Protein 8T53 (pdb70)

InterPro domains:
  IPR003362 Bacterial sugar transferase [PF02397] (280-470)
  IPR017472 Undecaprenyl-phosphate galactose phosphotransferase, WbaP [TIGR03022] (17-476)
  IPR017475 Exopolysaccharide biosynthesis polyprenyl glycosylphosphotransferase [TIGR03025] (20-476)

Nearest PDB structures (foldseek):
  8t53-assembly1_B  TM=1.002E+00  e=2.585E-70  Salmonella enterica subsp. enterica serovar Typhimurium
  8e37-assembly3_C  TM=8.664E-01  e=2.314E-11  Campylobacter concisus 13826
  8g1n-assembly1_A  TM=8.809E-01  e=1.316E-10  Campylobacter concisus 13826
  8g1n-assembly2_B  TM=8.739E-01  e=1.390E-10  Campylobacter concisus 13826
  1lc0-assembly1_A  TM=5.059E-01  e=4.815E-02  Rattus norvegicus

Organism: Salmonella typhimurium (strain LT2 / SGSC1412 / ATCC 700720) (NCBI:txid99287)

Solvent-accessible surface area: 47141 Å² total; per-residue (Å²): 177,50,38,30,114,74,8,58,90,87,7,15,84,7,12,66,85,38,5,12,58,0,28,130,104,0,65,37,54,2,128,174,137,73,96,99,23,122,145,66,44,63,128,114,83,80,98,83,54,33,104,38,4,92,99,13,4,85,76,10,20,27,107,4,114,122,123,51,111,2,5,85,85,49,56,50,64,51,122,27,21,86,41,8,62,118,8,3,62,64,14,19,115,70,2,82,32,29,50,75,82,122,50,158,116,16,43,68,84,3,9,56,47,0,46,115,31,6,16,126,47,21,13,89,27,22,96,95,6,42,173,100,21,16,26,79,24,108,0,0,1,9,0,22,23,158,24,0,69,34,18,35,64,58,23,74,86,38,72,83,38,1,25,52,20,47,11,0,1,8,50,111,2,112,46,75,92,1,71,170,20,71,29,17,102,88,24,93,69,7,57,116,79,87,134,16,10,1,14,3,0,9,42,131,112,68,63,110,36,7,89,80,15,108,127,19,16,57,92,98,140,17,160,38,29,18,61,24,53,90,120,118,97,144,140,126,76,84,28,22,68,73,196,78,19,89,146,90,6,73,58,49,4,61,92,12,0,75,88,46,51,123,123,14,37,89,80,20,111,121,10,131,120,114,31,36,172,68,72,15,102,3,68,75,48,72,101,29,5,2,74,123,27,138,102,3,55,0,44,20,5,28,51,143,135,185,185,33,170,192,53,66,34,19,43,23,4,3,2,95,1,1,61,146,19,40,2,0,4,1,0,0,83,9,6,49,61,124,51,44,141,148,8,90,136,49,33,95,88,4,34,117,4,29,2,0,46,5,0,35,57,49,21,88,121,41,98,62,89,7,129,53,3,6,100,4,5,78,58,7,41,50,24,31,0,53,11,7,38,133,71,34,56,111,70,105,163,197,163,50,31,30,107,70,10,59,88,87,9,17,84,9,11,78,86,42,7,19,59,0,26,125,109,0,64,37,55,3,130,176,130,86,96,103,20,124,142,69,43,60,130,116,82,77,98,83,48,24,101,27,2,83,101,13,4,85,77,7,22,28,111,3,114,128,123,40,102,4,5,85,82,44,44,59,63,53,139,27,21,89,53,7,58,126,9,0,62,62,13,10,108,70,0,81,32,25,50,71,94,119,53,159,121,16,48,66,74,1,8,62,50,0,36,124,13,6,14,128,56,23,16,90,30,26,106,99,4,44,168,103,22,19,25,78,23,105,0,0,0,7,0,20,24,159,25,0,66,36,11,39,63,56,26,87,87,47,68,79,29,0,26,51,15,50,10,0,1,9,47,112,2,112,46,78,97,1,63,173,12,69,30,13,96,88,30,98,76,6,52,120,71,89,131,15,8,2,6,3,1,10,42,134,112,69,62,109,36,6,90,76,13,105,115,27,14,74,98,111,153,24,225,40,28,18,59,22,54,91,118,120,94,144,138,127,78,82,28,23,68,75,197,79,20,89,148,90,7,75,58,49,4,60,81,19,1,72,116,58,43,113,132,22,38,91,77,26,110,114,6,134,120,108,31,36,171,71,71,12,101,3,65,81,49,73,105,30,6,2,72,124,27,140,104,5,52,0,45,21,4,36,49,146,141,169,180,26,166,191,55,68,34,20,44,26,7,4,4,106,1,1,60,147,20,37,6,0,8,0,0,0,81,10,7,50,62,122,51,43,139,146,8,88,138,48,31,97,86,4,33,116,4,32,2,1,43,4,0,36,57,50,22,89,122,41,96,61,89,6,127,53,3,6,99,4,4,78,59,7,41,50,26,32,0,54,11,7,40,136,70,34,57,107,70,105,163,197

B-factor: mean 310.78, std 187.34, range [65.79, 728.4]

Radius of gyration: 32.41 Å; Cα contacts (8 Å, |Δi|>4): 1009; chains: 2; bounding box: 77×99×74 Å

Foldseek 3Di:
DADLVVLLVLLLVLQLVQLLVLLVVLVVVCCVVPVDCCVVVNDVVVVVVSVVSSVLSVVLVVCVPVPVNPSPDFDFLLVVLVVSVVSLVVVVVVVVVVVVVPDPSSSVSSSVSSNVCSSVVSLVSLVVVVVVVNQAQEEEEEEQDPQRLVVVVVCVLGCSRRHDHQAYEYLPHPDQQDVHGGYHNPCVVVVVPPSYAYEYRYAPVCVVVVVVVVVVCVVVVPPRYYYDYCVDDDDQDQLLVDPVSVVVQLVVQQVVLVVLCVVCVVVVVVVQVVVCVLPDDQWFFDWWQWAQRDTGTQIFGDDDPCVCVVLVVRNSCSSVVSNVPQEGAEAQDTDHPVCLCVLPVCSVLNRSDGHHVWYDVNQRPPVVSSVRRSVCSSDPDVSRVVVRVVSVVVVSVD/DADQVVLLVLLLVLQLVQLLVLLVVLVVVCCVVVVDCCVVVNDVVVVVVSVVSSVLSVVLVVCVPVPVNCRPDFDALLVVLVVSVVSLVVSLVVVVVVVVVVDPSSSCSSSVSSNVCSSVVSLVSLVVVVVVVNQAFEEEEEEQDPQRLVVVVVCVLGCSNRDDHQAYEYLDHPDQARVHHGYHNDCVVVVVVDSYAYEYRYAPVCVVVVVVVVVVCVVVPNPRYYYDYCVDDDDQDQLLVDPVSVVVQLVVQQVVLVVVCVVCVVVVVVLQVVVCPLPDGQWFFDWWQWAQRDTGTQIFGDDDPCVCVVLVVRNSCNSVVSNVPQAGAEAQDTDHPVCLCVLPVCSCLNRSHGHHPWYDVRQRPPVVSSVRRSVCSSDPDVSRVVVRVVSVVVVSVD

Sequence (796 aa):
KYNPQLCKIFLAISDLIFFNLALWFSLGCVYFIFDQVQRFIPQDQLDTRVITHFILSVVCVGWFWIRLRHYTYRKPFWYELKEIFRTIVIFAIFDLALIAFTSRYVWVFCWTFALILVPFFRALTKHLLNKLGIWKKKTIILGSGQNARGAYSALQSEEMMGFDVIAFFDTDASDAEINMLPVIKDTEIIWDLNDVHYILAYEYTELEKTHFWLRELSKHHCRSVTVVPSVMLLRIQNNLAKRSSRFLKRTFDIVCSIMILIIASPLMIYLWYKVTRDGGPAIYGHQRVGRHGKLFPCYKFRSMVMFIRKTSLDELPQLFNVLKGDMSLVGPRPIVSDELERYCDDVDYYLMAKPGMTGLWQVSDYDTRVYFDSWYVKNWTLWNDIAILFKTAKVVLRKYNPQLCKIFLAISDLIFFNLALWFSLGCVYFIFDQVQRFIPQDQLDTRVITHFILSVVCVGWFWIRLRHYTYRKPFWYELKEIFRTIVIFAIFDLALIAFTSRYVWVFCWTFALILVPFFRALTKHLLNKLGIWKKKTIILGSGQNARGAYSALQSEEMMGFDVIAFFDTDASDAEINMLPVIKDTEIIWDLNDVHYILAYEYTELEKTHFWLRELSKHHCRSVTVVPSVMLLRIQNNLAKRSSRFLKRTFDIVCSIMILIIASPLMIYLWYKVTRDGGPAIYGHQRVGRHGKLFPCYKFRSMVMFIRKTSLDELPQLFNVLKGDMSLVGPRPIVSDELERYCDDVDYYLMAKPGMTGLWQVSDYDTRVYFDSWYVKNWTLWNDIAILFKTAKVVLR

Secondary structure (DSSP, 8-state):
---HHHHHHHHHHHHHHHHHHHHHHHHHHHHHHHS-STTTS-HHHHHHHHHHHHHHHHHHHHIIIIIS-TTTS---HHHHHHHHHHHHHHHHHHHHHHHHT--HHHHHHHHHHHHHHHHHHHHHHHHHHHHHTSS-EEEEEE--SHHHHHHHHHHHT-GGG-EEEEEEE-TT-S-SEETTEEEE-STHHHHHH---EEEE---GGGHHHHHHHHHHHHHTT---EEE-----------GGG-HHHHHHHHHHHHHHHHHHHHHHHHHHHHHHHHHGGGSS-SEEEEEEE-GGG-EEEEEEE--S---HHHHTGGGTTHHHHHHHTS-EEESPPP--GGGGGGGGGGHHHHHHS--EEE-HHHH--HHHHHHHHHHHHHT--HHHHHHHHHHHHHHHH-/---HHHHHHHHHHHHHHHHHHHHHHHHHHHHHHHS-STTTS-HHHHHHHHHHHHHHHHHHHHIIIIIS-TTTS---HHHHHHHHHHHHHHHHHHHHHHHHT--HHHHHHHHHHHHHHHHHHHHHHHHHHHHHTSS-EEEEEE--SHHHHHHHHHHHT-GGG-EEEEEEE-TT-S-SEETTEE---SHHHHHHT---EEEE---GGGHHHHHHHHHHHHHTT---EEE-----------GGG-HHHHHHHHHHHHHHHHHHHHHHHHHHHHHHHHHGGGSS-SEEEEEEE-GGG-EEEEEEE--S---HHHHTGGGTTHHHHHHHTS-EEESPPP--GGGGGGGGGGHHHHHHS--EEE-HHHH--HHHHHHHHHHHHHT--HHHHHHHHHHHHHHHH-

Structure (mmCIF, N/CA/C/O backbone):
data_8T53
#
_entry.id   8T53
#
_cell.length_a   1.00
_cell.length_b   1.00
_cell.length_c   1.00
_cell.angle_alpha   90.00
_cell.angle_beta   90.00
_cell.angle_gamma   90.00
#
_symmetry.space_group_name_H-M   'P 1'
#
loop_
_atom_site.group_PDB
_atom_site.id
_atom_site.type_symbol
_atom_site.label_atom_id
_atom_site.label_alt_id
_atom_site.label_comp_id
_atom_site.label_asym_id
_atom_site.label_entity_id
_atom_site.label_seq_id
_atom_site.pdbx_PDB_ins_code
_atom_site.Cartn_x
_atom_site.Cartn_y
_atom_site.Cartn_z
_atom_site.occupancy
_atom_site.B_iso_or_equiv
_atom_site.auth_seq_id
_atom_site.auth_comp_id
_atom_site.auth_asym_id
_atom_site.auth_atom_id
_atom_site.pdbx_PDB_model_num
ATOM 1 N N . LYS A 1 59 ? 136.515 181.732 158.738 1.00 109.80 7 LYS A N 1
ATOM 2 C CA . LYS A 1 59 ? 136.201 181.758 160.160 1.00 109.80 7 LYS A CA 1
ATOM 3 C C . LYS A 1 59 ? 137.371 181.100 160.895 1.00 109.80 7 LYS A C 1
ATOM 4 O O . LYS A 1 59 ? 137.400 180.999 162.121 1.00 109.80 7 LYS A O 1
ATOM 10 N N . TYR A 1 60 ? 138.367 180.698 160.110 1.00 123.10 8 TYR A N 1
ATOM 11 C CA . TYR A 1 60 ? 139.585 180.124 160.662 1.00 123.10 8 TYR A CA 1
ATOM 12 C C . TYR A 1 60 ? 140.254 181.100 161.621 1.00 123.10 8 TYR A C 1
ATOM 13 O O . TYR A 1 60 ? 140.365 182.295 161.334 1.00 123.10 8 TYR A O 1
ATOM 22 N N . ASN A 1 61 ? 140.704 180.587 162.764 1.00 119.22 9 ASN A N 1
ATOM 23 C CA . ASN A 1 61 ? 141.363 181.424 163.757 1.00 119.22 9 ASN A CA 1
ATOM 24 C C . ASN A 1 61 ? 142.533 180.684 164.392 1.00 119.22 9 ASN A C 1
ATOM 25 O O . ASN A 1 61 ? 142.329 179.724 165.146 1.00 119.22 9 ASN A O 1
ATOM 30 N N . PRO A 1 62 ? 143.770 181.100 164.112 1.00 113.67 10 PRO A N 1
ATOM 31 C CA . PRO A 1 62 ? 144.919 180.441 164.755 1.00 113.67 10 PRO A CA 1
ATOM 32 C C . PRO A 1 62 ? 145.110 180.817 166.216 1.00 113.67 10 PRO A C 1
ATOM 33 O O . PRO A 1 62 ? 145.439 179.940 167.023 1.00 113.67 10 PRO A O 1
ATOM 37 N N . GLN A 1 63 ? 144.927 182.090 166.586 1.00 135.03 11 GLN A N 1
ATOM 38 C CA . GLN A 1 63 ? 145.184 182.484 167.971 1.00 135.03 11 GLN A CA 1
ATOM 39 C C . GLN A 1 63 ? 144.258 181.761 168.942 1.00 135.03 11 GLN A C 1
ATOM 40 O O . GLN A 1 63 ? 144.709 181.271 169.985 1.00 135.03 11 GLN A O 1
ATOM 46 N N . LEU A 1 64 ? 142.963 181.691 168.625 1.00 125.59 12 LEU A N 1
ATOM 47 C CA . LEU A 1 64 ? 142.033 181.007 169.517 1.00 125.59 12 LEU A CA 1
ATOM 48 C C . LEU A 1 64 ? 142.370 179.527 169.633 1.00 125.59 12 LEU A C 1
ATOM 49 O O . LEU A 1 64 ? 142.310 178.956 170.727 1.00 125.59 12 LEU A O 1
ATOM 54 N N . CYS A 1 65 ? 142.726 178.890 168.515 1.00 142.46 13 CYS A N 1
ATOM 55 C CA . CYS A 1 65 ? 143.097 177.479 168.557 1.00 142.46 13 CYS A CA 1
ATOM 56 C C . CYS A 1 65 ? 144.325 177.255 169.430 1.00 142.46 13 CYS A C 1
ATOM 57 O O . CYS A 1 65 ? 144.350 176.330 170.248 1.00 142.46 13 CYS A O 1
ATOM 60 N N . LYS A 1 66 ? 145.350 178.097 169.276 1.00 159.91 14 LYS A N 1
ATOM 61 C CA . LYS A 1 66 ? 146.555 177.947 170.087 1.00 159.91 14 LYS A CA 1
ATOM 62 C C . LYS A 1 66 ? 146.254 178.151 171.566 1.00 159.91 14 LYS A C 1
ATOM 63 O O . LYS A 1 66 ? 146.714 177.376 172.416 1.00 159.91 14 LYS A O 1
ATOM 69 N N . ILE A 1 67 ? 145.474 179.184 171.892 1.00 160.92 15 ILE A N 1
ATOM 70 C CA . ILE A 1 67 ? 145.150 179.464 173.289 1.00 160.92 15 ILE A CA 1
ATOM 71 C C . ILE A 1 67 ? 144.360 178.309 173.893 1.00 160.92 15 ILE A C 1
ATOM 72 O O . ILE A 1 67 ? 144.645 177.853 175.008 1.00 160.92 15 ILE A O 1
ATOM 77 N N . PHE A 1 68 ? 143.360 177.814 173.158 1.00 140.00 16 PHE A N 1
ATOM 78 C CA . PHE A 1 68 ? 142.540 176.717 173.659 1.00 140.00 16 PHE A CA 1
ATOM 79 C C . PHE A 1 68 ? 143.359 175.446 173.834 1.00 140.00 16 PHE A C 1
ATOM 80 O O . PHE A 1 68 ? 143.188 174.723 174.821 1.00 140.00 16 PHE A O 1
ATOM 88 N N . LEU A 1 69 ? 144.251 175.151 172.885 1.00 168.29 17 LEU A N 1
ATOM 89 C CA . LEU A 1 69 ? 145.073 173.951 172.996 1.00 168.29 17 LEU A CA 1
ATOM 90 C C . LEU A 1 69 ? 146.018 174.038 174.187 1.00 168.29 17 LEU A C 1
ATOM 91 O O . LEU A 1 69 ? 146.195 173.057 174.917 1.00 168.29 17 LEU A O 1
ATOM 96 N N . ALA A 1 70 ? 146.632 175.206 174.403 1.00 189.07 18 ALA A N 1
ATOM 97 C CA . ALA A 1 70 ? 147.505 175.370 175.563 1.00 189.07 18 ALA A CA 1
ATOM 98 C C . ALA A 1 70 ? 146.725 175.223 176.864 1.00 189.07 18 ALA A C 1
ATOM 99 O O . ALA A 1 70 ? 147.179 174.550 177.802 1.00 189.07 18 ALA A O 1
ATOM 101 N N . ILE A 1 71 ? 145.541 175.839 176.932 1.00 187.78 19 ILE A N 1
ATOM 102 C CA . ILE A 1 71 ? 144.717 175.748 178.133 1.00 187.78 19 ILE A CA 1
ATOM 103 C C . ILE A 1 71 ? 144.337 174.298 178.402 1.00 187.78 19 ILE A C 1
ATOM 104 O O . ILE A 1 71 ? 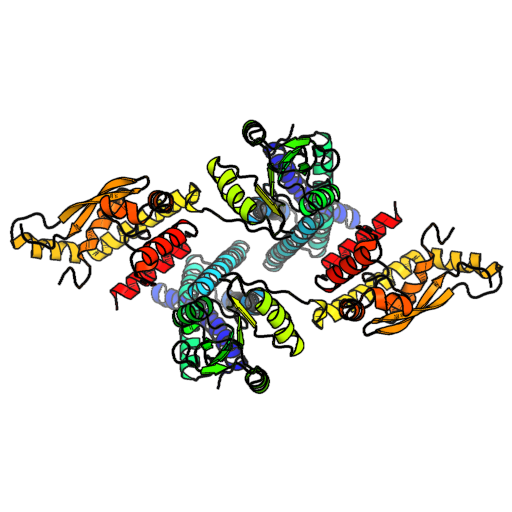144.425 173.814 179.538 1.00 187.78 19 ILE A O 1
ATOM 109 N N . SER A 1 72 ? 143.921 173.580 177.356 1.00 187.15 20 SER A N 1
ATOM 110 C CA . SER A 1 72 ? 143.551 172.177 177.507 1.00 187.15 20 SER A CA 1
ATOM 111 C C . SER A 1 72 ? 144.733 171.345 177.984 1.00 187.15 20 SER A C 1
ATOM 112 O O . SER A 1 72 ? 144.606 170.543 178.916 1.00 187.15 20 SER A O 1
ATOM 115 N N . ASP A 1 73 ? 145.897 171.527 177.358 1.00 197.16 21 ASP A N 1
ATOM 116 C CA . ASP A 1 73 ? 147.064 170.739 177.733 1.00 197.16 21 ASP A CA 1
ATOM 117 C C . ASP A 1 73 ? 147.412 170.951 179.199 1.00 197.16 21 ASP A C 1
ATOM 118 O O . ASP A 1 73 ? 147.580 169.986 179.954 1.00 197.16 21 ASP A O 1
ATOM 123 N N . LEU A 1 74 ? 147.477 172.214 179.632 1.00 197.46 22 LEU A N 1
ATOM 124 C CA . LEU A 1 74 ? 147.827 172.501 181.021 1.00 197.46 22 LEU A CA 1
ATOM 125 C C . LEU A 1 74 ? 146.781 171.947 181.985 1.00 197.46 22 LEU A C 1
ATOM 126 O O . LEU A 1 74 ? 147.117 171.280 182.977 1.00 197.46 22 LEU A O 1
ATOM 131 N N . ILE A 1 75 ? 145.500 172.205 181.701 1.00 206.81 23 ILE A N 1
ATOM 132 C CA . ILE A 1 75 ? 144.435 171.815 182.618 1.00 206.81 23 ILE A CA 1
ATOM 133 C C . ILE A 1 75 ? 144.384 170.302 182.766 1.00 206.81 23 ILE A C 1
ATOM 134 O O . ILE A 1 75 ? 144.280 169.780 183.881 1.00 206.81 23 ILE A O 1
ATOM 139 N N . PHE A 1 76 ? 144.474 169.571 181.655 1.00 201.72 24 PHE A N 1
ATOM 140 C CA . PHE A 1 76 ? 144.382 168.119 181.736 1.00 201.72 24 PHE A CA 1
ATOM 141 C C . PHE A 1 76 ? 145.663 167.490 182.273 1.00 201.72 24 PHE A C 1
ATOM 142 O O . PHE A 1 76 ? 145.604 166.435 182.917 1.00 201.72 24 PHE A O 1
ATOM 150 N N . PHE A 1 77 ? 146.819 168.128 182.064 1.00 201.03 25 PHE A N 1
ATOM 151 C CA . PHE A 1 77 ? 148.037 167.648 182.706 1.00 201.03 25 PHE A CA 1
ATOM 152 C C . PHE A 1 77 ? 147.931 167.753 184.223 1.00 201.03 25 PHE A C 1
ATOM 153 O O . PHE A 1 77 ? 148.367 166.849 184.946 1.00 201.03 25 PHE A O 1
ATOM 161 N N . ASN A 1 78 ? 147.360 168.852 184.728 1.00 198.37 26 ASN A N 1
ATOM 162 C CA . ASN A 1 78 ? 147.094 168.933 186.165 1.00 198.37 26 ASN A CA 1
ATOM 163 C C . ASN A 1 78 ? 146.028 167.924 186.592 1.00 198.37 26 ASN A C 1
ATOM 164 O O . ASN A 1 78 ? 146.148 167.283 187.648 1.00 198.37 26 ASN A O 1
ATOM 169 N N . LEU A 1 79 ? 144.980 167.767 185.780 1.00 191.51 27 LEU A N 1
ATOM 170 C CA . LEU A 1 79 ? 143.890 166.863 186.120 1.00 191.51 27 LEU A CA 1
ATOM 171 C C . LEU A 1 79 ? 144.348 165.415 186.197 1.00 191.51 27 LEU A C 1
ATOM 172 O O . LEU A 1 79 ? 143.727 164.623 186.908 1.00 191.51 27 LEU A O 1
ATOM 177 N N . ALA A 1 80 ? 145.417 165.052 185.489 1.00 182.46 28 ALA A N 1
ATOM 178 C CA . ALA A 1 80 ? 145.978 163.713 185.646 1.00 182.46 28 ALA A CA 1
ATOM 179 C C . ALA A 1 80 ? 146.438 163.480 187.082 1.00 182.46 28 ALA A C 1
ATOM 180 O O . ALA A 1 80 ? 146.137 162.443 187.686 1.00 182.46 28 ALA A O 1
ATOM 182 N N . LEU A 1 81 ? 147.162 164.448 187.650 1.00 155.88 29 LEU A N 1
ATOM 183 C CA . LEU A 1 81 ? 147.606 164.324 189.034 1.00 155.88 29 LEU A CA 1
ATOM 184 C C . LEU A 1 81 ? 146.432 164.371 190.000 1.00 155.88 29 LEU A C 1
ATOM 185 O O . LEU A 1 81 ? 146.415 163.645 191.001 1.00 155.88 29 LEU A O 1
ATOM 190 N N . TRP A 1 82 ? 145.445 165.227 189.725 1.00 158.73 30 TRP A N 1
ATOM 191 C CA . TRP A 1 82 ? 144.264 165.248 190.588 1.00 158.73 30 TRP A CA 1
ATOM 192 C C . TRP A 1 82 ? 143.536 163.907 190.562 1.00 158.73 30 TRP A C 1
ATOM 193 O O . TRP A 1 82 ? 143.068 163.426 191.601 1.00 158.73 30 TRP A O 1
ATOM 204 N N . PHE A 1 83 ? 143.437 163.283 189.386 1.00 173.23 31 PHE A N 1
ATOM 205 C CA . PHE A 1 83 ? 142.801 161.974 189.279 1.00 173.23 31 PHE A CA 1
ATOM 206 C C . PHE A 1 83 ? 143.607 160.908 190.007 1.00 173.23 31 PHE A C 1
ATOM 207 O O . PHE A 1 83 ? 143.034 160.007 190.630 1.00 173.23 31 PHE A O 1
ATOM 215 N N . SER A 1 84 ? 144.937 160.980 189.922 1.00 153.44 32 SER A N 1
ATOM 216 C CA . SER A 1 84 ? 145.767 160.054 190.685 1.00 153.44 32 SER A CA 1
ATOM 217 C C . SER A 1 84 ? 145.523 160.213 192.177 1.00 153.44 32 SER A C 1
ATOM 218 O O . SER A 1 84 ? 145.387 159.222 192.905 1.00 153.44 32 SER A O 1
ATOM 221 N N . LEU A 1 85 ? 145.450 161.460 192.644 1.00 147.00 33 LEU A N 1
ATOM 222 C CA . LEU A 1 85 ? 145.155 161.720 194.048 1.00 147.00 33 LEU A CA 1
ATOM 223 C C . LEU A 1 85 ? 143.802 161.138 194.434 1.00 147.00 33 LEU A C 1
ATOM 224 O O . LEU A 1 85 ? 143.662 160.497 195.482 1.00 147.00 33 LEU A O 1
ATOM 229 N N . GLY A 1 86 ? 142.795 161.340 193.582 1.00 171.41 34 GLY A N 1
ATOM 230 C CA . GLY A 1 86 ? 141.465 160.839 193.887 1.00 171.41 34 GLY A CA 1
ATOM 231 C C . GLY A 1 86 ? 141.401 159.325 193.947 1.00 171.41 34 GLY A C 1
ATOM 232 O O . GLY A 1 86 ? 140.770 158.758 194.840 1.00 171.41 34 GLY A O 1
ATOM 233 N N . CYS A 1 87 ? 142.050 158.650 192.996 1.00 182.93 35 CYS A N 1
ATOM 234 C CA . CYS A 1 87 ? 142.053 157.189 192.998 1.00 182.93 35 CYS A CA 1
ATOM 235 C C . CYS A 1 87 ? 142.814 156.637 194.198 1.00 182.93 35 CYS A C 1
ATOM 236 O O . CYS A 1 87 ? 142.374 155.663 194.828 1.00 182.93 35 CYS A O 1
ATOM 239 N N . VAL A 1 88 ? 143.959 157.243 194.526 1.00 172.59 36 VAL A N 1
ATOM 240 C CA . VAL A 1 88 ? 144.715 156.814 195.697 1.00 172.59 36 VAL A CA 1
ATOM 241 C C . VAL A 1 88 ? 143.881 156.989 196.958 1.00 172.59 36 VAL A C 1
ATOM 242 O O . VAL A 1 88 ? 143.868 156.119 197.835 1.00 172.59 36 VAL A O 1
ATOM 246 N N . TYR A 1 89 ? 143.162 158.109 197.066 1.00 168.83 37 TYR A N 1
ATOM 247 C CA . TYR A 1 89 ? 142.293 158.314 198.220 1.00 168.83 37 TYR A CA 1
ATOM 248 C C . TYR A 1 89 ? 141.163 157.291 198.258 1.00 168.83 37 TYR A C 1
ATOM 249 O O . TYR A 1 89 ? 140.834 156.761 199.324 1.00 168.83 37 TYR A O 1
ATOM 258 N N . PHE A 1 90 ? 140.550 157.007 197.109 1.00 176.93 38 PHE A N 1
ATOM 259 C CA . PHE A 1 90 ? 139.405 156.104 197.098 1.00 176.93 38 PHE A CA 1
ATOM 260 C C . PHE A 1 90 ? 139.800 154.680 197.460 1.00 176.93 38 PHE A C 1
ATOM 261 O O . PHE A 1 90 ? 139.047 153.991 198.157 1.00 176.93 38 PHE A O 1
ATOM 269 N N . ILE A 1 91 ? 140.961 154.219 197.005 1.00 152.57 39 ILE A N 1
ATOM 270 C CA . ILE A 1 91 ? 141.322 152.828 197.251 1.00 152.57 39 ILE A CA 1
ATOM 271 C C . ILE A 1 91 ? 142.150 152.657 198.529 1.00 152.57 39 ILE A C 1
ATOM 272 O O . ILE A 1 91 ? 142.122 151.586 199.144 1.00 152.57 39 ILE A O 1
ATOM 277 N N . PHE A 1 92 ? 142.843 153.703 198.981 1.00 158.75 40 PHE A N 1
ATOM 278 C CA . PHE A 1 92 ? 143.685 153.622 200.169 1.00 158.75 40 PHE A CA 1
ATOM 279 C C . PHE A 1 92 ? 143.103 154.312 201.392 1.00 158.75 40 PHE A C 1
ATOM 280 O O . PHE A 1 92 ? 143.324 153.838 202.508 1.00 158.75 40 PHE A O 1
ATOM 288 N N . ASP A 1 93 ? 142.394 155.427 201.204 1.00 159.23 41 ASP A N 1
ATOM 289 C CA . ASP A 1 93 ? 141.723 156.240 202.221 1.00 159.23 41 ASP A CA 1
ATOM 290 C C . ASP A 1 93 ? 142.673 157.127 203.022 1.00 159.23 41 ASP A C 1
ATOM 291 O O . ASP A 1 93 ? 142.199 157.906 203.858 1.00 159.23 41 ASP A O 1
ATOM 296 N N . GLN A 1 94 ? 143.984 157.056 202.792 1.00 97.54 42 GLN A N 1
ATOM 297 C CA . GLN A 1 94 ? 144.930 157.927 203.487 1.00 97.54 42 GLN A CA 1
ATOM 298 C C . GLN A 1 94 ? 146.139 158.170 202.598 1.00 97.54 42 GLN A C 1
ATOM 299 O O . GLN A 1 94 ? 146.869 157.229 202.271 1.00 97.54 42 GLN A O 1
ATOM 305 N N . VAL A 1 95 ? 146.350 159.430 202.219 1.00 90.06 43 VAL A N 1
ATOM 306 C CA . VAL A 1 95 ? 147.511 159.823 201.427 1.00 90.06 43 VAL A CA 1
ATOM 307 C C . VAL A 1 95 ? 148.508 160.524 202.342 1.00 90.06 43 VAL A C 1
ATOM 308 O O . VAL A 1 95 ? 149.708 160.568 202.051 1.00 90.06 43 VAL A O 1
ATOM 312 N N . GLN A 1 96 ? 148.016 161.088 203.449 1.00 79.38 44 GLN A N 1
ATOM 313 C CA . GLN A 1 96 ? 148.927 161.515 204.504 1.00 79.38 44 GLN A CA 1
ATOM 314 C C . GLN A 1 96 ? 149.796 160.356 204.952 1.00 79.38 44 GLN A C 1
ATOM 315 O O . GLN A 1 96 ? 150.966 160.550 205.302 1.00 79.38 44 GLN A O 1
ATOM 321 N N . ARG A 1 97 ? 149.226 159.149 204.959 1.00 92.96 45 ARG A N 1
ATOM 322 C CA . ARG A 1 97 ? 150.020 157.928 204.988 1.00 92.96 45 ARG A CA 1
ATOM 323 C C . ARG A 1 97 ? 151.191 158.018 204.019 1.00 92.96 45 ARG A C 1
ATOM 324 O O . ARG A 1 97 ? 152.346 157.779 204.389 1.00 92.96 45 ARG A O 1
ATOM 332 N N . PHE A 1 98 ? 150.906 158.382 202.770 1.00 92.48 46 PHE A N 1
ATOM 333 C CA . PHE A 1 98 ? 151.887 158.343 201.690 1.00 92.48 46 PHE A CA 1
ATOM 334 C C . PHE A 1 98 ? 152.621 159.671 201.549 1.00 92.48 46 PHE A C 1
ATOM 335 O O . PHE A 1 98 ? 153.837 159.743 201.748 1.00 92.48 46 PHE A O 1
ATOM 343 N N . ILE A 1 99 ? 151.894 160.731 201.217 1.00 82.73 47 ILE A N 1
ATOM 344 C CA . ILE A 1 99 ? 152.451 162.073 201.107 1.00 82.73 47 ILE A CA 1
ATOM 345 C C . ILE A 1 99 ? 151.867 162.906 202.245 1.00 82.73 47 ILE A C 1
ATOM 346 O O . ILE A 1 99 ? 150.653 163.163 202.268 1.00 82.73 47 ILE A O 1
ATOM 351 N N . PRO A 1 100 ? 152.670 163.308 203.226 1.00 105.40 48 PRO A N 1
ATOM 352 C CA . PRO A 1 100 ? 152.168 164.185 204.288 1.00 105.40 48 PRO A CA 1
ATOM 353 C C . PRO A 1 100 ? 151.681 165.514 203.725 1.00 105.40 48 PRO A C 1
ATOM 354 O O . PRO A 1 100 ? 151.873 165.843 202.552 1.00 105.40 48 PRO A O 1
ATOM 358 N N . GLN A 1 101 ? 151.038 166.296 204.597 1.00 147.48 49 GLN A N 1
ATOM 359 C CA . GLN A 1 101 ? 150.307 167.477 204.142 1.00 147.48 49 GLN A CA 1
ATOM 360 C C . GLN A 1 101 ? 151.243 168.580 203.658 1.00 147.48 49 GLN A C 1
ATOM 361 O O . GLN A 1 101 ? 151.018 169.163 202.590 1.00 147.48 49 GLN A O 1
ATOM 367 N N . ASP A 1 102 ? 152.297 168.881 204.421 1.00 169.22 50 ASP A N 1
ATOM 368 C CA . ASP A 1 102 ? 153.190 169.976 204.056 1.00 169.22 50 ASP A CA 1
ATOM 369 C C . ASP A 1 102 ? 153.897 169.747 202.726 1.00 169.22 50 ASP A C 1
ATOM 370 O O . ASP A 1 102 ? 154.335 170.720 202.104 1.00 169.22 50 ASP A O 1
ATOM 375 N N . GLN A 1 103 ? 154.019 168.496 202.279 1.00 139.73 51 GLN A N 1
ATOM 376 C CA . GLN A 1 103 ? 154.517 168.214 200.940 1.00 139.73 51 GLN A CA 1
ATOM 377 C C . GLN A 1 103 ? 153.603 168.751 199.849 1.00 139.73 51 GLN A C 1
ATOM 378 O O . GLN A 1 103 ? 154.108 169.326 198.876 1.00 139.73 51 GLN A O 1
ATOM 384 N N . LEU A 1 104 ? 152.281 168.614 200.025 1.00 119.45 52 LEU A N 1
ATOM 385 C CA . LEU A 1 104 ? 151.331 168.803 198.930 1.00 119.45 52 LEU A CA 1
ATOM 386 C C . LEU A 1 104 ? 151.641 170.061 198.135 1.00 119.45 52 LEU A C 1
ATOM 387 O O . LEU A 1 104 ? 152.046 169.986 196.967 1.00 119.45 52 LEU A O 1
ATOM 392 N N . ASP A 1 105 ? 151.522 171.224 198.778 1.00 115.85 53 ASP A N 1
ATOM 393 C CA . ASP A 1 105 ? 151.731 172.477 198.067 1.00 115.85 53 ASP A CA 1
ATOM 394 C C . ASP A 1 105 ? 153.070 172.468 197.350 1.00 115.85 53 ASP A C 1
ATOM 395 O O . ASP A 1 105 ? 153.126 172.640 196.125 1.00 115.85 53 ASP A O 1
ATOM 400 N N . THR A 1 106 ? 154.148 172.173 198.080 1.00 121.08 54 THR A N 1
ATOM 401 C CA . THR A 1 106 ? 155.453 172.071 197.442 1.00 121.08 54 THR A CA 1
ATOM 402 C C . THR A 1 106 ? 155.369 171.163 196.228 1.00 121.08 54 THR A C 1
ATOM 403 O O . THR A 1 106 ? 155.561 171.609 195.089 1.00 121.08 54 THR A O 1
ATOM 407 N N . ARG A 1 107 ? 154.977 169.907 196.445 1.00 131.09 55 ARG A N 1
ATOM 408 C CA . ARG A 1 107 ? 154.892 168.982 195.326 1.00 131.09 55 ARG A CA 1
ATOM 409 C C . ARG A 1 107 ? 154.051 169.574 194.209 1.00 131.09 55 ARG A C 1
ATOM 410 O O . ARG A 1 107 ? 154.502 169.645 193.057 1.00 131.09 55 ARG A O 1
ATOM 418 N N . VAL A 1 108 ? 152.868 170.098 194.542 1.00 136.60 56 VAL A N 1
ATOM 419 C CA . VAL A 1 108 ? 151.971 170.508 193.472 1.00 136.60 56 VAL A CA 1
ATOM 420 C C . VAL A 1 108 ? 152.594 171.650 192.685 1.00 136.60 56 VAL A C 1
ATOM 421 O O . VAL A 1 108 ? 152.547 171.657 191.448 1.00 136.60 56 VAL A O 1
ATOM 425 N N . ILE A 1 109 ? 153.271 172.580 193.369 1.00 147.95 57 ILE A N 1
ATOM 426 C CA . ILE A 1 109 ? 153.830 173.701 192.624 1.00 147.95 57 ILE A CA 1
ATOM 427 C C . ILE A 1 109 ? 154.912 173.196 191.683 1.00 147.95 57 ILE A C 1
ATOM 428 O O . ILE A 1 109 ? 154.982 173.615 190.520 1.00 147.95 57 ILE A O 1
ATOM 433 N N . THR A 1 110 ? 155.707 172.219 192.134 1.00 153.57 58 THR A N 1
ATOM 434 C CA . THR A 1 110 ? 156.682 171.614 191.239 1.00 153.57 58 THR A CA 1
ATOM 435 C C . THR A 1 110 ? 155.986 171.035 190.020 1.00 153.57 58 THR A C 1
ATOM 436 O O . THR A 1 110 ? 156.373 171.323 188.879 1.00 153.57 58 THR A O 1
ATOM 440 N N . HIS A 1 111 ? 154.905 170.281 190.244 1.00 186.45 59 HIS A N 1
ATOM 441 C CA . HIS A 1 111 ? 154.136 169.765 189.121 1.00 186.45 59 HIS A CA 1
ATOM 442 C C . HIS A 1 111 ? 153.680 170.904 188.226 1.00 186.45 59 HIS A C 1
ATOM 443 O O . HIS A 1 111 ? 153.867 170.851 187.003 1.00 186.45 59 HIS A O 1
ATOM 450 N N . PHE A 1 112 ? 153.151 171.974 188.831 1.00 161.12 60 PHE A N 1
ATOM 451 C CA . PHE A 1 112 ? 152.750 173.133 188.045 1.00 161.12 60 PHE A CA 1
ATOM 452 C C . PHE A 1 112 ? 153.900 173.612 187.177 1.00 161.12 60 PHE A C 1
ATOM 453 O O . PHE A 1 112 ? 153.740 173.781 185.961 1.00 161.12 60 PHE A O 1
ATOM 461 N N . ILE A 1 113 ? 155.087 173.767 187.772 1.00 182.80 61 ILE A N 1
ATOM 462 C CA . ILE A 1 113 ? 156.242 174.188 186.988 1.00 182.80 61 ILE A CA 1
ATOM 463 C C . ILE A 1 113 ? 156.470 173.211 185.849 1.00 182.80 61 ILE A C 1
ATOM 464 O O . ILE A 1 113 ? 156.522 173.603 184.675 1.00 182.80 61 ILE A O 1
ATOM 469 N N . LEU A 1 114 ? 156.518 171.916 186.169 1.00 207.37 62 LEU A N 1
ATOM 470 C CA . LEU A 1 114 ? 156.705 170.922 185.123 1.00 207.37 62 LEU A CA 1
ATOM 471 C C . LEU A 1 114 ? 155.667 171.116 184.031 1.00 207.37 62 LEU A C 1
ATOM 472 O O . LEU A 1 114 ? 156.007 171.157 182.840 1.00 207.37 62 LEU A O 1
ATOM 477 N N . SER A 1 115 ? 154.406 171.324 184.427 1.00 194.19 63 SER A N 1
ATOM 478 C CA . SER A 1 115 ? 153.347 171.489 183.441 1.00 194.19 63 SER A CA 1
ATOM 479 C C . SER A 1 115 ? 153.678 172.611 182.469 1.00 194.19 63 SER A C 1
ATOM 480 O O . SER A 1 115 ? 153.675 172.397 181.250 1.00 194.19 63 SER A O 1
ATOM 483 N N . VAL A 1 116 ? 154.030 173.796 182.982 1.00 203.44 64 VAL A N 1
ATOM 484 C CA . VAL A 1 116 ? 154.292 174.883 182.046 1.00 203.44 64 VAL A CA 1
ATOM 485 C C . VAL A 1 116 ? 155.530 174.558 181.228 1.00 203.44 64 VAL A C 1
ATOM 486 O O . VAL A 1 116 ? 155.560 174.800 180.013 1.00 203.44 64 VAL A O 1
ATOM 490 N N . VAL A 1 117 ? 156.529 173.920 181.848 1.00 204.58 65 VAL A N 1
ATOM 491 C CA . VAL A 1 117 ? 157.691 173.485 181.085 1.00 204.58 65 VAL A CA 1
ATOM 492 C C . VAL A 1 117 ? 157.239 172.627 179.917 1.00 204.58 65 VAL A C 1
ATOM 493 O O . VAL A 1 117 ? 157.620 172.869 178.763 1.00 204.58 65 VAL A O 1
ATOM 497 N N . CYS A 1 118 ? 156.341 171.673 180.187 1.00 228.28 66 CYS A N 1
ATOM 498 C CA . CYS A 1 118 ? 155.811 170.838 179.119 1.00 228.28 66 CYS A CA 1
ATOM 499 C C . CYS A 1 118 ? 155.242 171.689 177.995 1.00 228.28 66 CYS A C 1
ATOM 500 O O . CYS A 1 118 ? 155.657 171.551 176.837 1.00 228.28 66 CYS A O 1
ATOM 503 N N . VAL A 1 119 ? 154.348 172.628 178.323 1.00 221.67 67 VAL A N 1
ATOM 504 C CA . VAL A 1 119 ? 153.737 173.413 177.257 1.00 221.67 67 VAL A CA 1
ATOM 505 C C . VAL A 1 119 ? 154.795 174.271 176.580 1.00 221.67 67 VAL A C 1
ATOM 506 O O . VAL A 1 119 ? 154.771 174.456 175.356 1.00 221.67 67 VAL A O 1
ATOM 510 N N . GLY A 1 120 ? 155.776 174.751 177.349 1.00 214.34 68 GLY A N 1
ATOM 511 C CA . GLY A 1 120 ? 156.879 175.466 176.736 1.00 214.34 68 GLY A CA 1
ATOM 512 C C . GLY A 1 120 ? 157.618 174.591 175.746 1.00 214.34 68 GLY A C 1
ATOM 513 O O . GLY A 1 120 ? 157.872 175.001 174.608 1.00 214.34 68 GLY A O 1
ATOM 514 N N . TRP A 1 121 ? 157.910 173.349 176.141 1.00 226.70 69 TRP A N 1
ATOM 515 C CA . TRP A 1 121 ? 158.611 172.444 175.241 1.00 226.70 69 TRP A CA 1
ATOM 516 C C . TRP A 1 121 ? 157.738 172.096 174.044 1.00 226.70 69 TRP A C 1
ATOM 517 O O . TRP A 1 121 ? 158.239 171.639 173.011 1.00 226.70 69 TRP A O 1
ATOM 528 N N . PHE A 1 122 ? 156.425 172.314 174.162 1.00 219.31 70 PHE A N 1
ATOM 529 C CA . PHE A 1 122 ? 155.546 172.070 173.026 1.00 219.31 70 PHE A CA 1
ATOM 530 C C . PHE A 1 122 ? 155.302 173.339 172.221 1.00 219.31 70 PHE A C 1
ATOM 531 O O . PHE A 1 122 ? 154.841 173.263 171.076 1.00 219.31 70 PHE A O 1
ATOM 539 N N . TRP A 1 123 ? 155.600 174.510 172.789 1.00 223.83 71 TRP A N 1
ATOM 540 C CA . TRP A 1 123 ? 155.284 175.753 172.091 1.00 223.83 71 TRP A CA 1
ATOM 541 C C . TRP A 1 123 ? 156.491 176.298 171.335 1.00 223.83 71 TRP A C 1
ATOM 542 O O . TRP A 1 123 ? 156.443 176.480 170.113 1.00 223.83 71 TRP A O 1
ATOM 553 N N . ILE A 1 124 ? 157.583 176.567 172.046 1.00 241.54 72 ILE A N 1
ATOM 554 C CA . ILE A 1 124 ? 158.692 177.302 171.451 1.00 241.54 72 ILE A CA 1
ATOM 555 C C . ILE A 1 124 ? 159.757 176.383 170.855 1.00 241.54 72 ILE A C 1
ATOM 556 O O . ILE A 1 124 ? 160.544 176.822 170.010 1.00 241.54 72 ILE A O 1
ATOM 561 N N . ARG A 1 125 ? 159.805 175.117 171.266 1.00 255.68 73 ARG A N 1
ATOM 562 C CA . ARG A 1 125 ? 160.790 174.179 170.739 1.00 255.68 73 ARG A CA 1
ATOM 563 C C . ARG A 1 125 ? 160.204 173.216 169.715 1.00 255.68 73 ARG A C 1
ATOM 564 O O . ARG A 1 125 ? 160.773 173.044 168.633 1.00 255.68 73 ARG A O 1
ATOM 572 N N . LEU A 1 126 ? 159.074 172.586 170.029 1.00 247.45 74 LEU A N 1
ATOM 573 C CA . LEU A 1 126 ? 158.471 171.623 169.119 1.00 247.45 74 LEU A CA 1
ATOM 574 C C . LEU A 1 126 ? 157.426 172.244 168.201 1.00 247.45 74 LEU A C 1
ATOM 575 O O . LEU A 1 126 ? 157.055 171.618 167.201 1.00 247.45 74 LEU A O 1
ATOM 580 N N . ARG A 1 127 ? 156.954 173.453 168.514 1.00 252.32 75 ARG A N 1
ATOM 581 C CA . ARG A 1 127 ? 156.109 174.242 167.614 1.00 252.32 75 ARG A CA 1
ATOM 582 C C . ARG A 1 127 ? 154.848 173.487 167.197 1.00 252.32 75 ARG A C 1
ATOM 583 O O . ARG A 1 127 ? 154.489 173.448 166.019 1.00 252.32 75 ARG A O 1
ATOM 591 N N . HIS A 1 128 ? 154.165 172.881 168.169 1.00 233.10 76 HIS A N 1
ATOM 592 C CA . HIS A 1 128 ? 152.921 172.186 167.862 1.00 233.10 76 HIS A CA 1
ATOM 593 C C . HIS A 1 128 ? 151.775 173.145 167.573 1.00 233.10 76 HIS A C 1
ATOM 594 O O . HIS A 1 128 ? 150.736 172.711 167.065 1.00 233.10 76 HIS A O 1
ATOM 601 N N . TYR A 1 129 ? 151.936 174.432 167.881 1.00 215.75 77 TYR A N 1
ATOM 602 C CA . TYR A 1 129 ? 150.840 175.385 167.775 1.00 215.75 77 TYR A CA 1
ATOM 603 C C . TYR A 1 129 ? 150.881 176.219 166.504 1.00 215.75 77 TYR A C 1
ATOM 604 O O . TYR A 1 129 ? 149.926 176.955 166.237 1.00 215.75 77 TYR A O 1
ATOM 613 N N . THR A 1 130 ? 151.951 176.121 165.716 1.00 242.97 78 THR A N 1
ATOM 614 C CA . THR A 1 130 ? 152.064 176.874 164.476 1.00 242.97 78 THR A CA 1
ATOM 615 C C . THR A 1 130 ? 152.191 176.009 163.232 1.00 242.97 78 THR A C 1
ATOM 616 O O . THR A 1 130 ? 151.864 176.488 162.140 1.00 242.97 78 THR A O 1
ATOM 620 N N . TYR A 1 131 ? 152.651 174.768 163.354 1.00 234.84 79 TYR A N 1
ATOM 621 C CA . TYR A 1 131 ? 152.833 173.888 162.211 1.00 234.84 79 TYR A CA 1
ATOM 622 C C . TYR A 1 131 ? 152.068 172.591 162.438 1.00 234.84 79 TYR A C 1
ATOM 623 O O . TYR A 1 131 ? 152.093 172.030 163.538 1.00 234.84 79 TYR A O 1
ATOM 632 N N . ARG A 1 132 ? 151.391 172.116 161.395 1.00 208.53 80 ARG A N 1
ATOM 633 C CA . ARG A 1 132 ? 150.499 170.968 161.496 1.00 208.53 80 ARG A CA 1
ATOM 634 C C . ARG A 1 132 ? 151.227 169.701 161.064 1.00 208.53 80 ARG A C 1
ATOM 635 O O . ARG A 1 132 ? 151.923 169.692 160.043 1.00 208.53 80 ARG A O 1
ATOM 643 N N . LYS A 1 133 ? 151.063 168.644 161.846 1.00 264.89 81 LYS A N 1
ATOM 644 C CA . LYS A 1 133 ? 151.610 167.323 161.596 1.00 264.89 81 LYS A CA 1
ATOM 645 C C . LYS A 1 133 ? 150.498 166.284 161.627 1.00 264.89 81 LYS A C 1
ATOM 646 O O . LYS A 1 133 ? 149.433 166.520 162.208 1.00 264.89 81 LYS A O 1
ATOM 652 N N . PRO A 1 134 ? 150.700 165.123 161.003 1.00 235.37 82 PRO A N 1
ATOM 653 C CA . PRO A 1 134 ? 149.687 164.065 161.084 1.00 235.37 82 PRO A CA 1
ATOM 654 C C . PRO A 1 134 ? 149.481 163.615 162.523 1.00 235.37 82 PRO A C 1
ATOM 655 O O . PRO A 1 134 ? 150.344 163.784 163.387 1.00 235.37 82 PRO A O 1
ATOM 659 N N . PHE A 1 135 ? 148.298 163.047 162.772 1.00 243.44 83 PHE A N 1
ATOM 660 C CA . PHE A 1 135 ? 147.931 162.655 164.129 1.00 243.44 83 PHE A CA 1
ATOM 661 C C . PHE A 1 135 ? 148.942 161.682 164.721 1.00 243.44 83 PHE A C 1
ATOM 662 O O . PHE A 1 135 ? 149.289 161.781 165.903 1.00 243.44 83 PHE A O 1
ATOM 670 N N . TRP A 1 136 ? 149.439 160.744 163.914 1.00 302.37 84 TRP A N 1
ATOM 671 C CA . TRP A 1 136 ? 150.326 159.721 164.454 1.00 302.37 84 TRP A CA 1
ATOM 672 C C . TRP A 1 136 ? 151.722 160.265 164.743 1.00 302.37 84 TRP A C 1
ATOM 673 O O . TRP A 1 136 ? 152.321 159.913 165.765 1.00 302.37 84 TRP A O 1
ATOM 684 N N . TYR A 1 137 ? 152.263 161.113 163.864 1.00 255.19 85 TYR A N 1
ATOM 685 C CA . TYR A 1 137 ? 153.555 161.730 164.154 1.00 255.19 85 TYR A CA 1
ATOM 686 C C . TYR A 1 137 ? 153.469 162.627 165.381 1.00 255.19 85 TYR A C 1
ATOM 687 O O . TYR A 1 137 ? 154.338 162.576 166.263 1.00 255.19 85 TYR A O 1
ATOM 696 N N . GLU A 1 138 ? 152.421 163.453 165.451 1.00 264.80 86 GLU A N 1
ATOM 697 C CA . GLU A 1 138 ? 152.167 164.250 166.646 1.00 264.80 86 GLU A CA 1
ATOM 698 C C . GLU A 1 138 ? 152.118 163.369 167.885 1.00 264.80 86 GLU A C 1
ATOM 699 O O . GLU A 1 138 ? 152.705 163.702 168.921 1.00 264.80 86 GLU A O 1
ATOM 705 N N . LEU A 1 139 ? 151.428 162.233 167.790 1.00 281.50 87 LEU A N 1
ATOM 706 C CA . LEU A 1 139 ? 151.179 161.407 168.964 1.00 281.50 87 LEU A CA 1
ATOM 707 C C . LEU A 1 139 ? 152.463 160.725 169.428 1.00 281.50 87 LEU A C 1
ATOM 708 O O . LEU A 1 139 ? 152.742 160.646 170.631 1.00 281.50 87 LEU A O 1
ATOM 713 N N . LYS A 1 140 ? 153.268 160.240 168.476 1.00 288.62 88 LYS A N 1
ATOM 714 C CA . LYS A 1 140 ? 154.564 159.655 168.810 1.00 288.62 88 LYS A CA 1
ATOM 715 C C . LYS A 1 140 ? 155.491 160.683 169.441 1.00 288.62 88 LYS A C 1
ATOM 716 O O . LYS A 1 140 ? 156.179 160.391 170.428 1.00 288.62 88 LYS A O 1
ATOM 722 N N . GLU A 1 141 ? 155.535 161.890 168.873 1.00 265.42 89 GLU A N 1
ATOM 723 C CA . GLU A 1 141 ? 156.393 162.933 169.420 1.00 265.42 89 GLU A CA 1
ATOM 724 C C . GLU A 1 141 ? 155.946 163.330 170.823 1.00 265.42 89 GLU A C 1
ATOM 725 O O . GLU A 1 141 ? 156.780 163.575 171.705 1.00 265.42 89 GLU A O 1
ATOM 731 N N . ILE A 1 142 ? 154.632 163.368 171.054 1.00 270.90 90 ILE A N 1
ATOM 732 C CA . ILE A 1 142 ? 154.117 163.708 172.375 1.00 270.90 90 ILE A CA 1
ATOM 733 C C . ILE A 1 142 ? 154.441 162.609 173.385 1.00 270.90 90 ILE A C 1
ATOM 734 O O . ILE A 1 142 ? 154.829 162.898 174.522 1.00 270.90 90 ILE A O 1
ATOM 739 N N . PHE A 1 143 ? 154.306 161.337 172.993 1.00 267.72 91 PHE A N 1
ATOM 740 C CA . PHE A 1 143 ? 154.739 160.259 173.884 1.00 267.72 91 PHE A CA 1
ATOM 741 C C . PHE A 1 143 ? 156.227 160.335 174.197 1.00 267.72 91 PHE A C 1
ATOM 742 O O . PHE A 1 143 ? 156.632 160.093 175.339 1.00 267.72 91 PHE A O 1
ATOM 750 N N . ARG A 1 144 ? 157.063 160.631 173.201 1.00 300.26 92 ARG A N 1
ATOM 751 C CA . ARG A 1 144 ? 158.492 160.729 173.486 1.00 300.26 92 ARG A CA 1
ATOM 752 C C . ARG A 1 144 ? 158.779 161.875 174.451 1.00 300.26 92 ARG A C 1
ATOM 753 O O . ARG A 1 144 ? 159.579 161.728 175.387 1.00 300.26 92 ARG A O 1
ATOM 761 N N . THR A 1 145 ? 158.120 163.018 174.251 1.00 270.32 93 THR A N 1
ATOM 762 C CA . THR A 1 145 ? 158.271 164.129 175.185 1.00 270.32 93 THR A CA 1
ATOM 763 C C . THR A 1 145 ? 157.847 163.728 176.592 1.00 270.32 93 THR A C 1
ATOM 764 O O . THR A 1 145 ? 158.543 164.028 177.569 1.00 270.32 93 THR A O 1
ATOM 768 N N . ILE A 1 146 ? 156.714 163.034 176.714 1.00 249.69 94 ILE A N 1
ATOM 769 C CA . ILE A 1 146 ? 156.204 162.687 178.036 1.00 249.69 94 ILE A CA 1
ATOM 770 C C . ILE A 1 146 ? 157.102 161.661 178.718 1.00 249.69 94 ILE A C 1
ATOM 771 O O . ILE A 1 146 ? 157.303 161.718 179.931 1.00 249.69 94 ILE A O 1
ATOM 776 N N . VAL A 1 147 ? 157.657 160.707 177.967 1.00 259.45 95 VAL A N 1
ATOM 777 C CA . VAL A 1 147 ? 158.529 159.723 178.613 1.00 259.45 95 VAL A CA 1
ATOM 778 C C . VAL A 1 147 ? 159.863 160.352 179.015 1.00 259.45 95 VAL A C 1
ATOM 779 O O . VAL A 1 147 ? 160.435 160.002 180.061 1.00 259.45 95 VAL A O 1
ATOM 783 N N . ILE A 1 148 ? 160.381 161.291 178.218 1.00 258.38 96 ILE A N 1
ATOM 784 C CA . ILE A 1 148 ? 161.560 162.034 178.656 1.00 258.38 96 ILE A CA 1
ATOM 785 C C . ILE A 1 148 ? 161.246 162.809 179.932 1.00 258.38 96 ILE A C 1
ATOM 786 O O . ILE A 1 148 ? 162.035 162.818 180.887 1.00 258.38 96 ILE A O 1
ATOM 791 N N . PHE A 1 149 ? 160.072 163.446 179.980 1.00 249.38 97 PHE A N 1
ATOM 792 C CA . PHE A 1 149 ? 159.637 164.114 181.202 1.00 249.38 97 PHE A CA 1
ATOM 793 C C . PHE A 1 149 ? 159.456 163.128 182.350 1.00 249.38 97 PHE A C 1
ATOM 794 O O . PHE A 1 149 ? 159.588 163.503 183.518 1.00 249.38 97 PHE A O 1
ATOM 802 N N . ALA A 1 150 ? 159.105 161.880 182.041 1.00 244.45 98 ALA A N 1
ATOM 803 C CA . ALA A 1 150 ? 158.990 160.857 183.075 1.00 244.45 98 ALA A CA 1
ATOM 804 C C . ALA A 1 150 ? 160.346 160.552 183.686 1.00 244.45 98 ALA A C 1
ATOM 805 O O . ALA A 1 150 ? 160.464 160.395 184.908 1.00 244.45 98 ALA A O 1
ATOM 807 N N . ILE A 1 151 ? 161.377 160.466 182.843 1.00 248.36 99 ILE A N 1
ATOM 808 C CA . ILE A 1 151 ? 162.743 160.376 183.355 1.00 248.36 99 ILE A CA 1
ATOM 809 C C . ILE A 1 151 ? 163.050 161.577 184.242 1.00 248.36 99 ILE A C 1
ATOM 810 O O . ILE A 1 151 ? 163.574 161.432 185.356 1.00 248.36 99 ILE A O 1
ATOM 815 N N . PHE A 1 152 ? 162.734 162.780 183.750 1.00 233.65 100 PHE A N 1
ATOM 816 C CA . PHE A 1 152 ? 162.891 163.996 184.549 1.00 233.65 100 PHE A CA 1
ATOM 817 C C . PHE A 1 152 ? 162.291 163.838 185.940 1.00 233.65 100 PHE A C 1
ATOM 818 O O . PHE A 1 152 ? 162.995 163.952 186.949 1.00 233.65 100 PHE A O 1
ATOM 826 N N . ASP A 1 153 ? 160.986 163.574 186.006 1.00 229.59 101 ASP A N 1
ATOM 827 C CA . ASP A 1 153 ? 160.271 163.635 187.276 1.00 229.59 101 ASP A CA 1
ATOM 828 C C . ASP A 1 153 ? 160.659 162.481 188.192 1.00 229.59 101 ASP A C 1
ATOM 829 O O . ASP A 1 153 ? 160.730 162.653 189.416 1.00 229.59 101 ASP A O 1
ATOM 834 N N . LEU A 1 154 ? 160.915 161.297 187.627 1.00 236.32 102 LEU A N 1
ATOM 835 C CA . LEU A 1 154 ? 161.390 160.187 188.443 1.00 236.32 102 LEU A CA 1
ATOM 836 C C . LEU A 1 154 ? 162.749 160.503 189.050 1.00 236.32 102 LEU A C 1
ATOM 837 O O . LEU A 1 154 ? 163.008 160.174 190.214 1.00 236.32 102 LEU A O 1
ATOM 842 N N . ALA A 1 155 ? 163.632 161.146 188.279 1.00 226.16 103 ALA A N 1
ATOM 843 C CA . ALA A 1 155 ? 164.897 161.602 188.841 1.00 226.16 103 ALA A CA 1
ATOM 844 C C . ALA A 1 155 ? 164.669 162.613 189.958 1.00 226.16 103 ALA A C 1
ATOM 845 O O . ALA A 1 155 ? 165.265 162.501 191.035 1.00 226.16 103 ALA A O 1
ATOM 847 N N . LEU A 1 156 ? 163.786 163.590 189.730 1.00 203.63 104 LEU A N 1
ATOM 848 C CA . LEU A 1 156 ? 163.542 164.616 190.741 1.00 203.63 104 LEU A CA 1
ATOM 849 C C . LEU A 1 156 ? 163.036 164.003 192.040 1.00 203.63 104 LEU A C 1
ATOM 850 O O . LEU A 1 156 ? 163.445 164.417 193.132 1.00 203.63 104 LEU A O 1
ATOM 855 N N . ILE A 1 157 ? 162.141 163.020 191.944 1.00 185.16 105 ILE A N 1
ATOM 856 C CA . ILE A 1 157 ? 161.654 162.344 193.143 1.00 185.16 105 ILE A CA 1
ATOM 857 C C . ILE A 1 157 ? 162.765 161.519 193.785 1.00 185.16 105 ILE A C 1
ATOM 858 O O . ILE A 1 157 ? 162.876 161.455 195.016 1.00 185.16 105 ILE A O 1
ATOM 863 N N . ALA A 1 158 ? 163.614 160.888 192.966 1.00 180.09 106 ALA A N 1
ATOM 864 C CA . ALA A 1 158 ? 164.654 160.014 193.502 1.00 180.09 106 ALA A CA 1
ATOM 865 C C . ALA A 1 158 ? 165.629 160.775 194.394 1.00 180.09 106 ALA A C 1
ATOM 866 O O . ALA A 1 158 ? 165.983 160.301 195.480 1.00 180.09 106 ALA A O 1
ATOM 868 N N . PHE A 1 159 ? 166.072 161.957 193.960 1.00 159.21 107 PHE A N 1
ATOM 869 C CA . PHE A 1 159 ? 167.003 162.745 194.759 1.00 159.21 107 PHE A CA 1
ATOM 870 C C . PHE A 1 159 ? 166.379 163.295 196.034 1.00 159.21 107 PHE A C 1
ATOM 871 O O . PHE A 1 159 ? 167.114 163.771 196.906 1.00 159.21 107 PHE A O 1
ATOM 879 N N . THR A 1 160 ? 165.058 163.247 196.167 1.00 144.96 108 THR A N 1
ATOM 880 C CA . THR A 1 160 ? 164.400 163.715 197.378 1.00 144.96 108 THR A CA 1
ATOM 881 C C . THR A 1 160 ? 164.195 162.561 198.354 1.00 144.96 108 THR A C 1
ATOM 882 O O . THR A 1 160 ? 164.808 161.503 198.215 1.00 144.96 108 THR A O 1
ATOM 886 N N . SER A 1 165 ? 156.019 159.053 195.357 1.00 157.53 113 SER A N 1
ATOM 887 C CA . SER A 1 165 ? 155.769 157.617 195.382 1.00 157.53 113 SER A CA 1
ATOM 888 C C . SER A 1 165 ? 155.707 157.039 193.975 1.00 157.53 113 SER A C 1
ATOM 889 O O . SER A 1 165 ? 155.291 157.712 193.033 1.00 157.53 113 SER A O 1
ATOM 892 N N . ARG A 1 166 ? 156.132 155.781 193.842 1.00 175.12 114 ARG A N 1
ATOM 893 C CA . ARG A 1 166 ? 156.072 155.111 192.548 1.00 175.12 114 ARG A CA 1
ATOM 894 C C . ARG A 1 166 ? 154.635 154.962 192.069 1.00 175.12 114 ARG A C 1
ATOM 895 O O . ARG A 1 166 ? 154.332 155.220 190.898 1.00 175.12 114 ARG A O 1
ATOM 903 N N . TYR A 1 167 ? 153.734 154.557 192.967 1.00 183.58 115 TYR A N 1
ATOM 904 C CA . TYR A 1 167 ? 152.358 154.273 192.572 1.00 183.58 115 TYR A CA 1
ATOM 905 C C . TYR A 1 167 ? 151.651 155.532 192.087 1.00 183.58 115 TYR A C 1
ATOM 906 O O . TYR A 1 167 ? 151.014 155.532 191.026 1.00 183.58 115 TYR A O 1
ATOM 915 N N . VAL A 1 168 ? 151.751 156.617 192.858 1.00 222.84 116 VAL A N 1
ATOM 916 C CA . VAL A 1 168 ? 151.073 157.858 192.496 1.00 222.84 116 VAL A CA 1
ATOM 917 C C . VAL A 1 168 ? 151.642 158.418 191.199 1.00 222.84 116 VAL A C 1
ATOM 918 O O . VAL A 1 168 ? 150.897 158.877 190.326 1.00 222.84 116 VAL A O 1
ATOM 922 N N . TRP A 1 169 ? 152.968 158.390 191.053 1.00 203.46 117 TRP A N 1
ATOM 923 C CA . TRP A 1 169 ? 153.603 158.889 189.836 1.00 203.46 117 TRP A CA 1
ATOM 924 C C . TRP A 1 169 ? 153.150 158.099 188.612 1.00 203.46 117 TRP A C 1
ATOM 925 O O . TRP A 1 169 ? 152.779 158.681 187.581 1.00 203.46 117 TRP A O 1
ATOM 936 N N . VAL A 1 170 ? 153.158 156.767 188.715 1.00 214.25 118 VAL A N 1
ATOM 937 C CA . VAL A 1 170 ? 152.751 155.930 187.589 1.00 214.25 118 VAL A CA 1
ATOM 938 C C . VAL A 1 170 ? 151.290 156.178 187.243 1.00 214.25 118 VAL A C 1
ATOM 939 O O . VAL A 1 170 ? 150.936 156.356 186.072 1.00 214.25 118 VAL A O 1
ATOM 943 N N . PHE A 1 171 ? 150.418 156.202 188.256 1.00 204.21 119 PHE A N 1
ATOM 944 C CA . PHE A 1 171 ? 149.002 156.450 188.008 1.00 204.21 119 PHE A CA 1
ATOM 945 C C . PHE A 1 171 ? 148.801 157.795 187.322 1.00 204.21 119 PHE A C 1
ATOM 946 O O . PHE A 1 171 ? 148.134 157.886 186.284 1.00 204.21 119 PHE A O 1
ATOM 954 N N . CYS A 1 172 ? 149.416 158.845 187.873 1.00 197.99 120 CYS A N 1
ATOM 955 C CA . CYS A 1 172 ? 149.225 160.196 187.361 1.00 197.99 120 CYS A CA 1
ATOM 956 C C . CYS A 1 172 ? 149.688 160.321 185.919 1.00 197.99 120 CYS A C 1
ATOM 957 O O . CYS A 1 172 ? 149.009 160.938 185.090 1.00 197.99 120 CYS A O 1
ATOM 960 N N . TRP A 1 173 ? 150.840 159.744 185.583 1.00 217.62 121 TRP A N 1
ATOM 961 C CA . TRP A 1 173 ? 151.324 160.002 184.234 1.00 217.62 121 TRP A CA 1
ATOM 962 C C . TRP A 1 173 ? 150.870 158.980 183.200 1.00 217.62 121 TRP A C 1
ATOM 963 O O . TRP A 1 173 ? 150.868 159.304 182.009 1.00 217.62 121 TRP A O 1
ATOM 974 N N . THR A 1 174 ? 150.399 157.799 183.605 1.00 204.03 122 THR A N 1
ATOM 975 C CA . THR A 1 174 ? 149.552 157.040 182.692 1.00 204.03 122 THR A CA 1
ATOM 976 C C . THR A 1 174 ? 148.260 157.798 182.406 1.00 204.03 122 THR A C 1
ATOM 977 O O . THR A 1 174 ? 147.793 157.835 181.259 1.00 204.03 122 THR A O 1
ATOM 981 N N . PHE A 1 175 ? 147.684 158.435 183.433 1.00 215.94 123 PHE A N 1
ATOM 982 C CA . PHE A 1 175 ? 146.526 159.297 183.214 1.00 215.94 123 PHE A CA 1
ATOM 983 C C . PHE A 1 175 ? 146.845 160.392 182.206 1.00 215.94 123 PHE A C 1
ATOM 984 O O . PHE A 1 175 ? 146.082 160.619 181.263 1.00 215.94 123 PHE A O 1
ATOM 992 N N . ALA A 1 176 ? 147.967 161.085 182.398 1.00 192.35 124 ALA A N 1
ATOM 993 C CA . ALA A 1 176 ? 148.343 162.163 181.489 1.00 192.35 124 ALA A CA 1
ATOM 994 C C . ALA A 1 176 ? 148.565 161.638 180.076 1.00 192.35 124 ALA A C 1
ATOM 995 O O . ALA A 1 176 ? 148.069 162.216 179.102 1.00 192.35 124 ALA A O 1
ATOM 997 N N . LEU A 1 177 ? 149.286 160.519 179.950 1.00 212.38 125 LEU A N 1
ATOM 998 C CA . LEU A 1 177 ? 149.563 159.943 178.641 1.00 212.38 125 LEU A CA 1
ATOM 999 C C . LEU A 1 177 ? 148.282 159.573 177.910 1.00 212.38 125 LEU A C 1
ATOM 1000 O O . LEU A 1 177 ? 148.193 159.745 176.690 1.00 212.38 125 LEU A O 1
ATOM 1005 N N . ILE A 1 178 ? 147.288 159.050 178.628 1.00 203.74 126 ILE A N 1
ATOM 1006 C CA . ILE A 1 178 ? 146.020 158.723 177.987 1.00 203.74 126 ILE A CA 1
ATOM 1007 C C . ILE A 1 178 ? 145.233 159.985 177.646 1.00 203.74 126 ILE A C 1
ATOM 1008 O O . ILE A 1 178 ? 144.634 160.082 176.569 1.00 203.74 126 ILE A O 1
ATOM 1013 N N . LEU A 1 179 ? 145.233 160.978 178.540 1.00 204.52 127 LEU A N 1
ATOM 1014 C CA . LEU A 1 179 ? 144.222 162.026 178.471 1.00 204.52 127 LEU A CA 1
ATOM 1015 C C . LEU A 1 179 ? 144.664 163.218 177.629 1.00 204.52 127 LEU A C 1
ATOM 1016 O O . LEU A 1 179 ? 143.861 163.756 176.858 1.00 204.52 127 LEU A O 1
ATOM 1021 N N . VAL A 1 180 ? 145.919 163.663 177.772 1.00 186.09 128 VAL A N 1
ATOM 1022 C CA . VAL A 1 180 ? 146.358 164.874 177.070 1.00 186.09 128 VAL A CA 1
ATOM 1023 C C . VAL A 1 180 ? 146.194 164.756 175.558 1.00 186.09 128 VAL A C 1
ATOM 1024 O O . VAL A 1 180 ? 145.611 165.670 174.952 1.00 186.09 128 VAL A O 1
ATOM 1028 N N . PRO A 1 181 ? 146.648 163.685 174.894 1.00 186.45 129 PRO A N 1
ATOM 1029 C CA . PRO A 1 181 ? 146.365 163.585 173.452 1.00 186.45 129 PRO A CA 1
ATOM 1030 C C . PRO A 1 181 ? 144.886 163.445 173.145 1.00 186.45 129 PRO A C 1
ATOM 1031 O O . PRO A 1 181 ? 144.391 164.090 172.213 1.00 186.45 129 PRO A O 1
ATOM 1035 N N . PHE A 1 182 ? 144.157 162.628 173.910 1.00 189.48 130 PHE A N 1
ATOM 1036 C CA . PHE A 1 182 ? 142.740 162.423 173.625 1.00 189.48 130 PHE A CA 1
ATOM 1037 C C . PHE A 1 182 ? 141.932 163.694 173.856 1.00 189.48 130 PHE A C 1
ATOM 1038 O O . PHE A 1 182 ? 141.082 164.054 173.034 1.00 189.48 130 PHE A O 1
ATOM 1046 N N . PHE A 1 183 ? 142.180 164.391 174.967 1.00 199.46 131 PHE A N 1
ATOM 1047 C CA . PHE A 1 183 ? 141.454 165.634 175.201 1.00 199.46 131 PHE A CA 1
ATOM 1048 C C . PHE A 1 183 ? 141.887 166.737 174.246 1.00 199.46 131 PHE A C 1
ATOM 1049 O O . PHE A 1 183 ? 141.062 167.572 173.868 1.00 199.46 131 PHE A O 1
ATOM 1057 N N . ARG A 1 184 ? 143.158 166.764 173.840 1.00 178.94 132 ARG A N 1
ATOM 1058 C CA . ARG A 1 184 ? 143.565 167.717 172.812 1.00 178.94 132 ARG A CA 1
ATOM 1059 C C . ARG A 1 184 ? 142.846 167.434 171.497 1.00 178.94 132 ARG A C 1
ATOM 1060 O O . ARG A 1 184 ? 142.443 168.362 170.782 1.00 178.94 132 ARG A O 1
ATOM 1068 N N . ALA A 1 185 ? 142.664 166.151 171.171 1.00 166.48 133 ALA A N 1
ATOM 1069 C CA . ALA A 1 185 ? 141.886 165.782 169.994 1.00 166.48 133 ALA A CA 1
ATOM 1070 C C . ALA A 1 185 ? 140.439 166.232 170.125 1.00 166.48 133 ALA A C 1
ATOM 1071 O O . ALA A 1 185 ? 139.848 166.739 169.163 1.00 166.48 133 ALA A O 1
ATOM 1073 N N . LEU A 1 186 ? 139.851 166.047 171.308 1.00 166.56 134 LEU A N 1
ATOM 1074 C CA . LEU A 1 186 ? 138.488 166.515 171.538 1.00 166.56 134 LEU A CA 1
ATOM 1075 C C . LEU A 1 186 ? 138.393 168.024 171.361 1.00 166.56 134 LEU A C 1
ATOM 1076 O O . LEU A 1 186 ? 137.438 168.529 170.761 1.00 166.56 134 LEU A O 1
ATOM 1081 N N . THR A 1 187 ? 139.382 168.758 171.874 1.00 155.55 135 THR A N 1
ATOM 1082 C CA . THR A 1 187 ? 139.381 170.209 171.729 1.00 155.55 135 THR A CA 1
ATOM 1083 C C . THR A 1 187 ? 139.484 170.629 170.269 1.00 155.55 135 THR A C 1
ATOM 1084 O O . THR A 1 187 ? 138.766 171.535 169.831 1.00 155.55 135 THR A O 1
ATOM 1088 N N . LYS A 1 188 ? 140.370 169.995 169.492 1.00 143.20 136 LYS A N 1
ATOM 1089 C CA . LYS A 1 188 ? 140.481 170.450 168.109 1.00 143.20 136 LYS A CA 1
ATOM 1090 C C . LYS A 1 188 ? 139.270 170.021 167.288 1.00 143.20 136 LYS A C 1
ATOM 1091 O O . LYS A 1 188 ? 138.881 170.730 166.358 1.00 143.20 136 LYS A O 1
ATOM 1097 N N . HIS A 1 189 ? 138.644 168.889 167.626 1.00 117.83 137 HIS A N 1
ATOM 1098 C CA . HIS A 1 189 ? 137.379 168.537 166.985 1.00 117.83 137 HIS A CA 1
ATOM 1099 C C . HIS A 1 189 ? 136.291 169.551 167.318 1.00 117.83 137 HIS A C 1
ATOM 1100 O O . HIS A 1 189 ? 135.498 169.933 166.448 1.00 117.83 137 HIS A O 1
ATOM 1107 N N . LEU A 1 190 ? 136.229 169.990 168.576 1.00 121.54 138 LEU A N 1
ATOM 1108 C CA . LEU A 1 190 ? 135.246 170.999 168.954 1.00 121.54 138 LEU A CA 1
ATOM 1109 C C . LEU A 1 190 ? 135.494 172.308 168.219 1.00 121.54 138 LEU A C 1
ATOM 1110 O O . LEU A 1 190 ? 134.550 172.960 167.759 1.00 121.54 138 LEU A O 1
ATOM 1115 N N . LEU A 1 191 ? 136.760 172.709 168.096 1.00 141.23 139 LEU A N 1
ATOM 1116 C CA . LEU A 1 191 ? 137.077 173.932 167.365 1.00 141.23 139 LEU A CA 1
ATOM 1117 C C . LEU A 1 191 ? 136.770 173.776 165.881 1.00 141.23 139 LEU A C 1
ATOM 1118 O O . LEU A 1 191 ? 136.381 174.744 165.215 1.00 141.23 139 LEU A O 1
ATOM 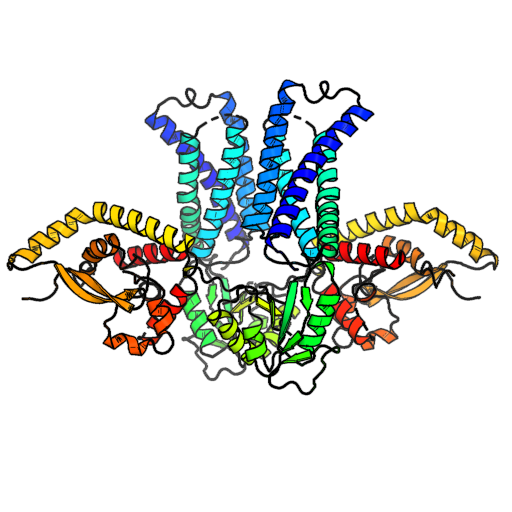1123 N N . ASN A 1 192 ? 136.948 172.566 165.346 1.00 127.22 140 ASN A N 1
ATOM 1124 C CA . ASN A 1 192 ? 136.536 172.281 163.977 1.00 127.22 140 ASN A CA 1
ATOM 1125 C C . ASN A 1 192 ? 135.034 172.460 163.820 1.00 127.22 140 ASN A C 1
ATOM 1126 O O . ASN A 1 192 ? 134.565 173.014 162.819 1.00 127.22 140 ASN A O 1
ATOM 1131 N N . LYS A 1 193 ? 134.265 171.992 164.804 1.00 94.74 141 LYS A N 1
ATOM 1132 C CA . LYS A 1 193 ? 132.833 172.268 164.814 1.00 94.74 141 LYS A CA 1
ATOM 1133 C C . LYS A 1 193 ? 132.559 173.759 164.961 1.00 94.74 141 LYS A C 1
ATOM 1134 O O . LYS A 1 193 ? 131.511 174.242 164.519 1.00 94.74 141 LYS A O 1
ATOM 1140 N N . LEU A 1 194 ? 133.481 174.497 165.576 1.00 116.42 142 LEU A N 1
ATOM 1141 C CA . LEU A 1 194 ? 133.368 175.943 165.697 1.00 116.42 142 LEU A CA 1
ATOM 1142 C C . LEU A 1 194 ? 133.945 176.690 164.503 1.00 116.42 142 LEU A C 1
ATOM 1143 O O . LEU A 1 194 ? 133.801 177.914 164.432 1.00 116.42 142 LEU A O 1
ATOM 1148 N N . GLY A 1 195 ? 134.602 175.996 163.578 1.00 114.50 143 GLY A N 1
ATOM 1149 C CA . GLY A 1 195 ? 135.020 176.608 162.336 1.00 114.50 143 GLY A CA 1
ATOM 1150 C C . GLY A 1 195 ? 136.275 177.447 162.395 1.00 114.50 143 GLY A C 1
ATOM 1151 O O . GLY A 1 195 ? 136.578 178.142 161.419 1.00 114.50 143 GLY A O 1
ATOM 1152 N N . ILE A 1 196 ? 137.011 177.425 163.506 1.00 128.43 144 ILE A N 1
ATOM 1153 C CA . ILE A 1 196 ? 138.287 178.125 163.590 1.00 128.43 144 ILE A CA 1
ATOM 1154 C C . ILE A 1 196 ? 139.465 177.187 163.352 1.00 128.43 144 ILE A C 1
ATOM 1155 O O . ILE A 1 196 ? 140.619 177.620 163.420 1.00 128.43 144 ILE A O 1
ATOM 1160 N N . TRP A 1 197 ? 139.201 175.910 163.076 1.00 156.34 145 TRP A N 1
ATOM 1161 C CA . TRP A 1 197 ? 140.240 174.907 162.868 1.00 156.34 145 TRP A CA 1
ATOM 1162 C C . TRP A 1 197 ? 140.624 174.752 161.402 1.00 156.34 145 TRP A C 1
ATOM 1163 O O . TRP A 1 197 ? 141.813 174.715 161.073 1.00 156.34 145 TRP A O 1
ATOM 1174 N N . LYS A 1 198 ? 139.640 174.659 160.512 1.00 155.96 146 LYS A N 1
ATOM 1175 C CA . LYS A 1 198 ? 139.918 174.496 159.090 1.00 155.96 146 LYS A CA 1
ATOM 1176 C C . LYS A 1 198 ? 140.454 175.798 158.510 1.00 155.96 146 LYS A C 1
ATOM 1177 O O . LYS A 1 198 ? 139.763 176.821 158.525 1.00 155.96 146 LYS A O 1
ATOM 1183 N N . LYS A 1 199 ? 141.680 175.762 157.995 1.00 153.06 147 LYS A N 1
ATOM 1184 C CA . LYS A 1 199 ? 142.287 176.917 157.350 1.00 153.06 147 LYS A CA 1
ATOM 1185 C C . LYS A 1 199 ? 142.367 176.694 155.847 1.00 153.06 147 LYS A C 1
ATOM 1186 O O . LYS A 1 199 ? 142.646 175.582 155.384 1.00 153.06 147 LYS A O 1
ATOM 1192 N N . LYS A 1 200 ? 142.108 177.761 155.096 1.00 135.79 148 LYS A N 1
ATOM 1193 C CA . LYS A 1 200 ? 141.976 177.666 153.650 1.00 135.79 148 LYS A CA 1
ATOM 1194 C C . LYS A 1 200 ? 143.343 177.518 152.996 1.00 135.79 148 LYS A C 1
ATOM 1195 O O . LYS A 1 200 ? 144.284 178.248 153.323 1.00 135.79 148 LYS A O 1
ATOM 1201 N N . THR A 1 201 ? 143.451 176.568 152.069 1.00 134.96 149 THR A N 1
ATOM 1202 C CA . THR A 1 201 ? 144.713 176.264 151.413 1.00 134.96 149 THR A CA 1
ATOM 1203 C C . THR A 1 201 ? 144.531 176.240 149.902 1.00 134.96 149 THR A C 1
ATOM 1204 O O . THR A 1 201 ? 143.473 175.862 149.386 1.00 134.96 149 THR A O 1
ATOM 1208 N N . ILE A 1 202 ? 145.587 176.646 149.202 1.00 126.25 150 ILE A N 1
ATOM 1209 C CA . ILE A 1 202 ? 145.636 176.670 147.746 1.00 126.25 150 ILE A CA 1
ATOM 1210 C C . ILE A 1 202 ? 146.733 175.718 147.291 1.00 126.25 150 ILE A C 1
ATOM 1211 O O . ILE A 1 202 ? 147.884 175.838 147.727 1.00 126.25 150 ILE A O 1
ATOM 1216 N N . ILE A 1 203 ? 146.379 174.781 146.417 1.00 120.98 151 ILE A N 1
ATOM 1217 C CA . ILE A 1 203 ? 147.330 173.829 145.854 1.00 120.98 151 ILE A CA 1
ATOM 1218 C C . ILE A 1 203 ? 147.858 174.385 144.541 1.00 120.98 151 ILE A C 1
ATOM 1219 O O . ILE A 1 203 ? 147.120 175.030 143.784 1.00 120.98 151 ILE A O 1
ATOM 1224 N N . LEU A 1 204 ? 149.139 174.149 144.272 1.00 117.45 152 LEU A N 1
ATOM 1225 C CA . LEU A 1 204 ? 149.761 174.530 143.010 1.00 117.45 152 LEU A CA 1
ATOM 1226 C C . LEU A 1 204 ? 150.158 173.265 142.258 1.00 117.45 152 LEU A C 1
ATOM 1227 O O . LEU A 1 204 ? 150.866 172.411 142.802 1.00 117.45 152 LEU A O 1
ATOM 1232 N N . GLY A 1 205 ? 149.702 173.151 141.012 1.00 123.59 153 GLY A N 1
ATOM 1233 C CA . GLY A 1 205 ? 149.948 171.968 140.209 1.00 123.59 153 GLY A CA 1
ATOM 1234 C C . GLY A 1 205 ? 148.670 171.348 139.682 1.00 123.59 153 GLY A C 1
ATOM 1235 O O . GLY A 1 205 ? 147.641 171.371 140.363 1.00 123.59 153 GLY A O 1
ATOM 1236 N N . SER A 1 206 ? 148.716 170.788 138.468 1.00 97.58 154 SER A N 1
ATOM 1237 C CA . SER A 1 206 ? 147.531 170.210 137.843 1.00 97.58 154 SER A CA 1
ATOM 1238 C C . SER A 1 206 ? 147.769 168.783 137.362 1.00 97.58 154 SER A C 1
ATOM 1239 O O . SER A 1 206 ? 147.029 168.294 136.502 1.00 97.58 154 SER A O 1
ATOM 1242 N N . GLY A 1 207 ? 148.781 168.108 137.893 1.00 85.42 155 GLY A N 1
ATOM 1243 C CA . GLY A 1 207 ? 149.093 166.749 137.518 1.00 85.42 155 GLY A CA 1
ATOM 1244 C C . GLY A 1 207 ? 148.725 165.752 138.597 1.00 85.42 155 GLY A C 1
ATOM 1245 O O . GLY A 1 207 ? 147.951 166.041 139.516 1.00 85.42 155 GLY A O 1
ATOM 1246 N N . GLN A 1 208 ? 149.291 164.549 138.476 1.00 108.64 156 GLN A N 1
ATOM 1247 C CA . GLN A 1 208 ? 148.969 163.488 139.423 1.00 108.64 156 GLN A CA 1
ATOM 1248 C C . GLN A 1 208 ? 149.497 163.790 140.818 1.00 108.64 156 GLN A C 1
ATOM 1249 O O . GLN A 1 208 ? 148.874 163.393 141.806 1.00 108.64 156 GLN A O 1
ATOM 1255 N N . ASN A 1 209 ? 150.642 164.468 140.924 1.00 115.12 157 ASN A N 1
ATOM 1256 C CA . ASN A 1 209 ? 151.196 164.763 142.242 1.00 115.12 157 ASN A CA 1
ATOM 1257 C C . ASN A 1 209 ? 150.271 165.671 143.042 1.00 115.12 157 ASN A C 1
ATOM 1258 O O . ASN A 1 209 ? 150.057 165.450 144.240 1.00 115.12 157 ASN A O 1
ATOM 1263 N N . ALA A 1 210 ? 149.714 166.699 142.397 1.00 110.20 158 ALA A N 1
ATOM 1264 C CA . ALA A 1 210 ? 148.831 167.620 143.103 1.00 110.20 158 ALA A CA 1
ATOM 1265 C C . ALA A 1 210 ? 147.589 166.908 143.619 1.00 110.20 158 ALA A C 1
ATOM 1266 O O . ALA A 1 210 ? 147.204 167.077 144.781 1.00 110.20 158 ALA A O 1
ATOM 1268 N N . ARG A 1 211 ? 146.964 166.083 142.778 1.00 91.89 159 ARG A N 1
ATOM 1269 C CA . ARG A 1 211 ? 145.748 165.391 143.192 1.00 91.89 159 ARG A CA 1
ATOM 1270 C C . ARG A 1 211 ? 146.049 164.304 144.217 1.00 91.89 159 ARG A C 1
ATOM 1271 O O . ARG A 1 211 ? 145.231 164.035 145.103 1.00 91.89 159 ARG A O 1
ATOM 1279 N N . GLY A 1 212 ? 147.218 163.671 144.117 1.00 106.19 160 GLY A N 1
ATOM 1280 C CA . GLY A 1 212 ? 147.604 162.693 145.120 1.00 106.19 160 GLY A CA 1
ATOM 1281 C C . GLY A 1 212 ? 147.841 163.319 146.480 1.00 106.19 160 GLY A C 1
ATOM 1282 O O . GLY A 1 212 ? 147.412 162.780 147.503 1.00 106.19 160 GLY A O 1
ATOM 1283 N N . ALA A 1 213 ? 148.530 164.463 146.511 1.00 117.13 161 ALA A N 1
ATOM 1284 C CA . ALA A 1 213 ? 148.690 165.193 147.764 1.00 117.13 161 ALA A CA 1
ATOM 1285 C C . ALA A 1 213 ? 147.341 165.664 148.290 1.00 117.13 161 ALA A C 1
ATOM 1286 O O . ALA A 1 213 ? 147.098 165.652 149.501 1.00 117.13 161 ALA A O 1
ATOM 1288 N N . TYR A 1 214 ? 146.451 166.075 147.386 1.00 111.18 162 TYR A N 1
ATOM 1289 C CA . TYR A 1 214 ? 145.086 166.429 147.757 1.00 111.18 162 TYR A CA 1
ATOM 1290 C C . TYR A 1 214 ? 144.394 165.275 148.476 1.00 111.18 162 TYR A C 1
ATOM 1291 O O . TYR A 1 214 ? 143.866 165.438 149.586 1.00 111.18 162 TYR A O 1
ATOM 1300 N N . SER A 1 215 ? 144.416 164.089 147.864 1.00 102.20 163 SER A N 1
ATOM 1301 C CA . SER A 1 215 ? 143.769 162.921 148.454 1.00 102.20 163 SER A CA 1
ATOM 1302 C C . SER A 1 215 ? 144.408 162.544 149.784 1.00 102.20 163 SER A C 1
ATOM 1303 O O . SER A 1 215 ? 143.705 162.222 150.750 1.00 102.20 163 SER A O 1
ATOM 1306 N N . ALA A 1 216 ? 145.741 162.572 149.854 1.00 120.43 164 ALA A N 1
ATOM 1307 C CA . ALA A 1 216 ? 146.420 162.279 151.111 1.00 120.43 164 ALA A CA 1
ATOM 1308 C C . ALA A 1 216 ? 146.067 163.308 152.175 1.00 120.43 164 ALA A C 1
ATOM 1309 O O . ALA A 1 216 ? 146.100 163.012 153.375 1.00 120.43 164 ALA A O 1
ATOM 1311 N N . LEU A 1 217 ? 145.740 164.531 151.754 1.00 140.34 165 LEU A N 1
ATOM 1312 C CA . LEU A 1 217 ? 145.291 165.539 152.704 1.00 140.34 165 LEU A CA 1
ATOM 1313 C C . LEU A 1 217 ? 143.900 165.213 153.229 1.00 140.34 165 LEU A C 1
ATOM 1314 O O . LEU A 1 217 ? 143.633 165.354 154.428 1.00 140.34 165 LEU A O 1
ATOM 1319 N N . GLN A 1 218 ? 142.995 164.777 152.349 1.00 140.96 166 GLN A N 1
ATOM 1320 C CA . GLN A 1 218 ? 141.706 164.307 152.858 1.00 140.96 166 GLN A CA 1
ATOM 1321 C C . GLN A 1 218 ? 141.829 163.009 153.646 1.00 140.96 166 GLN A C 1
ATOM 1322 O O . GLN A 1 218 ? 140.884 162.639 154.349 1.00 140.96 166 GLN A O 1
ATOM 1328 N N . SER A 1 219 ? 142.961 162.310 153.545 1.00 160.44 167 SER A N 1
ATOM 1329 C CA . SER A 1 219 ? 143.152 161.108 154.348 1.00 160.44 167 SER A CA 1
ATOM 1330 C C . SER A 1 219 ? 143.204 161.416 155.839 1.00 160.44 167 SER A C 1
ATOM 1331 O O . SER A 1 219 ? 142.980 160.516 156.655 1.00 160.44 167 SER A O 1
ATOM 1334 N N . GLU A 1 220 ? 143.496 162.665 156.213 1.00 163.15 168 GLU A N 1
ATOM 1335 C CA . GLU A 1 220 ? 143.505 163.093 157.616 1.00 163.15 168 GLU A CA 1
ATOM 1336 C C . GLU A 1 220 ? 142.855 164.474 157.683 1.00 163.15 168 GLU A C 1
ATOM 1337 O O . GLU A 1 220 ? 143.532 165.498 157.555 1.00 163.15 168 GLU A O 1
ATOM 1343 N N . GLU A 1 221 ? 141.536 164.493 157.889 1.00 170.50 169 GLU A N 1
ATOM 1344 C CA . GLU A 1 221 ? 140.816 165.757 157.980 1.00 170.50 169 GLU A CA 1
ATOM 1345 C C . GLU A 1 221 ? 141.087 166.478 159.295 1.00 170.50 169 GLU A C 1
ATOM 1346 O O . GLU A 1 221 ? 140.896 167.696 159.374 1.00 170.50 169 GLU A O 1
ATOM 1352 N N . MET A 1 222 ? 141.555 165.761 160.319 1.00 154.83 170 MET A N 1
ATOM 1353 C CA . MET A 1 222 ? 141.843 166.385 161.604 1.00 154.83 170 MET A CA 1
ATOM 1354 C C . MET A 1 222 ? 142.987 167.387 161.526 1.00 154.83 170 MET A C 1
ATOM 1355 O O . MET A 1 222 ? 143.183 168.150 162.478 1.00 154.83 170 MET A O 1
ATOM 1360 N N . MET A 1 223 ? 143.746 167.398 160.427 1.00 152.85 171 MET A N 1
ATOM 1361 C CA . MET A 1 223 ? 144.814 168.379 160.266 1.00 152.85 171 MET A CA 1
ATOM 1362 C C . MET A 1 223 ? 144.276 169.804 160.240 1.00 152.85 171 MET A C 1
ATOM 1363 O O . MET A 1 223 ? 144.895 170.709 160.810 1.00 152.85 171 MET A O 1
ATOM 1368 N N . GLY A 1 224 ? 143.135 170.024 159.592 1.00 161.26 172 GLY A N 1
ATOM 1369 C CA . GLY A 1 224 ? 142.582 171.357 159.473 1.00 161.26 172 GLY A CA 1
ATOM 1370 C C . GLY A 1 224 ? 142.903 172.076 158.185 1.00 161.26 172 GLY A C 1
ATOM 1371 O O . GLY A 1 224 ? 142.711 173.294 158.108 1.00 161.26 172 GLY A O 1
ATOM 1372 N N . PHE A 1 225 ? 143.396 171.367 157.174 1.00 177.30 173 PHE A N 1
ATOM 1373 C CA . PHE A 1 225 ? 143.684 171.960 155.870 1.00 177.30 173 PHE A CA 1
ATOM 1374 C C . PHE A 1 225 ? 142.446 171.794 154.999 1.00 177.30 173 PHE A C 1
ATOM 1375 O O . PHE A 1 225 ? 142.119 170.682 154.576 1.00 177.30 173 PHE A O 1
ATOM 1383 N N . ASP A 1 226 ? 141.747 172.893 154.724 1.00 153.31 174 ASP A N 1
ATOM 1384 C CA . ASP A 1 226 ? 140.618 172.866 153.797 1.00 153.31 174 ASP A CA 1
ATOM 1385 C C . ASP A 1 226 ? 141.117 173.381 152.455 1.00 153.31 174 ASP A C 1
ATOM 1386 O O . ASP A 1 226 ? 141.362 174.577 152.286 1.00 153.31 174 ASP A O 1
ATOM 1391 N N . VAL A 1 227 ? 141.292 172.469 151.502 1.00 124.22 175 VAL A N 1
ATOM 1392 C CA . VAL A 1 227 ? 141.686 172.862 150.155 1.00 124.22 175 VAL A CA 1
ATOM 1393 C C . VAL A 1 227 ? 140.518 173.588 149.500 1.00 124.22 175 VAL A C 1
ATOM 1394 O O . VAL A 1 227 ? 139.430 173.025 149.329 1.00 124.22 175 VAL A O 1
ATOM 1398 N N . ILE A 1 228 ? 140.729 174.855 149.149 1.00 139.99 176 ILE A N 1
ATOM 1399 C CA . ILE A 1 228 ? 139.628 175.671 148.653 1.00 139.99 176 ILE A CA 1
ATOM 1400 C C . ILE A 1 228 ? 139.715 175.819 147.140 1.00 139.99 176 ILE A C 1
ATOM 1401 O O . ILE A 1 228 ? 138.688 175.936 146.463 1.00 139.99 176 ILE A O 1
ATOM 1406 N N . ALA A 1 229 ? 140.930 175.808 146.597 1.00 118.49 177 ALA A N 1
ATOM 1407 C CA . ALA A 1 229 ? 141.100 175.904 145.155 1.00 118.49 177 ALA A CA 1
ATOM 1408 C C . ALA A 1 229 ? 142.512 175.482 144.786 1.00 118.49 177 ALA A C 1
ATOM 1409 O O . ALA A 1 229 ? 143.425 175.500 145.615 1.00 118.49 177 ALA A O 1
ATOM 1411 N N . PHE A 1 230 ? 142.673 175.098 143.525 1.00 109.94 178 PHE A N 1
ATOM 1412 C CA . PHE A 1 230 ? 143.972 174.794 142.947 1.00 109.94 178 PHE A CA 1
ATOM 1413 C C . PHE A 1 230 ? 144.526 176.015 142.222 1.00 109.94 178 PHE A C 1
ATOM 1414 O O . PHE A 1 230 ? 143.904 177.078 142.164 1.00 109.94 178 PHE A O 1
ATOM 1422 N N . PHE A 1 231 ? 145.720 175.844 141.665 1.00 114.10 179 PHE A N 1
ATOM 1423 C CA . PHE A 1 231 ? 146.310 176.818 140.762 1.00 114.10 179 PHE A CA 1
ATOM 1424 C C . PHE A 1 231 ? 147.304 176.132 139.840 1.00 114.10 179 PHE A C 1
ATOM 1425 O O . PHE A 1 231 ? 148.154 175.361 140.292 1.00 114.10 179 PHE A O 1
ATOM 1433 N N . ASP A 1 232 ? 147.193 176.428 138.547 1.00 119.88 180 ASP A N 1
ATOM 1434 C CA . ASP A 1 232 ? 148.194 176.003 137.572 1.00 119.88 180 ASP A CA 1
ATOM 1435 C C . ASP A 1 232 ? 147.994 176.829 136.313 1.00 119.88 180 ASP A C 1
ATOM 1436 O O . ASP A 1 232 ? 146.906 176.805 135.728 1.00 119.88 180 ASP A O 1
ATOM 1441 N N . THR A 1 233 ? 149.035 177.557 135.902 1.00 125.84 181 THR A N 1
ATOM 1442 C CA . THR A 1 233 ? 148.928 178.404 134.719 1.00 125.84 181 THR A CA 1
ATOM 1443 C C . THR A 1 233 ? 148.641 177.590 133.467 1.00 125.84 181 THR A C 1
ATOM 1444 O O . THR A 1 233 ? 147.982 178.081 132.543 1.00 125.84 181 THR A O 1
ATOM 1448 N N . ASP A 1 234 ? 149.122 176.348 133.416 1.00 163.83 182 ASP A N 1
ATOM 1449 C CA . ASP A 1 234 ? 149.011 175.509 132.231 1.00 163.83 182 ASP A CA 1
ATOM 1450 C C . ASP A 1 234 ? 148.062 174.334 132.439 1.00 163.83 182 ASP A C 1
ATOM 1451 O O . ASP A 1 234 ? 148.228 173.288 131.804 1.00 163.83 182 ASP A O 1
ATOM 1456 N N . ALA A 1 235 ? 147.079 174.483 133.323 1.00 121.09 183 ALA A N 1
ATOM 1457 C CA . ALA A 1 235 ? 146.181 173.381 133.638 1.00 121.09 183 ALA A CA 1
ATOM 1458 C C . ALA A 1 235 ? 145.338 173.010 132.426 1.00 121.09 183 ALA A C 1
ATOM 1459 O O . ALA A 1 235 ? 144.694 173.868 131.815 1.00 121.09 183 ALA A O 1
ATOM 1461 N N . SER A 1 236 ? 145.347 171.724 132.079 1.00 122.99 184 SER A N 1
ATOM 1462 C CA . SER A 1 236 ? 144.535 171.256 130.963 1.00 122.99 184 SER A CA 1
ATOM 1463 C C . SER A 1 236 ? 143.051 171.415 131.258 1.00 122.99 184 SER A C 1
ATOM 1464 O O . SER A 1 236 ? 142.283 171.854 130.395 1.00 122.99 184 SER A O 1
ATOM 1467 N N . ASP A 1 237 ? 142.634 171.071 132.469 1.00 123.74 185 ASP A N 1
ATOM 1468 C CA . ASP A 1 237 ? 141.226 171.072 132.824 1.00 123.74 185 ASP A CA 1
ATOM 1469 C C . ASP A 1 237 ? 140.860 172.334 133.595 1.00 123.74 185 ASP A C 1
ATOM 1470 O O . ASP A 1 237 ? 141.716 173.140 133.968 1.00 123.74 185 ASP A O 1
ATOM 1475 N N . ALA A 1 238 ? 139.559 172.497 133.822 1.00 129.59 186 ALA A N 1
ATOM 1476 C CA . ALA A 1 238 ? 139.059 173.531 134.717 1.00 129.59 186 ALA A CA 1
ATOM 1477 C C . ALA A 1 238 ? 138.738 172.988 136.101 1.00 129.59 186 ALA A C 1
ATOM 1478 O O . ALA A 1 238 ? 138.778 173.743 137.079 1.00 129.59 186 ALA A O 1
ATOM 1480 N N . GLU A 1 239 ? 138.424 171.699 136.206 1.00 88.70 187 GLU A N 1
ATOM 1481 C CA . GLU A 1 239 ? 138.104 171.069 137.477 1.00 88.70 187 GLU A CA 1
ATOM 1482 C C . GLU A 1 239 ? 139.130 169.992 137.785 1.00 88.70 187 GLU A C 1
ATOM 1483 O O . GLU A 1 239 ? 139.279 169.032 137.023 1.00 88.70 187 GLU A O 1
ATOM 1489 N N . ILE A 1 240 ? 139.833 170.156 138.899 1.00 76.39 188 ILE A N 1
ATOM 1490 C CA . ILE A 1 240 ? 140.673 169.115 139.473 1.00 76.39 188 ILE A CA 1
ATOM 1491 C C . ILE A 1 240 ? 139.981 168.631 140.732 1.00 76.39 188 ILE A C 1
ATOM 1492 O O . ILE A 1 240 ? 139.806 169.404 141.682 1.00 76.39 188 ILE A O 1
ATOM 1497 N N . ASN A 1 241 ? 139.580 167.361 140.737 1.00 83.15 189 ASN A N 1
ATOM 1498 C CA . ASN A 1 241 ? 138.798 166.809 141.837 1.00 83.15 189 ASN A CA 1
ATOM 1499 C C . ASN A 1 241 ? 137.531 167.628 142.052 1.00 83.15 189 ASN A C 1
ATOM 1500 O O . ASN A 1 241 ? 137.028 167.737 143.172 1.00 83.15 189 ASN A O 1
ATOM 1505 N N . MET A 1 242 ? 137.019 168.213 140.968 1.00 71.11 190 MET A N 1
ATOM 1506 C CA . MET A 1 242 ? 135.934 169.189 140.960 1.00 71.11 190 MET A CA 1
ATOM 1507 C C . MET A 1 242 ? 136.348 170.485 141.659 1.00 71.11 190 MET A C 1
ATOM 1508 O O . MET A 1 242 ? 135.497 171.319 141.984 1.00 71.11 190 MET A O 1
ATOM 1513 N N . LEU A 1 243 ? 137.657 170.701 141.874 1.00 89.63 191 LEU A N 1
ATOM 1514 C CA . LEU A 1 243 ? 137.941 171.987 142.495 1.00 89.63 191 LEU A CA 1
ATOM 1515 C C . LEU A 1 243 ? 138.264 173.038 141.437 1.00 89.63 191 LEU A C 1
ATOM 1516 O O . LEU A 1 243 ? 138.742 172.705 140.348 1.00 89.63 191 LEU A O 1
ATOM 1521 N N . PRO A 1 244 ? 137.998 174.310 141.728 1.00 79.52 192 PRO A N 1
ATOM 1522 C CA . PRO A 1 244 ? 138.328 175.364 140.766 1.00 79.52 192 PRO A CA 1
ATOM 1523 C C . PRO A 1 244 ? 139.829 175.500 140.584 1.00 79.52 192 PRO A C 1
ATOM 1524 O O . PRO A 1 244 ? 140.616 175.290 141.510 1.00 79.52 192 PRO A O 1
ATOM 1528 N N . VAL A 1 245 ? 140.217 175.866 139.367 1.00 97.59 193 VAL A N 1
ATOM 1529 C CA . VAL A 1 245 ? 141.616 175.995 138.981 1.00 97.59 193 VAL A CA 1
ATOM 1530 C C . VAL A 1 245 ? 141.875 177.441 138.590 1.00 97.59 193 VAL A C 1
ATOM 1531 O O . VAL A 1 245 ? 141.088 178.041 137.848 1.00 97.59 193 VAL A O 1
ATOM 1535 N N . ILE A 1 246 ? 142.967 177.996 139.089 1.00 97.61 194 ILE A N 1
ATOM 1536 C CA . ILE A 1 246 ? 143.372 179.353 138.752 1.00 97.61 194 ILE A CA 1
ATOM 1537 C C . ILE A 1 246 ? 144.573 179.291 137.820 1.00 97.61 194 ILE A C 1
ATOM 1538 O O . ILE A 1 246 ? 145.490 178.484 138.017 1.00 97.61 194 ILE A O 1
ATOM 1543 N N . LYS A 1 247 ? 144.558 180.127 136.781 1.00 98.23 195 LYS A N 1
ATOM 1544 C CA . LYS A 1 247 ? 145.695 180.268 135.883 1.00 98.23 195 LYS A CA 1
ATOM 1545 C C . LYS A 1 247 ? 146.326 181.649 135.921 1.00 98.23 195 LYS A C 1
ATOM 1546 O O . LYS A 1 247 ? 147.511 181.774 135.594 1.00 98.23 195 LYS A O 1
ATOM 1552 N N . ASP A 1 248 ? 145.581 182.677 136.308 1.00 67.38 196 ASP A N 1
ATOM 1553 C CA . ASP A 1 248 ? 146.121 184.012 136.521 1.00 67.38 196 ASP A CA 1
ATOM 1554 C C . ASP A 1 248 ? 146.343 184.173 138.018 1.00 67.38 196 ASP A C 1
ATOM 1555 O O . ASP A 1 248 ? 145.392 184.125 138.801 1.00 67.38 196 ASP A O 1
ATOM 1560 N N . THR A 1 249 ? 147.597 184.373 138.418 1.00 74.12 197 THR A N 1
ATOM 1561 C CA . THR A 1 249 ? 147.933 184.315 139.836 1.00 74.12 197 THR A CA 1
ATOM 1562 C C . THR A 1 249 ? 147.371 185.513 140.602 1.00 74.12 197 THR A C 1
ATOM 1563 O O . THR A 1 249 ? 147.408 185.529 141.844 1.00 74.12 197 THR A O 1
ATOM 1567 N N . GLU A 1 250 ? 146.826 186.500 139.885 1.00 85.15 198 GLU A N 1
ATOM 1568 C CA . GLU A 1 250 ? 146.267 187.680 140.535 1.00 85.15 198 GLU A CA 1
ATOM 1569 C C . GLU A 1 250 ? 145.155 187.303 141.502 1.00 85.15 198 GLU A C 1
ATOM 1570 O O . GLU A 1 250 ? 144.981 187.954 142.536 1.00 85.15 198 GLU A O 1
ATOM 1576 N N . ILE A 1 251 ? 144.399 186.247 141.193 1.00 84.08 199 ILE A N 1
ATOM 1577 C CA . ILE A 1 251 ? 143.405 185.756 142.144 1.00 84.08 199 ILE A CA 1
ATOM 1578 C C . ILE A 1 251 ? 144.080 185.332 143.442 1.00 84.08 199 ILE A C 1
ATOM 1579 O O . ILE A 1 251 ? 143.607 185.652 144.541 1.00 84.08 199 ILE A O 1
ATOM 1584 N N . ILE A 1 252 ? 145.201 184.614 143.338 1.00 90.07 200 ILE A N 1
ATOM 1585 C CA . ILE A 1 252 ? 145.905 184.154 144.533 1.00 90.07 200 ILE A CA 1
ATOM 1586 C C . ILE A 1 252 ? 146.395 185.336 145.355 1.00 90.07 200 ILE A C 1
ATOM 1587 O O . ILE A 1 252 ? 146.243 185.362 146.582 1.00 90.07 200 ILE A O 1
ATOM 1592 N N . TRP A 1 253 ? 146.994 186.335 144.703 1.00 73.83 201 TRP A N 1
ATOM 1593 C CA . TRP A 1 253 ? 147.479 187.453 145.508 1.00 73.83 201 TRP A CA 1
ATOM 1594 C C . TRP A 1 253 ? 146.340 188.332 146.007 1.00 73.83 201 TRP A C 1
ATOM 1595 O O . TRP A 1 253 ? 146.513 189.066 146.986 1.00 73.83 201 TRP A O 1
ATOM 1606 N N . ASP A 1 254 ? 145.173 188.274 145.364 1.00 91.23 202 ASP A N 1
ATOM 1607 C CA . ASP A 1 254 ? 144.021 189.002 145.880 1.00 91.23 202 ASP A CA 1
ATOM 1608 C C . ASP A 1 254 ? 143.435 188.300 147.098 1.00 91.23 202 ASP A C 1
ATOM 1609 O O . ASP A 1 254 ? 142.881 188.952 147.991 1.00 91.23 202 ASP A O 1
ATOM 1614 N N . LEU A 1 255 ? 143.553 186.970 147.152 1.00 77.91 203 LEU A N 1
ATOM 1615 C CA . LEU A 1 255 ? 143.102 186.229 148.326 1.00 77.91 203 LEU A CA 1
ATOM 1616 C C . LEU A 1 255 ? 143.876 186.610 149.579 1.00 77.91 203 LEU A C 1
ATOM 1617 O O . LEU A 1 255 ? 143.397 186.361 150.691 1.00 77.91 203 LEU A O 1
ATOM 1622 N N . ASN A 1 256 ? 145.052 187.204 149.428 1.00 69.91 204 ASN A N 1
ATOM 1623 C CA . ASN A 1 256 ? 145.883 187.554 150.568 1.00 69.91 204 ASN A CA 1
ATOM 1624 C C . ASN A 1 256 ? 145.518 188.931 151.111 1.00 69.91 204 ASN A C 1
ATOM 1625 O O . ASN A 1 256 ? 145.212 189.081 152.295 1.00 69.91 204 ASN A O 1
ATOM 1630 N N . ASP A 1 260 ? 145.879 184.728 155.489 1.00 175.80 208 ASP A N 1
ATOM 1631 C CA . ASP A 1 260 ? 145.601 183.474 156.178 1.00 175.80 208 ASP A CA 1
ATOM 1632 C C . ASP A 1 260 ? 145.472 182.327 155.183 1.00 175.80 208 ASP A C 1
ATOM 1633 O O . ASP A 1 260 ? 145.095 181.213 155.546 1.00 175.80 208 ASP A O 1
ATOM 1638 N N . VAL A 1 261 ? 145.791 182.608 153.925 1.00 137.33 209 VAL A N 1
ATOM 1639 C CA . VAL A 1 261 ? 145.736 181.610 152.865 1.00 137.33 209 VAL A CA 1
ATOM 1640 C C . VAL A 1 261 ? 147.025 180.801 152.901 1.00 137.33 209 VAL A C 1
ATOM 1641 O O . VAL A 1 261 ? 148.112 181.340 152.669 1.00 137.33 209 VAL A O 1
ATOM 1645 N N . HIS A 1 262 ? 146.910 179.513 153.198 1.00 140.74 210 HIS A N 1
ATOM 1646 C CA . HIS A 1 262 ? 148.066 178.634 153.170 1.00 140.74 210 HIS A CA 1
ATOM 1647 C C . HIS A 1 262 ? 148.279 178.110 151.753 1.00 140.74 210 HIS A C 1
ATOM 1648 O O . HIS A 1 262 ? 147.374 178.126 150.917 1.00 140.74 210 HIS A O 1
ATOM 1655 N N . TYR A 1 263 ? 149.496 177.644 151.485 1.00 114.66 211 TYR A N 1
ATOM 1656 C CA . TYR A 1 263 ? 149.876 177.211 150.149 1.00 114.66 211 TYR A CA 1
ATOM 1657 C C . TYR A 1 263 ? 150.538 175.843 150.200 1.00 114.66 211 TYR A C 1
ATOM 1658 O O . TYR A 1 263 ? 151.312 175.549 151.116 1.00 114.66 211 TYR A O 1
ATOM 1667 N N . ILE A 1 264 ? 150.227 175.010 149.210 1.00 121.23 212 ILE A N 1
ATOM 1668 C CA . ILE A 1 264 ? 150.792 173.672 149.083 1.00 121.23 212 ILE A CA 1
ATOM 1669 C C . ILE A 1 264 ? 151.381 173.550 147.685 1.00 121.23 212 ILE A C 1
ATOM 1670 O O . ILE A 1 264 ? 150.643 173.560 146.690 1.00 121.23 212 ILE A O 1
ATOM 1675 N N . LEU A 1 265 ? 152.701 173.403 147.607 1.00 131.58 213 LEU A N 1
ATOM 1676 C CA . LEU A 1 265 ? 153.392 173.198 146.338 1.00 131.58 213 LEU A CA 1
ATOM 1677 C C . LEU A 1 265 ? 153.518 171.699 146.095 1.00 131.58 213 LEU A C 1
ATOM 1678 O O . LEU A 1 265 ? 154.130 170.983 146.893 1.00 131.58 213 LEU A O 1
ATOM 1683 N N . ALA A 1 266 ? 152.938 171.225 144.996 1.00 123.77 214 ALA A N 1
ATOM 1684 C CA . ALA A 1 266 ? 152.935 169.808 144.657 1.00 123.77 214 ALA A CA 1
ATOM 1685 C C . ALA A 1 266 ? 153.249 169.601 143.184 1.00 123.77 214 ALA A C 1
ATOM 1686 O O . ALA A 1 266 ? 152.754 168.665 142.550 1.00 123.77 214 ALA A O 1
ATOM 1688 N N . TYR A 1 267 ? 154.074 170.475 142.614 1.00 118.21 215 TYR A N 1
ATOM 1689 C CA . TYR A 1 267 ? 154.493 170.304 141.232 1.00 118.21 215 TYR A CA 1
ATOM 1690 C C . TYR A 1 267 ? 155.373 169.069 141.091 1.00 118.21 215 TYR A C 1
ATOM 1691 O O . TYR A 1 267 ? 156.146 168.720 141.988 1.00 118.21 215 TYR A O 1
ATOM 1700 N N . GLU A 1 268 ? 155.248 168.403 139.948 1.00 119.59 216 GLU A N 1
ATOM 1701 C CA . GLU A 1 268 ? 155.985 167.176 139.704 1.00 119.59 216 GLU A CA 1
ATOM 1702 C C . GLU A 1 268 ? 157.465 167.468 139.473 1.00 119.59 216 GLU A C 1
ATOM 1703 O O . GLU A 1 268 ? 157.895 168.620 139.364 1.00 119.59 216 GLU A O 1
ATOM 1709 N N . TYR A 1 269 ? 158.248 166.389 139.403 1.00 131.53 217 TYR A N 1
ATOM 1710 C CA . TYR A 1 269 ? 159.698 166.518 139.305 1.00 131.53 217 TYR A CA 1
ATOM 1711 C C . TYR A 1 269 ? 160.106 167.276 138.047 1.00 131.53 217 TYR A C 1
ATOM 1712 O O . TYR A 1 269 ? 160.942 168.185 138.106 1.00 131.53 217 TYR A O 1
ATOM 1721 N N . THR A 1 270 ? 159.506 166.934 136.904 1.00 108.08 218 THR A N 1
ATOM 1722 C CA . THR A 1 270 ? 159.834 167.618 135.659 1.00 108.08 218 THR A CA 1
ATOM 1723 C C . THR A 1 270 ? 159.449 169.091 135.689 1.00 108.08 218 THR A C 1
ATOM 1724 O O . THR A 1 270 ? 160.000 169.879 134.914 1.00 108.08 218 THR A O 1
ATOM 1728 N N . GLU A 1 271 ? 158.522 169.478 136.565 1.00 115.34 219 GLU A N 1
ATOM 1729 C CA . GLU A 1 271 ? 158.145 170.873 136.746 1.00 115.34 219 GLU A CA 1
ATOM 1730 C C . GLU A 1 271 ? 158.694 171.442 138.049 1.00 115.34 219 GLU A C 1
ATOM 1731 O O . GLU A 1 271 ? 158.240 172.498 138.504 1.00 115.34 219 GLU A O 1
ATOM 1737 N N . LEU A 1 272 ? 159.673 170.760 138.654 1.00 124.59 220 LEU A N 1
ATOM 1738 C CA . LEU A 1 272 ? 160.267 171.238 139.898 1.00 124.59 220 LEU A CA 1
ATOM 1739 C C . LEU A 1 272 ? 160.793 172.659 139.760 1.00 124.59 220 LEU A C 1
ATOM 1740 O O . LEU A 1 272 ? 160.731 173.442 140.716 1.00 124.59 220 LEU A O 1
ATOM 1745 N N . GLU A 1 273 ? 161.292 173.012 138.572 1.00 124.17 221 GLU A N 1
ATOM 1746 C CA . GLU A 1 273 ? 161.783 174.364 138.329 1.00 124.17 221 GLU A CA 1
ATOM 1747 C C . GLU A 1 273 ? 160.709 175.399 138.635 1.00 124.17 221 GLU A C 1
ATOM 1748 O O . GLU A 1 273 ? 160.983 176.428 139.265 1.00 124.17 221 GLU A O 1
ATOM 1754 N N . LYS A 1 274 ? 159.470 175.129 138.208 1.00 117.50 222 LYS A N 1
ATOM 1755 C CA . LYS A 1 274 ? 158.357 176.014 138.541 1.00 117.50 222 LYS A CA 1
ATOM 1756 C C . LYS A 1 274 ? 158.302 176.276 140.039 1.00 117.50 222 LYS A C 1
ATOM 1757 O O . LYS A 1 274 ? 158.209 177.430 140.476 1.00 117.50 222 LYS A O 1
ATOM 1763 N N . THR A 1 275 ? 158.396 175.210 140.839 1.00 125.58 223 THR A N 1
ATOM 1764 C CA . THR A 1 275 ? 158.368 175.359 142.290 1.00 125.58 223 THR A CA 1
ATOM 1765 C C . THR A 1 275 ? 159.433 176.342 142.753 1.00 125.58 223 THR A C 1
ATOM 1766 O O . THR A 1 275 ? 159.172 177.212 143.592 1.00 125.58 223 THR A O 1
ATOM 1770 N N . HIS A 1 276 ? 160.635 176.240 142.177 1.00 127.46 224 HIS A N 1
ATOM 1771 C CA . HIS A 1 276 ? 161.711 177.156 142.539 1.00 127.46 224 HIS A CA 1
ATOM 1772 C C . HIS A 1 276 ? 161.284 178.599 142.313 1.00 127.46 224 HIS A C 1
ATOM 1773 O O . HIS A 1 276 ? 161.485 179.462 143.177 1.00 127.46 224 HIS A O 1
ATOM 1780 N N . PHE A 1 277 ? 160.659 178.870 141.165 1.00 102.88 225 PHE A N 1
ATOM 1781 C CA . PHE A 1 277 ? 160.101 180.194 140.921 1.00 102.88 225 PHE A CA 1
ATOM 1782 C C . PHE A 1 277 ? 159.078 180.551 141.989 1.00 102.88 225 PHE A C 1
ATOM 1783 O O . PHE A 1 277 ? 159.134 181.634 142.585 1.00 102.88 225 PHE A O 1
ATOM 1791 N N . TRP A 1 278 ? 158.149 179.633 142.269 1.00 97.80 226 TRP A N 1
ATOM 1792 C CA . TRP A 1 278 ? 157.208 179.862 143.358 1.00 97.80 226 TRP A CA 1
ATOM 1793 C C . TRP A 1 278 ? 157.928 179.940 144.693 1.00 97.80 226 TRP A C 1
ATOM 1794 O O . TRP A 1 278 ? 157.472 180.643 145.604 1.00 97.80 226 TRP A O 1
ATOM 1805 N N . LEU A 1 279 ? 159.065 179.247 144.820 1.00 106.35 227 LEU A N 1
ATOM 1806 C CA . LEU A 1 279 ? 159.879 179.378 146.022 1.00 106.35 227 LEU A CA 1
ATOM 1807 C C . LEU A 1 279 ? 160.266 180.832 146.248 1.00 106.35 227 LEU A C 1
ATOM 1808 O O . LEU A 1 279 ? 160.326 181.299 147.391 1.00 106.35 227 LEU A O 1
ATOM 1813 N N . ARG A 1 280 ? 160.530 181.564 145.164 1.00 98.92 228 ARG A N 1
ATOM 1814 C CA . ARG A 1 280 ? 160.758 182.998 145.287 1.00 98.92 228 ARG A CA 1
ATOM 1815 C C . ARG A 1 280 ? 159.448 183.751 145.472 1.00 98.92 228 ARG A C 1
ATOM 1816 O O . ARG A 1 280 ? 159.391 184.732 146.222 1.00 98.92 228 ARG A O 1
ATOM 1824 N N . GLU A 1 281 ? 158.383 183.302 144.800 1.00 110.15 229 GLU A N 1
ATOM 1825 C CA . GLU A 1 281 ? 157.154 184.088 144.746 1.00 110.15 229 GLU A CA 1
ATOM 1826 C C . GLU A 1 281 ? 156.559 184.277 146.133 1.00 110.15 229 GLU A C 1
ATOM 1827 O O . GLU A 1 281 ? 156.336 185.409 146.580 1.00 110.15 229 GLU A O 1
ATOM 1833 N N . LEU A 1 282 ? 156.350 183.179 146.856 1.00 123.22 230 LEU A N 1
ATOM 1834 C CA . LEU A 1 282 ? 155.803 183.282 148.201 1.00 123.22 230 LEU A CA 1
ATOM 1835 C C . LEU A 1 282 ? 156.742 184.035 149.130 1.00 123.22 230 LEU A C 1
ATOM 1836 O O . LEU A 1 282 ? 156.322 184.464 150.210 1.00 123.22 230 LEU A O 1
ATOM 1841 N N . SER A 1 283 ? 158.004 184.204 148.730 1.00 109.87 231 SER A N 1
ATOM 1842 C CA . SER A 1 283 ? 158.934 184.999 149.521 1.00 109.87 231 SER A CA 1
ATOM 1843 C C . SER A 1 283 ? 158.702 186.494 149.329 1.00 109.87 231 SER A C 1
ATOM 1844 O O . SER A 1 283 ? 158.822 187.268 150.286 1.00 109.87 231 SER A O 1
ATOM 1847 N N . LYS A 1 284 ? 158.373 186.930 148.106 1.00 101.11 232 LYS A N 1
ATOM 1848 C CA . LYS A 1 284 ? 158.340 188.371 147.858 1.00 101.11 232 LYS A CA 1
ATOM 1849 C C . LYS A 1 284 ? 157.123 189.021 148.503 1.00 101.11 232 LYS A C 1
ATOM 1850 O O . LYS A 1 284 ? 157.186 190.180 148.931 1.00 101.11 232 LYS A O 1
ATOM 1856 N N . HIS A 1 285 ? 156.010 188.300 148.588 1.00 89.01 233 HIS A N 1
ATOM 1857 C CA . HIS A 1 285 ? 154.833 188.794 149.285 1.00 89.01 233 HIS A CA 1
ATOM 1858 C C . HIS A 1 285 ? 154.808 188.375 150.747 1.00 89.01 233 HIS A C 1
ATOM 1859 O O . HIS A 1 285 ? 153.790 188.572 151.419 1.00 89.01 233 HIS A O 1
ATOM 1866 N N . HIS A 1 286 ? 155.901 187.792 151.243 1.00 85.82 234 HIS A N 1
ATOM 1867 C CA . HIS A 1 286 ? 156.078 187.486 152.662 1.00 85.82 234 HIS A CA 1
ATOM 1868 C C . HIS A 1 286 ? 155.017 186.519 153.178 1.00 85.82 234 HIS A C 1
ATOM 1869 O O . HIS A 1 286 ? 154.576 186.618 154.326 1.00 85.82 234 HIS A O 1
ATOM 1876 N N . CYS A 1 287 ? 154.600 185.577 152.335 1.00 98.15 235 CYS A N 1
ATOM 1877 C CA . CYS A 1 287 ? 153.661 184.538 152.743 1.00 98.15 235 CYS A CA 1
ATOM 1878 C C . CYS A 1 287 ? 154.428 183.463 153.502 1.00 98.15 235 CYS A C 1
ATOM 1879 O O . CYS A 1 287 ? 155.157 182.667 152.900 1.00 98.15 235 CYS A O 1
ATOM 1882 N N . ARG A 1 288 ? 154.274 183.440 154.825 1.00 95.48 236 ARG A N 1
ATOM 1883 C CA . ARG A 1 288 ? 155.001 182.490 155.655 1.00 95.48 236 ARG A CA 1
ATOM 1884 C C . ARG A 1 288 ? 154.298 181.146 155.778 1.00 95.48 236 ARG A C 1
ATOM 1885 O O . ARG A 1 288 ? 154.871 180.215 156.355 1.00 95.48 236 ARG A O 1
ATOM 1893 N N . SER A 1 289 ? 153.077 181.023 155.256 1.00 109.50 237 SER A N 1
ATOM 1894 C CA . SER A 1 289 ? 152.333 179.765 155.299 1.00 109.50 237 SER A CA 1
ATOM 1895 C C . SER A 1 289 ? 152.564 179.026 153.985 1.00 109.50 237 SER A C 1
ATOM 1896 O O . SER A 1 289 ? 151.769 179.087 153.045 1.00 109.50 237 SER A O 1
ATOM 1899 N N . VAL A 1 290 ? 153.685 178.311 153.927 1.00 124.42 238 VAL A N 1
ATOM 1900 C CA . VAL A 1 290 ? 154.122 177.623 152.719 1.00 124.42 238 VAL A CA 1
ATOM 1901 C C . VAL A 1 290 ? 154.454 176.178 153.064 1.00 124.42 238 VAL A C 1
ATOM 1902 O O . VAL A 1 290 ? 154.916 175.882 154.172 1.00 124.42 238 VAL A O 1
ATOM 1906 N N . THR A 1 291 ? 154.203 175.278 152.117 1.00 143.81 239 THR A N 1
ATOM 1907 C CA . THR A 1 291 ? 154.480 173.860 152.289 1.00 143.81 239 THR A CA 1
ATOM 1908 C C . THR A 1 291 ? 154.670 173.223 150.920 1.00 143.81 239 THR A C 1
ATOM 1909 O O . THR A 1 291 ? 153.891 173.477 149.998 1.00 143.81 239 THR A O 1
ATOM 1913 N N . VAL A 1 292 ? 155.708 172.400 150.791 1.00 154.04 240 VAL A N 1
ATOM 1914 C CA . VAL A 1 292 ? 156.052 171.749 149.533 1.00 154.04 240 VAL A CA 1
ATOM 1915 C C . VAL A 1 292 ? 156.040 170.242 149.747 1.00 154.04 240 VAL A C 1
ATOM 1916 O O . VAL A 1 292 ? 156.644 169.741 150.703 1.00 154.04 240 VAL A O 1
ATOM 1920 N N . VAL A 1 293 ? 155.355 169.528 148.865 1.00 169.04 241 VAL A N 1
ATOM 1921 C CA . VAL A 1 293 ? 155.285 168.075 148.894 1.00 169.04 241 VAL A CA 1
ATOM 1922 C C . VAL A 1 293 ? 155.930 167.540 147.621 1.00 169.04 241 VAL A C 1
ATOM 1923 O O . VAL A 1 293 ? 155.360 167.639 146.534 1.00 169.04 241 VAL A O 1
ATOM 1927 N N . PRO A 1 294 ? 157.130 166.970 147.717 1.00 197.59 242 PRO A N 1
ATOM 1928 C CA . PRO A 1 294 ? 157.799 166.458 146.517 1.00 197.59 242 PRO A CA 1
ATOM 1929 C C . PRO A 1 294 ? 157.097 165.231 145.957 1.00 197.59 242 PRO A C 1
ATOM 1930 O O . PRO A 1 294 ? 156.438 164.476 146.675 1.00 197.59 242 PRO A O 1
ATOM 1934 N N . SER A 1 295 ? 157.251 165.041 144.651 1.00 141.40 243 SER A N 1
ATOM 1935 C CA . SER A 1 295 ? 156.668 163.894 143.967 1.00 141.40 243 SER A CA 1
ATOM 1936 C C . SER A 1 295 ? 157.534 162.653 144.154 1.00 141.40 243 SER A C 1
ATOM 1937 O O . SER A 1 295 ? 157.054 161.526 144.039 1.00 141.40 243 SER A O 1
ATOM 1940 N N . VAL A 1 314 ? 175.011 170.531 150.728 1.00 227.63 262 VAL A N 1
ATOM 1941 C CA . VAL A 1 314 ? 175.614 169.295 151.210 1.00 227.63 262 VAL A CA 1
ATOM 1942 C C . VAL A 1 314 ? 174.684 168.635 152.224 1.00 227.63 262 VAL A C 1
ATOM 1943 O O . VAL A 1 314 ? 174.790 168.872 153.429 1.00 227.63 262 VAL A O 1
ATOM 1947 N N . MET A 1 315 ? 173.765 167.811 151.727 1.00 215.01 263 MET A N 1
ATOM 1948 C CA . MET A 1 315 ? 172.784 167.128 152.556 1.00 215.01 263 MET A CA 1
ATOM 1949 C C . MET A 1 315 ? 173.183 165.670 152.737 1.00 215.01 263 MET A C 1
ATOM 1950 O O . MET A 1 315 ? 173.880 165.090 151.898 1.00 215.01 263 MET A O 1
ATOM 1955 N N . LEU A 1 316 ? 172.732 165.083 153.843 1.00 173.15 264 LEU A N 1
ATOM 1956 C CA . LEU A 1 316 ? 173.105 163.728 154.237 1.00 173.15 264 LEU A CA 1
ATOM 1957 C C . LEU A 1 316 ? 171.856 162.997 154.714 1.00 173.15 264 LEU A C 1
ATOM 1958 O O . LEU A 1 316 ? 171.421 163.181 155.857 1.00 173.15 264 LEU A O 1
ATOM 1963 N N . LEU A 1 317 ? 171.284 162.168 153.844 1.00 180.22 265 LEU A N 1
ATOM 1964 C CA . LEU A 1 317 ? 170.076 161.402 154.143 1.00 180.22 265 LEU A CA 1
ATOM 1965 C C . LEU A 1 317 ? 170.489 159.971 154.470 1.00 180.22 265 LEU A C 1
ATOM 1966 O O . LEU A 1 317 ? 171.046 159.266 153.624 1.00 180.22 265 LEU A O 1
ATOM 1971 N N . ARG A 1 318 ? 170.217 159.549 155.702 1.00 191.95 266 ARG A N 1
ATOM 1972 C CA . ARG A 1 318 ? 170.513 158.191 156.145 1.00 191.95 266 ARG A CA 1
ATOM 1973 C C . ARG A 1 318 ? 169.237 157.361 156.061 1.00 191.95 266 ARG A C 1
ATOM 1974 O O . ARG A 1 318 ? 168.334 157.511 156.890 1.00 191.95 266 ARG A O 1
ATOM 1982 N N . ILE A 1 319 ? 169.163 156.488 155.061 1.00 245.26 267 ILE A N 1
ATOM 1983 C CA . ILE A 1 319 ? 168.036 155.572 154.925 1.00 245.26 267 ILE A CA 1
ATOM 1984 C C . ILE A 1 319 ? 168.226 154.431 155.916 1.00 245.26 267 ILE A C 1
ATOM 1985 O O . ILE A 1 319 ? 169.146 153.618 155.773 1.00 245.26 267 ILE A O 1
ATOM 1990 N N . GLN A 1 320 ? 167.358 154.368 156.922 1.00 322.48 268 GLN A N 1
ATOM 1991 C CA . GLN A 1 320 ? 167.470 153.388 157.997 1.00 322.48 268 GLN A CA 1
ATOM 1992 C C . GLN A 1 320 ? 166.654 152.154 157.631 1.00 322.48 268 GLN A C 1
ATOM 1993 O O . GLN A 1 320 ? 165.419 152.185 157.661 1.00 322.48 268 GLN A O 1
ATOM 1999 N N . ASN A 1 321 ? 167.346 151.069 157.286 1.00 405.98 269 ASN A N 1
ATOM 2000 C CA . ASN A 1 321 ? 166.701 149.781 157.039 1.00 405.98 269 ASN A CA 1
ATOM 2001 C C . ASN A 1 321 ? 166.529 149.103 158.391 1.00 405.98 269 ASN A C 1
ATOM 2002 O O . ASN A 1 321 ? 167.378 148.332 158.841 1.00 405.98 269 ASN A O 1
ATOM 2007 N N . ASN A 1 322 ? 165.408 149.406 159.050 1.00 433.82 270 ASN A N 1
ATOM 2008 C CA . ASN A 1 322 ? 165.193 148.944 160.419 1.00 433.82 270 ASN A CA 1
ATOM 2009 C C . ASN A 1 322 ? 165.097 147.426 160.490 1.00 433.82 270 ASN A C 1
ATOM 2010 O O . ASN A 1 322 ? 165.560 146.812 161.459 1.00 433.82 270 ASN A O 1
ATOM 2015 N N . LEU A 1 323 ? 164.494 146.802 159.475 1.00 476.66 271 LEU A N 1
ATOM 2016 C CA . LEU A 1 323 ? 164.306 145.356 159.491 1.00 476.66 271 LEU A CA 1
ATOM 2017 C C . LEU A 1 323 ? 165.620 144.591 159.388 1.00 476.66 271 LEU A C 1
ATOM 2018 O O . LEU A 1 323 ? 165.636 143.380 159.635 1.00 476.66 271 LEU A O 1
ATOM 2023 N N . ALA A 1 324 ? 166.715 145.262 159.030 1.00 465.90 272 ALA A N 1
ATOM 2024 C CA . ALA A 1 324 ? 168.023 144.622 158.989 1.00 465.90 272 ALA A CA 1
ATOM 2025 C C . ALA A 1 324 ? 168.726 144.626 160.340 1.00 465.90 272 ALA A C 1
ATOM 2026 O O . ALA A 1 324 ? 169.836 144.095 160.443 1.00 465.90 272 ALA A O 1
ATOM 2028 N N . LYS A 1 325 ? 168.114 145.209 161.368 1.00 445.90 273 LYS A N 1
ATOM 2029 C CA . LYS A 1 325 ? 168.717 145.283 162.691 1.00 445.90 273 LYS A CA 1
ATOM 2030 C C . LYS A 1 325 ? 168.213 144.136 163.557 1.00 445.90 273 LYS A C 1
ATOM 2031 O O . LYS A 1 325 ? 167.002 143.913 163.660 1.00 445.90 273 LYS A O 1
ATOM 2037 N N . ARG A 1 326 ? 169.147 143.412 164.178 1.00 466.28 274 ARG A N 1
ATOM 2038 C CA . ARG A 1 326 ? 168.775 142.279 165.019 1.00 466.28 274 ARG A CA 1
ATOM 2039 C C . ARG A 1 326 ? 167.987 142.730 166.244 1.00 466.28 274 ARG A C 1
ATOM 2040 O O . ARG A 1 326 ? 167.065 142.033 166.685 1.00 466.28 274 ARG A O 1
ATOM 2048 N N . SER A 1 327 ? 168.345 143.883 166.814 1.00 437.78 275 SER A N 1
ATOM 2049 C CA . SER A 1 327 ? 167.603 144.402 167.958 1.00 437.78 275 SER A CA 1
ATOM 2050 C C . SER A 1 327 ? 166.158 144.704 167.584 1.00 437.78 275 SER A C 1
ATOM 2051 O O . SER A 1 327 ? 165.233 144.398 168.346 1.00 437.78 275 SER A O 1
ATOM 2054 N N . SER A 1 328 ? 165.945 145.299 166.408 1.00 448.11 276 SER A N 1
ATOM 2055 C CA . SER A 1 328 ? 164.587 145.562 165.945 1.00 448.11 276 SER A CA 1
ATOM 2056 C C . SER A 1 328 ? 163.813 144.266 165.742 1.00 448.11 276 SER A C 1
ATOM 2057 O O . SER A 1 328 ? 162.629 144.180 166.087 1.00 448.11 276 SER A O 1
ATOM 2060 N N . ARG A 1 329 ? 164.466 143.245 165.179 1.00 457.39 277 ARG A N 1
ATOM 2061 C CA . ARG A 1 329 ? 163.798 141.965 164.966 1.00 457.39 277 ARG A CA 1
ATOM 2062 C C . ARG A 1 329 ? 163.408 141.315 166.288 1.00 457.39 277 ARG A C 1
ATOM 2063 O O . ARG A 1 329 ? 162.301 140.782 166.423 1.00 457.39 277 ARG A O 1
ATOM 2071 N N . PHE A 1 330 ? 164.305 141.351 167.278 1.00 454.46 278 PHE A N 1
ATOM 2072 C CA . PHE A 1 330 ? 163.985 140.785 168.586 1.00 454.46 278 PHE A CA 1
ATOM 2073 C C . PHE A 1 330 ? 162.860 141.558 169.266 1.00 454.46 278 PHE A C 1
ATOM 2074 O O . PHE A 1 330 ? 161.978 140.958 169.897 1.00 454.46 278 PHE A O 1
ATOM 2082 N N . LEU A 1 331 ? 162.879 142.889 169.157 1.00 451.16 279 LEU A N 1
ATOM 2083 C CA . LEU A 1 331 ? 161.803 143.691 169.729 1.00 451.16 279 LEU A CA 1
ATOM 2084 C C . LEU A 1 331 ? 160.470 143.364 169.070 1.00 451.16 279 LEU A C 1
ATOM 2085 O O . LEU A 1 331 ? 159.442 143.249 169.751 1.00 451.16 279 LEU A O 1
ATOM 2090 N N . LYS A 1 332 ? 160.468 143.206 167.744 1.00 462.97 280 LYS A N 1
ATOM 2091 C CA . LYS A 1 332 ? 159.242 142.840 167.044 1.00 462.97 280 LYS A CA 1
ATOM 2092 C C . LYS A 1 332 ? 158.767 141.455 167.460 1.00 462.97 280 LYS A C 1
ATOM 2093 O O . LYS A 1 332 ? 157.564 141.227 167.608 1.00 462.97 280 LYS A O 1
ATOM 2099 N N . ARG A 1 333 ? 159.696 140.516 167.652 1.00 451.46 281 ARG A N 1
ATOM 2100 C CA . ARG A 1 333 ? 159.325 139.179 168.112 1.00 451.46 281 ARG A CA 1
ATOM 2101 C C . ARG A 1 333 ? 158.661 139.232 169.483 1.00 451.46 281 ARG A C 1
ATOM 2102 O O . ARG A 1 333 ? 157.617 138.606 169.707 1.00 451.46 281 ARG A O 1
ATOM 2110 N N . THR A 1 334 ? 159.256 139.981 170.416 1.00 459.09 282 THR A N 1
ATOM 2111 C CA . THR A 1 334 ? 158.684 140.090 171.756 1.00 459.09 282 THR A CA 1
ATOM 2112 C C . THR A 1 334 ? 157.312 140.756 171.722 1.00 459.09 282 THR A C 1
ATOM 2113 O O . THR A 1 334 ? 156.362 140.285 172.367 1.00 459.09 282 THR A O 1
ATOM 2117 N N . PHE A 1 335 ? 157.190 141.853 170.968 1.00 479.76 283 PHE A N 1
ATOM 2118 C CA . PHE A 1 335 ? 155.908 142.540 170.853 1.00 479.76 283 PHE A CA 1
ATOM 2119 C C . PHE A 1 335 ? 154.856 141.636 170.227 1.00 479.76 283 PHE A C 1
ATOM 2120 O O . PHE A 1 335 ? 153.704 141.610 170.675 1.00 479.76 283 PHE A O 1
ATOM 2128 N N . ASP A 1 336 ? 155.236 140.884 169.190 1.00 490.86 284 ASP A N 1
ATOM 2129 C CA . ASP A 1 336 ? 154.307 139.970 168.538 1.00 490.86 284 ASP A CA 1
ATOM 2130 C C . ASP A 1 336 ? 153.838 138.892 169.502 1.00 490.86 284 ASP A C 1
ATOM 2131 O O . ASP A 1 336 ? 152.647 138.573 169.559 1.00 490.86 284 ASP A O 1
ATOM 2136 N N . ILE A 1 337 ? 154.764 138.327 170.280 1.00 489.20 285 ILE A N 1
ATOM 2137 C CA . ILE A 1 337 ? 154.388 137.290 171.237 1.00 489.20 285 ILE A CA 1
ATOM 2138 C C . ILE A 1 337 ? 153.402 137.844 172.258 1.00 489.20 285 ILE A C 1
ATOM 2139 O O . ILE A 1 337 ? 152.349 137.246 172.518 1.00 489.20 285 ILE A O 1
ATOM 2144 N N . VAL A 1 338 ? 153.712 139.012 172.829 1.00 471.88 286 VAL A N 1
ATOM 2145 C CA . VAL A 1 338 ? 152.855 139.576 173.872 1.00 471.88 286 VAL A CA 1
ATOM 2146 C C . VAL A 1 338 ? 151.473 139.907 173.314 1.00 471.88 286 VAL A C 1
ATOM 2147 O O . VAL A 1 338 ? 150.441 139.567 173.913 1.00 471.88 286 VAL A O 1
ATOM 2151 N N . CYS A 1 339 ? 151.430 140.574 172.157 1.00 488.49 287 CYS A N 1
ATOM 2152 C CA . CYS A 1 339 ? 150.147 140.985 171.599 1.00 488.49 287 CYS A CA 1
ATOM 2153 C C . CYS A 1 339 ? 149.322 139.782 171.162 1.00 488.49 287 CYS A C 1
ATOM 2154 O O . CYS A 1 339 ? 148.104 139.756 171.366 1.00 488.49 287 CYS A O 1
ATOM 2157 N N . SER A 1 340 ? 149.960 138.772 170.565 1.00 489.85 288 SER A N 1
ATOM 2158 C CA . SER A 1 340 ? 149.229 137.570 170.183 1.00 489.85 288 SER A CA 1
ATOM 2159 C C . SER A 1 340 ? 148.670 136.855 171.405 1.00 489.85 288 SER A C 1
ATOM 2160 O O . SER A 1 340 ? 147.529 136.379 171.380 1.00 489.85 288 SER A O 1
ATOM 2163 N N . ILE A 1 341 ? 149.451 136.779 172.487 1.00 474.49 289 ILE A N 1
ATOM 2164 C CA . ILE A 1 341 ? 148.964 136.132 173.702 1.00 474.49 289 ILE A CA 1
ATOM 2165 C C . ILE A 1 341 ? 147.762 136.879 174.263 1.00 474.49 289 ILE A C 1
ATOM 2166 O O . ILE A 1 341 ? 146.760 136.266 174.656 1.00 474.49 289 ILE A O 1
ATOM 2171 N N . MET A 1 342 ? 147.831 138.213 174.310 1.00 476.30 290 MET A N 1
ATOM 2172 C CA . MET A 1 342 ? 146.714 138.959 174.884 1.00 476.30 290 MET A CA 1
ATOM 2173 C C . MET A 1 342 ? 145.477 138.875 173.991 1.00 476.30 290 MET A C 1
ATOM 2174 O O . MET A 1 342 ? 144.347 138.808 174.491 1.00 476.30 290 MET A O 1
ATOM 2179 N N . ILE A 1 343 ? 145.667 138.856 172.667 1.00 475.43 291 ILE A N 1
ATOM 2180 C CA . ILE A 1 343 ? 144.526 138.687 171.769 1.00 475.43 291 ILE A CA 1
ATOM 2181 C C . ILE A 1 343 ? 143.902 137.309 171.951 1.00 475.43 291 ILE A C 1
ATOM 2182 O O . ILE A 1 343 ? 142.675 137.164 171.928 1.00 475.43 291 ILE A O 1
ATOM 2187 N N . LEU A 1 344 ? 144.731 136.275 172.120 1.00 443.35 292 LEU A N 1
ATOM 2188 C CA . LEU A 1 344 ? 144.201 134.944 172.402 1.00 443.35 292 LEU A CA 1
ATOM 2189 C C . LEU A 1 344 ? 143.389 134.947 173.688 1.00 443.35 292 LEU A C 1
ATOM 2190 O O . LEU A 1 344 ? 142.281 134.401 173.740 1.00 443.35 292 LEU A O 1
ATOM 2195 N N . ILE A 1 345 ? 143.922 135.582 174.734 1.00 464.08 293 ILE A N 1
ATOM 2196 C CA . ILE A 1 345 ? 143.223 135.637 176.015 1.00 464.08 293 ILE A CA 1
ATOM 2197 C C . ILE A 1 345 ? 141.879 136.338 175.859 1.00 464.08 293 ILE A C 1
ATOM 2198 O O . ILE A 1 345 ? 140.865 135.903 176.420 1.00 464.08 293 ILE A O 1
ATOM 2203 N N . ILE A 1 346 ? 141.848 137.426 175.089 1.00 453.01 294 ILE A N 1
ATOM 2204 C CA . ILE A 1 346 ? 140.613 138.188 174.927 1.00 453.01 294 ILE A CA 1
ATOM 2205 C C . ILE A 1 346 ? 139.592 137.407 174.102 1.00 453.01 294 ILE A C 1
ATOM 2206 O O . ILE A 1 346 ? 138.409 137.343 174.458 1.00 453.01 294 ILE A O 1
ATOM 2211 N N . ALA A 1 347 ? 140.027 136.793 173.001 1.00 457.37 295 ALA A N 1
ATOM 2212 C CA . ALA A 1 347 ? 139.117 136.261 171.996 1.00 457.37 295 ALA A CA 1
ATOM 2213 C C . ALA A 1 347 ? 138.926 134.749 172.070 1.00 457.37 295 ALA A C 1
ATOM 2214 O O . ALA A 1 347 ? 138.290 134.179 171.177 1.00 457.37 295 ALA A O 1
ATOM 2216 N N . SER A 1 348 ? 139.462 134.083 173.093 1.00 457.99 296 SER A N 1
ATOM 2217 C CA . SER A 1 348 ? 139.219 132.648 173.223 1.00 457.99 296 SER A CA 1
ATOM 2218 C C . SER A 1 348 ? 137.740 132.270 173.296 1.00 457.99 296 SER A C 1
ATOM 2219 O O . SER A 1 348 ? 137.359 131.288 172.634 1.00 457.99 296 SER A O 1
ATOM 2222 N N . PRO A 1 349 ? 136.866 132.963 174.049 1.00 449.32 297 PRO A N 1
ATOM 2223 C CA . PRO A 1 349 ? 135.456 132.531 174.068 1.00 449.32 297 PRO A CA 1
ATOM 2224 C C . PRO A 1 349 ? 134.781 132.614 172.711 1.00 449.32 297 PRO A C 1
ATOM 2225 O O . PRO A 1 349 ? 134.051 131.691 172.332 1.00 449.32 297 PRO A O 1
ATOM 2229 N N . LEU A 1 350 ? 135.005 133.700 171.966 1.00 450.08 298 LEU A N 1
ATOM 2230 C CA . LEU A 1 350 ? 134.397 133.831 170.645 1.00 450.08 298 LEU A CA 1
ATOM 2231 C C . LEU A 1 350 ? 134.902 132.753 169.693 1.00 450.08 298 LEU A C 1
ATOM 2232 O O . LEU A 1 350 ? 134.119 132.161 168.939 1.00 450.08 298 LEU A O 1
ATOM 2237 N N . MET A 1 351 ? 136.211 132.485 169.711 1.00 477.48 299 MET A N 1
ATOM 2238 C CA . MET A 1 351 ? 136.763 131.466 168.826 1.00 477.48 299 MET A CA 1
ATOM 2239 C C . MET A 1 351 ? 136.233 130.082 169.178 1.00 477.48 299 MET A C 1
ATOM 2240 O O . MET A 1 351 ? 135.901 129.295 168.285 1.00 477.48 299 MET A O 1
ATOM 2245 N N . ILE A 1 352 ? 136.124 129.775 170.472 1.00 498.48 300 ILE A N 1
ATOM 2246 C CA . ILE A 1 352 ? 135.593 128.478 170.882 1.00 498.48 300 ILE A CA 1
ATOM 2247 C C . ILE A 1 352 ? 134.120 128.355 170.504 1.00 498.48 300 ILE A C 1
ATOM 2248 O O . ILE A 1 352 ? 133.664 127.291 170.065 1.00 498.48 300 ILE A O 1
ATOM 2253 N N . TYR A 1 353 ? 133.350 129.435 170.666 1.00 508.46 301 TYR A N 1
ATOM 2254 C CA . TYR A 1 353 ? 131.949 129.403 170.261 1.00 508.46 301 TYR A CA 1
ATOM 2255 C C . TYR A 1 353 ? 131.813 129.162 168.766 1.00 508.46 301 TYR A C 1
ATOM 2256 O O . TYR A 1 353 ? 130.960 128.379 168.328 1.00 508.46 301 TYR A O 1
ATOM 2265 N N . LEU A 1 354 ? 132.636 129.834 167.965 1.00 514.41 302 LEU A N 1
ATOM 2266 C CA . LEU A 1 354 ? 132.543 129.651 166.525 1.00 514.41 302 LEU A CA 1
ATOM 2267 C C . LEU A 1 354 ? 132.982 128.243 166.147 1.00 514.41 302 LEU A C 1
ATOM 2268 O O . LEU A 1 354 ? 132.455 127.651 165.200 1.00 514.41 302 LEU A O 1
ATOM 2273 N N . TRP A 1 355 ? 133.950 127.692 166.884 1.00 533.58 303 TRP A N 1
ATOM 2274 C CA . TRP A 1 355 ? 134.322 126.293 166.710 1.00 533.58 303 TRP A CA 1
ATOM 2275 C C . TRP A 1 355 ? 133.132 125.378 166.946 1.00 533.58 303 TRP A C 1
ATOM 2276 O O . TRP A 1 355 ? 132.864 124.469 166.153 1.00 533.58 303 TRP A O 1
ATOM 2287 N N . TYR A 1 356 ? 132.405 125.607 168.040 1.00 540.09 304 TYR A N 1
ATOM 2288 C CA . TYR A 1 356 ? 131.236 124.782 168.331 1.00 540.09 304 TYR A CA 1
ATOM 2289 C C . TYR A 1 356 ? 130.185 124.917 167.238 1.00 540.09 304 TYR A C 1
ATOM 2290 O O . TYR A 1 356 ? 129.559 123.927 166.840 1.00 540.09 304 TYR A O 1
ATOM 2299 N N . LYS A 1 357 ? 129.973 126.139 166.745 1.00 538.92 305 LYS A N 1
ATOM 2300 C CA . LYS A 1 357 ? 128.974 126.353 165.702 1.00 538.92 305 LYS A CA 1
ATOM 2301 C C . LYS A 1 357 ? 129.368 125.672 164.395 1.00 538.92 305 LYS A C 1
ATOM 2302 O O . LYS A 1 357 ? 128.523 125.063 163.729 1.00 538.92 305 LYS A O 1
ATOM 2308 N N . VAL A 1 358 ? 130.639 125.773 164.004 1.00 555.94 306 VAL A N 1
ATOM 2309 C CA . VAL A 1 358 ? 131.060 125.240 162.713 1.00 555.94 306 VAL A CA 1
ATOM 2310 C C . VAL A 1 358 ? 131.170 123.720 162.755 1.00 555.94 306 VAL A C 1
ATOM 2311 O O . VAL A 1 358 ? 130.800 123.035 161.794 1.00 555.94 306 VAL A O 1
ATOM 2315 N N . THR A 1 359 ? 131.659 123.161 163.870 1.00 557.02 307 THR A N 1
ATOM 2316 C CA . THR A 1 359 ? 131.890 121.718 163.961 1.00 557.02 307 THR A CA 1
ATOM 2317 C C . THR A 1 359 ? 130.611 120.898 163.915 1.00 557.02 307 THR A C 1
ATOM 2318 O O . THR A 1 359 ? 130.697 119.669 164.038 1.00 557.02 307 THR A O 1
ATOM 2322 N N . ARG A 1 360 ? 129.442 121.519 163.746 1.00 567.53 308 ARG A N 1
ATOM 2323 C CA . ARG A 1 360 ? 128.207 120.760 163.608 1.00 567.53 308 ARG A CA 1
ATOM 2324 C C . ARG A 1 360 ? 128.184 119.925 162.335 1.00 567.53 308 ARG A C 1
ATOM 2325 O O . ARG A 1 360 ? 127.404 118.971 162.248 1.00 567.53 308 ARG A O 1
ATOM 2333 N N . ASP A 1 361 ? 129.017 120.260 161.348 1.00 563.63 309 ASP A N 1
ATOM 2334 C CA . ASP A 1 361 ? 129.117 119.479 160.123 1.00 563.63 309 ASP A CA 1
ATOM 2335 C C . ASP A 1 361 ? 130.056 118.286 160.250 1.00 563.63 309 ASP A C 1
ATOM 2336 O O . ASP A 1 361 ? 130.053 117.420 159.369 1.00 563.63 309 ASP A O 1
ATOM 2341 N N . GLY A 1 362 ? 130.853 118.221 161.312 1.00 562.54 310 GLY A N 1
ATOM 2342 C CA . GLY A 1 362 ? 131.718 117.087 161.556 1.00 562.54 310 GLY A CA 1
ATOM 2343 C C . GLY A 1 362 ? 133.122 117.183 161.002 1.00 562.54 310 GLY A C 1
ATOM 2344 O O . GLY A 1 362 ? 133.810 116.158 160.938 1.00 562.54 310 GLY A O 1
ATOM 2345 N N . GLY A 1 363 ? 133.573 118.369 160.600 1.00 523.80 311 GLY A N 1
ATOM 2346 C CA . GLY A 1 363 ? 134.888 118.516 160.021 1.00 523.80 311 GLY A CA 1
ATOM 2347 C C . GLY A 1 363 ? 135.755 119.530 160.741 1.00 523.80 311 GLY A C 1
ATOM 2348 O O . GLY A 1 363 ? 135.310 120.232 161.655 1.00 523.80 311 GLY A O 1
ATOM 2349 N N . PRO A 1 364 ? 137.018 119.632 160.327 1.00 462.35 312 PRO A N 1
ATOM 2350 C CA . PRO A 1 364 ? 137.930 120.580 160.977 1.00 462.35 312 PRO A CA 1
ATOM 2351 C C . PRO A 1 364 ? 137.560 122.021 160.666 1.00 462.35 312 PRO A C 1
ATOM 2352 O O . PRO A 1 364 ? 137.656 122.477 159.524 1.00 462.35 312 PRO A O 1
ATOM 2356 N N . ALA A 1 365 ? 137.144 122.744 161.708 1.00 479.71 313 ALA A N 1
ATOM 2357 C CA . ALA A 1 365 ? 136.790 124.150 161.545 1.00 479.71 313 ALA A CA 1
ATOM 2358 C C . ALA A 1 365 ? 138.007 125.006 161.219 1.00 479.71 313 ALA A C 1
ATOM 2359 O O . ALA A 1 365 ? 137.857 126.146 160.767 1.00 479.71 313 ALA A O 1
ATOM 2361 N N . ILE A 1 366 ? 139.208 124.482 161.443 1.00 484.18 314 ILE A N 1
ATOM 2362 C CA . ILE A 1 366 ? 140.455 125.200 161.209 1.00 484.18 314 ILE A CA 1
ATOM 2363 C C . ILE A 1 366 ? 141.205 124.489 160.094 1.00 484.18 314 ILE A C 1
ATOM 2364 O O . ILE A 1 366 ? 141.364 123.263 160.132 1.00 484.18 314 ILE A O 1
ATOM 2369 N N . TYR A 1 367 ? 141.666 125.250 159.103 1.00 501.73 315 TYR A N 1
ATOM 2370 C CA . TYR A 1 367 ? 142.407 124.674 157.992 1.00 501.73 315 TYR A CA 1
ATOM 2371 C C . TYR A 1 367 ? 143.696 125.448 157.762 1.00 501.73 315 TYR A C 1
ATOM 2372 O O . TYR A 1 367 ? 143.798 126.636 158.085 1.00 501.73 315 TYR A O 1
ATOM 2381 N N . GLY A 1 368 ? 144.682 124.757 157.195 1.00 534.84 316 GLY A N 1
ATOM 2382 C CA . GLY A 1 368 ? 145.955 125.368 156.876 1.00 534.84 316 GLY A CA 1
ATOM 2383 C C . GLY A 1 368 ? 146.177 125.519 155.385 1.00 534.84 316 GLY A C 1
ATOM 2384 O O . GLY A 1 368 ? 146.239 124.526 154.654 1.00 534.84 316 GLY A O 1
ATOM 2385 N N . HIS A 1 369 ? 146.295 126.760 154.924 1.00 567.12 317 HIS A N 1
ATOM 2386 C CA . HIS A 1 369 ? 146.522 127.060 153.515 1.00 567.12 317 HIS A CA 1
ATOM 2387 C C . HIS A 1 369 ? 147.981 127.440 153.303 1.00 567.12 317 HIS A C 1
ATOM 2388 O O . HIS A 1 369 ? 148.539 128.222 154.075 1.00 567.12 317 HIS A O 1
ATOM 2395 N N . GLN A 1 370 ? 148.596 126.883 152.263 1.00 586.75 318 GLN A N 1
ATOM 2396 C CA . GLN A 1 370 ? 150.000 127.166 151.994 1.00 586.75 318 GLN A CA 1
ATOM 2397 C C . GLN A 1 370 ? 150.174 128.601 151.512 1.00 586.75 318 GLN A C 1
ATOM 2398 O O . GLN A 1 370 ? 149.482 129.045 150.590 1.00 586.75 318 GLN A O 1
ATOM 2404 N N . ARG A 1 371 ? 151.100 129.328 152.137 1.00 568.23 319 ARG A N 1
ATOM 2405 C CA . ARG A 1 371 ? 151.375 130.709 151.767 1.00 568.23 319 ARG A CA 1
ATOM 2406 C C . ARG A 1 371 ? 152.873 130.972 151.842 1.00 568.23 319 ARG A C 1
ATOM 2407 O O . ARG A 1 371 ? 153.608 130.273 152.542 1.00 568.23 319 ARG A O 1
ATOM 2415 N N . VAL A 1 372 ? 153.316 131.988 151.107 1.00 528.64 320 VAL A N 1
ATOM 2416 C CA . VAL A 1 372 ? 154.722 132.379 151.091 1.00 528.64 320 VAL A CA 1
ATOM 2417 C C . VAL A 1 372 ? 154.986 133.302 152.274 1.00 528.64 320 VAL A C 1
ATOM 2418 O O . VAL A 1 372 ? 154.296 134.312 152.453 1.00 528.64 320 VAL A O 1
ATOM 2422 N N . GLY A 1 373 ? 155.981 132.961 153.082 1.00 500.00 321 GLY A N 1
ATOM 2423 C CA . GLY A 1 373 ? 156.309 133.697 154.286 1.00 500.00 321 GLY A CA 1
ATOM 2424 C C . GLY A 1 373 ? 157.658 134.380 154.219 1.00 500.00 321 GLY A C 1
ATOM 2425 O O . GLY A 1 373 ? 158.133 134.772 153.147 1.00 500.00 321 GLY A O 1
ATOM 2426 N N . ARG A 1 374 ? 158.282 134.533 155.388 1.00 470.40 322 ARG A N 1
ATOM 2427 C CA . ARG A 1 374 ? 159.590 135.169 155.471 1.00 470.40 322 ARG A CA 1
ATOM 2428 C C . ARG A 1 374 ? 160.633 134.345 154.726 1.00 470.40 322 ARG A C 1
ATOM 2429 O O . ARG A 1 374 ? 160.631 133.112 154.784 1.00 470.40 322 ARG A O 1
ATOM 2437 N N . HIS A 1 375 ? 161.525 135.039 154.017 1.00 479.34 323 HIS A N 1
ATOM 2438 C CA . HIS A 1 375 ? 162.568 134.426 153.195 1.00 479.34 323 HIS A CA 1
ATOM 2439 C C . HIS A 1 375 ? 161.993 133.531 152.101 1.00 479.34 323 HIS A C 1
ATOM 2440 O O . HIS A 1 375 ? 162.709 132.693 151.544 1.00 479.34 323 HIS A O 1
ATOM 2447 N N . GLY A 1 376 ? 160.711 133.690 151.779 1.00 497.07 324 GLY A N 1
ATOM 2448 C CA . GLY A 1 376 ? 160.046 132.812 150.841 1.00 497.07 324 GLY A CA 1
ATOM 2449 C C . GLY A 1 376 ? 159.591 131.490 151.416 1.00 497.07 324 GLY A C 1
ATOM 2450 O O . GLY A 1 376 ? 159.130 130.629 150.655 1.00 497.07 324 GLY A O 1
ATOM 2451 N N . LYS A 1 377 ? 159.704 131.300 152.729 1.00 501.71 325 LYS A N 1
ATOM 2452 C CA . LYS A 1 377 ? 159.338 130.036 153.353 1.00 501.71 325 LYS A CA 1
ATOM 2453 C C . LYS A 1 377 ? 157.844 129.781 153.201 1.00 501.71 325 LYS A C 1
ATOM 2454 O O . LYS A 1 377 ? 157.024 130.682 153.405 1.00 501.71 325 LYS A O 1
ATOM 2460 N N . LEU A 1 378 ? 157.491 128.550 152.839 1.00 519.19 326 LEU A N 1
ATOM 2461 C CA . LEU A 1 378 ? 156.091 128.176 152.693 1.00 519.19 326 LEU A CA 1
ATOM 2462 C C . LEU A 1 378 ? 155.547 127.679 154.026 1.00 519.19 326 LEU A C 1
ATOM 2463 O O . LEU A 1 378 ? 156.105 126.761 154.633 1.00 519.19 326 LEU A O 1
ATOM 2468 N N . PHE A 1 379 ? 154.458 128.288 154.475 1.00 515.21 327 PHE A N 1
ATOM 2469 C CA . PHE A 1 379 ? 153.887 128.008 155.779 1.00 515.21 327 PHE A CA 1
ATOM 2470 C C . PHE A 1 379 ? 152.391 127.762 155.666 1.00 515.21 327 PHE A C 1
ATOM 2471 O O . PHE A 1 379 ? 151.711 128.378 154.836 1.00 515.21 327 PHE A O 1
ATOM 2479 N N . PRO A 1 380 ? 151.856 126.843 156.474 1.00 522.40 328 PRO A N 1
ATOM 2480 C CA . PRO A 1 380 ? 150.400 126.703 156.612 1.00 522.40 328 PRO A CA 1
ATOM 2481 C C . PRO A 1 380 ? 149.820 127.826 157.458 1.00 522.40 328 PRO A C 1
ATOM 2482 O O . PRO A 1 380 ? 149.962 127.838 158.685 1.00 522.40 328 PRO A O 1
ATOM 2486 N N . CYS A 1 381 ? 149.163 128.776 156.801 1.00 525.63 329 CYS A N 1
ATOM 2487 C CA . CYS A 1 381 ? 148.391 129.794 157.494 1.00 525.63 329 CYS A CA 1
ATOM 2488 C C . CYS A 1 381 ? 147.096 129.181 158.007 1.00 525.63 329 CYS A C 1
ATOM 2489 O O . CYS A 1 381 ? 146.380 128.512 157.255 1.00 525.63 329 CYS A O 1
ATOM 2492 N N . TYR A 1 382 ? 146.802 129.401 159.287 1.00 504.54 330 TYR A N 1
ATOM 2493 C CA . TYR A 1 382 ? 145.604 128.856 159.912 1.00 504.54 330 TYR A CA 1
ATOM 2494 C C . TYR A 1 382 ? 144.437 129.811 159.696 1.00 504.54 330 TYR A C 1
ATOM 2495 O O . TYR A 1 382 ? 144.549 131.008 159.977 1.00 504.54 330 TYR A O 1
ATOM 2504 N N . LYS A 1 383 ? 143.319 129.280 159.201 1.00 478.60 331 LYS A N 1
ATOM 2505 C CA . LYS A 1 383 ? 142.131 130.083 158.956 1.00 478.60 331 LYS A CA 1
ATOM 2506 C C . LYS A 1 383 ? 140.886 129.296 159.336 1.00 478.60 331 LYS A C 1
ATOM 2507 O O . LYS A 1 383 ? 140.864 128.063 159.276 1.00 478.60 331 LYS A O 1
ATOM 2513 N N . PHE A 1 384 ? 139.851 130.031 159.741 1.00 490.84 332 PHE A N 1
ATOM 2514 C CA . PHE A 1 384 ? 138.555 129.419 159.998 1.00 490.84 332 PHE A CA 1
ATOM 2515 C C . PHE A 1 384 ? 137.972 128.900 158.691 1.00 490.84 332 PHE A C 1
ATOM 2516 O O . PHE A 1 384 ? 138.018 129.580 157.661 1.00 490.84 332 PHE A O 1
ATOM 2524 N N . ARG A 1 385 ? 137.411 127.696 158.732 1.00 504.40 333 ARG A N 1
ATOM 2525 C CA . ARG A 1 385 ? 136.845 127.111 157.525 1.00 504.40 333 ARG A CA 1
ATOM 2526 C C . ARG A 1 385 ? 135.640 127.918 157.054 1.00 504.40 333 ARG A C 1
ATOM 2527 O O . ARG A 1 385 ? 134.781 128.297 157.855 1.00 504.40 333 ARG A O 1
ATOM 2535 N N . SER A 1 386 ? 135.582 128.183 155.748 1.00 529.39 334 SER A N 1
ATOM 2536 C CA . SER A 1 386 ? 134.518 128.987 155.165 1.00 529.39 334 SER A CA 1
ATOM 2537 C C . SER A 1 386 ? 133.709 128.252 154.105 1.00 529.39 334 SER A C 1
ATOM 2538 O O . SER A 1 386 ? 132.733 128.815 153.595 1.00 529.39 334 SER A O 1
ATOM 2541 N N . MET A 1 387 ? 134.076 127.022 153.758 1.00 557.94 335 MET A N 1
ATOM 2542 C CA . MET A 1 387 ? 133.402 126.271 152.711 1.00 557.94 335 MET A CA 1
ATOM 2543 C C . MET A 1 387 ? 133.044 124.875 153.206 1.00 557.94 335 MET A C 1
ATOM 2544 O O . MET A 1 387 ? 133.608 124.372 154.183 1.00 557.94 335 MET A O 1
ATOM 2549 N N . VAL A 1 388 ? 132.088 124.251 152.513 1.00 598.31 336 VAL A N 1
ATOM 2550 C CA . VAL A 1 388 ? 131.674 122.900 152.874 1.00 598.31 336 VAL A CA 1
ATOM 2551 C C . VAL A 1 388 ? 132.759 121.900 152.486 1.00 598.31 336 VAL A C 1
ATOM 2552 O O . VAL A 1 388 ? 133.643 122.174 151.665 1.00 598.31 336 VAL A O 1
ATOM 2556 N N . MET A 1 389 ? 132.686 120.719 153.092 1.00 644.37 337 MET A N 1
ATOM 2557 C CA . MET A 1 389 ? 133.660 119.664 152.837 1.00 644.37 337 MET A CA 1
ATOM 2558 C C . MET A 1 389 ? 133.539 119.135 151.412 1.00 644.37 337 MET A C 1
ATOM 2559 O O . MET A 1 389 ? 134.258 119.572 150.514 1.00 644.37 337 MET A O 1
ATOM 2564 N N . PHE A 1 427 ? 128.653 134.945 157.326 1.00 482.63 375 PHE A N 1
ATOM 2565 C CA . PHE A 1 427 ? 128.676 135.797 158.509 1.00 482.63 375 PHE A CA 1
ATOM 2566 C C . PHE A 1 427 ? 130.101 135.970 159.023 1.00 482.63 375 PHE A C 1
ATOM 2567 O O . PHE A 1 427 ? 130.511 137.071 159.392 1.00 482.63 375 PHE A O 1
ATOM 2575 N N . ILE A 1 428 ? 130.850 134.867 159.048 1.00 496.01 376 ILE A N 1
ATOM 2576 C CA . ILE A 1 428 ? 132.237 134.919 159.496 1.00 496.01 376 ILE A CA 1
ATOM 2577 C C . ILE A 1 428 ? 133.070 135.758 158.537 1.00 496.01 376 ILE A C 1
ATOM 2578 O O . ILE A 1 428 ? 133.870 136.603 158.957 1.00 496.01 376 ILE A O 1
ATOM 2583 N N . ARG A 1 429 ? 132.892 135.539 157.230 1.00 508.40 377 ARG A N 1
ATOM 2584 C CA . ARG A 1 429 ? 133.662 136.277 156.233 1.00 508.40 377 ARG A CA 1
ATOM 2585 C C . ARG A 1 429 ? 133.300 137.756 156.234 1.00 508.40 377 ARG A C 1
ATOM 2586 O O . ARG A 1 429 ? 134.177 138.615 156.080 1.00 508.40 377 ARG A O 1
ATOM 2594 N N . LYS A 1 430 ? 132.014 138.074 156.396 1.00 513.21 378 LYS A N 1
ATOM 2595 C CA . LYS A 1 430 ? 131.605 139.473 156.466 1.00 513.21 378 LYS A CA 1
ATOM 2596 C C . LYS A 1 430 ? 132.226 140.161 157.674 1.00 513.21 378 LYS A C 1
ATOM 2597 O O . LYS A 1 430 ? 132.658 141.317 157.588 1.00 513.21 378 LYS A O 1
ATOM 2603 N N . THR A 1 431 ? 132.286 139.465 158.805 1.00 516.23 379 THR A N 1
ATOM 2604 C CA . THR A 1 431 ? 132.904 139.983 160.017 1.00 516.23 379 THR A CA 1
ATOM 2605 C C . THR A 1 431 ? 134.419 139.820 160.026 1.00 516.23 379 THR A C 1
ATOM 2606 O O . THR A 1 431 ? 135.073 140.312 160.951 1.00 516.23 379 THR A O 1
ATOM 2610 N N . SER A 1 432 ? 134.983 139.139 159.026 1.00 505.38 380 SER A N 1
ATOM 2611 C CA . SER A 1 432 ? 136.425 138.955 158.869 1.00 505.38 380 SER A CA 1
ATOM 2612 C C . SER A 1 432 ? 137.052 138.202 160.039 1.00 505.38 380 SER A C 1
ATOM 2613 O O . SER A 1 432 ? 138.249 138.354 160.307 1.00 505.38 380 SER A O 1
ATOM 2616 N N . LEU A 1 433 ? 136.270 137.384 160.744 1.00 502.84 381 LEU A N 1
ATOM 2617 C CA . LEU A 1 433 ? 136.816 136.604 161.847 1.00 502.84 381 LEU A CA 1
ATOM 2618 C C . LEU A 1 433 ? 137.621 135.402 161.379 1.00 502.84 381 LEU A C 1
ATOM 2619 O O . LEU A 1 433 ? 138.374 134.832 162.177 1.00 502.84 381 LEU A O 1
ATOM 2624 N N . ASP A 1 434 ? 137.496 135.015 160.106 1.00 506.51 382 ASP A N 1
ATOM 2625 C CA . ASP A 1 434 ? 138.149 133.804 159.620 1.00 506.51 382 ASP A CA 1
ATOM 2626 C C . ASP A 1 434 ? 139.669 133.889 159.681 1.00 506.51 382 ASP A C 1
ATOM 2627 O O . ASP A 1 434 ? 140.338 132.854 159.592 1.00 506.51 382 ASP A O 1
ATOM 2632 N N . GLU A 1 435 ? 140.226 135.088 159.836 1.00 497.64 383 GLU A N 1
ATOM 2633 C CA . GLU A 1 435 ? 141.666 135.274 159.957 1.00 497.64 383 GLU A CA 1
ATOM 2634 C C . GLU A 1 435 ? 142.156 135.191 161.396 1.00 497.64 383 GLU A C 1
ATOM 2635 O O . GLU A 1 435 ? 143.343 135.425 161.643 1.00 497.64 383 GLU A O 1
ATOM 2641 N N . LEU A 1 436 ? 141.274 134.879 162.345 1.00 490.32 384 LEU A N 1
ATOM 2642 C CA . LEU A 1 436 ? 141.679 134.806 163.749 1.00 490.32 384 LEU A CA 1
ATOM 2643 C C . LEU A 1 436 ? 142.742 133.747 164.033 1.00 490.32 384 LEU A C 1
ATOM 2644 O O . LEU A 1 436 ? 143.712 134.063 164.745 1.00 490.32 384 LEU A O 1
ATOM 2649 N N . PRO A 1 437 ? 142.642 132.503 163.542 1.00 483.25 385 PRO A N 1
ATOM 2650 C CA . PRO A 1 437 ? 143.613 131.472 163.962 1.00 483.25 385 PRO A CA 1
ATOM 2651 C C . PRO A 1 437 ? 145.050 131.764 163.564 1.00 483.25 385 PRO A C 1
ATOM 2652 O O . PRO A 1 437 ? 145.953 131.059 164.036 1.00 483.25 385 PRO A O 1
ATOM 2656 N N . GLN A 1 438 ? 145.292 132.774 162.725 1.00 489.10 386 GLN A N 1
ATOM 2657 C CA . GLN A 1 438 ? 146.659 133.142 162.377 1.00 489.10 386 GLN A CA 1
ATOM 2658 C C . GLN A 1 438 ? 147.456 133.569 163.600 1.00 489.10 386 GLN A C 1
ATOM 2659 O O . GLN A 1 438 ? 148.691 133.581 163.549 1.00 489.10 386 GLN A O 1
ATOM 2665 N N . LEU A 1 439 ? 146.774 133.925 164.693 1.00 476.97 387 LEU A N 1
ATOM 2666 C CA . LEU A 1 439 ? 147.460 134.177 165.954 1.00 476.97 387 LEU A CA 1
ATOM 2667 C C . LEU A 1 439 ? 148.280 132.966 166.375 1.00 476.97 387 LEU A C 1
ATOM 2668 O O . LEU A 1 439 ? 149.433 133.105 166.800 1.00 476.97 387 LEU A O 1
ATOM 2673 N N . PHE A 1 440 ? 147.701 131.767 166.253 1.00 423.02 388 PHE A N 1
ATOM 2674 C CA . PHE A 1 440 ? 148.475 130.549 166.467 1.00 423.02 388 PHE A CA 1
ATOM 2675 C C . PHE A 1 440 ? 149.720 130.547 165.589 1.00 423.02 388 PHE A C 1
ATOM 2676 O O . PHE A 1 440 ? 150.822 130.234 166.057 1.00 423.02 388 PHE A O 1
ATOM 2684 N N . ASN A 1 441 ? 149.565 130.924 164.316 1.00 471.20 389 ASN A N 1
ATOM 2685 C CA . ASN A 1 441 ? 150.717 131.087 163.433 1.00 471.20 389 ASN A CA 1
ATOM 2686 C C . ASN A 1 441 ? 151.717 132.075 164.019 1.00 471.20 389 ASN A C 1
ATOM 2687 O O . ASN A 1 441 ? 152.924 131.805 164.061 1.00 471.20 389 ASN A O 1
ATOM 2692 N N . VAL A 1 442 ? 151.227 133.228 164.488 1.00 462.16 390 VAL A N 1
ATOM 2693 C CA . VAL A 1 442 ? 152.111 134.223 165.089 1.00 462.16 390 VAL A CA 1
ATOM 2694 C C . VAL A 1 442 ? 152.810 133.644 166.310 1.00 462.16 390 VAL A C 1
ATOM 2695 O O . VAL A 1 442 ? 153.925 134.055 166.654 1.00 462.16 390 VAL A O 1
ATOM 2699 N N . LEU A 1 443 ? 152.183 132.667 166.969 1.00 436.65 391 LEU A N 1
ATOM 2700 C CA . LEU A 1 443 ? 152.799 132.051 168.137 1.00 436.65 391 LEU A CA 1
ATOM 2701 C C . LEU A 1 443 ? 154.048 131.262 167.767 1.00 436.65 391 LEU A C 1
ATOM 2702 O O . LEU A 1 443 ? 154.926 131.063 168.615 1.00 436.65 391 LEU A O 1
ATOM 2707 N N . LYS A 1 444 ? 154.151 130.806 166.519 1.00 458.41 392 LYS A N 1
ATOM 2708 C CA . LYS A 1 444 ? 155.298 130.015 166.095 1.00 458.41 392 LYS A CA 1
ATOM 2709 C C . LYS A 1 444 ? 156.361 130.832 165.369 1.00 458.41 392 LYS A C 1
ATOM 2710 O O . LYS A 1 444 ? 157.528 130.426 165.362 1.00 458.41 392 LYS A O 1
ATOM 2716 N N . GLY A 1 445 ? 155.996 131.967 164.770 1.00 472.90 393 GLY A N 1
ATOM 2717 C CA . GLY A 1 445 ? 156.953 132.854 164.139 1.00 472.90 393 GLY A CA 1
ATOM 2718 C C . GLY A 1 445 ? 156.784 133.051 162.646 1.00 472.90 393 GLY A C 1
ATOM 2719 O O . GLY A 1 445 ? 157.457 133.921 162.078 1.00 472.90 393 GLY A O 1
ATOM 2720 N N . ASP A 1 446 ? 155.915 132.279 161.991 1.00 478.70 394 ASP A N 1
ATOM 2721 C CA . ASP A 1 446 ? 155.703 132.453 160.557 1.00 478.70 394 ASP A CA 1
ATOM 2722 C C . ASP A 1 446 ? 154.897 133.704 160.236 1.00 478.70 394 ASP A C 1
ATOM 2723 O O . ASP A 1 446 ? 154.945 134.183 159.098 1.00 478.70 394 ASP A O 1
ATOM 2728 N N . MET A 1 447 ? 154.160 134.239 161.206 1.00 456.27 395 MET A N 1
ATOM 2729 C CA . MET A 1 447 ? 153.314 135.404 161.001 1.00 456.27 395 MET A CA 1
ATOM 2730 C C . MET A 1 447 ? 153.562 136.430 162.096 1.00 456.27 395 MET A C 1
ATOM 2731 O O . MET A 1 447 ? 153.933 136.097 163.224 1.00 456.27 395 MET A O 1
ATOM 2736 N N . SER A 1 448 ? 153.358 137.690 161.735 1.00 464.75 396 SER A N 1
ATOM 2737 C CA . SER A 1 448 ? 153.267 138.799 162.668 1.00 464.75 396 SER A CA 1
ATOM 2738 C C . SER A 1 448 ? 151.850 139.351 162.610 1.00 464.75 396 SER A C 1
ATOM 2739 O O . SER A 1 448 ? 150.976 138.801 161.935 1.00 464.75 396 SER A O 1
ATOM 2742 N N . LEU A 1 449 ? 151.610 140.442 163.336 1.00 483.47 397 LEU A N 1
ATOM 2743 C CA . LEU A 1 449 ? 150.328 141.124 163.200 1.00 483.47 397 LEU A CA 1
ATOM 2744 C C . LEU A 1 449 ? 150.375 142.157 162.082 1.00 483.47 397 LEU A C 1
ATOM 2745 O O . LEU A 1 449 ? 149.420 142.295 161.309 1.00 483.47 397 LEU A O 1
ATOM 2750 N N . VAL A 1 450 ? 151.479 142.888 161.978 1.00 468.27 398 VAL A N 1
ATOM 2751 C CA . VAL A 1 450 ? 151.631 143.951 160.995 1.00 468.27 398 VAL A CA 1
ATOM 2752 C C . VAL A 1 450 ? 152.624 143.481 159.942 1.00 468.27 398 VAL A C 1
ATOM 2753 O O . VAL A 1 450 ? 153.761 143.116 160.267 1.00 468.27 398 VAL A O 1
ATOM 2757 N N . GLY A 1 451 ? 152.194 143.486 158.682 1.00 520.27 399 GLY A N 1
ATOM 2758 C CA . GLY A 1 451 ? 153.035 143.066 157.587 1.00 520.27 399 GLY A CA 1
ATOM 2759 C C . GLY A 1 451 ? 152.280 142.975 156.277 1.00 520.27 399 GLY A C 1
ATOM 2760 O O . GLY A 1 451 ? 151.088 143.287 156.195 1.00 520.27 399 GLY A O 1
ATOM 2761 N N . PRO A 1 452 ? 152.970 142.551 155.219 1.00 566.04 400 PRO A N 1
ATOM 2762 C CA . PRO A 1 452 ? 152.300 142.379 153.925 1.00 566.04 400 PRO A CA 1
ATOM 2763 C C . PRO A 1 452 ? 151.236 141.294 153.993 1.00 566.04 400 PRO A C 1
ATOM 2764 O O . PRO A 1 452 ? 151.345 140.332 154.757 1.00 566.04 400 PRO A O 1
ATOM 2768 N N . ARG A 1 453 ? 150.196 141.465 153.186 1.00 644.37 401 ARG A N 1
ATOM 2769 C CA . ARG A 1 453 ? 149.131 140.475 153.125 1.00 644.37 401 ARG A CA 1
ATOM 2770 C C . ARG A 1 453 ? 149.670 139.162 152.565 1.00 644.37 401 ARG A C 1
ATOM 2771 O O . ARG A 1 453 ? 150.384 139.173 151.553 1.00 644.37 401 ARG A O 1
ATOM 2779 N N . PRO A 1 454 ? 149.369 138.024 153.190 1.00 648.23 402 PRO A N 1
ATOM 2780 C CA . PRO A 1 454 ? 149.810 136.740 152.630 1.00 648.23 402 PRO A CA 1
ATOM 2781 C C . PRO A 1 454 ? 149.192 136.494 151.261 1.00 648.23 402 PRO A C 1
ATOM 2782 O O . PRO A 1 454 ? 148.034 136.836 151.009 1.00 648.23 402 PRO A O 1
ATOM 2786 N N . ILE A 1 455 ? 149.982 135.892 150.371 1.00 671.51 403 ILE A N 1
ATOM 2787 C CA . ILE A 1 455 ? 149.555 135.585 149.013 1.00 671.51 403 ILE A CA 1
ATOM 2788 C C . ILE A 1 455 ? 150.031 134.185 148.650 1.00 671.51 403 ILE A C 1
ATOM 2789 O O . ILE A 1 455 ? 150.897 133.605 149.308 1.00 671.51 403 ILE A O 1
ATOM 2794 N N . VAL A 1 456 ? 149.451 133.646 147.579 1.00 686.30 404 VAL A N 1
ATOM 2795 C CA . VAL A 1 456 ? 149.856 132.344 147.060 1.00 686.30 404 VAL A CA 1
ATOM 2796 C C . VAL A 1 456 ? 151.139 132.514 146.258 1.00 686.30 404 VAL A C 1
ATOM 2797 O O . VAL A 1 456 ? 151.535 133.639 145.933 1.00 686.30 404 VAL A O 1
ATOM 2801 N N . SER A 1 457 ? 151.799 131.398 145.935 1.00 704.13 405 SER A N 1
ATOM 2802 C CA . SER A 1 457 ? 153.073 131.471 145.225 1.00 704.13 405 SER A CA 1
ATOM 2803 C C . SER A 1 457 ? 152.894 132.004 143.807 1.00 704.13 405 SER A C 1
ATOM 2804 O O . SER A 1 457 ? 153.837 132.541 143.216 1.00 704.13 405 SER A O 1
ATOM 2807 N N . ASP A 1 458 ? 151.692 131.860 143.242 1.00 707.36 406 ASP A N 1
ATOM 2808 C CA . ASP A 1 458 ? 151.440 132.393 141.907 1.00 707.36 406 ASP A CA 1
ATOM 2809 C C . ASP A 1 458 ? 151.383 133.915 141.911 1.00 707.36 406 ASP A C 1
ATOM 2810 O O . ASP A 1 458 ? 151.725 134.553 140.909 1.00 707.36 406 ASP A O 1
ATOM 2815 N N . GLU A 1 459 ? 150.953 134.514 143.024 1.00 694.08 407 GLU A N 1
ATOM 2816 C CA . GLU A 1 459 ? 150.880 135.967 143.122 1.00 694.08 407 GLU A CA 1
ATOM 2817 C C . GLU A 1 459 ? 152.247 136.606 143.331 1.00 694.08 407 GLU A C 1
ATOM 2818 O O . GLU A 1 459 ? 152.347 137.838 143.328 1.00 694.08 407 GLU A O 1
ATOM 2824 N N . LEU A 1 460 ? 153.294 135.799 143.524 1.00 694.67 408 LEU A N 1
ATOM 2825 C CA . LEU A 1 460 ? 154.626 136.340 143.782 1.00 694.67 408 LEU A CA 1
ATOM 2826 C C . LEU A 1 460 ? 155.137 137.155 142.598 1.00 694.67 408 LEU A C 1
ATOM 2827 O O . LEU A 1 460 ? 155.737 138.222 142.782 1.00 694.67 408 LEU A O 1
ATOM 2832 N N . GLU A 1 461 ? 154.899 136.670 141.375 1.00 718.77 409 GLU A N 1
ATOM 2833 C CA . GLU A 1 461 ? 155.416 137.337 140.182 1.00 718.77 409 GLU A CA 1
ATOM 2834 C C . GLU A 1 461 ? 154.940 138.780 140.083 1.00 718.77 409 GLU A C 1
ATOM 2835 O O . GLU A 1 461 ? 155.663 139.636 139.557 1.00 718.77 409 GLU A O 1
ATOM 2841 N N . ARG A 1 462 ? 153.737 139.072 140.583 1.00 709.83 410 ARG A N 1
ATOM 2842 C CA . ARG A 1 462 ? 153.202 140.426 140.498 1.00 709.83 410 ARG A CA 1
ATOM 2843 C C . ARG A 1 462 ? 154.016 141.424 141.312 1.00 709.83 410 ARG A C 1
ATOM 2844 O O . ARG A 1 462 ? 153.917 142.631 141.066 1.00 709.83 410 ARG A O 1
ATOM 2852 N N . TYR A 1 463 ? 154.816 140.955 142.274 1.00 668.62 411 TYR A N 1
ATOM 2853 C CA . TYR A 1 463 ? 155.718 141.854 142.981 1.00 668.62 411 TYR A CA 1
ATOM 2854 C C . TYR A 1 463 ? 156.893 142.295 142.117 1.00 668.62 411 TYR A C 1
ATOM 2855 O O . TYR A 1 463 ? 157.454 143.370 142.361 1.00 668.62 411 TYR A O 1
ATOM 2864 N N . CYS A 1 464 ? 157.265 141.494 141.115 1.00 676.97 412 CYS A N 1
ATOM 2865 C CA . CYS A 1 464 ? 158.342 141.797 140.158 1.00 676.97 412 CYS A CA 1
ATOM 2866 C C . CYS A 1 464 ? 159.611 142.129 140.946 1.00 676.97 412 CYS A C 1
ATOM 2867 O O . CYS A 1 464 ? 159.975 141.372 141.857 1.00 676.97 412 CYS A O 1
ATOM 2870 N N . ASP A 1 465 ? 160.288 143.243 140.659 1.00 664.24 413 ASP A N 1
ATOM 2871 C CA . ASP A 1 465 ? 161.550 143.550 141.320 1.00 664.24 413 ASP A CA 1
ATOM 2872 C C . ASP A 1 465 ? 161.383 143.740 142.821 1.00 664.24 413 ASP A C 1
ATOM 2873 O O . ASP A 1 465 ? 162.379 143.721 143.553 1.00 664.24 413 ASP A O 1
ATOM 2878 N N . ASP A 1 466 ? 160.152 143.920 143.292 1.00 659.75 414 ASP A N 1
ATOM 2879 C CA . ASP A 1 466 ? 159.871 144.099 144.708 1.00 659.75 414 ASP A CA 1
ATOM 2880 C C . ASP A 1 466 ? 159.730 142.781 145.459 1.00 659.75 414 ASP A C 1
ATOM 2881 O O . ASP A 1 466 ? 159.456 142.804 146.665 1.00 659.75 414 ASP A O 1
ATOM 2886 N N . VAL A 1 467 ? 159.921 141.640 144.784 1.00 637.35 415 VAL A N 1
ATOM 2887 C CA . VAL A 1 467 ? 159.809 140.343 145.452 1.00 637.35 415 VAL A CA 1
A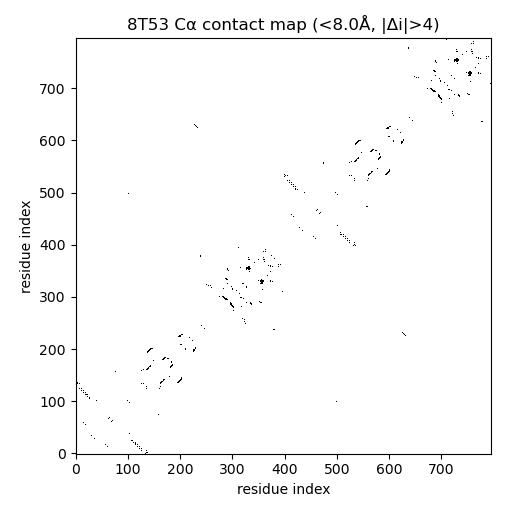TOM 2888 C C . VAL A 1 467 ? 160.736 140.279 146.659 1.00 637.35 415 VAL A C 1
ATOM 2889 O O . VAL A 1 467 ? 160.347 139.811 147.737 1.00 637.35 415 VAL A O 1
ATOM 2893 N N . ASP A 1 468 ? 161.972 140.759 146.500 1.00 617.99 416 ASP A N 1
ATOM 2894 C CA . ASP A 1 468 ? 162.928 140.748 147.604 1.00 617.99 416 ASP A CA 1
ATOM 2895 C C . ASP A 1 468 ? 162.401 141.520 148.807 1.00 617.99 416 ASP A C 1
ATOM 2896 O O . ASP A 1 468 ? 162.647 141.137 149.957 1.00 617.99 416 ASP A O 1
ATOM 2901 N N . TYR A 1 469 ? 161.677 142.615 148.565 1.00 608.55 417 TYR A N 1
ATOM 2902 C CA . TYR A 1 469 ? 161.090 143.366 149.671 1.00 608.55 417 TYR A CA 1
ATOM 2903 C C . TYR A 1 469 ? 159.978 142.568 150.343 1.00 608.55 417 TYR A C 1
ATOM 2904 O O . TYR A 1 469 ? 159.783 142.653 151.561 1.00 608.55 417 TYR A O 1
ATOM 2913 N N . TYR A 1 470 ? 159.234 141.786 149.558 1.00 571.89 418 TYR A N 1
ATOM 2914 C CA . TYR A 1 470 ? 158.159 140.971 150.114 1.00 571.89 418 TYR A CA 1
ATOM 2915 C C . TYR A 1 470 ? 158.684 139.817 150.958 1.00 571.89 418 TYR A C 1
ATOM 2916 O O . TYR A 1 470 ? 157.979 139.352 151.860 1.00 571.89 418 TYR A O 1
ATOM 2925 N N . LEU A 1 471 ? 159.902 139.351 150.696 1.00 573.30 419 LEU A N 1
ATOM 2926 C CA . LEU A 1 471 ? 160.463 138.199 151.388 1.00 573.30 419 LEU A CA 1
ATOM 2927 C C . LEU A 1 471 ? 161.332 138.575 152.583 1.00 573.30 419 LEU A C 1
ATOM 2928 O O . LEU A 1 471 ? 161.707 137.689 153.358 1.00 573.30 419 LEU A O 1
ATOM 2933 N N . MET A 1 472 ? 161.659 139.855 152.756 1.00 561.97 420 MET A N 1
ATOM 2934 C CA . MET A 1 472 ? 162.559 140.275 153.824 1.00 561.97 420 MET A CA 1
ATOM 2935 C C . MET A 1 472 ? 161.896 140.303 155.194 1.00 561.97 420 MET A C 1
ATOM 2936 O O . MET A 1 472 ? 162.569 140.058 156.202 1.00 561.97 420 MET A O 1
ATOM 2941 N N . ALA A 1 473 ? 160.599 140.589 155.258 1.00 523.51 421 ALA A N 1
ATOM 2942 C CA . ALA A 1 473 ? 159.889 140.740 156.518 1.00 523.51 421 ALA A CA 1
ATOM 2943 C C . ALA A 1 473 ? 158.831 139.656 156.664 1.00 523.51 421 ALA A C 1
ATOM 2944 O O . ALA A 1 473 ? 158.293 139.152 155.673 1.00 523.51 421 ALA A O 1
ATOM 2946 N N . LYS A 1 474 ? 158.546 139.299 157.911 1.00 492.61 422 LYS A N 1
ATOM 2947 C CA . LYS A 1 474 ? 157.515 138.311 158.180 1.00 492.61 422 LYS A CA 1
ATOM 2948 C C . LYS A 1 474 ? 156.148 138.863 157.782 1.00 492.61 422 LYS A C 1
ATOM 2949 O O . LYS A 1 474 ? 155.853 140.035 158.039 1.00 492.61 422 LYS A O 1
ATOM 2955 N N . PRO A 1 475 ? 155.301 138.056 157.145 1.00 497.27 423 PRO A N 1
ATOM 2956 C CA . PRO A 1 475 ? 153.941 138.514 156.843 1.00 497.27 423 PRO A CA 1
ATOM 2957 C C . PRO A 1 475 ? 153.163 138.806 158.117 1.00 497.27 423 PRO A C 1
ATOM 2958 O O . PRO A 1 475 ? 153.402 138.209 159.170 1.00 497.27 423 PRO A O 1
ATOM 2962 N N . GLY A 1 476 ? 152.237 139.753 158.016 1.00 496.27 424 GLY A N 1
ATOM 2963 C CA . GLY A 1 476 ? 151.422 140.158 159.143 1.00 496.27 424 GLY A CA 1
ATOM 2964 C C . GLY A 1 476 ? 149.946 139.932 158.879 1.00 496.27 424 GLY A C 1
ATOM 2965 O O . GLY A 1 476 ? 149.525 139.750 157.736 1.00 496.27 424 GLY A O 1
ATOM 2966 N N . MET A 1 477 ? 149.161 139.934 159.960 1.00 487.39 425 MET A N 1
ATOM 2967 C CA . MET A 1 477 ? 147.708 139.878 159.830 1.00 487.39 425 MET A CA 1
ATOM 2968 C C . MET A 1 477 ? 147.176 141.079 159.062 1.00 487.39 425 MET A C 1
ATOM 2969 O O . MET A 1 477 ? 146.300 140.938 158.201 1.00 487.39 425 MET A O 1
ATOM 2974 N N . THR A 1 478 ? 147.700 142.264 159.356 1.00 499.59 426 THR A N 1
ATOM 2975 C CA . THR A 1 478 ? 147.278 143.503 158.728 1.00 499.59 426 THR A CA 1
ATOM 2976 C C . THR A 1 478 ? 148.486 144.235 158.161 1.00 499.59 426 THR A C 1
ATOM 2977 O O . THR A 1 478 ? 149.634 143.950 158.510 1.00 499.59 426 THR A O 1
ATOM 2981 N N . GLY A 1 479 ? 148.212 145.190 157.279 1.00 524.53 427 GLY A N 1
ATOM 2982 C CA . GLY A 1 479 ? 149.272 145.948 156.650 1.00 524.53 427 GLY A CA 1
ATOM 2983 C C . GLY A 1 479 ? 148.872 147.375 156.349 1.00 524.53 427 GLY A C 1
ATOM 2984 O O . GLY A 1 479 ? 147.795 147.823 156.751 1.00 524.53 427 GLY A O 1
ATOM 2985 N N . LEU A 1 480 ? 149.739 148.101 155.642 1.00 587.25 428 LEU A N 1
ATOM 2986 C CA . LEU A 1 480 ? 149.465 149.507 155.361 1.00 587.25 428 LEU A CA 1
ATOM 2987 C C . LEU A 1 480 ? 148.283 149.668 154.412 1.00 587.25 428 LEU A C 1
ATOM 2988 O O . LEU A 1 480 ? 147.442 150.552 154.609 1.00 587.25 428 LEU A O 1
ATOM 2993 N N . TRP A 1 481 ? 148.198 148.826 153.378 1.00 594.21 429 TRP A N 1
ATOM 2994 C CA . TRP A 1 481 ? 147.128 148.979 152.396 1.00 594.21 429 TRP A CA 1
ATOM 2995 C C . TRP A 1 481 ? 145.773 148.573 152.962 1.00 594.21 429 TRP A C 1
ATOM 2996 O O . TRP A 1 481 ? 144.739 149.059 152.490 1.00 594.21 429 TRP A O 1
ATOM 3007 N N . GLN A 1 482 ? 145.754 147.690 153.964 1.00 564.26 430 GLN A N 1
ATOM 3008 C CA . GLN A 1 482 ? 144.484 147.238 154.527 1.00 564.26 430 GLN A CA 1
ATOM 3009 C C . GLN A 1 482 ? 143.726 148.371 155.207 1.00 564.26 430 GLN A C 1
ATOM 3010 O O . GLN A 1 482 ? 142.490 148.361 155.227 1.00 564.26 430 GLN A O 1
ATOM 3016 N N . VAL A 1 483 ? 144.436 149.348 155.764 1.00 550.58 431 VAL A N 1
ATOM 3017 C CA . VAL A 1 483 ? 143.798 150.440 156.487 1.00 550.58 431 VAL A CA 1
ATOM 3018 C C . VAL A 1 483 ? 143.897 151.776 155.760 1.00 550.58 431 VAL A C 1
ATOM 3019 O O . VAL A 1 483 ? 143.137 152.698 156.096 1.00 550.58 431 VAL A O 1
ATOM 3023 N N . SER A 1 484 ? 144.792 151.917 154.787 1.00 572.31 432 SER A N 1
ATOM 3024 C CA . SER A 1 484 ? 144.943 153.180 154.073 1.00 572.31 432 SER A CA 1
ATOM 3025 C C . SER A 1 484 ? 143.742 153.446 153.172 1.00 572.31 432 SER A C 1
ATOM 3026 O O . SER A 1 484 ? 142.941 154.341 153.440 1.00 572.31 432 SER A O 1
ATOM 3029 N N . ASP A 1 490 ? 144.590 148.880 143.406 1.00 706.10 438 ASP A N 1
ATOM 3030 C CA . ASP A 1 490 ? 144.849 147.640 142.686 1.00 706.10 438 ASP A CA 1
ATOM 3031 C C . ASP A 1 490 ? 145.965 146.846 143.354 1.00 706.10 438 ASP A C 1
ATOM 3032 O O . ASP A 1 490 ? 146.392 147.169 144.463 1.00 706.10 438 ASP A O 1
ATOM 3037 N N . TYR A 1 491 ? 146.433 145.800 142.670 1.00 689.77 439 TYR A N 1
ATOM 3038 C CA . TYR A 1 491 ? 147.503 144.978 143.223 1.00 689.77 439 TYR A CA 1
ATOM 3039 C C . TYR A 1 491 ? 148.823 145.736 143.289 1.00 689.77 439 TYR A C 1
ATOM 3040 O O . TYR A 1 491 ? 149.591 145.554 144.240 1.00 689.77 439 TYR A O 1
ATOM 3049 N N . ASP A 1 492 ? 149.107 146.578 142.292 1.00 679.70 440 ASP A N 1
ATOM 3050 C CA . ASP A 1 492 ? 150.342 147.355 142.311 1.00 679.70 440 ASP A CA 1
ATOM 3051 C C . ASP A 1 492 ? 150.359 148.332 143.480 1.00 679.70 440 ASP A C 1
ATOM 3052 O O . ASP A 1 492 ? 151.408 148.561 144.092 1.00 679.70 440 ASP A O 1
ATOM 3057 N N . THR A 1 493 ? 149.205 148.922 143.801 1.00 667.88 441 THR A N 1
ATOM 3058 C CA . THR A 1 493 ? 149.121 149.795 144.967 1.00 667.88 441 THR A CA 1
ATOM 3059 C C . THR A 1 493 ? 149.418 149.027 146.248 1.00 667.88 441 THR A C 1
ATOM 3060 O O . THR A 1 493 ? 150.129 149.523 147.130 1.00 667.88 441 THR A O 1
ATOM 3064 N N . ARG A 1 494 ? 148.882 147.809 146.366 1.00 653.49 442 ARG A N 1
ATOM 3065 C CA . ARG A 1 494 ? 149.165 146.981 147.533 1.00 653.49 442 ARG A CA 1
ATOM 3066 C C . ARG A 1 494 ? 150.648 146.644 147.620 1.00 653.49 442 ARG A C 1
ATOM 3067 O O . ARG A 1 494 ? 151.239 146.677 148.707 1.00 653.49 442 ARG A O 1
ATOM 3075 N N . VAL A 1 495 ? 151.265 146.318 146.481 1.00 674.34 443 VAL A N 1
ATOM 3076 C CA . VAL A 1 495 ? 152.690 145.994 146.464 1.00 674.34 443 VAL A CA 1
ATOM 3077 C C . VAL A 1 495 ? 153.516 147.199 146.893 1.00 674.34 443 VAL A C 1
ATOM 3078 O O . VAL A 1 495 ? 154.456 147.074 147.688 1.00 674.34 443 VAL A O 1
ATOM 3082 N N . TYR A 1 496 ? 153.182 148.384 146.374 1.00 636.95 444 TYR A N 1
ATOM 3083 C CA . TYR A 1 496 ? 153.919 149.587 146.746 1.00 636.95 444 TYR A CA 1
ATOM 3084 C C . TYR A 1 496 ? 153.747 149.907 148.225 1.00 636.95 444 TYR A C 1
ATOM 3085 O O . TYR A 1 496 ? 154.709 150.295 148.897 1.00 636.95 444 TYR A O 1
ATOM 3094 N N . PHE A 1 497 ? 152.528 149.758 148.750 1.00 647.25 445 PHE A N 1
ATOM 3095 C CA . PHE A 1 497 ? 152.301 150.021 150.168 1.00 647.25 445 PHE A CA 1
ATOM 3096 C C . PHE A 1 497 ? 153.078 149.043 151.041 1.00 647.25 445 PHE A C 1
ATOM 3097 O O . PHE A 1 497 ? 153.677 149.439 152.048 1.00 647.25 445 PHE A O 1
ATOM 3105 N N . ASP A 1 498 ? 153.088 147.761 150.665 1.00 615.69 446 ASP A N 1
ATOM 3106 C CA . ASP A 1 498 ? 153.842 146.772 151.428 1.00 615.69 446 ASP A CA 1
ATOM 3107 C C . ASP A 1 498 ? 155.339 147.049 151.368 1.00 615.69 446 ASP A C 1
ATOM 3108 O O . ASP A 1 498 ? 156.044 146.910 152.375 1.00 615.69 446 ASP A O 1
ATOM 3113 N N . SER A 1 499 ? 155.845 147.441 150.196 1.00 618.01 447 SER A N 1
ATOM 3114 C CA . SER A 1 499 ? 157.262 147.767 150.073 1.00 618.01 447 SER A CA 1
ATOM 3115 C C . SER A 1 499 ? 157.623 148.989 150.908 1.00 618.01 447 SER A C 1
ATOM 3116 O O . SER A 1 499 ? 158.682 149.024 151.544 1.00 618.01 447 SER A O 1
ATOM 3119 N N . TRP A 1 500 ? 156.757 150.006 150.911 1.00 576.36 448 TRP A N 1
ATOM 3120 C CA . TRP A 1 500 ? 156.998 151.184 151.738 1.00 576.36 448 TRP A CA 1
ATOM 3121 C C . TRP A 1 500 ? 156.983 150.824 153.218 1.00 576.36 448 TRP A C 1
ATOM 3122 O O . TRP A 1 500 ? 157.791 151.340 153.999 1.00 576.36 448 TRP A O 1
ATOM 3133 N N . TYR A 1 501 ? 156.065 149.942 153.620 1.00 540.60 449 TYR A N 1
ATOM 3134 C CA . TYR A 1 501 ? 156.033 149.484 155.005 1.00 540.60 449 TYR A CA 1
ATOM 3135 C C . TYR A 1 501 ? 157.310 148.738 155.373 1.00 540.60 449 TYR A C 1
ATOM 3136 O O . TYR A 1 501 ? 157.865 148.939 156.459 1.00 540.60 449 TYR A O 1
ATOM 3145 N N . VAL A 1 502 ? 157.787 147.866 154.481 1.00 543.23 450 VAL A N 1
ATOM 3146 C CA . VAL A 1 502 ? 159.004 147.107 154.758 1.00 543.23 450 VAL A CA 1
ATOM 3147 C C . VAL A 1 502 ? 160.207 148.039 154.858 1.00 543.23 450 VAL A C 1
ATOM 3148 O O . VAL A 1 502 ? 161.035 147.914 155.769 1.00 543.23 450 VAL A O 1
ATOM 3152 N N . LYS A 1 503 ? 160.321 148.989 153.928 1.00 530.96 451 LYS A N 1
ATOM 3153 C CA . LYS A 1 503 ? 161.471 149.889 153.923 1.00 530.96 451 LYS A CA 1
ATOM 3154 C C . LYS A 1 503 ? 161.469 150.810 155.137 1.00 530.96 451 LYS A C 1
ATOM 3155 O O . LYS A 1 503 ? 162.525 151.074 155.723 1.00 530.96 451 LYS A O 1
ATOM 3161 N N . ASN A 1 504 ? 160.298 151.303 155.533 1.00 521.34 452 ASN A N 1
ATOM 3162 C CA . ASN A 1 504 ? 160.171 152.292 156.598 1.00 521.34 452 ASN A CA 1
ATOM 3163 C C . ASN A 1 504 ? 159.434 151.724 157.808 1.00 521.34 452 ASN A C 1
ATOM 3164 O O . ASN A 1 504 ? 158.557 152.373 158.382 1.00 521.34 452 ASN A O 1
ATOM 3169 N N . TRP A 1 505 ? 159.779 150.503 158.207 1.00 471.13 453 TRP A N 1
ATOM 3170 C CA . TRP A 1 505 ? 159.120 149.862 159.336 1.00 471.13 453 TRP A CA 1
ATOM 3171 C C . TRP A 1 505 ? 159.618 150.443 160.653 1.00 471.13 453 TRP A C 1
ATOM 3172 O O . TRP A 1 505 ? 160.826 150.575 160.869 1.00 471.13 453 TRP A O 1
ATOM 3183 N N . THR A 1 506 ? 158.679 150.787 161.532 1.00 416.11 454 THR A N 1
ATOM 3184 C CA . THR A 1 506 ? 158.977 151.154 162.908 1.00 416.11 454 THR A CA 1
ATOM 3185 C C . THR A 1 506 ? 157.947 150.493 163.813 1.00 416.11 454 THR A C 1
ATOM 3186 O O . THR A 1 506 ? 156.859 150.115 163.373 1.00 416.11 454 THR A O 1
ATOM 3190 N N . LEU A 1 507 ? 158.308 150.345 165.090 1.00 376.34 455 LEU A N 1
ATOM 3191 C CA . LEU A 1 507 ? 157.341 149.848 166.063 1.00 376.34 455 LEU A CA 1
ATOM 3192 C C . LEU A 1 507 ? 156.147 150.786 166.174 1.00 376.34 455 LEU A C 1
ATOM 3193 O O . LEU A 1 507 ? 155.014 150.334 166.385 1.00 376.34 455 LEU A O 1
ATOM 3198 N N . TRP A 1 508 ? 156.381 152.092 166.024 1.00 350.28 456 TRP A N 1
ATOM 3199 C CA . TRP A 1 508 ? 155.273 153.039 165.989 1.00 350.28 456 TRP A CA 1
ATOM 3200 C C . TRP A 1 508 ? 154.367 152.779 164.795 1.00 350.28 456 TRP A C 1
ATOM 3201 O O . TRP A 1 508 ? 153.141 152.897 164.901 1.00 350.28 456 TRP A O 1
ATOM 3212 N N . ASN A 1 509 ? 154.952 152.449 163.641 1.00 391.13 457 ASN A N 1
ATOM 3213 C CA . ASN A 1 509 ? 154.138 152.098 162.483 1.00 391.13 457 ASN A CA 1
ATOM 3214 C C . ASN A 1 509 ? 153.308 150.852 162.758 1.00 391.13 457 ASN A C 1
ATOM 3215 O O . ASN A 1 509 ? 152.142 150.773 162.354 1.00 391.13 457 ASN A O 1
ATOM 3220 N N . ASP A 1 510 ? 153.892 149.869 163.449 1.00 412.26 458 ASP A N 1
ATOM 3221 C CA . ASP A 1 510 ? 153.134 148.680 163.826 1.00 412.26 458 ASP A CA 1
ATOM 3222 C C . ASP A 1 510 ? 151.958 149.040 164.724 1.00 412.26 458 ASP A C 1
ATOM 3223 O O . ASP A 1 510 ? 150.839 148.555 164.517 1.00 412.26 458 ASP A O 1
ATOM 3228 N N . ILE A 1 511 ? 152.192 149.896 165.722 1.00 405.62 459 ILE A N 1
ATOM 3229 C CA . ILE A 1 511 ? 151.117 150.293 166.629 1.00 405.62 459 ILE A CA 1
ATOM 3230 C C . ILE A 1 511 ? 150.027 151.042 165.871 1.00 405.62 459 ILE A C 1
ATOM 3231 O O . ILE A 1 511 ? 148.829 150.801 166.074 1.00 405.62 459 ILE A O 1
ATOM 3236 N N . ALA A 1 512 ? 150.425 151.960 164.987 1.00 373.58 460 ALA A N 1
ATOM 3237 C CA . ALA A 1 512 ? 149.452 152.734 164.223 1.00 373.58 460 ALA A CA 1
ATOM 3238 C C . ALA A 1 512 ? 148.620 151.838 163.318 1.00 373.58 460 ALA A C 1
ATOM 3239 O O . ALA A 1 512 ? 147.396 151.996 163.231 1.00 373.58 460 ALA A O 1
ATOM 3241 N N . ILE A 1 513 ? 149.262 150.885 162.642 1.00 411.41 461 ILE A N 1
ATOM 3242 C CA . ILE A 1 513 ? 148.533 150.006 161.735 1.00 411.41 461 ILE A CA 1
ATOM 3243 C C . ILE A 1 513 ? 147.613 149.075 162.515 1.00 411.41 461 ILE A C 1
ATOM 3244 O O . ILE A 1 513 ? 146.493 148.790 162.081 1.00 411.41 461 ILE A O 1
ATOM 3249 N N . LEU A 1 514 ? 148.054 148.599 163.684 1.00 406.57 462 LEU A N 1
ATOM 3250 C CA . LEU A 1 514 ? 147.186 147.760 164.507 1.00 406.57 462 LEU A CA 1
ATOM 3251 C C . LEU A 1 514 ? 145.966 148.531 164.998 1.00 406.57 462 LEU A C 1
ATOM 3252 O O . LEU A 1 514 ? 144.840 148.014 164.972 1.00 406.57 462 LEU A O 1
ATOM 3257 N N . PHE A 1 515 ? 146.169 149.768 165.459 1.00 404.65 463 PHE A N 1
ATOM 3258 C CA . PHE A 1 515 ? 145.041 150.582 165.897 1.00 404.65 463 PHE A CA 1
ATOM 3259 C C . PHE A 1 515 ? 144.093 150.876 164.742 1.00 404.65 463 PHE A C 1
ATOM 3260 O O . PHE A 1 515 ? 142.869 150.835 164.909 1.00 404.65 463 PHE A O 1
ATOM 3268 N N . LYS A 1 516 ? 144.639 151.167 163.560 1.00 390.11 464 LYS A N 1
ATOM 3269 C CA . LYS A 1 516 ? 143.791 151.413 162.399 1.00 390.11 464 LYS A CA 1
ATOM 3270 C C . LYS A 1 516 ? 143.030 150.156 161.997 1.00 390.11 464 LYS A C 1
ATOM 3271 O O . LYS A 1 516 ? 141.885 150.235 161.543 1.00 390.11 464 LYS A O 1
ATOM 3277 N N . THR A 1 517 ? 143.650 148.985 162.153 1.00 398.83 465 THR A N 1
ATOM 3278 C CA . THR A 1 517 ? 142.966 147.733 161.848 1.00 398.83 465 THR A CA 1
ATOM 3279 C C . THR A 1 517 ? 141.820 147.479 162.817 1.00 398.83 465 THR A C 1
ATOM 3280 O O . THR A 1 517 ? 140.737 147.046 162.408 1.00 398.83 465 THR A O 1
ATOM 3284 N N . ALA A 1 518 ? 142.041 147.741 164.107 1.00 404.27 466 ALA A N 1
ATOM 3285 C CA . ALA A 1 518 ? 140.950 147.634 165.071 1.00 404.27 466 ALA A CA 1
ATOM 3286 C C . ALA A 1 518 ? 139.839 148.625 164.744 1.00 404.27 466 ALA A C 1
ATOM 3287 O O . ALA A 1 518 ? 138.650 148.297 164.846 1.00 404.27 466 ALA A O 1
ATOM 3289 N N . LYS A 1 519 ? 140.214 149.841 164.342 1.00 419.38 467 LYS A N 1
ATOM 3290 C CA . LYS A 1 519 ? 139.237 150.847 163.940 1.00 419.38 467 LYS A CA 1
ATOM 3291 C C . LYS A 1 519 ? 138.415 150.374 162.747 1.00 419.38 467 LYS A C 1
ATOM 3292 O O . LYS A 1 519 ? 137.192 150.549 162.715 1.00 419.38 467 LYS A O 1
ATOM 3298 N N . VAL A 1 520 ? 139.075 149.771 161.757 1.00 431.84 468 VAL A N 1
ATOM 3299 C CA . VAL A 1 520 ? 138.377 149.246 160.586 1.00 431.84 468 VAL A CA 1
ATOM 3300 C C . VAL A 1 520 ? 137.441 148.114 160.989 1.00 431.84 468 VAL A C 1
ATOM 3301 O O . VAL A 1 520 ? 136.301 148.031 160.514 1.00 431.84 468 VAL A O 1
ATOM 3305 N N . VAL A 1 521 ? 137.906 147.228 161.872 1.00 395.53 469 VAL A N 1
ATOM 3306 C CA . VAL A 1 521 ? 137.065 146.135 162.352 1.00 395.53 469 VAL A CA 1
ATOM 3307 C C . VAL A 1 521 ? 135.818 146.687 163.031 1.00 395.53 469 VAL A C 1
ATOM 3308 O O . VAL A 1 521 ? 134.710 146.171 162.841 1.00 395.53 469 VAL A O 1
ATOM 3312 N N . LEU A 1 522 ? 135.977 147.750 163.824 1.00 437.80 470 LEU A N 1
ATOM 3313 C CA . LEU A 1 522 ? 134.823 148.370 164.470 1.00 437.80 470 LEU A CA 1
ATOM 3314 C C . LEU A 1 522 ? 133.858 148.975 163.457 1.00 437.80 470 LEU A C 1
ATOM 3315 O O . LEU A 1 522 ? 132.638 148.863 163.626 1.00 437.80 470 LEU A O 1
ATOM 3320 N N . ARG A 1 523 ? 134.371 149.617 162.411 1.00 445.75 471 ARG A N 1
ATOM 3321 C CA . ARG A 1 523 ? 133.510 150.212 161.392 1.00 445.75 471 ARG A CA 1
ATOM 3322 C C . ARG A 1 523 ? 133.276 149.238 160.242 1.00 445.75 471 ARG A C 1
ATOM 3323 O O . ARG A 1 523 ? 132.454 149.489 159.361 1.00 445.75 471 ARG A O 1
AT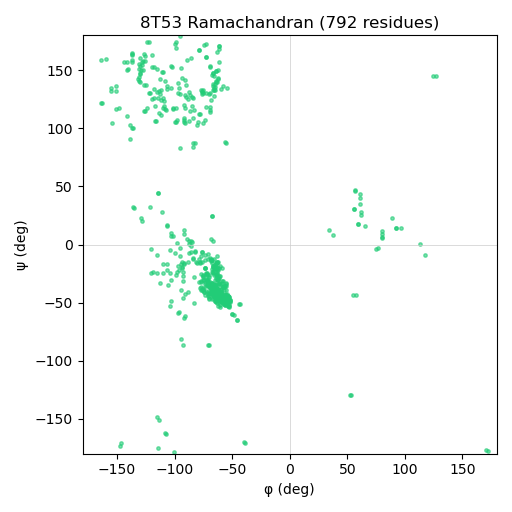OM 3331 N N . LYS B 1 59 ? 196.188 151.550 158.410 1.00 126.23 7 LYS B N 1
ATOM 3332 C CA . LYS B 1 59 ? 196.445 151.241 159.809 1.00 126.23 7 LYS B CA 1
ATOM 3333 C C . LYS B 1 59 ? 195.214 151.635 160.625 1.00 126.23 7 LYS B C 1
ATOM 3334 O O . LYS B 1 59 ? 195.172 151.466 161.839 1.00 126.23 7 LYS B O 1
ATOM 3340 N N . TYR B 1 60 ? 194.189 152.114 159.924 1.00 135.84 8 TYR B N 1
ATOM 3341 C CA . TYR B 1 60 ? 192.992 152.633 160.574 1.00 135.84 8 TYR B CA 1
ATOM 3342 C C . TYR B 1 60 ? 192.388 151.610 161.529 1.00 135.84 8 TYR B C 1
ATOM 3343 O O . TYR B 1 60 ? 192.257 150.429 161.196 1.00 135.84 8 TYR B O 1
ATOM 3352 N N . ASN B 1 61 ? 192.026 152.072 162.726 1.00 134.10 9 ASN B N 1
ATOM 3353 C CA . ASN B 1 61 ? 191.472 151.216 163.767 1.00 134.10 9 ASN B CA 1
ATOM 3354 C C . ASN B 1 61 ? 190.318 151.922 164.470 1.00 134.10 9 ASN B C 1
ATOM 3355 O O . ASN B 1 61 ? 190.548 152.791 165.318 1.00 134.10 9 ASN B O 1
ATOM 3360 N N . PRO B 1 62 ? 189.069 151.559 164.166 1.00 139.94 10 PRO B N 1
ATOM 3361 C CA . PRO B 1 62 ? 187.935 152.314 164.727 1.00 139.94 10 PRO B CA 1
ATOM 3362 C C . PRO B 1 62 ? 187.697 152.060 166.205 1.00 139.94 10 PRO B C 1
ATOM 3363 O O . PRO B 1 62 ? 187.435 153.007 166.958 1.00 139.94 10 PRO B O 1
ATOM 3367 N N . GLN B 1 63 ? 187.760 150.800 166.640 1.00 155.53 11 GLN B N 1
ATOM 3368 C CA . GLN B 1 63 ? 187.405 150.487 168.021 1.00 155.53 11 GLN B CA 1
ATOM 3369 C C . GLN B 1 63 ? 188.397 151.091 169.008 1.00 155.53 11 GLN B C 1
ATOM 3370 O O . GLN B 1 63 ? 187.998 151.562 170.079 1.00 155.53 11 GLN B O 1
ATOM 3376 N N . LEU B 1 64 ? 189.690 151.095 168.671 1.00 147.76 12 LEU B N 1
ATOM 3377 C CA . LEU B 1 64 ? 190.655 151.775 169.529 1.00 147.76 12 LEU B CA 1
ATOM 3378 C C . LEU B 1 64 ? 190.362 153.267 169.604 1.00 147.76 12 LEU B C 1
ATOM 3379 O O . LEU B 1 64 ? 190.462 153.872 170.678 1.00 147.76 12 LEU B O 1
ATOM 3384 N N . CYS B 1 65 ? 190.000 153.877 168.471 1.00 175.36 13 CYS B N 1
ATOM 3385 C CA . CYS B 1 65 ? 189.618 155.285 168.475 1.00 175.36 13 CYS B CA 1
ATOM 3386 C C . CYS B 1 65 ? 188.459 155.535 169.429 1.00 175.36 13 CYS B C 1
ATOM 3387 O O . CYS B 1 65 ? 188.512 156.449 170.259 1.00 175.36 13 CYS B O 1
ATOM 3390 N N . LYS B 1 66 ? 187.406 154.720 169.330 1.00 184.72 14 LYS B N 1
ATOM 3391 C CA . LYS B 1 66 ? 186.231 154.917 170.175 1.00 184.72 14 LYS B CA 1
ATOM 3392 C C . LYS B 1 66 ? 186.565 154.716 171.648 1.00 184.72 14 LYS B C 1
ATOM 3393 O O . LYS B 1 66 ? 186.124 155.494 172.504 1.00 184.72 14 LYS B O 1
ATOM 3399 N N . ILE B 1 67 ? 187.345 153.680 171.963 1.00 206.43 15 ILE B N 1
ATOM 3400 C CA . ILE B 1 67 ? 187.697 153.404 173.353 1.00 206.43 15 ILE B CA 1
ATOM 3401 C C . ILE B 1 67 ? 188.519 154.549 173.932 1.00 206.43 15 ILE B C 1
ATOM 3402 O O . ILE B 1 67 ? 188.264 155.018 175.049 1.00 206.43 15 ILE B O 1
ATOM 3407 N N . PHE B 1 68 ? 189.517 155.019 173.177 1.00 187.06 16 PHE B N 1
ATOM 3408 C CA . PHE B 1 68 ? 190.346 156.123 173.651 1.00 187.06 16 PHE B CA 1
ATOM 3409 C C . PHE B 1 68 ? 189.524 157.392 173.832 1.00 187.06 16 PHE B C 1
ATOM 3410 O O . PHE B 1 68 ? 189.709 158.125 174.811 1.00 187.06 16 PHE B O 1
ATOM 3418 N N . LEU B 1 69 ? 188.611 157.669 172.898 1.00 217.02 17 LEU B N 1
ATOM 3419 C CA . LEU B 1 69 ? 187.795 158.872 173.003 1.00 217.02 17 LEU B CA 1
ATOM 3420 C C . LEU B 1 69 ? 186.883 158.812 174.223 1.00 217.02 17 LEU B C 1
ATOM 3421 O O . LEU B 1 69 ? 186.725 159.810 174.936 1.00 217.02 17 LEU B O 1
ATOM 3426 N N . ALA B 1 70 ? 186.275 157.649 174.480 1.00 230.06 18 ALA B N 1
ATOM 3427 C CA . ALA B 1 70 ? 185.421 157.503 175.656 1.00 230.06 18 ALA B CA 1
ATOM 3428 C C . ALA B 1 70 ? 186.224 157.636 176.945 1.00 230.06 18 ALA B C 1
ATOM 3429 O O . ALA B 1 70 ? 185.764 158.258 177.914 1.00 230.06 18 ALA B O 1
ATOM 3431 N N . ILE B 1 71 ? 187.422 157.047 176.979 1.00 240.93 19 ILE B N 1
ATOM 3432 C CA . ILE B 1 71 ? 188.279 157.166 178.156 1.00 240.93 19 ILE B CA 1
ATOM 3433 C C . ILE B 1 71 ? 188.623 158.629 178.407 1.00 240.93 19 ILE B C 1
ATOM 3434 O O . ILE B 1 71 ? 188.566 159.115 179.544 1.00 240.93 19 ILE B O 1
ATOM 3439 N N . SER B 1 72 ? 188.976 159.354 177.341 1.00 236.21 20 SER B N 1
ATOM 3440 C CA . SER B 1 72 ? 189.270 160.777 177.470 1.00 236.21 20 SER B CA 1
ATOM 3441 C C . SER B 1 72 ? 188.064 161.538 178.003 1.00 236.21 20 SER B C 1
ATOM 3442 O O . SER B 1 72 ? 188.182 162.334 178.941 1.00 236.21 20 SER B O 1
ATOM 3445 N N . ASP B 1 73 ? 186.886 161.288 177.426 1.00 248.75 21 ASP B N 1
ATOM 3446 C CA . ASP B 1 73 ? 185.681 161.983 177.869 1.00 248.75 21 ASP B CA 1
ATOM 3447 C C . ASP B 1 73 ? 185.444 161.776 179.357 1.00 248.75 21 ASP B C 1
ATOM 3448 O O . ASP B 1 73 ? 185.302 162.743 180.112 1.00 248.75 21 ASP B O 1
ATOM 3453 N N . LEU B 1 74 ? 185.439 160.518 179.803 1.00 238.97 22 LEU B N 1
ATOM 3454 C CA . LEU B 1 74 ? 185.142 160.237 181.205 1.00 238.97 22 LEU B CA 1
ATOM 3455 C C . LEU B 1 74 ? 186.200 160.836 182.127 1.00 238.97 22 LEU B C 1
ATOM 3456 O O . LEU B 1 74 ? 185.875 161.536 183.100 1.00 238.97 22 LEU B O 1
ATOM 3461 N N . ILE B 1 75 ? 187.478 160.583 181.826 1.00 249.67 23 ILE B N 1
ATOM 3462 C CA . ILE B 1 75 ? 188.553 161.013 182.714 1.00 249.67 23 ILE B CA 1
ATOM 3463 C C . ILE B 1 75 ? 188.582 162.530 182.826 1.00 249.67 23 ILE B C 1
ATOM 3464 O O . ILE B 1 75 ? 188.664 163.082 183.928 1.00 249.67 23 ILE B O 1
ATOM 3469 N N . PHE B 1 76 ? 188.491 163.232 181.695 1.00 247.80 24 PHE B N 1
ATOM 3470 C CA . PHE B 1 76 ? 188.577 164.685 181.736 1.00 247.80 24 PHE B CA 1
ATOM 3471 C C . PHE B 1 76 ? 187.305 165.325 182.284 1.00 247.80 24 PHE B C 1
ATOM 3472 O O . PHE B 1 76 ? 187.378 166.380 182.928 1.00 247.80 24 PHE B O 1
ATOM 3480 N N . PHE B 1 77 ? 186.140 164.703 182.077 1.00 239.36 25 PHE B N 1
ATOM 3481 C CA . PHE B 1 77 ? 184.925 165.215 182.697 1.00 239.36 25 PHE B CA 1
ATOM 3482 C C . PHE B 1 77 ? 185.010 165.129 184.215 1.00 239.36 25 PHE B C 1
ATOM 3483 O O . PHE B 1 77 ? 184.571 166.045 184.920 1.00 239.36 25 PHE B O 1
ATOM 3491 N N . ASN B 1 78 ? 185.567 164.032 184.740 1.00 251.54 26 ASN B N 1
ATOM 3492 C CA . ASN B 1 78 ? 185.836 163.980 186.176 1.00 251.54 26 ASN B CA 1
ATOM 3493 C C . ASN B 1 78 ? 186.878 165.020 186.583 1.00 251.54 26 ASN B C 1
ATOM 3494 O O . ASN B 1 78 ? 186.723 165.707 187.605 1.00 251.54 26 ASN B O 1
ATOM 3499 N N . LEU B 1 79 ? 187.938 165.159 185.783 1.00 239.96 27 LEU B N 1
ATOM 3500 C CA . LEU B 1 79 ? 189.017 166.082 186.109 1.00 239.96 27 LEU B CA 1
ATOM 3501 C C . LEU B 1 79 ? 188.543 167.525 186.175 1.00 239.96 27 LEU B C 1
ATOM 3502 O O . LEU B 1 79 ? 189.145 168.326 186.891 1.00 239.96 27 LEU B O 1
ATOM 3507 N N . ALA B 1 80 ? 187.481 167.875 185.449 1.00 224.90 28 ALA B N 1
ATOM 3508 C CA . ALA B 1 80 ? 186.919 169.218 185.574 1.00 224.90 28 ALA B CA 1
ATOM 3509 C C . ALA B 1 80 ? 186.455 169.486 187.003 1.00 224.90 28 ALA B C 1
ATOM 3510 O O . ALA B 1 80 ? 186.788 170.520 187.598 1.00 224.90 28 ALA B O 1
ATOM 3512 N N . LEU B 1 81 ? 185.693 168.552 187.577 1.00 183.44 29 LEU B N 1
ATOM 3513 C CA . LEU B 1 81 ? 185.228 168.721 188.949 1.00 183.44 29 LEU B CA 1
ATOM 3514 C C . LEU B 1 81 ? 186.383 168.653 189.938 1.00 183.44 29 LEU B C 1
ATOM 3515 O O . LEU B 1 81 ? 186.394 169.382 190.937 1.00 183.44 29 LEU B O 1
ATOM 3520 N N . TRP B 1 82 ? 187.360 167.779 189.685 1.00 196.24 30 TRP B N 1
ATOM 3521 C CA . TRP B 1 82 ? 188.523 167.740 190.571 1.00 196.24 30 TRP B CA 1
ATOM 3522 C C . TRP B 1 82 ? 189.281 169.064 190.548 1.00 196.24 30 TRP B C 1
ATOM 3523 O O . TRP B 1 82 ? 189.747 169.539 191.590 1.00 196.24 30 TRP B O 1
ATOM 3534 N N . PHE B 1 83 ? 189.412 169.677 189.369 1.00 208.69 31 PHE B N 1
ATOM 3535 C CA . PHE B 1 83 ? 190.067 170.977 189.268 1.00 208.69 31 PHE B CA 1
ATOM 3536 C C . PHE B 1 83 ? 189.263 172.055 189.979 1.00 208.69 31 PHE B C 1
ATOM 3537 O O . PHE B 1 83 ? 189.837 172.955 190.604 1.00 208.69 31 PHE B O 1
ATOM 3545 N N . SER B 1 84 ? 187.934 171.996 189.875 1.00 181.50 32 SER B N 1
ATOM 3546 C CA . SER B 1 84 ? 187.098 172.929 190.626 1.00 181.50 32 SER B CA 1
ATOM 3547 C C . SER B 1 84 ? 187.344 172.785 192.122 1.00 181.50 32 SER B C 1
ATOM 3548 O O . SER B 1 84 ? 187.502 173.780 192.842 1.00 181.50 32 SER B O 1
ATOM 3551 N N . LEU B 1 85 ? 187.397 171.541 192.600 1.00 161.49 33 LEU B N 1
ATOM 3552 C CA . LEU B 1 85 ? 187.682 171.285 194.007 1.00 161.49 33 LEU B CA 1
ATOM 3553 C C . LEU B 1 85 ? 189.040 171.851 194.401 1.00 161.49 33 LEU B C 1
ATOM 3554 O O . LEU B 1 85 ? 189.181 172.497 195.447 1.00 161.49 33 LEU B O 1
ATOM 3559 N N . GLY B 1 86 ? 190.052 171.623 193.563 1.00 180.92 34 GLY B N 1
ATOM 3560 C CA . GLY B 1 86 ? 191.390 172.097 193.880 1.00 180.92 34 GLY B CA 1
ATOM 3561 C C . GLY B 1 86 ? 191.485 173.609 193.929 1.00 180.92 34 GLY B C 1
ATOM 3562 O O . GLY B 1 86 ? 192.123 174.171 194.821 1.00 180.92 34 GLY B O 1
ATOM 3563 N N . CYS B 1 87 ? 190.856 174.290 192.968 1.00 207.86 35 CYS B N 1
ATOM 3564 C CA . CYS B 1 87 ? 190.874 175.750 192.965 1.00 207.86 35 CYS B CA 1
ATOM 3565 C C . CYS B 1 87 ? 190.124 176.314 194.166 1.00 207.86 35 CYS B C 1
ATOM 3566 O O . CYS B 1 87 ? 190.580 177.283 194.793 1.00 207.86 35 CYS B O 1
ATOM 3569 N N . VAL B 1 88 ? 188.976 175.720 194.504 1.00 184.73 36 VAL B N 1
ATOM 3570 C CA . VAL B 1 88 ? 188.228 176.168 195.674 1.00 184.73 36 VAL B CA 1
ATOM 3571 C C . VAL B 1 88 ? 189.065 175.996 196.934 1.00 184.73 36 VAL B C 1
ATOM 3572 O O . VAL B 1 88 ? 189.103 176.881 197.797 1.00 184.73 36 VAL B O 1
ATOM 3576 N N . TYR B 1 89 ? 189.754 174.858 197.057 1.00 185.81 37 TYR B N 1
ATOM 3577 C CA . TYR B 1 89 ? 190.623 174.642 198.210 1.00 185.81 37 TYR B CA 1
ATOM 3578 C C . TYR B 1 89 ? 191.770 175.645 198.244 1.00 185.81 37 TYR B C 1
ATOM 3579 O O . TYR B 1 89 ? 192.117 176.164 199.309 1.00 185.81 37 TYR B O 1
ATOM 3588 N N . PHE B 1 90 ? 192.382 175.923 197.093 1.00 179.43 38 PHE B N 1
ATOM 3589 C CA . PHE B 1 90 ? 193.527 176.826 197.085 1.00 179.43 38 PHE B CA 1
ATOM 3590 C C . PHE B 1 90 ? 193.127 178.249 197.446 1.00 179.43 38 PHE B C 1
ATOM 3591 O O . PHE B 1 90 ? 193.891 178.951 198.118 1.00 179.43 38 PHE B O 1
ATOM 3599 N N . ILE B 1 91 ? 191.947 178.696 197.018 1.00 155.38 39 ILE B N 1
ATOM 3600 C CA . ILE B 1 91 ? 191.587 180.093 197.234 1.00 155.38 39 ILE B CA 1
ATOM 3601 C C . ILE B 1 91 ? 190.796 180.322 198.524 1.00 155.38 39 ILE B C 1
ATOM 3602 O O . ILE B 1 91 ? 190.899 181.407 199.115 1.00 155.38 39 ILE B O 1
ATOM 3607 N N . PHE B 1 92 ? 190.049 179.325 199.008 1.00 165.81 40 PHE B N 1
ATOM 3608 C CA . PHE B 1 92 ? 189.281 179.479 200.238 1.00 165.81 40 PHE B CA 1
ATOM 3609 C C . PHE B 1 92 ? 189.801 178.667 201.415 1.00 165.81 40 PHE B C 1
ATOM 3610 O O . PHE B 1 92 ? 189.515 179.033 202.560 1.00 165.81 40 PHE B O 1
ATOM 3618 N N . ASP B 1 93 ? 190.521 177.572 201.167 1.00 162.32 41 ASP B N 1
ATOM 3619 C CA . ASP B 1 93 ? 191.199 176.728 202.151 1.00 162.32 41 ASP B CA 1
ATOM 3620 C C . ASP B 1 93 ? 190.256 175.834 202.952 1.00 162.32 41 ASP B C 1
ATOM 3621 O O . ASP B 1 93 ? 190.739 175.018 203.748 1.00 162.32 41 ASP B O 1
ATOM 3626 N N . GLN B 1 94 ? 188.940 175.941 202.770 1.00 112.79 42 GLN B N 1
ATOM 3627 C CA . GLN B 1 94 ? 188.001 175.071 203.481 1.00 112.79 42 GLN B CA 1
ATOM 3628 C C . GLN B 1 94 ? 186.782 174.840 202.600 1.00 112.79 42 GLN B C 1
ATOM 3629 O O . GLN B 1 94 ? 186.057 175.787 202.280 1.00 112.79 42 GLN B O 1
ATOM 3635 N N . VAL B 1 95 ? 186.556 173.583 202.220 1.00 106.24 43 VAL B N 1
ATOM 3636 C CA . VAL B 1 95 ? 185.388 173.209 201.432 1.00 106.24 43 VAL B CA 1
ATOM 3637 C C . VAL B 1 95 ? 184.411 172.473 202.339 1.00 106.24 43 VAL B C 1
ATOM 3638 O O . VAL B 1 95 ? 183.213 172.401 202.049 1.00 106.24 43 VAL B O 1
ATOM 3642 N N . GLN B 1 96 ? 184.916 171.912 203.442 1.00 94.33 44 GLN B N 1
ATOM 3643 C CA . GLN B 1 96 ? 184.014 171.479 204.502 1.00 94.33 44 GLN B CA 1
ATOM 3644 C C . GLN B 1 96 ? 183.146 172.636 204.958 1.00 94.33 44 GLN B C 1
ATOM 3645 O O . GLN B 1 96 ? 181.975 172.441 205.305 1.00 94.33 44 GLN B O 1
ATOM 3651 N N . ARG B 1 97 ? 183.719 173.841 204.978 1.00 104.53 45 ARG B N 1
ATOM 3652 C CA . ARG B 1 97 ? 182.927 175.065 204.998 1.00 104.53 45 ARG B CA 1
ATOM 3653 C C . ARG B 1 97 ? 181.763 174.975 204.020 1.00 104.53 45 ARG B C 1
ATOM 3654 O O . ARG B 1 97 ? 180.605 175.207 204.384 1.00 104.53 45 ARG B O 1
ATOM 3662 N N . PHE B 1 98 ? 182.057 174.617 202.771 1.00 100.05 46 PHE B N 1
ATOM 3663 C CA . PHE B 1 98 ? 181.082 174.655 201.687 1.00 100.05 46 PHE B CA 1
ATOM 3664 C C . PHE B 1 98 ? 180.340 173.330 201.550 1.00 100.05 46 PHE B C 1
ATOM 3665 O O . PHE B 1 98 ? 179.118 173.274 201.715 1.00 100.05 46 PHE B O 1
ATOM 3673 N N . ILE B 1 99 ? 181.065 172.257 201.258 1.00 96.52 47 ILE B N 1
ATOM 3674 C CA . ILE B 1 99 ? 180.499 170.920 201.141 1.00 96.52 47 ILE B CA 1
ATOM 3675 C C . ILE B 1 99 ? 181.062 170.079 202.285 1.00 96.52 47 ILE B C 1
ATOM 3676 O O . ILE B 1 99 ? 182.276 169.828 202.331 1.00 96.52 47 ILE B O 1
ATOM 3681 N N . PRO B 1 100 ? 180.239 169.659 203.241 1.00 123.80 48 PRO B N 1
ATOM 3682 C CA . PRO B 1 100 ? 180.724 168.776 204.307 1.00 123.80 48 PRO B CA 1
ATOM 3683 C C . PRO B 1 100 ? 181.234 167.455 203.745 1.00 123.80 48 PRO B C 1
ATOM 3684 O O . PRO B 1 100 ? 181.064 167.130 202.569 1.00 123.80 48 PRO B O 1
ATOM 3688 N N . GLN B 1 101 ? 181.871 166.676 204.625 1.00 174.90 49 GLN B N 1
ATOM 3689 C CA . GLN B 1 101 ? 182.618 165.501 204.179 1.00 174.90 49 GLN B CA 1
ATOM 3690 C C . GLN B 1 101 ? 181.699 164.390 203.681 1.00 174.90 49 GLN B C 1
ATOM 3691 O O . GLN B 1 101 ? 181.937 163.819 202.610 1.00 174.90 49 GLN B O 1
ATOM 3697 N N . ASP B 1 102 ? 180.647 164.067 204.439 1.00 208.74 50 ASP B N 1
ATOM 3698 C CA . ASP B 1 102 ? 179.774 162.960 204.061 1.00 208.74 50 ASP B CA 1
ATOM 3699 C C . ASP B 1 102 ? 179.064 163.191 202.734 1.00 208.74 50 ASP B C 1
ATOM 3700 O O . ASP B 1 102 ? 178.614 162.220 202.117 1.00 208.74 50 ASP B O 1
ATOM 3705 N N . GLN B 1 103 ? 178.951 164.441 202.283 1.00 185.45 51 GLN B N 1
ATOM 3706 C CA . GLN B 1 103 ? 178.448 164.721 200.944 1.00 185.45 51 GLN B CA 1
ATOM 3707 C C . GLN B 1 103 ? 179.355 164.172 199.853 1.00 185.45 51 GLN B C 1
ATOM 3708 O O . GLN B 1 103 ? 178.842 163.601 198.881 1.00 185.45 51 GLN B O 1
ATOM 3714 N N . LEU B 1 104 ? 180.679 164.293 200.027 1.00 165.39 52 LEU B N 1
ATOM 3715 C CA . LEU B 1 104 ? 181.626 164.086 198.932 1.00 165.39 52 LEU B CA 1
ATOM 3716 C C . LEU B 1 104 ? 181.297 162.831 198.141 1.00 165.39 52 LEU B C 1
ATOM 3717 O O . LEU B 1 104 ? 180.887 162.910 196.975 1.00 165.39 52 LEU B O 1
ATOM 3722 N N . ASP B 1 105 ? 181.402 161.668 198.786 1.00 156.03 53 ASP B N 1
ATOM 3723 C CA . ASP B 1 105 ? 181.170 160.418 198.077 1.00 156.03 53 ASP B CA 1
ATOM 3724 C C . ASP B 1 105 ? 179.825 160.445 197.371 1.00 156.03 53 ASP B C 1
ATOM 3725 O O . ASP B 1 105 ? 179.758 160.282 196.145 1.00 156.03 53 ASP B O 1
ATOM 3730 N N . THR B 1 106 ? 178.757 160.748 198.111 1.00 170.87 54 THR B N 1
ATOM 3731 C CA . THR B 1 106 ? 177.450 160.873 197.483 1.00 170.87 54 THR B CA 1
ATOM 3732 C C . THR B 1 106 ? 177.536 161.794 196.280 1.00 170.87 54 THR B C 1
ATOM 3733 O O . THR B 1 106 ? 177.333 161.364 195.137 1.00 170.87 54 THR B O 1
ATOM 3737 N N . ARG B 1 107 ? 177.946 163.042 196.510 1.00 191.61 55 ARG B N 1
ATOM 3738 C CA . ARG B 1 107 ? 178.043 163.979 195.403 1.00 191.61 55 ARG B CA 1
ATOM 3739 C C . ARG B 1 107 ? 178.860 163.382 194.271 1.00 191.61 55 ARG B C 1
ATOM 3740 O O . ARG B 1 107 ? 178.390 163.317 193.127 1.00 191.61 55 ARG B O 1
ATOM 3748 N N . VAL B 1 108 ? 180.040 162.840 194.586 1.00 192.91 56 VAL B N 1
ATOM 3749 C CA . VAL B 1 108 ? 180.922 162.439 193.501 1.00 192.91 56 VAL B CA 1
ATOM 3750 C C . VAL B 1 108 ? 180.289 161.303 192.714 1.00 192.91 56 VAL B C 1
ATOM 3751 O O . VAL B 1 108 ? 180.332 161.297 191.477 1.00 192.91 56 VAL B O 1
ATOM 3755 N N . ILE B 1 109 ? 179.611 160.373 193.398 1.00 198.57 57 ILE B N 1
ATOM 3756 C CA . ILE B 1 109 ? 179.044 159.260 192.647 1.00 198.57 57 ILE B CA 1
ATOM 3757 C C . ILE B 1 109 ? 177.948 159.774 191.729 1.00 198.57 57 ILE B C 1
ATOM 3758 O O . ILE B 1 109 ? 177.854 159.361 190.565 1.00 198.57 57 ILE B O 1
ATOM 3763 N N . THR B 1 110 ? 177.163 160.750 192.201 1.00 190.05 58 THR B N 1
ATOM 3764 C CA . THR B 1 110 ? 176.178 161.366 191.324 1.00 190.05 58 THR B CA 1
ATOM 3765 C C . THR B 1 110 ? 176.860 161.945 190.097 1.00 190.05 58 THR B C 1
ATOM 3766 O O . THR B 1 110 ? 176.441 161.681 188.961 1.00 190.05 58 THR B O 1
ATOM 3770 N N . HIS B 1 111 ? 177.962 162.671 190.305 1.00 221.23 59 HIS B N 1
ATOM 3771 C CA . HIS B 1 111 ? 178.704 163.199 189.170 1.00 221.23 59 HIS B CA 1
ATOM 3772 C C . HIS B 1 111 ? 179.153 162.069 188.258 1.00 221.23 59 HIS B C 1
ATOM 3773 O O . HIS B 1 111 ? 178.973 162.145 187.035 1.00 221.23 59 HIS B O 1
ATOM 3780 N N . PHE B 1 112 ? 179.674 160.983 188.845 1.00 216.82 60 PHE B N 1
ATOM 3781 C CA . PHE B 1 112 ? 180.039 159.824 188.041 1.00 216.82 60 PHE B CA 1
ATOM 3782 C C . PHE B 1 112 ? 178.877 159.395 187.163 1.00 216.82 60 PHE B C 1
ATOM 3783 O O . PHE B 1 112 ? 179.034 159.243 185.944 1.00 216.82 60 PHE B O 1
ATOM 3791 N N . ILE B 1 113 ? 177.685 159.270 187.753 1.00 245.19 61 ILE B N 1
ATOM 3792 C CA . ILE B 1 113 ? 176.522 158.885 186.964 1.00 245.19 61 ILE B CA 1
ATOM 3793 C C . ILE B 1 113 ? 176.329 159.868 185.824 1.00 245.19 61 ILE B C 1
ATOM 3794 O O . ILE B 1 113 ? 176.286 159.479 184.648 1.00 245.19 61 ILE B O 1
ATOM 3799 N N . LEU B 1 114 ? 176.309 161.165 186.144 1.00 251.80 62 LEU B N 1
ATOM 3800 C CA . LEU B 1 114 ? 176.160 162.168 185.101 1.00 251.80 62 LEU B CA 1
ATOM 3801 C C . LEU B 1 114 ? 177.209 161.958 184.020 1.00 251.80 62 LEU B C 1
ATOM 3802 O O . LEU B 1 114 ? 176.879 161.906 182.827 1.00 251.80 62 LEU B O 1
ATOM 3807 N N . SER B 1 115 ? 178.464 161.740 184.430 1.00 239.40 63 SER B N 1
ATOM 3808 C CA . SER B 1 115 ? 179.528 161.546 183.455 1.00 239.40 63 SER B CA 1
ATOM 3809 C C . SER B 1 115 ? 179.186 160.418 182.495 1.00 239.40 63 SER B C 1
ATOM 3810 O O . SER B 1 115 ? 179.201 160.616 181.273 1.00 239.40 63 SER B O 1
ATOM 3813 N N . VAL B 1 116 ? 178.811 159.246 183.021 1.00 258.86 64 VAL B N 1
ATOM 3814 C CA . VAL B 1 116 ? 178.540 158.147 182.102 1.00 258.86 64 VAL B CA 1
ATOM 3815 C C . VAL B 1 116 ? 177.328 158.484 181.250 1.00 258.86 64 VAL B C 1
ATOM 3816 O O . VAL B 1 116 ? 177.325 158.231 180.037 1.00 258.86 64 VAL B O 1
ATOM 3820 N N . VAL B 1 117 ? 176.321 159.140 181.839 1.00 254.82 65 VAL B N 1
ATOM 3821 C CA . VAL B 1 117 ? 175.172 159.558 181.047 1.00 254.82 65 VAL B CA 1
ATOM 3822 C C . VAL B 1 117 ? 175.644 160.404 179.877 1.00 254.82 65 VAL B C 1
ATOM 3823 O O . VAL B 1 117 ? 175.258 160.168 178.723 1.00 254.82 65 VAL B O 1
ATOM 3827 N N . CYS B 1 118 ? 176.558 161.341 180.148 1.00 275.14 66 CYS B N 1
ATOM 3828 C CA . CYS B 1 118 ? 177.105 162.166 179.080 1.00 275.14 66 CYS B CA 1
ATOM 3829 C C . CYS B 1 118 ? 177.663 161.304 177.959 1.00 275.14 66 CYS B C 1
ATOM 3830 O O . CYS B 1 118 ? 177.248 161.441 176.800 1.00 275.14 66 CYS B O 1
ATOM 3833 N N . VAL B 1 119 ? 178.545 160.355 178.290 1.00 282.60 67 VAL B N 1
ATOM 3834 C CA . VAL B 1 119 ? 179.143 159.558 177.226 1.00 282.60 67 VAL B CA 1
ATOM 3835 C C . VAL B 1 119 ? 178.070 158.719 176.550 1.00 282.60 67 VAL B C 1
ATOM 3836 O O . VAL B 1 119 ? 178.091 158.531 175.326 1.00 282.60 67 VAL B O 1
ATOM 3840 N N . GLY B 1 120 ? 177.079 158.262 177.320 1.00 287.49 68 GLY B N 1
ATOM 3841 C CA . GLY B 1 120 ? 175.964 157.561 176.712 1.00 287.49 68 GLY B CA 1
ATOM 3842 C C . GLY B 1 120 ? 175.260 158.425 175.689 1.00 287.49 68 GLY B C 1
ATOM 3843 O O . GLY B 1 120 ? 175.027 157.996 174.554 1.00 287.49 68 GLY B O 1
ATOM 3844 N N . TRP B 1 121 ? 174.976 159.680 176.051 1.00 283.58 69 TRP B N 1
ATOM 3845 C CA . TRP B 1 121 ? 174.292 160.566 175.119 1.00 283.58 69 TRP B CA 1
ATOM 3846 C C . TRP B 1 121 ? 175.171 160.852 173.911 1.00 283.58 69 TRP B C 1
ATOM 3847 O O . TRP B 1 121 ? 174.673 161.222 172.842 1.00 283.58 69 TRP B O 1
ATOM 3858 N N . PHE B 1 122 ? 176.487 160.677 174.060 1.00 276.50 70 PHE B N 1
ATOM 3859 C CA . PHE B 1 122 ? 177.379 160.898 172.931 1.00 276.50 70 PHE B CA 1
ATOM 3860 C C . PHE B 1 122 ? 177.624 159.614 172.150 1.00 276.50 70 PHE B C 1
ATOM 3861 O O . PHE B 1 122 ? 178.099 159.668 171.010 1.00 276.50 70 PHE B O 1
ATOM 3869 N N . TRP B 1 123 ? 177.309 158.456 172.735 1.00 263.70 71 TRP B N 1
ATOM 3870 C CA . TRP B 1 123 ? 177.599 157.199 172.053 1.00 263.70 71 TRP B CA 1
ATOM 3871 C C . TRP B 1 123 ? 176.379 156.671 171.305 1.00 263.70 71 TRP B C 1
ATOM 3872 O O . TRP B 1 123 ? 176.423 156.468 170.087 1.00 263.70 71 TRP B O 1
ATOM 3883 N N . ILE B 1 124 ? 175.281 156.442 172.021 1.00 293.54 72 ILE B N 1
ATOM 3884 C CA . ILE B 1 124 ? 174.156 155.723 171.439 1.00 293.54 72 ILE B CA 1
ATOM 3885 C C . ILE B 1 124 ? 173.106 156.655 170.836 1.00 293.54 72 ILE B C 1
ATOM 3886 O O . ILE B 1 124 ? 172.297 156.217 170.012 1.00 293.54 72 ILE B O 1
ATOM 3891 N N . ARG B 1 125 ? 173.095 157.931 171.217 1.00 338.60 73 ARG B N 1
ATOM 3892 C CA . ARG B 1 125 ? 172.113 158.871 170.689 1.00 338.60 73 ARG B CA 1
ATOM 3893 C C . ARG B 1 125 ? 172.698 159.819 169.649 1.00 338.60 73 ARG B C 1
ATOM 3894 O O . ARG B 1 125 ? 172.157 159.934 168.546 1.00 338.60 73 ARG B O 1
ATOM 3902 N N . LEU B 1 126 ? 173.790 160.507 169.975 1.00 324.57 74 LEU B N 1
ATOM 3903 C CA . LEU B 1 126 ? 174.409 161.431 169.034 1.00 324.57 74 LEU B CA 1
ATOM 3904 C C . LEU B 1 126 ? 175.433 160.762 168.125 1.00 324.57 74 LEU B C 1
ATOM 3905 O O . LEU B 1 126 ? 175.809 161.355 167.107 1.00 324.57 74 LEU B O 1
ATOM 3910 N N . ARG B 1 127 ? 175.883 159.551 168.463 1.00 332.31 75 ARG B N 1
ATOM 3911 C CA . ARG B 1 127 ? 176.722 158.730 167.584 1.00 332.31 75 ARG B CA 1
ATOM 3912 C C . ARG B 1 127 ? 177.995 159.458 167.157 1.00 332.31 75 ARG B C 1
ATOM 3913 O O . ARG B 1 127 ? 178.368 159.455 165.982 1.00 332.31 75 ARG B O 1
ATOM 3921 N N . HIS B 1 128 ? 178.675 160.088 168.116 1.00 290.07 76 HIS B N 1
ATOM 3922 C CA . HIS B 1 128 ? 179.935 160.751 167.802 1.00 290.07 76 HIS B CA 1
ATOM 3923 C C . HIS B 1 128 ? 181.055 159.764 167.507 1.00 290.07 76 HIS B C 1
ATOM 3924 O O . HIS B 1 128 ? 182.110 160.174 167.013 1.00 290.07 76 HIS B O 1
ATOM 3931 N N . TYR B 1 129 ? 180.855 158.478 167.798 1.00 282.95 77 TYR B N 1
ATOM 3932 C CA . TYR B 1 129 ? 181.941 157.511 167.738 1.00 282.95 77 TYR B CA 1
ATOM 3933 C C . TYR B 1 129 ? 181.880 156.614 166.511 1.00 282.95 77 TYR B C 1
ATOM 3934 O O . TYR B 1 129 ? 182.794 155.808 166.307 1.00 282.95 77 TYR B O 1
ATOM 3943 N N . THR B 1 130 ? 180.836 156.733 165.694 1.00 352.55 78 THR B N 1
ATOM 3944 C CA . THR B 1 130 ? 180.713 155.962 164.464 1.00 352.55 78 THR B CA 1
ATOM 3945 C C . THR B 1 130 ? 180.618 156.816 163.209 1.00 352.55 78 THR B C 1
ATOM 3946 O O . THR B 1 130 ? 180.957 156.331 162.128 1.00 352.55 78 THR B O 1
ATOM 3950 N N . TYR B 1 131 ? 180.165 158.063 163.316 1.00 333.10 79 TYR B N 1
ATOM 3951 C CA . TYR B 1 131 ? 179.998 158.941 162.169 1.00 333.10 79 TYR B CA 1
ATOM 3952 C C . TYR B 1 131 ? 180.739 160.250 162.415 1.00 333.10 79 TYR B C 1
ATOM 3953 O O . TYR B 1 131 ? 180.682 160.807 163.516 1.00 333.10 79 TYR B O 1
ATOM 3962 N N . ARG B 1 132 ? 181.432 160.738 161.389 1.00 288.49 80 ARG B N 1
ATOM 3963 C CA . ARG B 1 132 ? 182.338 161.872 161.520 1.00 288.49 80 ARG B CA 1
ATOM 3964 C C . ARG B 1 132 ? 181.654 163.165 161.096 1.00 288.49 80 ARG B C 1
ATOM 3965 O O . ARG B 1 132 ? 180.922 163.193 160.101 1.00 288.49 80 ARG B O 1
ATOM 3973 N N . LYS B 1 133 ? 181.900 164.227 161.853 1.00 323.82 81 LYS B N 1
ATOM 3974 C CA . LYS B 1 133 ? 181.428 165.573 161.584 1.00 323.82 81 LYS B CA 1
ATOM 3975 C C . LYS B 1 133 ? 182.602 166.542 161.618 1.00 323.82 81 LYS B C 1
ATOM 3976 O O . LYS B 1 133 ? 183.640 166.249 162.223 1.00 323.82 81 LYS B O 1
ATOM 3982 N N . PRO B 1 134 ? 182.480 167.701 160.970 1.00 312.26 82 PRO B N 1
ATOM 3983 C CA . PRO B 1 134 ? 183.537 168.712 161.075 1.00 312.26 82 PRO B CA 1
ATOM 3984 C C . PRO B 1 134 ? 183.712 169.182 162.511 1.00 312.26 82 PRO B C 1
ATOM 3985 O O . PRO B 1 134 ? 182.897 168.903 163.393 1.00 312.26 82 PRO B O 1
ATOM 3989 N N . PHE B 1 135 ? 184.808 169.909 162.739 1.00 304.22 83 PHE B N 1
ATOM 3990 C CA . PHE B 1 135 ? 185.147 170.334 164.094 1.00 304.22 83 PHE B CA 1
ATOM 3991 C C . PHE B 1 135 ? 184.076 171.248 164.678 1.00 304.22 83 PHE B C 1
ATOM 3992 O O . PHE B 1 135 ? 183.722 171.125 165.855 1.00 304.22 83 PHE B O 1
ATOM 4000 N N . TRP B 1 136 ? 183.545 172.168 163.872 1.00 328.35 84 TRP B N 1
ATOM 4001 C CA . TRP B 1 136 ? 182.649 173.182 164.418 1.00 328.35 84 TRP B CA 1
ATOM 4002 C C . TRP B 1 136 ? 181.257 172.628 164.711 1.00 328.35 84 TRP B C 1
ATOM 4003 O O . TRP B 1 136 ? 180.644 173.002 165.716 1.00 328.35 84 TRP B O 1
ATOM 4014 N N . TYR B 1 137 ? 180.733 171.752 163.851 1.00 285.27 85 TYR B N 1
ATOM 4015 C CA . TYR B 1 137 ? 179.449 171.124 164.154 1.00 285.27 85 TYR B CA 1
ATOM 4016 C C . TYR B 1 137 ? 179.551 170.249 165.397 1.00 285.27 85 TYR B C 1
ATOM 4017 O O . TYR B 1 137 ? 178.666 170.279 166.265 1.00 285.27 85 TYR B O 1
ATOM 4026 N N . GLU B 1 138 ? 180.630 169.467 165.497 1.00 300.77 86 GLU B N 1
ATOM 4027 C CA . GLU B 1 138 ? 180.916 168.730 166.724 1.00 300.77 86 GLU B CA 1
ATOM 4028 C C . GLU B 1 138 ? 180.937 169.658 167.929 1.00 300.77 86 GLU B C 1
ATOM 4029 O O . GLU B 1 138 ? 180.341 169.352 168.968 1.00 300.77 86 GLU B O 1
ATOM 4035 N N . LEU B 1 139 ? 181.624 170.794 167.805 1.00 298.54 87 LEU B N 1
ATOM 4036 C CA . LEU B 1 139 ? 181.784 171.702 168.934 1.00 298.54 87 LEU B CA 1
ATOM 4037 C C . LEU B 1 139 ? 180.443 172.282 169.367 1.00 298.54 87 LEU B C 1
ATOM 4038 O O . LEU B 1 139 ? 180.141 172.351 170.563 1.00 298.54 87 LEU B O 1
ATOM 4043 N N . LYS B 1 140 ? 179.618 172.690 168.400 1.00 311.36 88 LYS B N 1
ATOM 4044 C CA . LYS B 1 140 ? 178.310 173.250 168.725 1.00 311.36 88 LYS B CA 1
ATOM 4045 C C . LYS B 1 140 ? 177.410 172.210 169.381 1.00 311.36 88 LYS B C 1
ATOM 4046 O O . LYS B 1 140 ? 176.745 172.495 170.387 1.00 311.36 88 LYS B O 1
ATOM 4052 N N . GLU B 1 141 ? 177.379 170.996 168.824 1.00 302.55 89 GLU B N 1
ATOM 4053 C CA . GLU B 1 141 ? 176.539 169.946 169.389 1.00 302.55 89 GLU B CA 1
ATOM 4054 C C . GLU B 1 141 ? 176.991 169.578 170.797 1.00 302.55 89 GLU B C 1
ATOM 4055 O O . GLU B 1 141 ? 176.160 169.394 171.698 1.00 302.55 89 GLU B O 1
ATOM 4061 N N . ILE B 1 142 ? 178.306 169.490 171.012 1.00 297.83 90 ILE B N 1
ATOM 4062 C CA . ILE B 1 142 ? 178.830 169.156 172.331 1.00 297.83 90 ILE B CA 1
ATOM 4063 C C . ILE B 1 142 ? 178.534 170.272 173.326 1.00 297.83 90 ILE B C 1
ATOM 4064 O O . ILE B 1 142 ? 178.174 170.007 174.478 1.00 297.83 90 ILE B O 1
ATOM 4069 N N . PHE B 1 143 ? 178.677 171.533 172.906 1.00 285.54 91 PHE B N 1
ATOM 4070 C CA . PHE B 1 143 ? 178.341 172.638 173.797 1.00 285.54 91 PHE B CA 1
ATOM 4071 C C . PHE B 1 143 ? 176.872 172.603 174.194 1.00 285.54 91 PHE B C 1
ATOM 4072 O O . PHE B 1 143 ? 176.538 172.792 175.369 1.00 285.54 91 PHE B O 1
ATOM 4080 N N . ARG B 1 144 ? 175.978 172.367 173.230 1.00 309.69 92 ARG B N 1
ATOM 4081 C CA . ARG B 1 144 ? 174.558 172.300 173.563 1.00 309.69 92 ARG B CA 1
ATOM 4082 C C . ARG B 1 144 ? 174.274 171.153 174.527 1.00 309.69 92 ARG B C 1
ATOM 4083 O O . ARG B 1 144 ? 173.556 171.326 175.522 1.00 309.69 92 ARG B O 1
ATOM 4091 N N . THR B 1 145 ? 174.855 169.980 174.263 1.00 291.80 93 THR B N 1
ATOM 4092 C CA . THR B 1 145 ? 174.665 168.845 175.160 1.00 291.80 93 THR B CA 1
ATOM 4093 C C . THR B 1 145 ? 175.149 169.162 176.569 1.00 291.80 93 THR B C 1
ATOM 4094 O O . THR B 1 145 ? 174.452 168.881 177.553 1.00 291.80 93 THR B O 1
ATOM 4098 N N . ILE B 1 146 ? 176.333 169.761 176.690 1.00 272.69 94 ILE B N 1
ATOM 4099 C CA . ILE B 1 146 ? 176.916 169.956 178.011 1.00 272.69 94 ILE B CA 1
ATOM 4100 C C . ILE B 1 146 ? 176.187 171.061 178.769 1.00 272.69 94 ILE B C 1
ATOM 4101 O O . ILE B 1 146 ? 176.045 170.991 179.994 1.00 272.69 94 ILE B O 1
ATOM 4106 N N . VAL B 1 147 ? 175.703 172.093 178.072 1.00 270.67 95 VAL B N 1
ATOM 4107 C CA . VAL B 1 147 ? 174.932 173.115 178.777 1.00 270.67 95 VAL B CA 1
ATOM 4108 C C . VAL B 1 147 ? 173.588 172.550 179.229 1.00 270.67 95 VAL B C 1
ATOM 4109 O O . VAL B 1 147 ? 173.091 172.887 180.313 1.00 270.67 95 VAL B O 1
ATOM 4113 N N . ILE B 1 148 ? 172.984 171.668 178.426 1.00 268.94 96 ILE B N 1
ATOM 4114 C CA . ILE B 1 148 ? 171.762 171.005 178.875 1.00 268.94 96 ILE B CA 1
ATOM 4115 C C . ILE B 1 148 ? 172.048 170.141 180.101 1.00 268.94 96 ILE B C 1
ATOM 4116 O O . ILE B 1 148 ? 171.250 170.089 181.045 1.00 268.94 96 ILE B O 1
ATOM 4121 N N . PHE B 1 149 ? 173.200 169.465 180.115 1.00 268.73 97 PHE B N 1
ATOM 4122 C CA . PHE B 1 149 ? 173.589 168.681 181.286 1.00 268.73 97 PHE B CA 1
ATOM 4123 C C . PHE B 1 149 ? 173.825 169.564 182.507 1.00 268.73 97 PHE B C 1
ATOM 4124 O O . PHE B 1 149 ? 173.518 169.165 183.638 1.00 268.73 97 PHE B O 1
ATOM 4132 N N . ALA B 1 150 ? 174.392 170.752 182.300 1.00 261.59 98 ALA B N 1
ATOM 4133 C CA . ALA B 1 150 ? 174.538 171.706 183.392 1.00 261.59 98 ALA B CA 1
ATOM 4134 C C . ALA B 1 150 ? 173.176 172.120 183.932 1.00 261.59 98 ALA B C 1
ATOM 4135 O O . ALA B 1 150 ? 173.008 172.297 185.143 1.00 261.59 98 ALA B O 1
ATOM 4137 N N . ILE B 1 151 ? 172.194 172.280 183.042 1.00 269.45 99 ILE B N 1
ATOM 4138 C CA . ILE B 1 151 ? 170.823 172.536 183.481 1.00 269.45 99 ILE B CA 1
ATOM 4139 C C . ILE B 1 151 ? 170.305 171.373 184.321 1.00 269.45 99 ILE B C 1
ATOM 4140 O O . ILE B 1 151 ? 169.674 171.575 185.369 1.00 269.45 99 ILE B O 1
ATOM 4145 N N . PHE B 1 152 ? 170.560 170.139 183.872 1.00 249.42 100 PHE B N 1
ATOM 4146 C CA . PHE B 1 152 ? 170.202 168.967 184.672 1.00 249.42 100 PHE B CA 1
ATOM 4147 C C . PHE B 1 152 ? 170.773 169.065 186.079 1.00 249.42 100 PHE B C 1
ATOM 4148 O O . PHE B 1 152 ? 170.046 168.920 187.069 1.00 249.42 100 PHE B O 1
ATOM 4156 N N . ASP B 1 153 ? 172.080 169.309 186.188 1.00 260.03 101 ASP B N 1
ATOM 4157 C CA . ASP B 1 153 ? 172.705 169.258 187.506 1.00 260.03 101 ASP B CA 1
ATOM 4158 C C . ASP B 1 153 ? 172.281 170.439 188.369 1.00 260.03 101 ASP B C 1
ATOM 4159 O O . ASP B 1 153 ? 172.206 170.317 189.596 1.00 260.03 101 ASP B O 1
ATOM 4164 N N . LEU B 1 154 ? 172.008 171.592 187.755 1.00 260.10 102 LEU B N 1
ATOM 4165 C CA . LEU B 1 154 ? 171.452 172.706 188.514 1.00 260.10 102 LEU B CA 1
ATOM 4166 C C . LEU B 1 154 ? 170.084 172.346 189.076 1.00 260.10 102 LEU B C 1
ATOM 4167 O O . LEU B 1 154 ? 169.767 172.681 190.225 1.00 260.10 102 LEU B O 1
ATOM 4172 N N . ALA B 1 155 ? 169.261 171.657 188.281 1.00 270.94 103 ALA B N 1
ATOM 4173 C CA . ALA B 1 155 ? 167.977 171.182 188.786 1.00 270.94 103 ALA B CA 1
ATOM 4174 C C . ALA B 1 155 ? 168.166 170.208 189.943 1.00 270.94 103 ALA B C 1
ATOM 4175 O O . ALA B 1 155 ? 167.442 170.274 190.943 1.00 270.94 103 ALA B O 1
ATOM 4177 N N . LEU B 1 156 ? 169.132 169.294 189.823 1.00 236.88 104 LEU B N 1
ATOM 4178 C CA . LEU B 1 156 ? 169.377 168.340 190.904 1.00 236.88 104 LEU B CA 1
ATOM 4179 C C . LEU B 1 156 ? 169.830 169.044 192.178 1.00 236.88 104 LEU B C 1
ATOM 4180 O O . LEU B 1 156 ? 169.353 168.726 193.274 1.00 236.88 104 LEU B O 1
ATOM 4185 N N . ILE B 1 157 ? 170.751 170.001 192.054 1.00 233.81 105 ILE B N 1
ATOM 4186 C CA . ILE B 1 157 ? 171.322 170.650 193.231 1.00 233.81 105 ILE B CA 1
ATOM 4187 C C . ILE B 1 157 ? 170.298 171.556 193.904 1.00 233.81 105 ILE B C 1
ATOM 4188 O O . ILE B 1 157 ? 170.158 171.546 195.134 1.00 233.81 105 ILE B O 1
ATOM 4193 N N . ALA B 1 158 ? 169.566 172.350 193.118 1.00 218.19 106 ALA B N 1
ATOM 4194 C CA . ALA B 1 158 ? 168.593 173.269 193.701 1.00 218.19 106 ALA B CA 1
ATOM 4195 C C . ALA B 1 158 ? 167.513 172.518 194.468 1.00 218.19 106 ALA B C 1
ATOM 4196 O O . ALA B 1 158 ? 167.000 173.012 195.478 1.00 218.19 106 ALA B O 1
ATOM 4198 N N . PHE B 1 159 ? 167.157 171.320 194.006 1.00 204.99 107 PHE B N 1
ATOM 4199 C CA . PHE B 1 159 ? 166.123 170.528 194.657 1.00 204.99 107 PHE B CA 1
ATOM 4200 C C . PHE B 1 159 ? 166.610 169.848 195.929 1.00 204.99 107 PHE B C 1
ATOM 4201 O O . PHE B 1 159 ? 165.789 169.293 196.667 1.00 204.99 107 PHE B O 1
ATOM 4209 N N . THR B 1 160 ? 167.910 169.875 196.202 1.00 205.55 108 THR B N 1
ATOM 4210 C CA . THR B 1 160 ? 168.447 169.288 197.422 1.00 205.55 108 THR B CA 1
ATOM 4211 C C . THR B 1 160 ? 168.569 170.346 198.513 1.00 205.55 108 THR B C 1
ATOM 4212 O O . THR B 1 160 ? 168.087 171.468 198.358 1.00 205.55 108 THR B O 1
ATOM 4216 N N . SER B 1 165 ? 176.915 174.071 195.508 1.00 191.95 113 SER B N 1
ATOM 4217 C CA . SER B 1 165 ? 177.172 175.506 195.512 1.00 191.95 113 SER B CA 1
ATOM 4218 C C . SER B 1 165 ? 177.225 176.063 194.095 1.00 191.95 113 SER B C 1
ATOM 4219 O O . SER B 1 165 ? 177.628 175.373 193.160 1.00 191.95 113 SER B O 1
ATOM 4222 N N . ARG B 1 166 ? 176.809 177.321 193.950 1.00 193.22 114 ARG B N 1
ATOM 4223 C CA . ARG B 1 166 ? 176.862 177.974 192.647 1.00 193.22 114 ARG B CA 1
ATOM 4224 C C . ARG B 1 166 ? 178.296 178.105 192.152 1.00 193.22 114 ARG B C 1
ATOM 4225 O O . ARG B 1 166 ? 178.577 177.869 190.971 1.00 193.22 114 ARG B O 1
ATOM 4233 N N . TYR B 1 167 ? 179.217 178.480 193.042 1.00 196.18 115 TYR B N 1
ATOM 4234 C CA . TYR B 1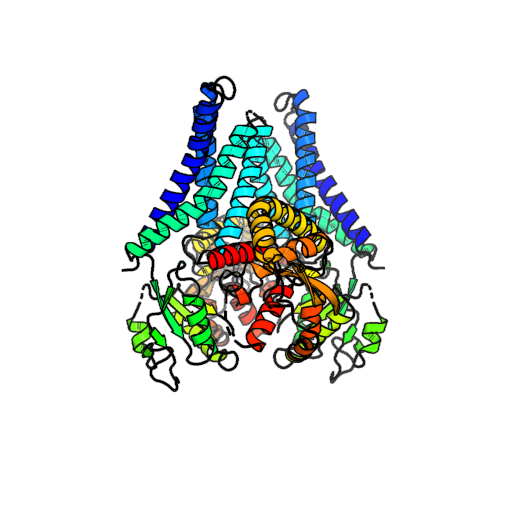 167 ? 180.593 178.743 192.632 1.00 196.18 115 TYR B CA 1
ATOM 4235 C C . TYR B 1 167 ? 181.274 177.476 192.128 1.00 196.18 115 TYR B C 1
ATOM 4236 O O . TYR B 1 167 ? 181.903 177.476 191.063 1.00 196.18 115 TYR B O 1
ATOM 4245 N N . VAL B 1 168 ? 181.161 176.384 192.888 1.00 242.79 116 VAL B N 1
ATOM 4246 C CA . VAL B 1 168 ? 181.795 175.128 192.494 1.00 242.79 116 VAL B CA 1
ATOM 4247 C C . VAL B 1 168 ? 181.164 174.593 191.214 1.00 242.79 116 VAL B C 1
ATOM 4248 O O . VAL B 1 168 ? 181.856 174.065 190.336 1.00 242.79 116 VAL B O 1
ATOM 4252 N N . TRP B 1 169 ? 179.839 174.708 191.096 1.00 238.10 117 TRP B N 1
ATOM 4253 C CA . TRP B 1 169 ? 179.146 174.293 189.879 1.00 238.10 117 TRP B CA 1
ATOM 4254 C C . TRP B 1 169 ? 179.665 175.052 188.663 1.00 238.10 117 TRP B C 1
ATOM 4255 O O . TRP B 1 169 ? 180.000 174.452 187.631 1.00 238.10 117 TRP B O 1
ATOM 4266 N N . VAL B 1 170 ? 179.755 176.380 188.776 1.00 243.06 118 VAL B N 1
ATOM 4267 C CA . VAL B 1 170 ? 180.235 177.193 187.662 1.00 243.06 118 VAL B CA 1
ATOM 4268 C C . VAL B 1 170 ? 181.671 176.824 187.319 1.00 243.06 118 VAL B C 1
ATOM 4269 O O . VAL B 1 170 ? 182.024 176.670 186.146 1.00 243.06 118 VAL B O 1
ATOM 4273 N N . PHE B 1 171 ? 182.519 176.666 188.338 1.00 231.28 119 PHE B N 1
ATOM 4274 C CA . PHE B 1 171 ? 183.913 176.316 188.087 1.00 231.28 119 PHE B CA 1
ATOM 4275 C C . PHE B 1 171 ? 184.019 174.983 187.356 1.00 231.28 119 PHE B C 1
ATOM 4276 O O . PHE B 1 171 ? 184.656 174.891 186.301 1.00 231.28 119 PHE B O 1
ATOM 4284 N N . CYS B 1 172 ? 183.369 173.945 187.891 1.00 244.34 120 CYS B N 1
ATOM 4285 C CA . CYS B 1 172 ? 183.423 172.617 187.288 1.00 244.34 120 CYS B CA 1
ATOM 4286 C C . CYS B 1 172 ? 182.953 172.633 185.843 1.00 244.34 120 CYS B C 1
ATOM 4287 O O . CYS B 1 172 ? 183.619 172.091 184.953 1.00 244.34 120 CYS B O 1
ATOM 4290 N N . TRP B 1 173 ? 181.804 173.249 185.584 1.00 255.03 121 TRP B N 1
ATOM 4291 C CA . TRP B 1 173 ? 181.234 173.173 184.247 1.00 255.03 121 TRP B CA 1
ATOM 4292 C C . TRP B 1 173 ? 181.888 174.113 183.241 1.00 255.03 121 TRP B C 1
ATOM 4293 O O . TRP B 1 173 ? 182.009 173.738 182.072 1.00 255.03 121 TRP B O 1
ATOM 4304 N N . THR B 1 174 ? 182.367 175.288 183.653 1.00 243.72 122 THR B N 1
ATOM 4305 C CA . THR B 1 174 ? 183.212 176.069 182.756 1.00 243.72 122 THR B CA 1
ATOM 4306 C C . THR B 1 174 ? 184.485 175.306 182.420 1.00 243.72 122 THR B C 1
ATOM 4307 O O . THR B 1 174 ? 184.914 175.276 181.256 1.00 243.72 122 THR B O 1
ATOM 4311 N N . PHE B 1 175 ? 185.089 174.657 183.423 1.00 256.55 123 PHE B N 1
ATOM 4312 C CA . PHE B 1 175 ? 186.241 173.805 183.161 1.00 256.55 123 PHE B CA 1
ATOM 4313 C C . PHE B 1 175 ? 185.903 172.746 182.125 1.00 256.55 123 PHE B C 1
ATOM 4314 O O . PHE B 1 175 ? 186.659 172.546 181.172 1.00 256.55 123 PHE B O 1
ATOM 4322 N N . ALA B 1 176 ? 184.767 172.065 182.297 1.00 231.90 124 ALA B N 1
ATOM 4323 C CA . ALA B 1 176 ? 184.390 170.987 181.389 1.00 231.90 124 ALA B CA 1
ATOM 4324 C C . ALA B 1 176 ? 184.209 171.499 179.966 1.00 231.90 124 ALA B C 1
ATOM 4325 O O . ALA B 1 176 ? 184.758 170.927 179.015 1.00 231.90 124 ALA B O 1
ATOM 4327 N N . LEU B 1 177 ? 183.444 172.586 179.802 1.00 243.78 125 LEU B N 1
ATOM 4328 C CA . LEU B 1 177 ? 183.281 173.179 178.477 1.00 243.78 125 LEU B CA 1
ATOM 4329 C C . LEU B 1 177 ? 184.621 173.519 177.844 1.00 243.78 125 LEU B C 1
ATOM 4330 O O . LEU B 1 177 ? 184.799 173.334 176.635 1.00 243.78 125 LEU B O 1
ATOM 4335 N N . ILE B 1 178 ? 185.571 174.023 178.632 1.00 239.69 126 ILE B N 1
ATOM 4336 C CA . ILE B 1 178 ? 186.872 174.357 178.062 1.00 239.69 126 ILE B CA 1
ATOM 4337 C C . ILE B 1 178 ? 187.650 173.101 177.680 1.00 239.69 126 ILE B C 1
ATOM 4338 O O . ILE B 1 178 ? 188.277 173.049 176.616 1.00 239.69 126 ILE B O 1
ATOM 4343 N N . LEU B 1 179 ? 187.613 172.066 178.523 1.00 236.36 127 LEU B N 1
ATOM 4344 C CA . LEU B 1 179 ? 188.617 171.011 178.422 1.00 236.36 127 LEU B CA 1
ATOM 4345 C C . LEU B 1 179 ? 188.160 169.830 177.572 1.00 236.36 127 LEU B C 1
ATOM 4346 O O . LEU B 1 179 ? 188.969 169.266 176.826 1.00 236.36 127 LEU B O 1
ATOM 4351 N N . VAL B 1 180 ? 186.889 169.423 177.671 1.00 215.78 128 VAL B N 1
ATOM 4352 C CA . VAL B 1 180 ? 186.446 168.216 176.967 1.00 215.78 128 VAL B CA 1
ATOM 4353 C C . VAL B 1 180 ? 186.681 168.312 175.461 1.00 215.78 128 VAL B C 1
ATOM 4354 O O . VAL B 1 180 ? 187.299 167.395 174.897 1.00 215.78 128 VAL B O 1
ATOM 4358 N N . PRO B 1 181 ? 186.263 169.378 174.766 1.00 217.10 129 PRO B N 1
ATOM 4359 C CA . PRO B 1 181 ? 186.582 169.443 173.330 1.00 217.10 129 PRO B CA 1
ATOM 4360 C C . PRO B 1 181 ? 188.064 169.606 173.053 1.00 217.10 129 PRO B C 1
ATOM 4361 O O . PRO B 1 181 ? 188.580 168.991 172.113 1.00 217.10 129 PRO B O 1
ATOM 4365 N N . PHE B 1 182 ? 188.769 170.419 173.844 1.00 203.47 130 PHE B N 1
ATOM 4366 C CA . PHE B 1 182 ? 190.196 170.614 173.605 1.00 203.47 130 PHE B CA 1
ATOM 4367 C C . PHE B 1 182 ? 190.978 169.327 173.831 1.00 203.47 130 PHE B C 1
ATOM 4368 O O . PHE B 1 182 ? 191.875 168.994 173.048 1.00 203.47 130 PHE B O 1
ATOM 4376 N N . PHE B 1 183 ? 190.657 168.584 174.893 1.00 224.91 131 PHE B N 1
ATOM 4377 C CA . PHE B 1 183 ? 191.357 167.326 175.127 1.00 224.91 131 PHE B CA 1
ATOM 4378 C C . PHE B 1 183 ? 190.945 166.253 174.130 1.00 224.91 131 PHE B C 1
ATOM 4379 O O . PHE B 1 183 ? 191.761 165.394 173.783 1.00 224.91 131 PHE B O 1
ATOM 4387 N N . ARG B 1 184 ? 189.698 166.280 173.654 1.00 211.36 132 ARG B N 1
ATOM 4388 C CA . ARG B 1 184 ? 189.332 165.393 172.555 1.00 211.36 132 ARG B CA 1
ATOM 4389 C C . ARG B 1 184 ? 190.145 165.713 171.306 1.00 211.36 132 ARG B C 1
ATOM 4390 O O . ARG B 1 184 ? 190.598 164.805 170.598 1.00 211.36 132 ARG B O 1
ATOM 4398 N N . ALA B 1 185 ? 190.351 167.002 171.027 1.00 183.56 133 ALA B N 1
ATOM 4399 C CA . ALA B 1 185 ? 191.196 167.390 169.903 1.00 183.56 133 ALA B CA 1
ATOM 4400 C C . ALA B 1 185 ? 192.628 166.915 170.102 1.00 183.56 133 ALA B C 1
ATOM 4401 O O . ALA B 1 185 ? 193.254 166.401 169.168 1.00 183.56 133 ALA B O 1
ATOM 4403 N N . LEU B 1 186 ? 193.160 167.073 171.316 1.00 201.69 134 LEU B N 1
ATOM 4404 C CA . LEU B 1 186 ? 194.524 166.630 171.591 1.00 201.69 134 LEU B CA 1
ATOM 4405 C C . LEU B 1 186 ? 194.663 165.123 171.414 1.00 201.69 134 LEU B C 1
ATOM 4406 O O . LEU B 1 186 ? 195.627 164.648 170.798 1.00 201.69 134 LEU B O 1
ATOM 4411 N N . THR B 1 187 ? 193.710 164.353 171.946 1.00 176.92 135 THR B N 1
ATOM 4412 C CA . THR B 1 187 ? 193.817 162.903 171.850 1.00 176.92 135 THR B CA 1
ATOM 4413 C C . THR B 1 187 ? 193.630 162.432 170.413 1.00 176.92 135 THR B C 1
ATOM 4414 O O . THR B 1 187 ? 194.313 161.502 169.974 1.00 176.92 135 THR B O 1
ATOM 4418 N N . LYS B 1 188 ? 192.740 163.074 169.645 1.00 158.36 136 LYS B N 1
ATOM 4419 C CA . LYS B 1 188 ? 192.595 162.658 168.253 1.00 158.36 136 LYS B CA 1
ATOM 4420 C C . LYS B 1 188 ? 193.802 163.071 167.418 1.00 158.36 136 LYS B C 1
ATOM 4421 O O . LYS B 1 188 ? 194.161 162.366 166.472 1.00 158.36 136 LYS B O 1
ATOM 4427 N N . HIS B 1 189 ? 194.465 164.179 167.764 1.00 127.20 137 HIS B N 1
ATOM 4428 C CA . HIS B 1 189 ? 195.700 164.536 167.071 1.00 127.20 137 HIS B CA 1
ATOM 4429 C C . HIS B 1 189 ? 196.810 163.535 167.368 1.00 127.20 137 HIS B C 1
ATOM 4430 O O . HIS B 1 189 ? 197.512 163.081 166.456 1.00 127.20 137 HIS B O 1
ATOM 4437 N N . LEU B 1 190 ? 196.990 163.184 168.644 1.00 135.79 138 LEU B N 1
ATOM 4438 C CA . LEU B 1 190 ? 197.983 162.171 168.993 1.00 135.79 138 LEU B CA 1
ATOM 4439 C C . LEU B 1 190 ? 197.641 160.833 168.353 1.00 135.79 138 LEU B C 1
ATOM 4440 O O . LEU B 1 190 ? 198.533 160.070 167.964 1.00 135.79 138 LEU B O 1
ATOM 4445 N N . LEU B 1 191 ? 196.349 160.539 168.227 1.00 149.93 139 LEU B N 1
ATOM 4446 C CA . LEU B 1 191 ? 195.918 159.274 167.655 1.00 149.93 139 LEU B CA 1
ATOM 4447 C C . LEU B 1 191 ? 196.156 159.254 166.151 1.00 149.93 139 LEU B C 1
ATOM 4448 O O . LEU B 1 191 ? 196.488 158.209 165.578 1.00 149.93 139 LEU B O 1
ATOM 4453 N N . ASN B 1 192 ? 195.984 160.406 165.499 1.00 119.70 140 ASN B N 1
ATOM 4454 C CA . ASN B 1 192 ? 196.371 160.551 164.102 1.00 119.70 140 ASN B CA 1
ATOM 4455 C C . ASN B 1 192 ? 197.871 160.373 163.938 1.00 119.70 140 ASN B C 1
ATOM 4456 O O . ASN B 1 192 ? 198.331 159.756 162.970 1.00 119.70 140 ASN B O 1
ATOM 4461 N N . LYS B 1 193 ? 198.652 160.915 164.875 1.00 97.26 141 LYS B N 1
ATOM 4462 C CA . LYS B 1 193 ? 200.085 160.648 164.880 1.00 97.26 141 LYS B CA 1
ATOM 4463 C C . LYS B 1 193 ? 200.367 159.164 165.072 1.00 97.26 141 LYS B C 1
ATOM 4464 O O . LYS B 1 193 ? 201.390 158.661 164.595 1.00 97.26 141 LYS B O 1
ATOM 4470 N N . LEU B 1 194 ? 199.478 158.452 165.765 1.00 119.86 142 LEU B N 1
ATOM 4471 C CA . LEU B 1 194 ? 199.563 157.000 165.841 1.00 119.86 142 LEU B CA 1
ATOM 4472 C C . LEU B 1 194 ? 199.052 156.318 164.580 1.00 119.86 142 LEU B C 1
ATOM 4473 O O . LEU B 1 194 ? 199.310 155.124 164.393 1.00 119.86 142 LEU B O 1
ATOM 4478 N N . GLY B 1 195 ? 198.337 157.037 163.721 1.00 112.62 143 GLY B N 1
ATOM 4479 C CA . GLY B 1 195 ? 198.017 156.538 162.403 1.00 112.62 143 GLY B CA 1
ATOM 4480 C C . GLY B 1 195 ? 196.864 155.567 162.312 1.00 112.62 143 GLY B C 1
ATOM 4481 O O . GLY B 1 195 ? 196.696 154.936 161.262 1.00 112.62 143 GLY B O 1
ATOM 4482 N N . ILE B 1 196 ? 196.067 155.409 163.367 1.00 134.48 144 ILE B N 1
ATOM 4483 C CA . ILE B 1 196 ? 194.842 154.627 163.266 1.00 134.48 144 ILE B CA 1
ATOM 4484 C C . ILE B 1 196 ? 193.613 155.527 163.188 1.00 134.48 144 ILE B C 1
ATOM 4485 O O . ILE B 1 196 ? 192.482 155.034 163.239 1.00 134.48 144 ILE B O 1
ATOM 4490 N N . TRP B 1 197 ? 193.813 156.840 163.074 1.00 147.94 145 TRP B N 1
ATOM 4491 C CA . TRP B 1 197 ? 192.745 157.820 162.910 1.00 147.94 145 TRP B CA 1
ATOM 4492 C C . TRP B 1 197 ? 192.299 157.962 161.460 1.00 147.94 145 TRP B C 1
ATOM 4493 O O . TRP B 1 197 ? 191.101 157.896 161.170 1.00 147.94 145 TRP B O 1
ATOM 4504 N N . LYS B 1 198 ? 193.244 158.160 160.544 1.00 146.32 146 LYS B N 1
ATOM 4505 C CA . LYS B 1 198 ? 192.907 158.344 159.139 1.00 146.32 146 LYS B CA 1
ATOM 4506 C C . LYS B 1 198 ? 192.366 157.045 158.558 1.00 146.32 146 LYS B C 1
ATOM 4507 O O . LYS B 1 198 ? 193.024 156.002 158.633 1.00 146.32 146 LYS B O 1
ATOM 4513 N N . LYS B 1 199 ? 191.170 157.105 157.981 1.00 135.58 147 LYS B N 1
ATOM 4514 C CA . LYS B 1 199 ? 190.564 155.956 157.328 1.00 135.58 147 LYS B CA 1
ATOM 4515 C C . LYS B 1 199 ? 190.473 156.199 155.828 1.00 135.58 147 LYS B C 1
ATOM 4516 O O . LYS B 1 199 ? 190.219 157.324 155.379 1.00 135.58 147 LYS B O 1
ATOM 4522 N N . LYS B 1 200 ? 190.699 155.133 155.065 1.00 111.23 148 LYS B N 1
ATOM 4523 C CA . LYS B 1 200 ? 190.827 155.234 153.619 1.00 111.23 148 LYS B CA 1
ATOM 4524 C C . LYS B 1 200 ? 189.458 155.388 152.972 1.00 111.23 148 LYS B C 1
ATOM 4525 O O . LYS B 1 200 ? 188.518 154.654 153.296 1.00 111.23 148 LYS B O 1
ATOM 4531 N N . THR B 1 201 ? 189.345 156.345 152.053 1.00 122.95 149 THR B N 1
ATOM 4532 C CA . THR B 1 201 ? 188.083 156.636 151.392 1.00 122.95 149 THR B CA 1
ATOM 4533 C C . THR B 1 201 ? 188.275 156.670 149.883 1.00 122.95 149 THR B C 1
ATOM 4534 O O . THR B 1 201 ? 189.349 157.015 149.379 1.00 122.95 149 THR B O 1
ATOM 4538 N N . ILE B 1 202 ? 187.213 156.303 149.172 1.00 120.47 150 ILE B N 1
ATOM 4539 C CA . ILE B 1 202 ? 187.171 156.318 147.715 1.00 120.47 150 ILE B CA 1
ATOM 4540 C C . ILE B 1 202 ? 186.067 157.267 147.276 1.00 120.47 150 ILE B C 1
ATOM 4541 O O . ILE B 1 202 ? 184.911 157.111 147.685 1.00 120.47 150 ILE B O 1
ATOM 4546 N N . ILE B 1 203 ? 186.419 158.240 146.441 1.00 115.96 151 ILE B N 1
ATOM 4547 C CA . ILE B 1 203 ? 185.457 159.175 145.869 1.00 115.96 151 ILE B CA 1
ATOM 4548 C C . ILE B 1 203 ? 184.966 158.614 144.544 1.00 115.96 151 ILE B C 1
ATOM 4549 O O . ILE B 1 203 ? 185.740 158.020 143.782 1.00 115.96 151 ILE B O 1
ATOM 4554 N N . LEU B 1 204 ? 183.677 158.788 144.269 1.00 113.01 152 LEU B N 1
ATOM 4555 C CA . LEU B 1 204 ? 183.088 158.401 142.993 1.00 113.01 152 LEU B CA 1
ATOM 4556 C C . LEU B 1 204 ? 182.681 159.660 142.236 1.00 113.01 152 LEU B C 1
ATOM 4557 O O . LEU B 1 204 ? 181.920 160.483 142.755 1.00 113.01 152 LEU B O 1
ATOM 4562 N N . GLY B 1 205 ? 183.188 159.801 141.012 1.00 108.91 153 GLY B N 1
ATOM 4563 C CA . GLY B 1 205 ? 182.955 160.988 140.211 1.00 108.91 153 GLY B CA 1
ATOM 4564 C C . GLY B 1 205 ? 184.244 161.598 139.697 1.00 108.91 153 GLY B C 1
ATOM 4565 O O . GLY B 1 205 ? 185.266 161.567 140.389 1.00 108.91 153 GLY B O 1
ATOM 4566 N N . SER B 1 206 ? 184.216 162.157 138.482 1.00 102.03 154 SER B N 1
ATOM 4567 C CA . SER B 1 206 ? 185.411 162.732 137.872 1.00 102.03 154 SER B CA 1
ATOM 4568 C C . SER B 1 206 ? 185.177 164.150 137.365 1.00 102.03 154 SER B C 1
ATOM 4569 O O . SER B 1 206 ? 185.895 164.608 136.470 1.00 102.03 154 SER B O 1
ATOM 4572 N N . GLY B 1 207 ? 184.188 164.851 137.908 1.00 90.59 155 GLY B N 1
ATOM 4573 C CA . GLY B 1 207 ? 183.895 166.210 137.522 1.00 90.59 155 GLY B CA 1
ATOM 4574 C C . GLY B 1 207 ? 184.275 167.208 138.595 1.00 90.59 155 GLY B C 1
ATOM 4575 O O . GLY B 1 207 ? 185.059 166.919 139.506 1.00 90.59 155 GLY B O 1
ATOM 4576 N N . GLN B 1 208 ? 183.710 168.411 138.480 1.00 116.99 156 GLN B N 1
ATOM 4577 C CA . GLN B 1 208 ? 184.030 169.467 139.432 1.00 116.99 156 GLN B CA 1
ATOM 4578 C C . GLN B 1 208 ? 183.516 169.146 140.828 1.00 116.99 156 GLN B C 1
ATOM 4579 O O . GLN B 1 208 ? 184.155 169.517 141.817 1.00 116.99 156 GLN B O 1
ATOM 4585 N N . ASN B 1 209 ? 182.365 168.478 140.933 1.00 109.85 157 ASN B N 1
ATOM 4586 C CA . ASN B 1 209 ? 181.809 168.178 142.248 1.00 109.85 157 ASN B CA 1
ATOM 4587 C C . ASN B 1 209 ? 182.736 167.277 143.053 1.00 109.85 157 ASN B C 1
ATOM 4588 O O . ASN B 1 209 ? 182.969 167.521 144.243 1.00 109.85 157 ASN B O 1
ATOM 4593 N N . ALA B 1 210 ? 183.277 166.233 142.422 1.00 112.14 158 ALA B N 1
ATOM 4594 C CA . ALA B 1 210 ? 184.140 165.300 143.139 1.00 112.14 158 ALA B CA 1
ATOM 4595 C C . ALA B 1 210 ? 185.402 165.989 143.640 1.00 112.14 158 ALA B C 1
ATOM 4596 O O . ALA B 1 210 ? 185.800 165.822 144.799 1.00 112.14 158 ALA B O 1
ATOM 4598 N N . ARG B 1 211 ? 186.037 166.790 142.784 1.00 91.75 159 ARG B N 1
ATOM 4599 C CA . ARG B 1 211 ? 187.277 167.450 143.175 1.00 91.75 159 ARG B CA 1
ATOM 4600 C C . ARG B 1 211 ? 187.024 168.551 144.197 1.00 91.75 159 ARG B C 1
ATOM 4601 O O . ARG B 1 211 ? 187.843 168.772 145.097 1.00 91.75 159 ARG B O 1
ATOM 4609 N N . GLY B 1 212 ? 185.891 169.247 144.085 1.00 105.43 160 GLY B N 1
ATOM 4610 C CA . GLY B 1 212 ? 185.545 170.239 145.088 1.00 105.43 160 GLY B CA 1
ATOM 4611 C C . GLY B 1 212 ? 185.269 169.618 146.442 1.00 105.43 160 GLY B C 1
ATOM 4612 O O . GLY B 1 212 ? 185.686 170.148 147.476 1.00 105.43 160 GLY B O 1
ATOM 4613 N N . ALA B 1 213 ? 184.570 168.481 146.459 1.00 115.62 161 ALA B N 1
ATOM 4614 C CA . ALA B 1 213 ? 184.377 167.753 147.707 1.00 115.62 161 ALA B CA 1
ATOM 4615 C C . ALA B 1 213 ? 185.710 167.277 148.268 1.00 115.62 161 ALA B C 1
ATOM 4616 O O . ALA B 1 213 ? 185.932 167.319 149.482 1.00 115.62 161 ALA B O 1
ATOM 4618 N N . TYR B 1 214 ? 186.609 166.822 147.395 1.00 114.83 162 TYR B N 1
ATOM 4619 C CA . TYR B 1 214 ? 187.945 166.432 147.832 1.00 114.83 162 TYR B CA 1
ATOM 4620 C C . TYR B 1 214 ? 188.653 167.597 148.516 1.00 114.83 162 TYR B C 1
ATOM 4621 O O . TYR B 1 214 ? 189.184 167.453 149.626 1.00 114.83 162 TYR B O 1
ATOM 4630 N N . SER B 1 215 ? 188.630 168.771 147.881 1.00 108.75 163 SER B N 1
ATOM 4631 C CA . SER B 1 215 ? 189.225 169.963 148.477 1.00 108.75 163 SER B CA 1
ATOM 4632 C C . SER B 1 215 ? 188.571 170.299 149.810 1.00 108.75 163 SER B C 1
ATOM 4633 O O . SER B 1 215 ? 189.248 170.723 150.752 1.00 108.75 163 SER B O 1
ATOM 4636 N N . ALA B 1 216 ? 187.251 170.122 149.906 1.00 117.96 164 ALA B N 1
ATOM 4637 C CA . ALA B 1 216 ? 186.565 170.357 151.172 1.00 117.96 164 ALA B CA 1
ATOM 4638 C C . ALA B 1 216 ? 187.056 169.398 152.249 1.00 117.96 164 ALA B C 1
ATOM 4639 O O . ALA B 1 216 ? 187.184 169.778 153.419 1.00 117.96 164 ALA B O 1
ATOM 4641 N N . LEU B 1 217 ? 187.320 168.145 151.875 1.00 122.94 165 LEU B N 1
ATOM 4642 C CA . LEU B 1 217 ? 187.895 167.198 152.827 1.00 122.94 165 LEU B CA 1
ATOM 4643 C C . LEU B 1 217 ? 189.276 167.641 153.295 1.00 122.94 165 LEU B C 1
ATOM 4644 O O . LEU B 1 217 ? 189.589 167.552 154.488 1.00 122.94 165 LEU B O 1
ATOM 4649 N N . GLN B 1 218 ? 190.122 168.121 152.380 1.00 133.16 166 GLN B N 1
ATOM 4650 C CA . GLN B 1 218 ? 191.408 168.642 152.852 1.00 133.16 166 GLN B CA 1
ATOM 4651 C C . GLN B 1 218 ? 191.277 169.988 153.550 1.00 133.16 166 GLN B C 1
ATOM 4652 O O . GLN B 1 218 ? 192.256 170.457 154.141 1.00 133.16 166 GLN B O 1
ATOM 4658 N N . SER B 1 219 ? 190.105 170.623 153.500 1.00 164.11 167 SER B N 1
ATOM 4659 C CA . SER B 1 219 ? 189.935 171.887 154.207 1.00 164.11 167 SER B CA 1
ATOM 4660 C C . SER B 1 219 ? 190.010 171.699 155.717 1.00 164.11 167 SER B C 1
ATOM 4661 O O . SER B 1 219 ? 190.225 172.669 156.452 1.00 164.11 167 SER B O 1
ATOM 4664 N N . GLU B 1 220 ? 189.834 170.465 156.200 1.00 156.74 168 GLU B N 1
ATOM 4665 C CA . GLU B 1 220 ? 189.920 170.150 157.631 1.00 156.74 168 GLU B CA 1
ATOM 4666 C C . GLU B 1 220 ? 190.301 168.673 157.752 1.00 156.74 168 GLU B C 1
ATOM 4667 O O . GLU B 1 220 ? 189.472 167.786 157.537 1.00 156.74 168 GLU B O 1
ATOM 4673 N N . GLU B 1 221 ? 191.565 168.418 158.091 1.00 151.11 169 GLU B N 1
ATOM 4674 C CA . GLU B 1 221 ? 192.065 167.048 158.146 1.00 151.11 169 GLU B CA 1
ATOM 4675 C C . GLU B 1 221 ? 191.628 166.311 159.408 1.00 151.11 169 GLU B C 1
ATOM 4676 O O . GLU B 1 221 ? 191.698 165.078 159.449 1.00 151.11 169 GLU B O 1
ATOM 4682 N N . MET B 1 222 ? 191.152 167.032 160.427 1.00 138.14 170 MET B N 1
ATOM 4683 C CA . MET B 1 222 ? 190.932 166.421 161.734 1.00 138.14 170 MET B CA 1
ATOM 4684 C C . MET B 1 222 ? 189.846 165.348 161.732 1.00 138.14 170 MET B C 1
ATOM 4685 O O . MET B 1 222 ? 189.824 164.518 162.647 1.00 138.14 170 MET B O 1
ATOM 4690 N N . MET B 1 223 ? 188.947 165.333 160.742 1.00 136.88 171 MET B N 1
ATOM 4691 C CA . MET B 1 223 ? 188.029 164.200 160.634 1.00 136.88 171 MET B CA 1
ATOM 4692 C C . MET B 1 223 ? 188.757 162.913 160.264 1.00 136.88 171 MET B C 1
ATOM 4693 O O . MET B 1 223 ? 188.356 161.830 160.705 1.00 136.88 171 MET B O 1
ATOM 4698 N N . GLY B 1 224 ? 189.812 163.002 159.458 1.00 152.73 172 GLY B N 1
ATOM 4699 C CA . GLY B 1 224 ? 190.600 161.828 159.141 1.00 152.73 172 GLY B CA 1
ATOM 4700 C C . GLY B 1 224 ? 190.149 161.024 157.942 1.00 152.73 172 GLY B C 1
ATOM 4701 O O . GLY B 1 224 ? 190.468 159.835 157.857 1.00 152.73 172 GLY B O 1
ATOM 4702 N N . PHE B 1 225 ? 189.412 161.624 157.011 1.00 163.16 173 PHE B N 1
ATOM 4703 C CA . PHE B 1 225 ? 189.094 160.962 155.747 1.00 163.16 173 PHE B CA 1
ATOM 4704 C C . PHE B 1 225 ? 190.304 161.107 154.835 1.00 163.16 173 PHE B C 1
ATOM 4705 O O . PHE B 1 225 ? 190.535 162.174 154.262 1.00 163.16 173 PHE B O 1
ATOM 4713 N N . ASP B 1 226 ? 191.088 160.040 154.693 1.00 126.34 174 ASP B N 1
ATOM 4714 C CA . ASP B 1 226 ? 192.210 160.052 153.759 1.00 126.34 174 ASP B CA 1
ATOM 4715 C C . ASP B 1 226 ? 191.687 159.533 152.428 1.00 126.34 174 ASP B C 1
ATOM 4716 O O . ASP B 1 226 ? 191.447 158.335 152.264 1.00 126.34 174 ASP B O 1
ATOM 4721 N N . VAL B 1 227 ? 191.486 160.443 151.479 1.00 104.77 175 VAL B N 1
ATOM 4722 C CA . VAL B 1 227 ? 191.008 160.056 150.156 1.00 104.77 175 VAL B CA 1
ATOM 4723 C C . VAL B 1 227 ? 192.162 159.376 149.428 1.00 104.77 175 VAL B C 1
ATOM 4724 O O . VAL B 1 227 ? 193.115 160.036 149.004 1.00 104.77 175 VAL B O 1
ATOM 4728 N N . ILE B 1 228 ? 192.083 158.056 149.283 1.00 117.75 176 ILE B N 1
ATOM 4729 C CA . ILE B 1 228 ? 193.219 157.295 148.778 1.00 117.75 176 ILE B CA 1
ATOM 4730 C C . ILE B 1 228 ? 193.126 157.131 147.267 1.00 117.75 176 ILE B C 1
ATOM 4731 O O . ILE B 1 228 ? 194.151 157.075 146.580 1.00 117.75 176 ILE B O 1
ATOM 4736 N N . ALA B 1 229 ? 191.909 157.057 146.735 1.00 103.23 177 ALA B N 1
ATOM 4737 C CA . ALA B 1 229 ? 191.746 156.899 145.297 1.00 103.23 177 ALA B CA 1
ATOM 4738 C C . ALA B 1 229 ? 190.345 157.330 144.893 1.00 103.23 177 ALA B C 1
ATOM 4739 O O . ALA B 1 229 ? 189.427 157.380 145.715 1.00 103.23 177 ALA B O 1
ATOM 4741 N N . PHE B 1 230 ? 190.201 157.641 143.610 1.00 98.28 178 PHE B N 1
ATOM 4742 C CA . PHE B 1 230 ? 188.919 157.965 143.006 1.00 98.28 178 PHE B CA 1
ATOM 4743 C C . PHE B 1 230 ? 188.351 156.747 142.284 1.00 98.28 178 PHE B C 1
ATOM 4744 O O . PHE B 1 230 ? 188.993 155.701 142.167 1.00 98.28 178 PHE B O 1
ATOM 4752 N N . PHE B 1 231 ? 187.122 156.899 141.798 1.00 97.60 179 PHE B N 1
ATOM 4753 C CA . PHE B 1 231 ? 186.507 155.914 140.921 1.00 97.60 179 PHE B CA 1
ATOM 4754 C C . PHE B 1 231 ? 185.521 156.599 139.992 1.00 97.60 179 PHE B C 1
ATOM 4755 O O . PHE B 1 231 ? 184.689 157.393 140.440 1.00 97.60 179 PHE B O 1
ATOM 4763 N N . ASP B 1 232 ? 185.616 156.285 138.703 1.00 107.14 180 ASP B N 1
ATOM 4764 C CA . ASP B 1 232 ? 184.605 156.692 137.731 1.00 107.14 180 ASP B CA 1
ATOM 4765 C C . ASP B 1 232 ? 184.797 155.841 136.489 1.00 107.14 180 ASP B C 1
ATOM 4766 O O . ASP B 1 232 ? 185.881 155.851 135.897 1.00 107.14 180 ASP B O 1
ATOM 4771 N N . THR B 1 233 ? 183.752 155.111 136.095 1.00 101.16 181 THR B N 1
ATOM 4772 C CA . THR B 1 233 ? 183.841 154.252 134.921 1.00 101.16 181 THR B CA 1
ATOM 4773 C C . THR B 1 233 ? 184.097 155.041 133.646 1.00 101.16 181 THR B C 1
ATOM 4774 O O . THR B 1 233 ? 184.635 154.485 132.683 1.00 101.16 181 THR B O 1
ATOM 4778 N N . ASP B 1 234 ? 183.729 156.322 133.619 1.00 127.89 182 ASP B N 1
ATOM 4779 C CA . ASP B 1 234 ? 183.829 157.143 132.420 1.00 127.89 182 ASP B CA 1
ATOM 4780 C C . ASP B 1 234 ? 184.708 158.371 132.628 1.00 127.89 182 ASP B C 1
ATOM 4781 O O . ASP B 1 234 ? 184.456 159.419 132.024 1.00 127.89 182 ASP B O 1
ATOM 4786 N N . ALA B 1 235 ? 185.729 158.266 133.474 1.00 107.12 183 ALA B N 1
ATOM 4787 C CA . ALA B 1 235 ? 186.589 159.409 133.747 1.00 107.12 183 ALA B CA 1
ATOM 4788 C C . ALA B 1 235 ? 187.425 159.758 132.524 1.00 107.12 183 ALA B C 1
ATOM 4789 O O . ALA B 1 235 ? 188.068 158.891 131.925 1.00 107.12 183 ALA B O 1
ATOM 4791 N N . SER B 1 236 ? 187.411 161.038 132.154 1.00 107.35 184 SER B N 1
ATOM 4792 C CA . SER B 1 236 ? 188.202 161.484 131.013 1.00 107.35 184 SER B CA 1
ATOM 4793 C C . SER B 1 236 ? 189.691 161.322 131.278 1.00 107.35 184 SER B C 1
ATOM 4794 O O . SER B 1 236 ? 190.435 160.850 130.411 1.00 107.35 184 SER B O 1
ATOM 4797 N N . ASP B 1 237 ? 190.141 161.699 132.467 1.00 112.23 185 ASP B N 1
ATOM 4798 C CA . ASP B 1 237 ? 191.556 161.696 132.791 1.00 112.23 185 ASP B CA 1
ATOM 4799 C C . ASP B 1 237 ? 191.936 160.439 133.565 1.00 112.23 185 ASP B C 1
ATOM 4800 O O . ASP B 1 237 ? 191.084 159.671 134.016 1.00 112.23 185 ASP B O 1
ATOM 4805 N N . ALA B 1 238 ? 193.245 160.236 133.703 1.00 124.34 186 ALA B N 1
ATOM 4806 C CA . ALA B 1 238 ? 193.775 159.204 134.582 1.00 124.34 186 ALA B CA 1
ATOM 4807 C C . ALA B 1 238 ? 194.184 159.747 135.943 1.00 124.34 186 ALA B C 1
ATOM 4808 O O . ALA B 1 238 ? 194.319 158.966 136.891 1.00 124.34 186 ALA B O 1
ATOM 4810 N N . GLU B 1 239 ? 194.381 161.058 136.062 1.00 91.71 187 GLU B N 1
ATOM 4811 C CA . GLU B 1 239 ? 194.755 161.692 137.318 1.00 91.71 187 GLU B CA 1
ATOM 4812 C C . GLU B 1 239 ? 193.744 162.770 137.668 1.00 91.71 187 GLU B C 1
ATOM 4813 O O . GLU B 1 239 ? 193.589 163.745 136.927 1.00 91.71 187 GLU B O 1
ATOM 4819 N N . ILE B 1 240 ? 193.062 162.590 138.792 1.00 79.28 188 ILE B N 1
ATOM 4820 C CA . ILE B 1 240 ? 192.199 163.609 139.373 1.00 79.28 188 ILE B CA 1
ATOM 4821 C C . ILE B 1 240 ? 192.906 164.149 140.601 1.00 79.28 188 ILE B C 1
ATOM 4822 O O . ILE B 1 240 ? 193.132 163.407 141.565 1.00 79.28 188 ILE B O 1
ATOM 4827 N N . ASN B 1 241 ? 193.258 165.432 140.567 1.00 77.82 189 ASN B N 1
ATOM 4828 C CA . ASN B 1 241 ? 193.937 166.075 141.688 1.00 77.82 189 ASN B CA 1
ATOM 4829 C C . ASN B 1 241 ? 195.216 165.324 142.042 1.00 77.82 189 ASN B C 1
ATOM 4830 O O . ASN B 1 241 ? 195.642 165.304 143.197 1.00 77.82 189 ASN B O 1
ATOM 4835 N N . MET B 1 242 ? 195.831 164.706 141.034 1.00 75.78 190 MET B N 1
ATOM 4836 C CA . MET B 1 242 ? 196.916 163.741 141.178 1.00 75.78 190 MET B CA 1
ATOM 4837 C C . MET B 1 242 ? 196.461 162.526 141.985 1.00 75.78 190 MET B C 1
ATOM 4838 O O . MET B 1 242 ? 197.199 162.030 142.842 1.00 75.78 190 MET B O 1
ATOM 4843 N N . LEU B 1 243 ? 195.226 162.048 141.764 1.00 88.99 191 LEU B N 1
ATOM 4844 C CA . LEU B 1 243 ? 194.917 160.791 142.427 1.00 88.99 191 LEU B CA 1
ATOM 4845 C C . LEU B 1 243 ? 194.618 159.705 141.401 1.00 88.99 191 LEU B C 1
ATOM 4846 O O . LEU B 1 243 ? 194.184 160.001 140.284 1.00 88.99 191 LEU B O 1
ATOM 4851 N N . PRO B 1 244 ? 194.853 158.440 141.744 1.00 74.61 192 PRO B N 1
ATOM 4852 C CA . PRO B 1 244 ? 194.553 157.361 140.800 1.00 74.61 192 PRO B CA 1
ATOM 4853 C C . PRO B 1 244 ? 193.063 157.251 140.536 1.00 74.61 192 PRO B C 1
ATOM 4854 O O . PRO B 1 244 ? 192.229 157.467 141.419 1.00 74.61 192 PRO B O 1
ATOM 4858 N N . VAL B 1 245 ? 192.737 156.900 139.297 1.00 89.66 193 VAL B N 1
ATOM 4859 C CA . VAL B 1 245 ? 191.359 156.771 138.841 1.00 89.66 193 VAL B CA 1
ATOM 4860 C C . VAL B 1 245 ? 191.082 155.303 138.559 1.00 89.66 193 VAL B C 1
ATOM 4861 O O . VAL B 1 245 ? 191.880 154.628 137.899 1.00 89.66 193 VAL B O 1
ATOM 4865 N N . ILE B 1 246 ? 189.954 154.813 139.062 1.00 84.64 194 ILE B N 1
ATOM 4866 C CA . ILE B 1 246 ? 189.519 153.441 138.844 1.00 84.64 194 ILE B CA 1
ATOM 4867 C C . ILE B 1 246 ? 188.263 153.465 137.986 1.00 84.64 194 ILE B C 1
ATOM 4868 O O . ILE B 1 246 ? 187.317 154.209 138.275 1.00 84.64 194 ILE B O 1
ATOM 4873 N N . LYS B 1 247 ? 188.265 152.679 136.913 1.00 84.79 195 LYS B N 1
ATOM 4874 C CA . LYS B 1 247 ? 187.098 152.518 136.058 1.00 84.79 195 LYS B CA 1
ATOM 4875 C C . LYS B 1 247 ? 186.504 151.124 136.118 1.00 84.79 195 LYS B C 1
ATOM 4876 O O . LYS B 1 247 ? 185.287 150.980 135.992 1.00 84.79 195 LYS B O 1
ATOM 4882 N N . ASP B 1 248 ? 187.327 150.099 136.307 1.00 65.79 196 ASP B N 1
ATOM 4883 C CA . ASP B 1 248 ? 186.844 148.740 136.485 1.00 65.79 196 ASP B CA 1
ATOM 4884 C C . ASP B 1 248 ? 186.539 148.531 137.960 1.00 65.79 196 ASP B C 1
ATOM 4885 O O . ASP B 1 248 ? 187.447 148.556 138.798 1.00 65.79 196 ASP B O 1
ATOM 4890 N N . THR B 1 249 ? 185.262 148.322 138.273 1.00 66.08 197 THR B N 1
ATOM 4891 C CA . THR B 1 249 ? 184.806 148.339 139.655 1.00 66.08 197 THR B CA 1
ATOM 4892 C C . THR B 1 249 ? 185.341 147.156 140.459 1.00 66.08 197 THR B C 1
ATOM 4893 O O . THR B 1 249 ? 185.241 147.161 141.695 1.00 66.08 197 THR B O 1
ATOM 4897 N N . GLU B 1 250 ? 185.920 146.156 139.786 1.00 73.33 198 GLU B N 1
ATOM 4898 C CA . GLU B 1 250 ? 186.516 145.027 140.491 1.00 73.33 198 GLU B CA 1
ATOM 4899 C C . GLU B 1 250 ? 187.605 145.476 141.452 1.00 73.33 198 GLU B C 1
ATOM 4900 O O . GLU B 1 250 ? 187.753 144.896 142.532 1.00 73.33 198 GLU B O 1
ATOM 4906 N N . ILE B 1 251 ? 188.363 146.511 141.086 1.00 87.60 199 ILE B N 1
ATOM 4907 C CA . ILE B 1 251 ? 189.362 147.066 141.994 1.00 87.60 199 ILE B CA 1
ATOM 4908 C C . ILE B 1 251 ? 188.688 147.567 143.263 1.00 87.60 199 ILE B C 1
ATOM 4909 O O . ILE B 1 251 ? 189.134 147.287 144.386 1.00 87.60 199 ILE B O 1
ATOM 4914 N N . ILE B 1 252 ? 187.588 148.304 143.096 1.00 86.96 200 ILE B N 1
ATOM 4915 C CA . ILE B 1 252 ? 186.869 148.857 144.237 1.00 86.96 200 ILE B CA 1
ATOM 4916 C C . ILE B 1 252 ? 186.398 147.740 145.152 1.00 86.96 200 ILE B C 1
ATOM 4917 O O . ILE B 1 252 ? 186.543 147.813 146.377 1.00 86.96 200 ILE B O 1
ATOM 4922 N N . TRP B 1 253 ? 185.828 146.687 144.574 1.00 75.20 201 TRP B N 1
ATOM 4923 C CA . TRP B 1 253 ? 185.255 145.673 145.446 1.00 75.20 201 TRP B CA 1
ATOM 4924 C C . TRP B 1 253 ? 186.332 144.780 146.051 1.00 75.20 201 TRP B C 1
ATOM 4925 O O . TRP B 1 253 ? 186.138 144.235 147.143 1.00 75.20 201 TRP B O 1
ATOM 4936 N N . ASP B 1 254 ? 187.478 144.650 145.376 1.00 85.03 202 ASP B N 1
ATOM 4937 C CA . ASP B 1 254 ? 188.611 143.939 145.952 1.00 85.03 202 ASP B CA 1
ATOM 4938 C C . ASP B 1 254 ? 189.253 144.738 147.077 1.00 85.03 202 ASP B C 1
ATOM 4939 O O . ASP B 1 254 ? 189.891 144.153 147.960 1.00 85.03 202 ASP B O 1
ATOM 4944 N N . LEU B 1 255 ? 189.098 146.066 147.066 1.00 88.75 203 LEU B N 1
ATOM 4945 C CA . LEU B 1 255 ? 189.590 146.871 148.181 1.00 88.75 203 LEU B CA 1
ATOM 4946 C C . LEU B 1 255 ? 188.921 146.505 149.498 1.00 88.75 203 LEU B C 1
ATOM 4947 O O . LEU B 1 255 ? 189.466 146.810 150.564 1.00 88.75 203 LEU B O 1
ATOM 4952 N N . ASN B 1 256 ? 187.763 145.859 149.451 1.00 72.36 204 ASN B N 1
ATOM 4953 C CA . ASN B 1 256 ? 187.056 145.476 150.661 1.00 72.36 204 ASN B CA 1
ATOM 4954 C C . ASN B 1 256 ? 187.482 144.088 151.123 1.00 72.36 204 ASN B C 1
ATOM 4955 O O . ASN B 1 256 ? 187.303 143.729 152.287 1.00 72.36 204 ASN B O 1
ATOM 4960 N N . ASP B 1 260 ? 186.987 148.091 155.495 1.00 184.67 208 ASP B N 1
ATOM 4961 C CA . ASP B 1 260 ? 187.221 149.351 156.191 1.00 184.67 208 ASP B CA 1
ATOM 4962 C C . ASP B 1 260 ? 187.353 150.501 155.199 1.00 184.67 208 ASP B C 1
ATOM 4963 O O . ASP B 1 260 ? 187.774 151.601 155.557 1.00 184.67 208 ASP B O 1
ATOM 4968 N N . VAL B 1 261 ? 186.988 150.237 153.950 1.00 130.01 209 VAL B N 1
ATOM 4969 C CA . VAL B 1 261 ? 187.049 151.238 152.892 1.00 130.01 209 VAL B CA 1
ATOM 4970 C C . VAL B 1 261 ? 185.769 152.060 152.934 1.00 130.01 209 VAL B C 1
ATOM 4971 O O . VAL B 1 261 ? 184.669 151.522 152.770 1.00 130.01 209 VAL B O 1
ATOM 4975 N N . HIS B 1 262 ? 185.908 153.361 153.156 1.00 126.71 210 HIS B N 1
ATOM 4976 C CA . HIS B 1 262 ? 184.762 154.254 153.134 1.00 126.71 210 HIS B CA 1
ATOM 4977 C C . HIS B 1 262 ? 184.544 154.781 151.719 1.00 126.71 210 HIS B C 1
ATOM 4978 O O . HIS B 1 262 ? 185.451 154.783 150.884 1.00 126.71 210 HIS B O 1
ATOM 4985 N N . TYR B 1 263 ? 183.319 155.227 151.452 1.00 105.00 211 TYR B N 1
ATOM 4986 C CA . TYR B 1 263 ? 182.933 155.662 150.118 1.00 105.00 211 TYR B CA 1
ATOM 4987 C C . TYR B 1 263 ? 182.261 157.025 150.177 1.00 105.00 211 TYR B C 1
ATOM 4988 O O . TYR B 1 263 ? 181.473 157.302 151.087 1.00 105.00 211 TYR B O 1
ATOM 4997 N N . ILE B 1 264 ? 182.581 157.872 149.202 1.00 114.34 212 ILE B N 1
ATOM 4998 C CA . ILE B 1 264 ? 182.016 159.211 149.086 1.00 114.34 212 ILE B CA 1
ATOM 4999 C C . ILE B 1 264 ? 181.427 159.341 147.689 1.00 114.34 212 ILE B C 1
ATOM 5000 O O . ILE B 1 264 ? 182.164 159.338 146.694 1.00 114.34 212 ILE B O 1
ATOM 5005 N N . LEU B 1 265 ? 180.107 159.488 147.613 1.00 128.77 213 LEU B N 1
ATOM 5006 C CA . LEU B 1 265 ? 179.418 159.695 146.344 1.00 128.77 213 LEU B CA 1
ATOM 5007 C C . LEU B 1 265 ? 179.317 161.194 146.091 1.00 128.77 213 LEU B C 1
ATOM 5008 O O . LEU B 1 265 ? 178.689 161.922 146.869 1.00 128.77 213 LEU B O 1
ATOM 5013 N N . ALA B 1 266 ? 179.936 161.657 145.008 1.00 121.76 214 ALA B N 1
ATOM 5014 C CA . ALA B 1 266 ? 179.961 163.076 144.674 1.00 121.76 214 ALA B CA 1
ATOM 5015 C C . ALA B 1 266 ? 179.677 163.283 143.194 1.00 121.76 214 ALA B C 1
ATOM 5016 O O . ALA B 1 266 ? 180.187 164.221 142.571 1.00 121.76 214 ALA B O 1
ATOM 5018 N N . TYR B 1 267 ? 178.864 162.409 142.608 1.00 112.41 215 TYR B N 1
ATOM 5019 C CA . TYR B 1 267 ? 178.470 162.590 141.221 1.00 112.41 215 TYR B CA 1
ATOM 5020 C C . TYR B 1 267 ? 177.599 163.835 141.075 1.00 112.41 215 TYR B C 1
ATOM 5021 O O . TYR B 1 267 ? 176.840 164.208 141.974 1.00 112.41 215 TYR B O 1
ATOM 5030 N N . GLU B 1 268 ? 177.719 164.480 139.919 1.00 114.79 216 GLU B N 1
ATOM 5031 C CA . GLU B 1 268 ? 177.000 165.718 139.677 1.00 114.79 216 GLU B CA 1
ATOM 5032 C C . GLU B 1 268 ? 175.518 165.444 139.434 1.00 114.79 216 GLU B C 1
ATOM 5033 O O . GLU B 1 268 ? 175.074 164.298 139.315 1.00 114.79 216 GLU B O 1
ATOM 5039 N N . TYR B 1 269 ? 174.748 166.533 139.367 1.00 125.76 217 TYR B N 1
ATOM 5040 C CA . TYR B 1 269 ? 173.295 166.424 139.288 1.00 125.76 217 TYR B CA 1
ATOM 5041 C C . TYR B 1 269 ? 172.860 165.668 138.039 1.00 125.76 217 TYR B C 1
ATOM 5042 O O . TYR B 1 269 ? 172.020 164.762 138.115 1.00 125.76 217 TYR B O 1
ATOM 5051 N N . THR B 1 270 ? 173.435 166.007 136.884 1.00 113.77 218 THR B N 1
ATOM 5052 C CA . THR B 1 270 ? 173.092 165.321 135.644 1.00 113.77 218 THR B CA 1
ATOM 5053 C C . THR B 1 270 ? 173.463 163.845 135.666 1.00 113.77 218 THR B C 1
ATOM 5054 O O . THR B 1 270 ? 172.889 163.069 134.895 1.00 113.77 218 THR B O 1
ATOM 5058 N N . GLU B 1 271 ? 174.398 163.440 136.527 1.00 124.91 219 GLU B N 1
ATOM 5059 C CA . GLU B 1 271 ? 174.758 162.038 136.693 1.00 124.91 219 GLU B CA 1
ATOM 5060 C C . GLU B 1 271 ? 174.221 161.474 138.003 1.00 124.91 219 GLU B C 1
ATOM 5061 O O . GLU B 1 271 ? 174.676 160.418 138.457 1.00 124.91 219 GLU B O 1
ATOM 5067 N N . LEU B 1 272 ? 173.251 162.162 138.615 1.00 124.77 220 LEU B N 1
ATOM 5068 C CA . LEU B 1 272 ? 172.667 161.688 139.866 1.00 124.77 220 LEU B CA 1
ATOM 5069 C C . LEU B 1 272 ? 172.128 160.271 139.731 1.00 124.77 220 LEU B C 1
ATOM 5070 O O . LEU B 1 272 ? 172.179 159.491 140.691 1.00 124.77 220 LEU B O 1
ATOM 5075 N N . GLU B 1 273 ? 171.630 159.917 138.543 1.00 127.06 221 GLU B N 1
ATOM 5076 C CA . GLU B 1 273 ? 171.130 158.567 138.304 1.00 127.06 221 GLU B CA 1
ATOM 5077 C C . GLU B 1 273 ? 172.202 157.527 138.604 1.00 127.06 221 GLU B C 1
ATOM 5078 O O . GLU B 1 273 ? 171.925 156.497 139.231 1.00 127.06 221 GLU B O 1
ATOM 5084 N N . LYS B 1 274 ? 173.440 157.791 138.172 1.00 117.03 222 LYS B N 1
ATOM 5085 C CA . LYS B 1 274 ? 174.552 156.907 138.511 1.00 117.03 222 LYS B CA 1
ATOM 5086 C C . LYS B 1 274 ? 174.608 156.657 140.010 1.00 117.03 222 LYS B C 1
ATOM 5087 O O . LYS B 1 274 ? 174.702 155.508 140.458 1.00 117.03 222 LYS B O 1
ATOM 5093 N N . THR B 1 275 ? 174.520 157.731 140.801 1.00 125.21 223 THR B N 1
ATOM 5094 C CA . THR B 1 275 ? 174.530 157.595 142.253 1.00 125.21 223 THR B CA 1
ATOM 5095 C C . THR B 1 275 ? 173.461 156.613 142.709 1.00 125.21 223 THR B C 1
ATOM 5096 O O . THR B 1 275 ? 173.722 155.731 143.537 1.00 125.21 223 THR B O 1
ATOM 5100 N N . HIS B 1 276 ? 172.258 156.727 142.138 1.00 128.76 224 HIS B N 1
ATOM 5101 C CA . HIS B 1 276 ? 171.176 155.816 142.496 1.00 128.76 224 HIS B CA 1
ATOM 5102 C C . HIS B 1 276 ? 171.597 154.371 142.274 1.00 128.76 224 HIS B C 1
ATOM 5103 O O . HIS B 1 276 ? 171.391 153.511 143.140 1.00 128.76 224 HIS B O 1
ATOM 5110 N N . PHE B 1 277 ? 172.226 154.094 141.129 1.00 104.45 225 PHE B N 1
ATOM 5111 C CA . PHE B 1 277 ? 172.765 152.762 140.885 1.00 104.45 225 PHE B CA 1
ATOM 5112 C C . PHE B 1 277 ? 173.773 152.387 141.962 1.00 104.45 225 PHE B C 1
ATOM 5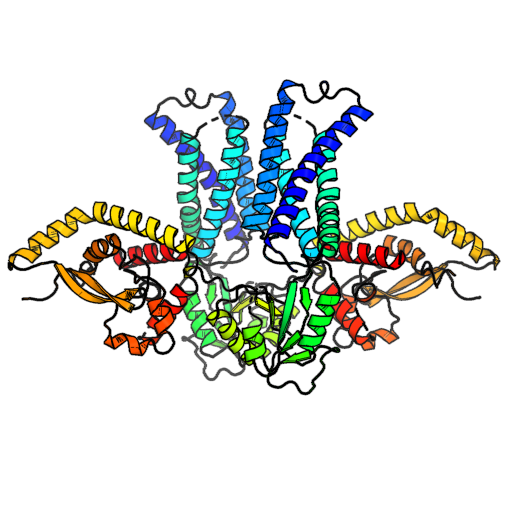113 O O . PHE B 1 277 ? 173.683 151.313 142.569 1.00 104.45 225 PHE B O 1
ATOM 5121 N N . TRP B 1 278 ? 174.722 153.285 142.239 1.00 101.89 226 TRP B N 1
ATOM 5122 C CA . TRP B 1 278 ? 175.652 153.042 143.334 1.00 101.89 226 TRP B CA 1
ATOM 5123 C C . TRP B 1 278 ? 174.920 152.974 144.664 1.00 101.89 226 TRP B C 1
ATOM 5124 O O . TRP B 1 278 ? 175.343 152.243 145.568 1.00 101.89 226 TRP B O 1
ATOM 5135 N N . LEU B 1 279 ? 173.810 153.708 144.791 1.00 108.73 227 LEU B N 1
ATOM 5136 C CA . LEU B 1 279 ? 172.993 153.609 145.995 1.00 108.73 227 LEU B CA 1
ATOM 5137 C C . LEU B 1 279 ? 172.553 152.172 146.227 1.00 108.73 227 LEU B C 1
ATOM 5138 O O . LEU B 1 279 ? 172.463 151.718 147.373 1.00 108.73 227 LEU B O 1
ATOM 5143 N N . ARG B 1 280 ? 172.280 151.438 145.147 1.00 95.40 228 ARG B N 1
ATOM 5144 C CA . ARG B 1 280 ? 172.003 150.015 145.288 1.00 95.40 228 ARG B CA 1
ATOM 5145 C C . ARG B 1 280 ? 173.285 149.222 145.505 1.00 95.40 228 ARG B C 1
ATOM 5146 O O . ARG B 1 280 ? 173.312 148.292 146.319 1.00 95.40 228 ARG B O 1
ATOM 5154 N N . GLU B 1 281 ? 174.363 149.594 144.805 1.00 104.65 229 GLU B N 1
ATOM 5155 C CA . GLU B 1 281 ? 175.547 148.740 144.740 1.00 104.65 229 GLU B CA 1
ATOM 5156 C C . GLU B 1 281 ? 176.136 148.497 146.122 1.00 104.65 229 GLU B C 1
ATOM 5157 O O . GLU B 1 281 ? 176.319 147.346 146.542 1.00 104.65 229 GLU B O 1
ATOM 5163 N N . LEU B 1 282 ? 176.411 149.573 146.858 1.00 119.43 230 LEU B N 1
ATOM 5164 C CA . LEU B 1 282 ? 176.989 149.437 148.187 1.00 119.43 230 LEU B CA 1
ATOM 5165 C C . LEU B 1 282 ? 176.040 148.746 149.153 1.00 119.43 230 LEU B C 1
ATOM 5166 O O . LEU B 1 282 ? 176.480 148.269 150.204 1.00 119.43 230 LEU B O 1
ATOM 5171 N N . SER B 1 283 ? 174.748 148.685 148.824 1.00 110.60 231 SER B N 1
ATOM 5172 C CA . SER B 1 283 ? 173.808 147.952 149.663 1.00 110.60 231 SER B CA 1
ATOM 5173 C C . SER B 1 283 ? 173.928 146.448 149.442 1.00 110.60 231 SER B C 1
ATOM 5174 O O . SER B 1 283 ? 173.700 145.660 150.366 1.00 110.60 231 SER B O 1
ATOM 5177 N N . LYS B 1 284 ? 174.273 146.034 148.219 1.00 98.53 232 LYS B N 1
ATOM 5178 C CA . LYS B 1 284 ? 174.307 144.610 147.896 1.00 98.53 232 LYS B CA 1
ATOM 5179 C C . LYS B 1 284 ? 175.424 143.896 148.649 1.00 98.53 232 LYS B C 1
ATOM 5180 O O . LYS B 1 284 ? 175.225 142.789 149.163 1.00 98.53 232 LYS B O 1
ATOM 5186 N N . HIS B 1 285 ? 176.601 144.513 148.726 1.00 88.05 233 HIS B N 1
ATOM 5187 C CA . HIS B 1 285 ? 177.729 143.959 149.452 1.00 88.05 233 HIS B CA 1
ATOM 5188 C C . HIS B 1 285 ? 177.785 144.443 150.894 1.00 88.05 233 HIS B C 1
ATOM 5189 O O . HIS B 1 285 ? 178.821 144.286 151.547 1.00 88.05 233 HIS B O 1
ATOM 5196 N N . HIS B 1 286 ? 176.711 145.066 151.382 1.00 79.42 234 HIS B N 1
ATOM 5197 C CA . HIS B 1 286 ? 176.557 145.417 152.792 1.00 79.42 234 HIS B CA 1
ATOM 5198 C C . HIS B 1 286 ? 177.640 146.373 153.284 1.00 79.42 234 HIS B C 1
ATOM 5199 O O . HIS B 1 286 ? 178.189 146.194 154.376 1.00 79.42 234 HIS B O 1
ATOM 5206 N N . CYS B 1 287 ? 177.963 147.391 152.491 1.00 91.64 235 CYS B N 1
ATOM 5207 C CA . CYS B 1 287 ? 178.947 148.391 152.894 1.00 91.64 235 CYS B CA 1
ATOM 5208 C C . CYS B 1 287 ? 178.251 149.492 153.685 1.00 91.64 235 CYS B C 1
ATOM 5209 O O . CYS B 1 287 ? 177.530 150.319 153.116 1.00 91.64 235 CYS B O 1
ATOM 5212 N N . ARG B 1 288 ? 178.467 149.508 155.000 1.00 94.14 236 ARG B N 1
ATOM 5213 C CA . ARG B 1 288 ? 177.853 150.509 155.864 1.00 94.14 236 ARG B CA 1
ATOM 5214 C C . ARG B 1 288 ? 178.512 151.876 155.756 1.00 94.14 236 ARG B C 1
ATOM 5215 O O . ARG B 1 288 ? 177.855 152.892 156.009 1.00 94.14 236 ARG B O 1
ATOM 5223 N N . SER B 1 289 ? 179.794 151.929 155.388 1.00 120.37 237 SER B N 1
ATOM 5224 C CA . SER B 1 289 ? 180.536 153.189 155.318 1.00 120.37 237 SER B CA 1
ATOM 5225 C C . SER B 1 289 ? 180.266 153.845 153.966 1.00 120.37 237 SER B C 1
ATOM 5226 O O . SER B 1 289 ? 181.031 153.718 153.007 1.00 120.37 237 SER B O 1
ATOM 5229 N N . VAL B 1 290 ? 179.147 154.564 153.898 1.00 119.41 238 VAL B N 1
ATOM 5230 C CA . VAL B 1 290 ? 178.706 155.233 152.679 1.00 119.41 238 VAL B CA 1
ATOM 5231 C C . VAL B 1 290 ? 178.335 156.670 153.018 1.00 119.41 238 VAL B C 1
ATOM 5232 O O . VAL B 1 290 ? 177.784 156.939 154.091 1.00 119.41 238 VAL B O 1
ATOM 5236 N N . THR B 1 291 ? 178.657 157.593 152.114 1.00 137.23 239 THR B N 1
ATOM 5237 C CA . THR B 1 291 ? 178.353 159.006 152.287 1.00 137.23 239 THR B CA 1
ATOM 5238 C C . THR B 1 291 ? 178.169 159.651 150.921 1.00 137.23 239 THR B C 1
ATOM 5239 O O . THR B 1 291 ? 178.941 159.390 149.995 1.00 137.23 239 THR B O 1
ATOM 5243 N N . VAL B 1 292 ? 177.141 160.489 150.796 1.00 138.16 240 VAL B N 1
ATOM 5244 C CA . VAL B 1 292 ? 176.806 161.152 149.542 1.00 138.16 240 VAL B CA 1
ATOM 5245 C C . VAL B 1 292 ? 176.830 162.657 149.767 1.00 138.16 240 VAL B C 1
ATOM 5246 O O . VAL B 1 292 ? 176.225 163.156 150.722 1.00 138.16 240 VAL B O 1
ATOM 5250 N N . VAL B 1 293 ? 177.526 163.371 148.892 1.00 153.50 241 VAL B N 1
ATOM 5251 C CA . VAL B 1 293 ? 177.604 164.824 148.930 1.00 153.50 241 VAL B CA 1
ATOM 5252 C C . VAL B 1 293 ? 176.981 165.368 147.650 1.00 153.50 241 VAL B C 1
ATOM 5253 O O . VAL B 1 293 ? 177.569 165.275 146.572 1.00 153.50 241 VAL B O 1
ATOM 5257 N N . PRO B 1 294 ? 175.782 165.941 147.729 1.00 178.09 242 PRO B N 1
ATOM 5258 C CA . PRO B 1 294 ? 175.131 166.464 146.525 1.00 178.09 242 PRO B CA 1
ATOM 5259 C C . PRO B 1 294 ? 175.847 167.691 145.981 1.00 178.09 242 PRO B C 1
ATOM 5260 O O . PRO B 1 294 ? 176.514 168.436 146.702 1.00 178.09 242 PRO B O 1
ATOM 5264 N N . SER B 1 295 ? 175.692 167.893 144.677 1.00 137.47 243 SER B N 1
ATOM 5265 C CA . SER B 1 295 ? 176.283 169.041 144.002 1.00 137.47 243 SER B CA 1
ATOM 5266 C C . SER B 1 295 ? 175.424 170.286 144.197 1.00 137.47 243 SER B C 1
ATOM 5267 O O . SER B 1 295 ? 175.871 171.405 143.951 1.00 137.47 243 SER B O 1
ATOM 5270 N N . VAL B 1 314 ? 157.884 162.509 150.810 1.00 241.38 262 VAL B N 1
ATOM 5271 C CA . VAL B 1 314 ? 157.305 163.769 151.256 1.00 241.38 262 VAL B CA 1
ATOM 5272 C C . VAL B 1 314 ? 158.248 164.442 152.250 1.00 241.38 262 VAL B C 1
ATOM 5273 O O . VAL B 1 314 ? 158.134 164.249 153.461 1.00 241.38 262 VAL B O 1
ATOM 5277 N N . MET B 1 315 ? 159.187 165.227 151.726 1.00 227.28 263 MET B N 1
ATOM 5278 C CA . MET B 1 315 ? 160.182 165.916 152.532 1.00 227.28 263 MET B CA 1
ATOM 5279 C C . MET B 1 315 ? 159.799 167.381 152.689 1.00 227.28 263 MET B C 1
ATOM 5280 O O . MET B 1 315 ? 159.119 167.959 151.834 1.00 227.28 263 MET B O 1
ATOM 5285 N N . LEU B 1 316 ? 160.243 167.976 153.794 1.00 187.55 264 LEU B N 1
ATOM 5286 C CA . LEU B 1 316 ? 159.878 169.339 154.170 1.00 187.55 264 LEU B CA 1
ATOM 5287 C C . LEU B 1 316 ? 161.126 170.058 154.668 1.00 187.55 264 LEU B C 1
ATOM 5288 O O . LEU B 1 316 ? 161.533 169.879 155.821 1.00 187.55 264 LEU B O 1
ATOM 5293 N N . LEU B 1 317 ? 161.726 170.872 153.803 1.00 179.78 265 LEU B N 1
ATOM 5294 C CA . LEU B 1 317 ? 162.938 171.625 154.122 1.00 179.78 265 LEU B CA 1
ATOM 5295 C C . LEU B 1 317 ? 162.536 173.064 154.426 1.00 179.78 265 LEU B C 1
ATOM 5296 O O . LEU B 1 317 ? 162.006 173.767 153.561 1.00 179.78 265 LEU B O 1
ATOM 5301 N N . ARG B 1 318 ? 162.787 173.496 155.659 1.00 190.28 266 ARG B N 1
ATOM 5302 C CA . ARG B 1 318 ? 162.493 174.860 156.082 1.00 190.28 266 ARG B CA 1
ATOM 5303 C C . ARG B 1 318 ? 163.773 175.683 156.003 1.00 190.28 266 ARG B C 1
ATOM 5304 O O . ARG B 1 318 ? 164.681 175.514 156.823 1.00 190.28 266 ARG B O 1
ATOM 5312 N N . ILE B 1 319 ? 163.848 176.571 155.016 1.00 238.86 267 ILE B N 1
ATOM 5313 C CA . ILE B 1 319 ? 164.984 177.477 154.884 1.00 238.86 267 ILE B CA 1
ATOM 5314 C C . ILE B 1 319 ? 164.805 178.616 155.879 1.00 238.86 267 ILE B C 1
ATOM 5315 O O . ILE B 1 319 ? 163.897 179.442 155.738 1.00 238.86 267 ILE B O 1
ATOM 5320 N N . GLN B 1 320 ? 165.672 178.663 156.887 1.00 311.46 268 GLN B N 1
ATOM 5321 C CA . GLN B 1 320 ? 165.567 179.634 157.971 1.00 311.46 268 GLN B CA 1
ATOM 5322 C C . GLN B 1 320 ? 166.386 180.869 157.614 1.00 311.46 268 GLN B C 1
ATOM 5323 O O . GLN B 1 320 ? 167.620 180.842 157.668 1.00 311.46 268 GLN B O 1
ATOM 5329 N N . ASN B 1 321 ? 165.697 181.950 157.250 1.00 400.71 269 ASN B N 1
ATOM 5330 C CA . ASN B 1 321 ? 166.343 183.238 157.006 1.00 400.71 269 ASN B CA 1
ATOM 5331 C C . ASN B 1 321 ? 166.529 183.908 158.361 1.00 400.71 269 ASN B C 1
ATOM 5332 O O . ASN B 1 321 ? 165.683 184.675 158.824 1.00 400.71 269 ASN B O 1
ATOM 5337 N N . ASN B 1 322 ? 167.657 183.602 159.008 1.00 416.36 270 ASN B N 1
ATOM 5338 C CA . ASN B 1 322 ? 167.885 184.061 160.375 1.00 416.36 270 ASN B CA 1
ATOM 5339 C C . ASN B 1 322 ? 167.995 185.579 160.446 1.00 416.36 270 ASN B C 1
ATOM 5340 O O . ASN B 1 322 ? 167.561 186.194 161.427 1.00 416.36 270 ASN B O 1
ATOM 5345 N N . LEU B 1 323 ? 168.573 186.201 159.417 1.00 471.87 271 LEU B N 1
ATOM 5346 C CA . LEU B 1 323 ? 168.769 187.646 159.432 1.00 471.87 271 LEU B CA 1
ATOM 5347 C C . LEU B 1 323 ? 167.460 188.416 159.318 1.00 471.87 271 LEU B C 1
ATOM 5348 O O . LEU B 1 323 ? 167.454 189.634 159.527 1.00 471.87 271 LEU B O 1
ATOM 5353 N N . ALA B 1 324 ? 166.357 187.741 158.991 1.00 438.14 272 ALA B N 1
ATOM 5354 C CA . ALA B 1 324 ? 165.051 188.384 158.949 1.00 438.14 272 ALA B CA 1
ATOM 5355 C C . ALA B 1 324 ? 164.346 188.383 160.298 1.00 438.14 272 ALA B C 1
ATOM 5356 O O . ALA B 1 324 ? 163.225 188.893 160.393 1.00 438.14 272 ALA B O 1
ATOM 5358 N N . LYS B 1 325 ? 164.967 187.824 161.334 1.00 436.98 273 LYS B N 1
ATOM 5359 C CA . LYS B 1 325 ? 164.364 187.753 162.657 1.00 436.98 273 LYS B CA 1
ATOM 5360 C C . LYS B 1 325 ? 164.877 188.898 163.522 1.00 436.98 273 LYS B C 1
ATOM 5361 O O . LYS B 1 325 ? 166.087 189.126 163.608 1.00 436.98 273 LYS B O 1
ATOM 5367 N N . ARG B 1 326 ? 163.948 189.613 164.162 1.00 463.49 274 ARG B N 1
ATOM 5368 C CA . ARG B 1 326 ? 164.328 190.746 165.000 1.00 463.49 274 ARG B CA 1
ATOM 5369 C C . ARG B 1 326 ? 165.117 190.296 166.224 1.00 463.49 274 ARG B C 1
ATOM 5370 O O . ARG B 1 326 ? 166.045 190.988 166.660 1.00 463.49 274 ARG B O 1
ATOM 5378 N N . SER B 1 327 ? 164.754 189.147 166.800 1.00 444.14 275 SER B N 1
ATOM 5379 C CA . SER B 1 327 ? 165.493 188.631 167.948 1.00 444.14 275 SER B CA 1
ATOM 5380 C C . SER B 1 327 ? 166.937 188.319 167.577 1.00 444.14 275 SER B C 1
ATOM 5381 O O . SER B 1 327 ? 167.863 188.623 168.339 1.00 444.14 275 SER B O 1
ATOM 5384 N N . SER B 1 328 ? 167.148 187.716 166.404 1.00 453.83 276 SER B N 1
ATOM 5385 C CA . SER B 1 328 ? 168.505 187.441 165.945 1.00 453.83 276 SER B CA 1
ATOM 5386 C C . SER B 1 328 ? 169.288 188.730 165.738 1.00 453.83 276 SER B C 1
ATOM 5387 O O . SER B 1 328 ? 170.471 188.810 166.089 1.00 453.83 276 SER B O 1
ATOM 5390 N N . ARG B 1 329 ? 168.645 189.753 165.169 1.00 466.82 277 ARG B N 1
ATOM 5391 C CA . ARG B 1 329 ? 169.322 191.028 164.950 1.00 466.82 277 ARG B CA 1
ATOM 5392 C C . ARG B 1 329 ? 169.712 191.682 166.271 1.00 466.82 277 ARG B C 1
ATOM 5393 O O . ARG B 1 329 ? 170.822 192.209 166.408 1.00 466.82 277 ARG B O 1
ATOM 5401 N N . PHE B 1 330 ? 168.811 191.658 167.257 1.00 452.35 278 PHE B N 1
ATOM 5402 C CA . PHE B 1 330 ? 169.128 192.230 168.562 1.00 452.35 278 PHE B CA 1
ATOM 5403 C C . PHE B 1 330 ? 170.248 191.458 169.251 1.00 452.35 278 PHE B C 1
ATOM 5404 O O . PHE B 1 330 ? 171.135 192.059 169.873 1.00 452.35 278 PHE B O 1
ATOM 5412 N N . LEU B 1 331 ? 170.222 190.126 169.156 1.00 452.19 279 LEU B N 1
ATOM 5413 C CA . LEU B 1 331 ? 171.293 189.324 169.737 1.00 452.19 279 LEU B CA 1
ATOM 5414 C C . LEU B 1 331 ? 172.627 189.632 169.072 1.00 452.19 279 LEU B C 1
ATOM 5415 O O . LEU B 1 331 ? 173.659 189.732 169.747 1.00 452.19 279 LEU B O 1
ATOM 5420 N N . LYS B 1 332 ? 172.625 189.788 167.745 1.00 449.70 280 LYS B N 1
ATOM 5421 C CA . LYS B 1 332 ? 173.850 190.136 167.037 1.00 449.70 280 LYS B CA 1
ATOM 5422 C C . LYS B 1 332 ? 174.351 191.512 167.452 1.00 449.70 280 LYS B C 1
ATOM 5423 O O . LYS B 1 332 ? 175.557 191.713 167.618 1.00 449.70 280 LYS B O 1
ATOM 5429 N N . ARG B 1 333 ? 173.439 192.470 167.632 1.00 434.60 281 ARG B N 1
ATOM 5430 C CA . ARG B 1 333 ? 173.828 193.802 168.091 1.00 434.60 281 ARG B CA 1
ATOM 5431 C C . ARG B 1 333 ? 174.482 193.741 169.468 1.00 434.60 281 ARG B C 1
ATOM 5432 O O . ARG B 1 333 ? 175.533 194.354 169.699 1.00 434.60 281 ARG B O 1
ATOM 5440 N N . THR B 1 334 ? 173.871 193.000 170.396 1.00 438.63 282 THR B N 1
ATOM 5441 C CA . THR B 1 334 ? 174.421 192.892 171.746 1.00 438.63 282 THR B CA 1
ATOM 5442 C C . THR B 1 334 ? 175.787 192.213 171.732 1.00 438.63 282 THR B C 1
ATOM 5443 O O . THR B 1 334 ? 176.735 192.675 172.385 1.00 438.63 282 THR B O 1
ATOM 5447 N N . PHE B 1 335 ? 175.904 191.109 170.988 1.00 453.56 283 PHE B N 1
ATOM 5448 C CA . PHE B 1 335 ? 177.179 190.408 170.888 1.00 453.56 283 PHE B CA 1
ATOM 5449 C C . PHE B 1 335 ? 178.246 191.301 170.271 1.00 453.56 283 PHE B C 1
ATOM 5450 O O . PHE B 1 335 ? 179.391 191.326 170.739 1.00 453.56 283 PHE B O 1
ATOM 5458 N N . ASP B 1 336 ? 177.885 192.045 169.222 1.00 468.84 284 ASP B N 1
ATOM 5459 C CA . ASP B 1 336 ? 178.820 192.961 168.582 1.00 468.84 284 ASP B CA 1
ATOM 5460 C C . ASP B 1 336 ? 179.314 194.007 169.566 1.00 468.84 284 ASP B C 1
ATOM 5461 O O . ASP B 1 336 ? 180.518 194.261 169.666 1.00 468.84 284 ASP B O 1
ATOM 5466 N N . ILE B 1 337 ? 178.392 194.619 170.313 1.00 463.38 285 ILE B N 1
ATOM 5467 C CA . ILE B 1 337 ? 178.780 195.659 171.261 1.00 463.38 285 ILE B CA 1
ATOM 5468 C C . ILE B 1 337 ? 179.728 195.091 172.310 1.00 463.38 285 ILE B C 1
ATOM 5469 O O . ILE B 1 337 ? 180.794 195.659 172.583 1.00 463.38 285 ILE B O 1
ATOM 5474 N N . VAL B 1 338 ? 179.371 193.939 172.887 1.00 449.19 286 VAL B N 1
ATOM 5475 C CA . VAL B 1 338 ? 180.182 193.366 173.962 1.00 449.19 286 VAL B CA 1
ATOM 5476 C C . VAL B 1 338 ? 181.574 193.006 173.452 1.00 449.19 286 VAL B C 1
ATOM 5477 O O . VAL B 1 338 ? 182.592 193.387 174.049 1.00 449.19 286 VAL B O 1
ATOM 5481 N N . CYS B 1 339 ? 181.641 192.274 172.336 1.00 455.89 287 CYS B N 1
ATOM 5482 C CA . CYS B 1 339 ? 182.932 191.820 171.832 1.00 455.89 287 CYS B CA 1
ATOM 5483 C C . CYS B 1 339 ? 183.792 192.988 171.368 1.00 455.89 287 CYS B C 1
ATOM 5484 O O . CYS B 1 339 ? 185.005 193.004 171.613 1.00 455.89 287 CYS B O 1
ATOM 5487 N N . SER B 1 340 ? 183.189 193.973 170.694 1.00 472.42 288 SER B N 1
ATOM 5488 C CA . SER B 1 340 ? 183.950 195.127 170.232 1.00 472.42 288 SER B CA 1
ATOM 5489 C C . SER B 1 340 ? 184.499 195.930 171.402 1.00 472.42 288 SER B C 1
ATOM 5490 O O . SER B 1 340 ? 185.653 196.370 171.368 1.00 472.42 288 SER B O 1
ATOM 5493 N N . ILE B 1 341 ? 183.695 196.127 172.452 1.00 456.62 289 ILE B N 1
ATOM 5494 C CA . ILE B 1 341 ? 184.184 196.846 173.624 1.00 456.62 289 ILE B CA 1
ATOM 5495 C C . ILE B 1 341 ? 185.327 196.079 174.279 1.00 456.62 289 ILE B C 1
ATOM 5496 O O . ILE B 1 341 ? 186.349 196.665 174.665 1.00 456.62 289 ILE B O 1
ATOM 5501 N N . MET B 1 342 ? 185.181 194.757 174.403 1.00 440.57 290 MET B N 1
ATOM 5502 C CA . MET B 1 342 ? 186.235 193.961 175.025 1.00 440.57 290 MET B CA 1
ATOM 5503 C C . MET B 1 342 ? 187.534 194.029 174.228 1.00 440.57 290 MET B C 1
ATOM 5504 O O . MET B 1 342 ? 188.616 194.196 174.805 1.00 440.57 290 MET B O 1
ATOM 5509 N N . ILE B 1 343 ? 187.452 193.920 172.900 1.00 443.03 291 ILE B N 1
ATOM 5510 C CA . ILE B 1 343 ? 188.683 193.921 172.116 1.00 443.03 291 ILE B CA 1
ATOM 5511 C C . ILE B 1 343 ? 189.263 195.327 172.016 1.00 443.03 291 ILE B C 1
ATOM 5512 O O . ILE B 1 343 ? 190.481 195.489 171.877 1.00 443.03 291 ILE B O 1
ATOM 5517 N N . LEU B 1 344 ? 188.425 196.362 172.109 1.00 418.81 292 LEU B N 1
ATOM 5518 C CA . LEU B 1 344 ? 188.945 197.718 172.258 1.00 418.81 292 LEU B CA 1
ATOM 5519 C C . LEU B 1 344 ? 189.746 197.846 173.544 1.00 418.81 292 LEU B C 1
ATOM 5520 O O . LEU B 1 344 ? 190.844 198.413 173.554 1.00 418.81 292 LEU B O 1
ATOM 5525 N N . ILE B 1 345 ? 189.209 197.311 174.644 1.00 433.13 293 ILE B N 1
ATOM 5526 C CA . ILE B 1 345 ? 189.933 197.330 175.912 1.00 433.13 293 ILE B CA 1
ATOM 5527 C C . ILE B 1 345 ? 191.257 196.587 175.777 1.00 433.13 293 ILE B C 1
ATOM 5528 O O . ILE B 1 345 ? 192.291 197.025 176.297 1.00 433.13 293 ILE B O 1
ATOM 5533 N N . ILE B 1 346 ? 191.244 195.456 175.070 1.00 425.37 294 ILE B N 1
ATOM 5534 C CA . ILE B 1 346 ? 192.455 194.654 174.921 1.00 425.37 294 ILE B CA 1
ATOM 5535 C C . ILE B 1 346 ? 193.507 195.393 174.097 1.00 425.37 294 ILE B C 1
ATOM 5536 O O . ILE B 1 346 ? 194.684 195.447 174.477 1.00 425.37 294 ILE B O 1
ATOM 5541 N N . ALA B 1 347 ? 193.109 195.979 172.967 1.00 436.24 295 ALA B N 1
ATOM 5542 C CA . ALA B 1 347 ? 194.053 196.479 171.976 1.00 436.24 295 ALA B CA 1
ATOM 5543 C C . ALA B 1 347 ? 194.218 197.996 171.989 1.00 436.24 295 ALA B C 1
ATOM 5544 O O . ALA B 1 347 ? 194.842 198.541 171.072 1.00 436.24 295 ALA B O 1
ATOM 5546 N N . SER B 1 348 ? 193.672 198.693 172.986 1.00 419.22 296 SER B N 1
ATOM 5547 C CA . SER B 1 348 ? 193.895 200.135 173.065 1.00 419.22 296 SER B CA 1
ATOM 5548 C C . SER B 1 348 ? 195.367 200.537 173.145 1.00 419.22 296 SER B C 1
ATOM 5549 O O . SER B 1 348 ? 195.739 201.509 172.464 1.00 419.22 296 SER B O 1
ATOM 5552 N N . PRO B 1 349 ? 196.240 199.885 173.932 1.00 411.62 297 PRO B N 1
ATOM 5553 C CA . PRO B 1 349 ? 197.646 200.335 173.947 1.00 411.62 297 PRO B CA 1
ATOM 5554 C C . PRO B 1 349 ? 198.330 200.229 172.595 1.00 411.62 297 PRO B C 1
ATOM 5555 O O . PRO B 1 349 ? 199.070 201.141 172.208 1.00 411.62 297 PRO B O 1
ATOM 5559 N N . LEU B 1 350 ? 198.093 199.141 171.856 1.00 429.55 298 LEU B N 1
ATOM 5560 C CA . LEU B 1 350 ? 198.709 198.993 170.541 1.00 429.55 298 LEU B CA 1
ATOM 5561 C C . LEU B 1 350 ? 198.198 200.049 169.568 1.00 429.55 298 LEU B C 1
ATOM 5562 O O . LEU B 1 350 ? 198.978 200.627 168.802 1.00 429.55 298 LEU B O 1
ATOM 5567 N N . MET B 1 351 ? 196.889 200.313 169.582 1.00 450.29 299 MET B N 1
ATOM 5568 C CA . MET B 1 351 ? 196.334 201.324 168.689 1.00 450.29 299 MET B CA 1
ATOM 5569 C C . MET B 1 351 ? 196.856 202.714 169.032 1.00 450.29 299 MET B C 1
ATOM 5570 O O . MET B 1 351 ? 197.151 203.510 168.135 1.00 450.29 299 MET B O 1
ATOM 5575 N N . ILE B 1 352 ? 196.993 203.020 170.324 1.00 473.67 300 ILE B N 1
ATOM 5576 C CA . ILE B 1 352 ? 197.516 204.323 170.723 1.00 473.67 300 ILE B CA 1
ATOM 5577 C C . ILE B 1 352 ? 198.988 204.452 170.343 1.00 473.67 300 ILE B C 1
ATOM 5578 O O . ILE B 1 352 ? 199.444 205.525 169.927 1.00 473.67 300 ILE B O 1
ATOM 5583 N N . TYR B 1 353 ? 199.757 203.367 170.478 1.00 483.75 301 TYR B N 1
ATOM 5584 C CA . TYR B 1 353 ? 201.150 203.396 170.041 1.00 483.75 301 TYR B CA 1
ATOM 5585 C C . TYR B 1 353 ? 201.246 203.605 168.535 1.00 483.75 301 TYR B C 1
ATOM 5586 O O . TYR B 1 353 ? 202.113 204.348 168.056 1.00 483.75 301 TYR B O 1
ATOM 5595 N N . LEU B 1 354 ? 200.369 202.949 167.771 1.00 488.71 302 LEU B N 1
ATOM 5596 C CA . LEU B 1 354 ? 200.325 203.186 166.333 1.00 488.71 302 LEU B CA 1
ATOM 5597 C C . LEU B 1 354 ? 199.980 204.636 166.034 1.00 488.71 302 LEU B C 1
ATOM 5598 O O . LEU B 1 354 ? 200.543 205.238 165.114 1.00 488.71 302 LEU B O 1
ATOM 5603 N N . TRP B 1 355 ? 199.053 205.210 166.803 1.00 530.08 303 TRP B N 1
ATOM 5604 C CA . TRP B 1 355 ? 198.719 206.622 166.649 1.00 530.08 303 TRP B CA 1
ATOM 5605 C C . TRP B 1 355 ? 199.942 207.501 166.863 1.00 530.08 303 TRP B C 1
ATOM 5606 O O . TRP B 1 355 ? 200.227 208.398 166.061 1.00 530.08 303 TRP B O 1
ATOM 5617 N N . TYR B 1 356 ? 200.678 207.254 167.946 1.00 538.76 304 TYR B N 1
ATOM 5618 C CA . TYR B 1 356 ? 201.857 208.062 168.240 1.00 538.76 304 TYR B CA 1
ATOM 5619 C C . TYR B 1 356 ? 202.911 207.920 167.150 1.00 538.76 304 TYR B C 1
ATOM 5620 O O . TYR B 1 356 ? 203.546 208.906 166.756 1.00 538.76 304 TYR B O 1
ATOM 5629 N N . LYS B 1 357 ? 203.115 206.699 166.651 1.00 528.15 305 LYS B N 1
ATOM 5630 C CA . LYS B 1 357 ? 204.131 206.484 165.626 1.00 528.15 305 LYS B CA 1
ATOM 5631 C C . LYS B 1 357 ? 203.740 207.130 164.302 1.00 528.15 305 LYS B C 1
ATOM 5632 O O . LYS B 1 357 ? 204.585 207.725 163.623 1.00 528.15 305 LYS B O 1
ATOM 5638 N N . VAL B 1 358 ? 202.468 207.021 163.912 1.00 556.31 306 VAL B N 1
ATOM 5639 C CA . VAL B 1 358 ? 202.046 207.539 162.615 1.00 556.31 306 VAL B CA 1
ATOM 5640 C C . VAL B 1 358 ? 201.948 209.060 162.640 1.00 556.31 306 VAL B C 1
ATOM 5641 O O . VAL B 1 358 ? 202.309 209.731 161.665 1.00 556.31 306 VAL B O 1
ATOM 5645 N N . THR B 1 359 ? 201.481 209.639 163.756 1.00 570.54 307 THR B N 1
ATOM 5646 C CA . THR B 1 359 ? 201.275 211.086 163.831 1.00 570.54 307 THR B CA 1
ATOM 5647 C C . THR B 1 359 ? 202.570 211.884 163.799 1.00 570.54 307 THR B C 1
ATOM 5648 O O . THR B 1 359 ? 202.506 213.112 163.952 1.00 570.54 307 THR B O 1
ATOM 5652 N N . ARG B 1 360 ? 203.731 211.252 163.614 1.00 591.65 308 ARG B N 1
ATOM 5653 C CA . ARG B 1 360 ? 204.973 212.002 163.491 1.00 591.65 308 ARG B CA 1
ATOM 5654 C C . ARG B 1 360 ? 205.013 212.845 162.223 1.00 591.65 308 ARG B C 1
ATOM 5655 O O . ARG B 1 360 ? 205.808 213.788 162.146 1.00 591.65 308 ARG B O 1
ATOM 5663 N N . ASP B 1 361 ? 204.179 212.529 161.231 1.00 583.11 309 ASP B N 1
ATOM 5664 C CA . ASP B 1 361 ? 204.080 213.334 160.022 1.00 583.11 309 ASP B CA 1
ATOM 5665 C C . ASP B 1 361 ? 203.139 214.523 160.174 1.00 583.11 309 ASP B C 1
ATOM 5666 O O . ASP B 1 361 ? 203.136 215.404 159.308 1.00 583.11 309 ASP B O 1
ATOM 5671 N N . GLY B 1 362 ? 202.349 214.569 161.243 1.00 598.76 310 GLY B N 1
ATOM 5672 C CA . GLY B 1 362 ? 201.489 215.699 161.516 1.00 598.76 310 GLY B CA 1
ATOM 5673 C C . GLY B 1 362 ? 200.079 215.616 160.973 1.00 598.76 310 GLY B C 1
ATOM 5674 O O . GLY B 1 362 ? 199.391 216.642 160.941 1.00 598.76 310 GLY B O 1
ATOM 5675 N N . GLY B 1 363 ? 199.625 214.439 160.548 1.00 524.24 311 GLY B N 1
ATOM 5676 C CA . GLY B 1 363 ? 198.304 214.305 159.980 1.00 524.24 311 GLY B CA 1
ATOM 5677 C C . GLY B 1 363 ? 197.429 213.310 160.717 1.00 524.24 311 GLY B C 1
ATOM 5678 O O . GLY B 1 363 ? 197.873 212.613 161.635 1.00 524.24 311 GLY B O 1
ATOM 5679 N N . PRO B 1 364 ? 196.160 213.222 160.318 1.00 439.23 312 PRO B N 1
ATOM 5680 C CA . PRO B 1 364 ? 195.241 212.285 160.978 1.00 439.23 312 PRO B CA 1
ATOM 5681 C C . PRO B 1 364 ? 195.611 210.843 160.666 1.00 439.23 312 PRO B C 1
ATOM 5682 O O . PRO B 1 364 ? 195.536 210.401 159.518 1.00 439.23 312 PRO B O 1
ATOM 5686 N N . ALA B 1 365 ? 196.005 210.107 161.707 1.00 450.99 313 ALA B N 1
ATOM 5687 C CA . ALA B 1 365 ? 196.379 208.710 161.526 1.00 450.99 313 ALA B CA 1
ATOM 5688 C C . ALA B 1 365 ? 195.185 207.850 161.138 1.00 450.99 313 ALA B C 1
ATOM 5689 O O . ALA B 1 365 ? 195.362 206.759 160.585 1.00 450.99 313 ALA B O 1
ATOM 5691 N N . ILE B 1 366 ? 193.972 208.314 161.422 1.00 445.93 314 ILE B N 1
ATOM 5692 C CA . ILE B 1 366 ? 192.748 207.582 161.122 1.00 445.93 314 ILE B CA 1
ATOM 5693 C C . ILE B 1 366 ? 191.977 208.353 160.062 1.00 445.93 314 ILE B C 1
ATOM 5694 O O . ILE B 1 366 ? 191.792 209.571 160.182 1.00 445.93 314 ILE B O 1
ATOM 5699 N N . TYR B 1 367 ? 191.532 207.648 159.028 1.00 466.38 315 TYR B N 1
ATOM 5700 C CA . TYR B 1 367 ? 190.793 208.256 157.933 1.00 466.38 315 TYR B CA 1
ATOM 5701 C C . TYR B 1 367 ? 189.495 207.498 157.691 1.00 466.38 315 TYR B C 1
ATOM 5702 O O . TYR B 1 367 ? 189.374 206.308 157.999 1.00 466.38 315 TYR B O 1
ATOM 5711 N N . GLY B 1 368 ? 188.521 208.208 157.125 1.00 486.06 316 GLY B N 1
ATOM 5712 C CA . GLY B 1 368 ? 187.238 207.620 156.799 1.00 486.06 316 GLY B CA 1
ATOM 5713 C C . GLY B 1 368 ? 187.020 207.462 155.308 1.00 486.06 316 GLY B C 1
ATOM 5714 O O . GLY B 1 368 ? 187.016 208.446 154.563 1.00 486.06 316 GLY B O 1
ATOM 5715 N N . HIS B 1 369 ? 186.839 206.222 154.864 1.00 516.84 317 HIS B N 1
ATOM 5716 C CA . HIS B 1 369 ? 186.612 205.911 153.457 1.00 516.84 317 HIS B CA 1
ATOM 5717 C C . HIS B 1 369 ? 185.153 205.528 153.245 1.00 516.84 317 HIS B C 1
ATOM 5718 O O . HIS B 1 369 ? 184.596 204.747 154.019 1.00 516.84 317 HIS B O 1
ATOM 5725 N N . GLN B 1 370 ? 184.538 206.083 152.203 1.00 558.60 318 GLN B N 1
ATOM 5726 C CA . GLN B 1 370 ? 183.132 205.807 151.936 1.00 558.60 318 GLN B CA 1
ATOM 5727 C C . GLN B 1 370 ? 182.954 204.390 151.403 1.00 558.60 318 GLN B C 1
ATOM 5728 O O . GLN B 1 370 ? 183.648 203.976 150.470 1.00 558.60 318 GLN B O 1
ATOM 5734 N N . ARG B 1 371 ? 182.019 203.647 151.997 1.00 562.34 319 ARG B N 1
ATOM 5735 C CA . ARG B 1 371 ? 181.735 202.282 151.575 1.00 562.34 319 ARG B CA 1
ATOM 5736 C C . ARG B 1 371 ? 180.244 202.000 151.708 1.00 562.34 319 ARG B C 1
ATOM 5737 O O . ARG B 1 371 ? 179.537 202.653 152.478 1.00 562.34 319 ARG B O 1
ATOM 5745 N N . VAL B 1 372 ? 179.776 201.011 150.949 1.00 522.84 320 VAL B N 1
ATOM 5746 C CA . VAL B 1 372 ? 178.367 200.626 150.950 1.00 522.84 320 VAL B CA 1
ATOM 5747 C C . VAL B 1 372 ? 178.121 199.655 152.100 1.00 522.84 320 VAL B C 1
ATOM 5748 O O . VAL B 1 372 ? 178.816 198.642 152.229 1.00 522.84 320 VAL B O 1
ATOM 5752 N N . GLY B 1 373 ? 177.135 199.960 152.933 1.00 507.99 321 GLY B N 1
ATOM 5753 C CA . GLY B 1 373 ? 176.816 199.168 154.105 1.00 507.99 321 GLY B CA 1
ATOM 5754 C C . GLY B 1 373 ? 175.446 198.526 154.040 1.00 507.99 321 GLY B C 1
ATOM 5755 O O . GLY B 1 373 ? 174.949 198.168 152.965 1.00 507.99 321 GLY B O 1
ATOM 5756 N N . ARG B 1 374 ? 174.831 198.370 155.212 1.00 500.79 322 ARG B N 1
ATOM 5757 C CA . ARG B 1 374 ? 173.514 197.755 155.303 1.00 500.79 322 ARG B CA 1
ATOM 5758 C C . ARG B 1 374 ? 172.477 198.599 154.573 1.00 500.79 322 ARG B C 1
ATOM 5759 O O . ARG B 1 374 ? 172.503 199.832 154.633 1.00 500.79 322 ARG B O 1
ATOM 5767 N N . HIS B 1 375 ? 171.563 197.923 153.874 1.00 524.26 323 HIS B N 1
ATOM 5768 C CA . HIS B 1 375 ? 170.514 198.557 153.075 1.00 524.26 323 HIS B CA 1
ATOM 5769 C C . HIS B 1 375 ? 171.083 199.453 151.978 1.00 524.26 323 HIS B C 1
ATOM 5770 O O . HIS B 1 375 ? 170.367 200.300 151.434 1.00 524.26 323 HIS B O 1
ATOM 5777 N N . GLY B 1 376 ? 172.358 199.283 151.636 1.00 530.65 324 GLY B N 1
ATOM 5778 C CA . GLY B 1 376 ? 173.010 200.173 150.698 1.00 530.65 324 GLY B CA 1
ATOM 5779 C C . GLY B 1 376 ? 173.485 201.480 151.288 1.00 530.65 324 GLY B C 1
ATOM 5780 O O . GLY B 1 376 ? 173.961 202.343 150.539 1.00 530.65 324 GLY B O 1
ATOM 5781 N N . LYS B 1 377 ? 173.371 201.655 152.603 1.00 525.72 325 LYS B N 1
ATOM 5782 C CA . LYS B 1 377 ? 173.753 202.906 153.243 1.00 525.72 325 LYS B CA 1
ATOM 5783 C C . LYS B 1 377 ? 175.252 203.138 153.109 1.00 525.72 325 LYS B C 1
ATOM 5784 O O . LYS B 1 377 ? 176.052 202.208 153.258 1.00 525.72 325 LYS B O 1
ATOM 5790 N N . LEU B 1 378 ? 175.632 204.380 152.825 1.00 535.60 326 LEU B N 1
ATOM 5791 C CA . LEU B 1 378 ? 177.035 204.749 152.701 1.00 535.60 326 LEU B CA 1
ATOM 5792 C C . LEU B 1 378 ? 177.572 205.180 154.059 1.00 535.60 326 LEU B C 1
ATOM 5793 O O . LEU B 1 378 ? 176.997 206.054 154.716 1.00 535.60 326 LEU B O 1
ATOM 5798 N N . PHE B 1 379 ? 178.674 204.565 154.472 1.0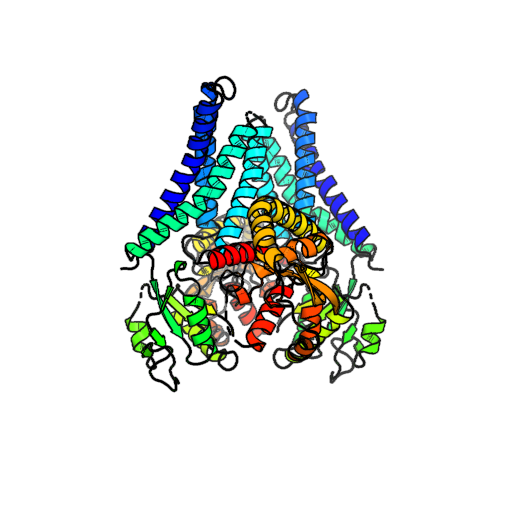0 518.42 327 PHE B N 1
ATOM 5799 C CA . PHE B 1 379 ? 179.278 204.809 155.769 1.00 518.42 327 PHE B CA 1
ATOM 5800 C C . PHE B 1 379 ? 180.752 205.145 155.616 1.00 518.42 327 PHE B C 1
ATOM 5801 O O . PHE B 1 379 ? 181.407 204.686 154.672 1.00 518.42 327 PHE B O 1
ATOM 5809 N N . PRO B 1 380 ? 181.297 205.959 156.524 1.00 511.26 328 PRO B N 1
ATOM 5810 C CA . PRO B 1 380 ? 182.753 206.135 156.606 1.00 511.26 328 PRO B CA 1
ATOM 5811 C C . PRO B 1 380 ? 183.394 205.036 157.440 1.00 511.26 328 PRO B C 1
ATOM 5812 O O . PRO B 1 380 ? 183.244 204.993 158.665 1.00 511.26 328 PRO B O 1
ATOM 5816 N N . CYS B 1 381 ? 184.111 204.137 156.772 1.00 511.48 329 CYS B N 1
ATOM 5817 C CA . CYS B 1 381 ? 184.933 203.156 157.465 1.00 511.48 329 CYS B CA 1
ATOM 5818 C C . CYS B 1 381 ? 186.201 203.824 157.982 1.00 511.48 329 CYS B C 1
ATOM 5819 O O . CYS B 1 381 ? 186.893 204.518 157.231 1.00 511.48 329 CYS B O 1
ATOM 5822 N N . TYR B 1 382 ? 186.500 203.619 159.265 1.00 498.27 330 TYR B N 1
ATOM 5823 C CA . TYR B 1 382 ? 187.678 204.207 159.891 1.00 498.27 330 TYR B CA 1
ATOM 5824 C C . TYR B 1 382 ? 188.853 203.248 159.758 1.00 498.27 330 TYR B C 1
ATOM 5825 O O . TYR B 1 382 ? 188.740 202.068 160.105 1.00 498.27 330 TYR B O 1
ATOM 5834 N N . LYS B 1 383 ? 189.979 203.755 159.260 1.00 462.69 331 LYS B N 1
ATOM 5835 C CA . LYS B 1 383 ? 191.152 202.921 159.038 1.00 462.69 331 LYS B CA 1
ATOM 5836 C C . LYS B 1 383 ? 192.418 203.680 159.403 1.00 462.69 331 LYS B C 1
ATOM 5837 O O . LYS B 1 383 ? 192.479 204.908 159.297 1.00 462.69 331 LYS B O 1
ATOM 5843 N N . PHE B 1 384 ? 193.429 202.928 159.839 1.00 477.27 332 PHE B N 1
ATOM 5844 C CA . PHE B 1 384 ? 194.770 203.479 159.985 1.00 477.27 332 PHE B CA 1
ATOM 5845 C C . PHE B 1 384 ? 195.262 203.998 158.640 1.00 477.27 332 PHE B C 1
ATOM 5846 O O . PHE B 1 384 ? 195.147 203.319 157.617 1.00 477.27 332 PHE B O 1
ATOM 5854 N N . ARG B 1 385 ? 195.821 205.204 158.644 1.00 485.08 333 ARG B N 1
ATOM 5855 C CA . ARG B 1 385 ? 196.356 205.770 157.414 1.00 485.08 333 ARG B CA 1
ATOM 5856 C C . ARG B 1 385 ? 197.557 204.962 156.939 1.00 485.08 333 ARG B C 1
ATOM 5857 O O . ARG B 1 385 ? 198.450 204.635 157.726 1.00 485.08 333 ARG B O 1
ATOM 5865 N N . SER B 1 386 ? 197.577 204.638 155.645 1.00 491.67 334 SER B N 1
ATOM 5866 C CA . SER B 1 386 ? 198.641 203.837 155.062 1.00 491.67 334 SER B CA 1
ATOM 5867 C C . SER B 1 386 ? 199.477 204.577 154.028 1.00 491.67 334 SER B C 1
ATOM 5868 O O . SER B 1 386 ? 200.503 204.040 153.594 1.00 491.67 334 SER B O 1
ATOM 5871 N N . MET B 1 387 ? 199.080 205.780 153.623 1.00 513.02 335 MET B N 1
ATOM 5872 C CA . MET B 1 387 ? 199.775 206.530 152.590 1.00 513.02 335 MET B CA 1
ATOM 5873 C C . MET B 1 387 ? 200.142 207.916 153.105 1.00 513.02 335 MET B C 1
ATOM 5874 O O . MET B 1 387 ? 199.595 208.399 154.100 1.00 513.02 335 MET B O 1
ATOM 5879 N N . VAL B 1 388 ? 201.086 208.555 152.409 1.00 543.82 336 VAL B N 1
ATOM 5880 C CA . VAL B 1 388 ? 201.492 209.904 152.786 1.00 543.82 336 VAL B CA 1
ATOM 5881 C C . VAL B 1 388 ? 200.395 210.900 152.419 1.00 543.82 336 VAL B C 1
ATOM 5882 O O . VAL B 1 388 ? 199.508 210.629 151.601 1.00 543.82 336 VAL B O 1
ATOM 5886 N N . MET B 1 389 ? 200.461 212.072 153.042 1.00 580.52 337 MET B N 1
ATOM 5887 C CA . MET B 1 389 ? 199.473 213.120 152.809 1.00 580.52 337 MET B CA 1
ATOM 5888 C C . MET B 1 389 ? 199.575 213.669 151.389 1.00 580.52 337 MET B C 1
ATOM 5889 O O . MET B 1 389 ? 198.840 213.248 150.496 1.00 580.52 337 MET B O 1
ATOM 5894 N N . PHE B 1 427 ? 204.383 198.189 157.398 1.00 487.34 375 PHE B N 1
ATOM 5895 C CA . PHE B 1 427 ? 204.415 197.272 158.532 1.00 487.34 375 PHE B CA 1
ATOM 5896 C C . PHE B 1 427 ? 203.004 196.993 159.039 1.00 487.34 375 PHE B C 1
ATOM 5897 O O . PHE B 1 427 ? 202.656 195.850 159.337 1.00 487.34 375 PHE B O 1
ATOM 5905 N N . ILE B 1 428 ? 202.195 198.050 159.137 1.00 516.15 376 ILE B N 1
ATOM 5906 C CA . ILE B 1 428 ? 200.809 197.888 159.567 1.00 516.15 376 ILE B CA 1
ATOM 5907 C C . ILE B 1 428 ? 200.027 197.071 158.547 1.00 516.15 376 ILE B C 1
ATOM 5908 O O . ILE B 1 428 ? 199.239 196.188 158.908 1.00 516.15 376 ILE B O 1
ATOM 5913 N N . ARG B 1 429 ? 200.231 197.352 157.256 1.00 539.09 377 ARG B N 1
ATOM 5914 C CA . ARG B 1 429 ? 199.504 196.633 156.213 1.00 539.09 377 ARG B CA 1
ATOM 5915 C C . ARG B 1 429 ? 199.862 195.152 156.202 1.00 539.09 377 ARG B C 1
ATOM 5916 O O . ARG B 1 429 ? 198.985 194.298 156.026 1.00 539.09 377 ARG B O 1
ATOM 5924 N N . LYS B 1 430 ? 201.145 194.828 156.379 1.00 536.82 378 LYS B N 1
ATOM 5925 C CA . LYS B 1 430 ? 201.547 193.426 156.448 1.00 536.82 378 LYS B CA 1
ATOM 5926 C C . LYS B 1 430 ? 200.909 192.733 157.645 1.00 536.82 378 LYS B C 1
ATOM 5927 O O . LYS B 1 430 ? 200.466 191.583 157.544 1.00 536.82 378 LYS B O 1
ATOM 5933 N N . THR B 1 431 ? 200.851 193.419 158.785 1.00 539.82 379 THR B N 1
ATOM 5934 C CA . THR B 1 431 ? 200.202 192.891 159.977 1.00 539.82 379 THR B CA 1
ATOM 5935 C C . THR B 1 431 ? 198.691 193.082 159.963 1.00 539.82 379 THR B C 1
ATOM 5936 O O . THR B 1 431 ? 198.013 192.583 160.869 1.00 539.82 379 THR B O 1
ATOM 5940 N N . SER B 1 432 ? 198.156 193.795 158.968 1.00 529.40 380 SER B N 1
ATOM 5941 C CA . SER B 1 432 ? 196.714 193.974 158.787 1.00 529.40 380 SER B CA 1
ATOM 5942 C C . SER B 1 432 ? 196.069 194.692 159.970 1.00 529.40 380 SER B C 1
ATOM 5943 O O . SER B 1 432 ? 194.886 194.495 160.258 1.00 529.40 380 SER B O 1
ATOM 5946 N N . LEU B 1 433 ? 196.835 195.534 160.666 1.00 535.32 381 LEU B N 1
ATOM 5947 C CA . LEU B 1 433 ? 196.278 196.296 161.776 1.00 535.32 381 LEU B CA 1
ATOM 5948 C C . LEU B 1 433 ? 195.472 197.502 161.317 1.00 535.32 381 LEU B C 1
ATOM 5949 O O . LEU B 1 433 ? 194.747 198.087 162.129 1.00 535.32 381 LEU B O 1
ATOM 5954 N N . ASP B 1 434 ? 195.565 197.874 160.038 1.00 537.93 382 ASP B N 1
ATOM 5955 C CA . ASP B 1 434 ? 194.911 199.081 159.546 1.00 537.93 382 ASP B CA 1
ATOM 5956 C C . ASP B 1 434 ? 193.393 199.013 159.630 1.00 537.93 382 ASP B C 1
ATOM 5957 O O . ASP B 1 434 ? 192.738 200.056 159.526 1.00 537.93 382 ASP B O 1
ATOM 5962 N N . GLU B 1 435 ? 192.822 197.827 159.815 1.00 526.95 383 GLU B N 1
ATOM 5963 C CA . GLU B 1 435 ? 191.383 197.668 159.970 1.00 526.95 383 GLU B CA 1
ATOM 5964 C C . GLU B 1 435 ? 190.931 197.813 161.417 1.00 526.95 383 GLU B C 1
ATOM 5965 O O . GLU B 1 435 ? 189.741 197.641 161.700 1.00 526.95 383 GLU B O 1
ATOM 5971 N N . LEU B 1 436 ? 191.850 198.121 162.333 1.00 509.00 384 LEU B N 1
ATOM 5972 C CA . LEU B 1 436 ? 191.493 198.271 163.743 1.00 509.00 384 LEU B CA 1
ATOM 5973 C C . LEU B 1 436 ? 190.477 199.378 164.016 1.00 509.00 384 LEU B C 1
ATOM 5974 O O . LEU B 1 436 ? 189.528 199.130 164.779 1.00 509.00 384 LEU B O 1
ATOM 5979 N N . PRO B 1 437 ? 190.599 200.595 163.464 1.00 493.08 385 PRO B N 1
ATOM 5980 C CA . PRO B 1 437 ? 189.658 201.666 163.847 1.00 493.08 385 PRO B CA 1
ATOM 5981 C C . PRO B 1 437 ? 188.207 201.371 163.502 1.00 493.08 385 PRO B C 1
ATOM 5982 O O . PRO B 1 437 ? 187.317 202.050 164.035 1.00 493.08 385 PRO B O 1
ATOM 5986 N N . GLN B 1 438 ? 187.941 200.376 162.651 1.00 502.56 386 GLN B N 1
ATOM 5987 C CA . GLN B 1 438 ? 186.569 200.017 162.316 1.00 502.56 386 GLN B CA 1
ATOM 5988 C C . GLN B 1 438 ? 185.768 199.627 163.549 1.00 502.56 386 GLN B C 1
ATOM 5989 O O . GLN B 1 438 ? 184.533 199.644 163.503 1.00 502.56 386 GLN B O 1
ATOM 5995 N N . LEU B 1 439 ? 186.445 199.267 164.642 1.00 485.79 387 LEU B N 1
ATOM 5996 C CA . LEU B 1 439 ? 185.744 198.980 165.887 1.00 485.79 387 LEU B CA 1
ATOM 5997 C C . LEU B 1 439 ? 184.956 200.192 166.362 1.00 485.79 387 LEU B C 1
ATOM 5998 O O . LEU B 1 439 ? 183.807 200.057 166.801 1.00 485.79 387 LEU B O 1
ATOM 6003 N N . PHE B 1 440 ? 185.551 201.387 166.275 1.00 425.68 388 PHE B N 1
ATOM 6004 C CA . PHE B 1 440 ? 184.783 202.605 166.515 1.00 425.68 388 PHE B CA 1
ATOM 6005 C C . PHE B 1 440 ? 183.538 202.622 165.635 1.00 425.68 388 PHE B C 1
ATOM 6006 O O . PHE B 1 440 ? 182.430 202.902 166.107 1.00 425.68 388 PHE B O 1
ATOM 6014 N N . ASN B 1 441 ? 183.707 202.284 164.353 1.00 474.63 389 ASN B N 1
ATOM 6015 C CA . ASN B 1 441 ? 182.569 202.118 163.456 1.00 474.63 389 ASN B CA 1
ATOM 6016 C C . ASN B 1 441 ? 181.558 201.133 164.030 1.00 474.63 389 ASN B C 1
ATOM 6017 O O . ASN B 1 441 ? 180.356 201.420 164.084 1.00 474.63 389 ASN B O 1
ATOM 6022 N N . VAL B 1 442 ? 182.032 199.963 164.469 1.00 466.65 390 VAL B N 1
ATOM 6023 C CA . VAL B 1 442 ? 181.131 198.953 165.016 1.00 466.65 390 VAL B CA 1
ATOM 6024 C C . VAL B 1 442 ? 180.450 199.476 166.273 1.00 466.65 390 VAL B C 1
ATOM 6025 O O . VAL B 1 442 ? 179.345 199.041 166.621 1.00 466.65 390 VAL B O 1
ATOM 6029 N N . LEU B 1 443 ? 181.080 200.434 166.960 1.00 445.38 391 LEU B N 1
ATOM 6030 C CA . LEU B 1 443 ? 180.464 201.012 168.148 1.00 445.38 391 LEU B CA 1
ATOM 6031 C C . LEU B 1 443 ? 179.209 201.806 167.804 1.00 445.38 391 LEU B C 1
ATOM 6032 O O . LEU B 1 443 ? 178.341 201.991 168.664 1.00 445.38 391 LEU B O 1
ATOM 6037 N N . LYS B 1 444 ? 179.094 202.282 166.564 1.00 471.12 392 LYS B N 1
ATOM 6038 C CA . LYS B 1 444 ? 177.930 203.051 166.148 1.00 471.12 392 LYS B CA 1
ATOM 6039 C C . LYS B 1 444 ? 176.866 202.209 165.453 1.00 471.12 392 LYS B C 1
ATOM 6040 O O . LYS B 1 444 ? 175.702 202.622 165.419 1.00 471.12 392 LYS B O 1
ATOM 6046 N N . GLY B 1 445 ? 177.228 201.049 164.902 1.00 481.67 393 GLY B N 1
ATOM 6047 C CA . GLY B 1 445 ? 176.259 200.126 164.346 1.00 481.67 393 GLY B CA 1
ATOM 6048 C C . GLY B 1 445 ? 176.300 199.924 162.844 1.00 481.67 393 GLY B C 1
ATOM 6049 O O . GLY B 1 445 ? 175.479 199.158 162.324 1.00 481.67 393 GLY B O 1
ATOM 6050 N N . ASP B 1 446 ? 177.217 200.582 162.128 1.00 496.37 394 ASP B N 1
ATOM 6051 C CA . ASP B 1 446 ? 177.265 200.433 160.675 1.00 496.37 394 ASP B CA 1
ATOM 6052 C C . ASP B 1 446 ? 177.691 199.035 160.239 1.00 496.37 394 ASP B C 1
ATOM 6053 O O . ASP B 1 446 ? 177.151 198.519 159.255 1.00 496.37 394 ASP B O 1
ATOM 6058 N N . MET B 1 447 ? 178.640 198.412 160.938 1.00 462.89 395 MET B N 1
ATOM 6059 C CA . MET B 1 447 ? 179.062 197.056 160.614 1.00 462.89 395 MET B CA 1
ATOM 6060 C C . MET B 1 447 ? 179.237 196.233 161.880 1.00 462.89 395 MET B C 1
ATOM 6061 O O . MET B 1 447 ? 179.352 196.762 162.989 1.00 462.89 395 MET B O 1
ATOM 6066 N N . SER B 1 448 ? 179.263 194.920 161.683 1.00 470.31 396 SER B N 1
ATOM 6067 C CA . SER B 1 448 ? 179.548 193.931 162.709 1.00 470.31 396 SER B CA 1
ATOM 6068 C C . SER B 1 448 ? 180.990 193.461 162.573 1.00 470.31 396 SER B C 1
ATOM 6069 O O . SER B 1 448 ? 181.741 193.926 161.711 1.00 470.31 396 SER B O 1
ATOM 6072 N N . LEU B 1 449 ? 181.380 192.530 163.445 1.00 477.25 397 LEU B N 1
ATOM 6073 C CA . LEU B 1 449 ? 182.682 191.890 163.293 1.00 477.25 397 LEU B CA 1
ATOM 6074 C C . LEU B 1 449 ? 182.665 190.881 162.152 1.00 477.25 397 LEU B C 1
ATOM 6075 O O . LEU B 1 449 ? 183.637 190.763 161.397 1.00 477.25 397 LEU B O 1
ATOM 6080 N N . VAL B 1 450 ? 181.567 190.144 162.009 1.00 471.49 398 VAL B N 1
ATOM 6081 C CA . VAL B 1 450 ? 181.446 189.082 161.016 1.00 471.49 398 VAL B CA 1
ATOM 6082 C C . VAL B 1 450 ? 180.462 189.537 159.948 1.00 471.49 398 VAL B C 1
ATOM 6083 O O . VAL B 1 450 ? 179.330 189.926 160.261 1.00 471.49 398 VAL B O 1
ATOM 6087 N N . GLY B 1 451 ? 180.893 189.489 158.690 1.00 505.53 399 GLY B N 1
ATOM 6088 C CA . GLY B 1 451 ? 180.051 189.870 157.582 1.00 505.53 399 GLY B CA 1
ATOM 6089 C C . GLY B 1 451 ? 180.811 189.961 156.275 1.00 505.53 399 GLY B C 1
ATOM 6090 O O . GLY B 1 451 ? 182.006 189.657 156.199 1.00 505.53 399 GLY B O 1
ATOM 6091 N N . PRO B 1 452 ? 180.122 190.374 155.212 1.00 556.26 400 PRO B N 1
ATOM 6092 C CA . PRO B 1 452 ? 180.793 190.538 153.917 1.00 556.26 400 PRO B CA 1
ATOM 6093 C C . PRO B 1 452 ? 181.854 191.627 153.976 1.00 556.26 400 PRO B C 1
ATOM 6094 O O . PRO B 1 452 ? 181.742 192.595 154.730 1.00 556.26 400 PRO B O 1
ATOM 6098 N N . ARG B 1 453 ? 182.894 191.451 153.170 1.00 641.15 401 ARG B N 1
ATOM 6099 C CA . ARG B 1 453 ? 183.961 192.440 153.105 1.00 641.15 401 ARG B CA 1
ATOM 6100 C C . ARG B 1 453 ? 183.427 193.748 152.529 1.00 641.15 401 ARG B C 1
ATOM 6101 O O . ARG B 1 453 ? 182.719 193.728 151.512 1.00 641.15 401 ARG B O 1
ATOM 6109 N N . PRO B 1 454 ? 183.726 194.892 153.144 1.00 656.65 402 PRO B N 1
ATOM 6110 C CA . PRO B 1 454 ? 183.295 196.171 152.565 1.00 656.65 402 PRO B CA 1
ATOM 6111 C C . PRO B 1 454 ? 183.930 196.402 151.201 1.00 656.65 402 PRO B C 1
ATOM 6112 O O . PRO B 1 454 ? 185.091 196.058 150.968 1.00 656.65 402 PRO B O 1
ATOM 6116 N N . ILE B 1 455 ? 183.151 196.993 150.294 1.00 687.94 403 ILE B N 1
ATOM 6117 C CA . ILE B 1 455 ? 183.596 197.293 148.941 1.00 687.94 403 ILE B CA 1
ATOM 6118 C C . ILE B 1 455 ? 183.112 198.686 148.560 1.00 687.94 403 ILE B C 1
ATOM 6119 O O . ILE B 1 455 ? 182.229 199.260 149.201 1.00 687.94 403 ILE B O 1
ATOM 6124 N N . VAL B 1 456 ? 183.705 199.226 147.497 1.00 701.20 404 VAL B N 1
ATOM 6125 C CA . VAL B 1 456 ? 183.309 200.531 146.979 1.00 701.20 404 VAL B CA 1
ATOM 6126 C C . VAL B 1 456 ? 182.035 200.373 146.161 1.00 701.20 404 VAL B C 1
ATOM 6127 O O . VAL B 1 456 ? 181.636 199.253 145.826 1.00 701.20 404 VAL B O 1
ATOM 6131 N N . SER B 1 457 ? 181.388 201.496 145.836 1.00 725.70 405 SER B N 1
ATOM 6132 C CA . SER B 1 457 ? 180.121 201.440 145.112 1.00 725.70 405 SER B CA 1
ATOM 6133 C C . SER B 1 457 ? 180.304 200.883 143.705 1.00 725.70 405 SER B C 1
ATOM 6134 O O . SER B 1 457 ? 179.366 200.324 143.125 1.00 725.70 405 SER B O 1
ATOM 6137 N N . ASP B 1 458 ? 181.502 201.033 143.134 1.00 724.35 406 ASP B N 1
ATOM 6138 C CA . ASP B 1 458 ? 181.758 200.478 141.808 1.00 724.35 406 ASP B CA 1
ATOM 6139 C C . ASP B 1 458 ? 181.783 198.955 141.832 1.00 724.35 406 ASP B C 1
ATOM 6140 O O . ASP B 1 458 ? 181.406 198.312 140.845 1.00 724.35 406 ASP B O 1
ATOM 6145 N N . GLU B 1 459 ? 182.223 198.362 142.943 1.00 710.57 407 GLU B N 1
ATOM 6146 C CA . GLU B 1 459 ? 182.279 196.909 143.053 1.00 710.57 407 GLU B CA 1
ATOM 6147 C C . GLU B 1 459 ? 180.906 196.288 143.278 1.00 710.57 407 GLU B C 1
ATOM 6148 O O . GLU B 1 459 ? 180.792 195.058 143.285 1.00 710.57 407 GLU B O 1
ATOM 6154 N N . LEU B 1 460 ? 179.871 197.109 143.473 1.00 707.11 408 LEU B N 1
ATOM 6155 C CA . LEU B 1 460 ? 178.532 196.584 143.730 1.00 707.11 408 LEU B CA 1
ATOM 6156 C C . LEU B 1 460 ? 178.014 195.775 142.546 1.00 707.11 408 LEU B C 1
ATOM 6157 O O . LEU B 1 460 ? 177.403 194.714 142.729 1.00 707.11 408 LEU B O 1
ATOM 6162 N N . GLU B 1 461 ? 178.260 196.256 141.323 1.00 728.40 409 GLU B N 1
ATOM 6163 C CA . GLU B 1 461 ? 177.731 195.597 140.131 1.00 728.40 409 GLU B CA 1
ATOM 6164 C C . GLU B 1 461 ? 178.203 194.153 140.021 1.00 728.40 409 GLU B C 1
ATOM 6165 O O . GLU B 1 461 ? 177.478 193.304 139.489 1.00 728.40 409 GLU B O 1
ATOM 6171 N N . ARG B 1 462 ? 179.405 193.853 140.521 1.00 721.21 410 ARG B N 1
ATOM 6172 C CA . ARG B 1 462 ? 179.929 192.495 140.435 1.00 721.21 410 ARG B CA 1
ATOM 6173 C C . ARG B 1 462 ? 179.108 191.503 141.250 1.00 721.21 410 ARG B C 1
ATOM 6174 O O . ARG B 1 462 ? 179.196 190.296 141.002 1.00 721.21 410 ARG B O 1
ATOM 6182 N N . TYR B 1 463 ? 178.314 191.978 142.214 1.00 675.13 411 TYR B N 1
ATOM 6183 C CA . TYR B 1 463 ? 177.405 191.085 142.922 1.00 675.13 411 TYR B CA 1
ATOM 6184 C C . TYR B 1 463 ? 176.219 190.662 142.064 1.00 675.13 411 TYR B C 1
ATOM 6185 O O . TYR B 1 463 ? 175.637 189.601 142.319 1.00 675.13 411 TYR B O 1
ATOM 6194 N N . CYS B 1 464 ? 175.862 191.461 141.055 1.00 674.12 412 CYS B N 1
ATOM 6195 C CA . CYS B 1 464 ? 174.780 191.169 140.101 1.00 674.12 412 CYS B CA 1
ATOM 6196 C C . CYS B 1 464 ? 173.509 190.848 140.890 1.00 674.12 412 CYS B C 1
ATOM 6197 O O . CYS B 1 464 ? 173.157 191.602 141.808 1.00 674.12 412 CYS B O 1
ATOM 6200 N N . ASP B 1 465 ? 172.819 189.743 140.598 1.00 668.94 413 ASP B N 1
ATOM 6201 C CA . ASP B 1 465 ? 171.549 189.450 141.252 1.00 668.94 413 ASP B CA 1
ATOM 6202 C C . ASP B 1 465 ? 171.703 189.252 142.753 1.00 668.94 413 ASP B C 1
ATOM 6203 O O . ASP B 1 465 ? 170.703 189.285 143.478 1.00 668.94 413 ASP B O 1
ATOM 6208 N N . ASP B 1 466 ? 172.928 189.053 143.232 1.00 660.41 414 ASP B N 1
ATOM 6209 C CA . ASP B 1 466 ? 173.193 188.863 144.650 1.00 660.41 414 ASP B CA 1
ATOM 6210 C C . ASP B 1 466 ? 173.359 190.176 145.405 1.00 660.41 414 ASP B C 1
ATOM 6211 O O . ASP B 1 466 ? 173.641 190.144 146.609 1.00 660.41 414 ASP B O 1
ATOM 6216 N N . VAL B 1 467 ? 173.181 191.321 144.735 1.00 641.07 415 VAL B N 1
ATOM 6217 C CA . VAL B 1 467 ? 173.319 192.615 145.406 1.00 641.07 415 VAL B CA 1
ATOM 6218 C C . VAL B 1 467 ? 172.405 192.691 146.622 1.00 641.07 415 VAL B C 1
ATOM 6219 O O . VAL B 1 467 ? 172.810 193.156 147.696 1.00 641.07 415 VAL B O 1
ATOM 6223 N N . ASP B 1 468 ? 171.162 192.222 146.477 1.00 622.79 416 ASP B N 1
ATOM 6224 C CA . ASP B 1 468 ? 170.220 192.248 147.592 1.00 622.79 416 ASP B CA 1
ATOM 6225 C C . ASP B 1 468 ? 170.748 191.464 148.787 1.00 622.79 416 ASP B C 1
ATOM 6226 O O . ASP B 1 468 ? 170.530 191.854 149.939 1.00 622.79 416 ASP B O 1
ATOM 6231 N N . TYR B 1 469 ? 171.445 190.354 148.533 1.00 613.01 417 TYR B N 1
ATOM 6232 C CA . TYR B 1 469 ? 172.037 189.594 149.630 1.00 613.01 417 TYR B CA 1
ATOM 6233 C C . TYR B 1 469 ? 173.165 190.378 150.291 1.00 613.01 417 TYR B C 1
ATOM 6234 O O . TYR B 1 469 ? 173.374 190.287 151.506 1.00 613.01 417 TYR B O 1
ATOM 6243 N N . TYR B 1 470 ? 173.908 191.154 149.500 1.00 584.95 418 TYR B N 1
ATOM 6244 C CA . TYR B 1 470 ? 174.985 191.968 150.051 1.00 584.95 418 TYR B CA 1
ATOM 6245 C C . TYR B 1 470 ? 174.460 193.132 150.883 1.00 584.95 418 TYR B C 1
ATOM 6246 O O . TYR B 1 470 ? 175.152 193.585 151.801 1.00 584.95 418 TYR B O 1
ATOM 6255 N N . LEU B 1 471 ? 173.258 193.621 150.589 1.00 573.02 419 LEU B N 1
ATOM 6256 C CA . LEU B 1 471 ? 172.689 194.769 151.282 1.00 573.02 419 LEU B CA 1
ATOM 6257 C C . LEU B 1 471 ? 171.765 194.387 152.433 1.00 573.02 419 LEU B C 1
ATOM 6258 O O . LEU B 1 471 ? 171.267 195.280 153.126 1.00 573.02 419 LEU B O 1
ATOM 6263 N N . MET B 1 472 ? 171.525 193.095 152.659 1.00 562.51 420 MET B N 1
ATOM 6264 C CA . MET B 1 472 ? 170.589 192.670 153.695 1.00 562.51 420 MET B CA 1
ATOM 6265 C C . MET B 1 472 ? 171.211 192.624 155.083 1.00 562.51 420 MET B C 1
ATOM 6266 O O . MET B 1 472 ? 170.496 192.793 156.078 1.00 562.51 420 MET B O 1
ATOM 6271 N N . ALA B 1 473 ? 172.518 192.401 155.176 1.00 532.45 421 ALA B N 1
ATOM 6272 C CA . A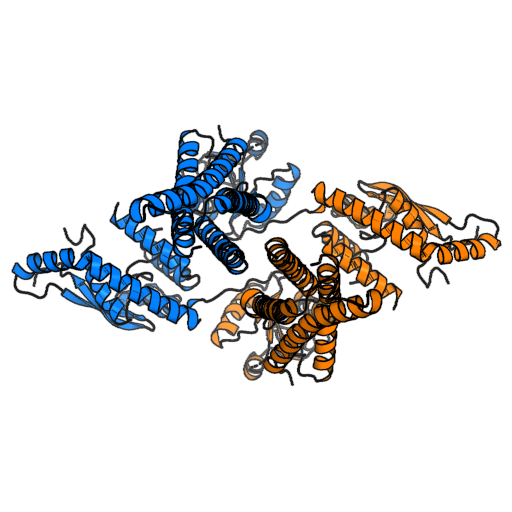LA B 1 473 ? 173.204 192.290 156.453 1.00 532.45 421 ALA B CA 1
ATOM 6273 C C . ALA B 1 473 ? 174.271 193.368 156.569 1.00 532.45 421 ALA B C 1
ATOM 6274 O O . ALA B 1 473 ? 174.807 193.848 155.565 1.00 532.45 421 ALA B O 1
ATOM 6276 N N . LYS B 1 474 ? 174.567 193.749 157.807 1.00 508.22 422 LYS B N 1
ATOM 6277 C CA . LYS B 1 474 ? 175.643 194.693 158.051 1.00 508.22 422 LYS B CA 1
ATOM 6278 C C . LYS B 1 474 ? 176.972 194.075 157.624 1.00 508.22 422 LYS B C 1
ATOM 6279 O O . LYS B 1 474 ? 177.194 192.878 157.830 1.00 508.22 422 LYS B O 1
ATOM 6285 N N . PRO B 1 475 ? 177.867 194.854 157.018 1.00 511.86 423 PRO B N 1
ATOM 6286 C CA . PRO B 1 475 ? 179.182 194.312 156.657 1.00 511.86 423 PRO B CA 1
ATOM 6287 C C . PRO B 1 475 ? 179.959 193.897 157.897 1.00 511.86 423 PRO B C 1
ATOM 6288 O O . PRO B 1 475 ? 179.585 194.213 159.028 1.00 511.86 423 PRO B O 1
ATOM 6292 N N . GLY B 1 476 ? 181.024 193.134 157.680 1.00 506.89 424 GLY B N 1
ATOM 6293 C CA . GLY B 1 476 ? 181.874 192.676 158.760 1.00 506.89 424 GLY B CA 1
ATOM 6294 C C . GLY B 1 476 ? 183.339 192.934 158.472 1.00 506.89 424 GLY B C 1
ATOM 6295 O O . GLY B 1 476 ? 183.750 193.050 157.316 1.00 506.89 424 GLY B O 1
ATOM 6296 N N . MET B 1 477 ? 184.129 193.028 159.544 1.00 498.50 425 MET B N 1
ATOM 6297 C CA . MET B 1 477 ? 185.579 193.063 159.389 1.00 498.50 425 MET B CA 1
ATOM 6298 C C . MET B 1 477 ? 186.087 191.773 158.762 1.00 498.50 425 MET B C 1
ATOM 6299 O O . MET B 1 477 ? 187.015 191.790 157.945 1.00 498.50 425 MET B O 1
ATOM 6304 N N . THR B 1 478 ? 185.492 190.645 159.137 1.00 509.57 426 THR B N 1
ATOM 6305 C CA . THR B 1 478 ? 185.866 189.343 158.616 1.00 509.57 426 THR B CA 1
ATOM 6306 C C . THR B 1 478 ? 184.627 188.626 158.099 1.00 509.57 426 THR B C 1
ATOM 6307 O O . THR B 1 478 ? 183.498 188.920 158.498 1.00 509.57 426 THR B O 1
ATOM 6311 N N . GLY B 1 479 ? 184.855 187.681 157.192 1.00 525.86 427 GLY B N 1
ATOM 6312 C CA . GLY B 1 479 ? 183.771 186.914 156.613 1.00 525.86 427 GLY B CA 1
ATOM 6313 C C . GLY B 1 479 ? 184.170 185.489 156.301 1.00 525.86 427 GLY B C 1
ATOM 6314 O O . GLY B 1 479 ? 185.253 185.042 156.690 1.00 525.86 427 GLY B O 1
ATOM 6315 N N . LEU B 1 480 ? 183.298 184.761 155.601 1.00 586.73 428 LEU B N 1
ATOM 6316 C CA . LEU B 1 480 ? 183.576 183.359 155.308 1.00 586.73 428 LEU B CA 1
ATOM 6317 C C . LEU B 1 480 ? 184.754 183.207 154.354 1.00 586.73 428 LEU B C 1
ATOM 6318 O O . LEU B 1 480 ? 185.600 182.325 154.543 1.00 586.73 428 LEU B O 1
ATOM 6323 N N . TRP B 1 481 ? 184.833 184.056 153.325 1.00 613.74 429 TRP B N 1
ATOM 6324 C CA . TRP B 1 481 ? 185.896 183.906 152.335 1.00 613.74 429 TRP B CA 1
ATOM 6325 C C . TRP B 1 481 ? 187.256 184.303 152.896 1.00 613.74 429 TRP B C 1
ATOM 6326 O O . TRP B 1 481 ? 188.286 183.818 152.414 1.00 613.74 429 TRP B O 1
ATOM 6337 N N . GLN B 1 482 ? 187.284 185.176 153.907 1.00 582.31 430 GLN B N 1
ATOM 6338 C CA . GLN B 1 482 ? 188.558 185.620 154.465 1.00 582.31 430 GLN B CA 1
ATOM 6339 C C . GLN B 1 482 ? 189.317 184.477 155.126 1.00 582.31 430 GLN B C 1
ATOM 6340 O O . GLN B 1 482 ? 190.552 184.442 155.074 1.00 582.31 430 GLN B O 1
ATOM 6346 N N . VAL B 1 483 ? 188.606 183.537 155.747 1.00 562.55 431 VAL B N 1
ATOM 6347 C CA . VAL B 1 483 ? 189.255 182.453 156.474 1.00 562.55 431 VAL B CA 1
ATOM 6348 C C . VAL B 1 483 ? 189.166 181.108 155.757 1.00 562.55 431 VAL B C 1
ATOM 6349 O O . VAL B 1 483 ? 189.931 180.192 156.094 1.00 562.55 431 VAL B O 1
ATOM 6353 N N . SER B 1 484 ? 188.268 180.961 154.788 1.00 591.35 432 SER B N 1
ATOM 6354 C CA . SER B 1 484 ? 188.124 179.697 154.073 1.00 591.35 432 SER B CA 1
ATOM 6355 C C . SER B 1 484 ? 189.323 179.444 153.165 1.00 591.35 432 SER B C 1
ATOM 6356 O O . SER B 1 484 ? 190.128 178.549 153.421 1.00 591.35 432 SER B O 1
ATOM 6359 N N . ASP B 1 490 ? 188.485 184.004 143.321 1.00 713.45 438 ASP B N 1
ATOM 6360 C CA . ASP B 1 490 ? 188.214 185.241 142.600 1.00 713.45 438 ASP B CA 1
ATOM 6361 C C . ASP B 1 490 ? 187.102 186.033 143.276 1.00 713.45 438 ASP B C 1
ATOM 6362 O O . ASP B 1 490 ? 186.681 185.706 144.385 1.00 713.45 438 ASP B O 1
ATOM 6367 N N . TYR B 1 491 ? 186.633 187.083 142.599 1.00 700.51 439 TYR B N 1
ATOM 6368 C CA . TYR B 1 491 ? 185.570 187.907 143.163 1.00 700.51 439 TYR B CA 1
ATOM 6369 C C . TYR B 1 491 ? 184.247 187.156 143.234 1.00 700.51 439 TYR B C 1
ATOM 6370 O O . TYR B 1 491 ? 183.483 187.343 144.187 1.00 700.51 439 TYR B O 1
ATOM 6379 N N . ASP B 1 492 ? 183.953 186.316 142.238 1.00 697.37 440 ASP B N 1
ATOM 6380 C CA . ASP B 1 492 ? 182.712 185.548 142.264 1.00 697.37 440 ASP B CA 1
ATOM 6381 C C . ASP B 1 492 ? 182.695 184.571 143.432 1.00 697.37 440 ASP B C 1
ATOM 6382 O O . ASP B 1 492 ? 181.645 184.345 144.046 1.00 697.37 440 ASP B O 1
ATOM 6387 N N . THR B 1 493 ? 183.848 183.979 143.753 1.00 684.27 441 THR B N 1
ATOM 6388 C CA . THR B 1 493 ? 183.931 183.108 144.921 1.00 684.27 441 THR B CA 1
ATOM 6389 C C . THR B 1 493 ? 183.638 183.882 146.201 1.00 684.27 441 THR B C 1
ATOM 6390 O O . THR B 1 493 ? 182.925 183.390 147.085 1.00 684.27 441 THR B O 1
ATOM 6394 N N . ARG B 1 494 ? 184.179 185.098 146.315 1.00 675.07 442 ARG B N 1
ATOM 6395 C CA . ARG B 1 494 ? 183.900 185.931 147.480 1.00 675.07 442 ARG B CA 1
ATOM 6396 C C . ARG B 1 494 ? 182.418 186.275 147.566 1.00 675.07 442 ARG B C 1
ATOM 6397 O O . ARG B 1 494 ? 181.828 186.250 148.653 1.00 675.07 442 ARG B O 1
ATOM 6405 N N . VAL B 1 495 ? 181.802 186.599 146.426 1.00 693.08 443 VAL B N 1
ATOM 6406 C CA . VAL B 1 495 ? 180.379 186.927 146.406 1.00 693.08 443 VAL B CA 1
ATOM 6407 C C . VAL B 1 495 ? 179.549 185.727 146.842 1.00 693.08 443 VAL B C 1
ATOM 6408 O O . VAL B 1 495 ? 178.611 185.859 147.638 1.00 693.08 443 VAL B O 1
ATOM 6412 N N . TYR B 1 496 ? 179.878 184.539 146.329 1.00 646.11 444 TYR B N 1
ATOM 6413 C CA . TYR B 1 496 ? 179.138 183.340 146.707 1.00 646.11 444 TYR B CA 1
ATOM 6414 C C . TYR B 1 496 ? 179.307 183.028 148.188 1.00 646.11 444 TYR B C 1
ATOM 6415 O O . TYR B 1 496 ? 178.343 182.649 148.862 1.00 646.11 444 TYR B O 1
ATOM 6424 N N . PHE B 1 497 ? 180.528 183.175 148.712 1.00 655.15 445 PHE B N 1
ATOM 6425 C CA . PHE B 1 497 ? 180.754 182.914 150.130 1.00 655.15 445 PHE B CA 1
ATOM 6426 C C . PHE B 1 497 ? 179.986 183.900 151.002 1.00 655.15 445 PHE B C 1
ATOM 6427 O O . PHE B 1 497 ? 179.390 183.513 152.014 1.00 655.15 445 PHE B O 1
ATOM 6435 N N . ASP B 1 498 ? 179.980 185.180 150.619 1.00 633.94 446 ASP B N 1
ATOM 6436 C CA . ASP B 1 498 ? 179.233 186.176 151.379 1.00 633.94 446 ASP B CA 1
ATOM 6437 C C . ASP B 1 498 ? 177.734 185.905 151.324 1.00 633.94 446 ASP B C 1
ATOM 6438 O O . ASP B 1 498 ? 177.033 186.047 152.333 1.00 633.94 446 ASP B O 1
ATOM 6443 N N . SER B 1 499 ? 177.224 185.515 150.154 1.00 630.73 447 SER B N 1
ATOM 6444 C CA . SER B 1 499 ? 175.805 185.195 150.035 1.00 630.73 447 SER B CA 1
ATOM 6445 C C . SER B 1 499 ? 175.442 183.977 150.876 1.00 630.73 447 SER B C 1
ATOM 6446 O O . SER B 1 499 ? 174.383 183.948 151.513 1.00 630.73 447 SER B O 1
ATOM 6449 N N . TRP B 1 500 ? 176.304 182.958 150.881 1.00 583.09 448 TRP B N 1
ATOM 6450 C CA . TRP B 1 500 ? 176.061 181.783 151.712 1.00 583.09 448 TRP B CA 1
ATOM 6451 C C . TRP B 1 500 ? 176.075 182.148 153.190 1.00 583.09 448 TRP B C 1
ATOM 6452 O O . TRP B 1 500 ? 175.257 181.645 153.970 1.00 583.09 448 TRP B O 1
ATOM 6463 N N . TYR B 1 501 ? 177.002 183.019 153.594 1.00 559.24 449 TYR B N 1
ATOM 6464 C CA . TYR B 1 501 ? 177.039 183.474 154.980 1.00 559.24 449 TYR B CA 1
ATOM 6465 C C . TYR B 1 501 ? 175.769 184.232 155.348 1.00 559.24 449 TYR B C 1
ATOM 6466 O O . TYR B 1 501 ? 175.215 184.038 156.436 1.00 559.24 449 TYR B O 1
ATOM 6475 N N . VAL B 1 502 ? 175.298 185.106 154.456 1.00 557.42 450 VAL B N 1
ATOM 6476 C CA . VAL B 1 502 ? 174.085 185.873 154.732 1.00 557.42 450 VAL B CA 1
ATOM 6477 C C . VAL B 1 502 ? 172.876 184.951 154.833 1.00 557.42 450 VAL B C 1
ATOM 6478 O O . VAL B 1 502 ? 172.050 185.082 155.745 1.00 557.42 450 VAL B O 1
ATOM 6482 N N . LYS B 1 503 ? 172.754 184.001 153.904 1.00 545.15 451 LYS B N 1
ATOM 6483 C CA . LYS B 1 503 ? 171.598 183.109 153.901 1.00 545.15 451 LYS B CA 1
ATOM 6484 C C . LYS B 1 503 ? 171.597 182.188 155.116 1.00 545.15 451 LYS B C 1
ATOM 6485 O O . LYS B 1 503 ? 170.539 181.927 155.702 1.00 545.15 451 LYS B O 1
ATOM 6491 N N . ASN B 1 504 ? 172.766 181.691 155.512 1.00 522.35 452 ASN B N 1
ATOM 6492 C CA . ASN B 1 504 ? 172.892 180.707 156.582 1.00 522.35 452 ASN B CA 1
ATOM 6493 C C . ASN B 1 504 ? 173.633 181.279 157.789 1.00 522.35 452 ASN B C 1
ATOM 6494 O O . ASN B 1 504 ? 174.515 180.633 158.358 1.00 522.35 452 ASN B O 1
ATOM 6499 N N . TRP B 1 505 ? 173.286 182.500 158.188 1.00 468.70 453 TRP B N 1
ATOM 6500 C CA . TRP B 1 505 ? 173.943 183.139 159.320 1.00 468.70 453 TRP B CA 1
ATOM 6501 C C . TRP B 1 505 ? 173.442 182.555 160.634 1.00 468.70 453 TRP B C 1
ATOM 6502 O O . TRP B 1 505 ? 172.233 182.433 160.852 1.00 468.70 453 TRP B O 1
ATOM 6513 N N . THR B 1 506 ? 174.380 182.196 161.509 1.00 408.50 454 THR B N 1
ATOM 6514 C CA . THR B 1 506 ? 174.081 181.831 162.885 1.00 408.50 454 THR B CA 1
ATOM 6515 C C . THR B 1 506 ? 175.119 182.480 163.788 1.00 408.50 454 THR B C 1
ATOM 6516 O O . THR B 1 506 ? 176.219 182.828 163.351 1.00 408.50 454 THR B O 1
ATOM 6520 N N . LEU B 1 507 ? 174.754 182.654 165.061 1.00 383.31 455 LEU B N 1
ATOM 6521 C CA . LEU B 1 507 ? 175.725 183.141 166.034 1.00 383.31 455 LEU B CA 1
ATOM 6522 C C . LEU B 1 507 ? 176.902 182.184 166.154 1.00 383.31 455 LEU B C 1
ATOM 6523 O O . LEU B 1 507 ? 178.042 182.618 166.371 1.00 383.31 455 LEU B O 1
ATOM 6528 N N . TRP B 1 508 ? 176.648 180.882 166.003 1.00 358.44 456 TRP B N 1
ATOM 6529 C CA . TRP B 1 508 ? 177.738 179.916 165.974 1.00 358.44 456 TRP B CA 1
ATOM 6530 C C . TRP B 1 508 ? 178.658 180.164 164.787 1.00 358.44 456 TRP B C 1
ATOM 6531 O O . TRP B 1 508 ? 179.883 180.046 164.906 1.00 358.44 456 TRP B O 1
ATOM 6542 N N . ASN B 1 509 ? 178.084 180.495 163.627 1.00 386.83 457 ASN B N 1
ATOM 6543 C CA . ASN B 1 509 ? 178.907 180.831 162.471 1.00 386.83 457 ASN B CA 1
ATOM 6544 C C . ASN B 1 509 ? 179.743 182.075 162.739 1.00 386.83 457 ASN B C 1
ATOM 6545 O O . ASN B 1 509 ? 180.908 182.147 162.333 1.00 386.83 457 ASN B O 1
ATOM 6550 N N . ASP B 1 510 ? 179.164 183.067 163.422 1.00 408.46 458 ASP B N 1
ATOM 6551 C CA . ASP B 1 510 ? 179.927 184.256 163.786 1.00 408.46 458 ASP B CA 1
ATOM 6552 C C . ASP B 1 510 ? 181.100 183.902 164.691 1.00 408.46 458 ASP B C 1
ATOM 6553 O O . ASP B 1 510 ? 182.220 184.384 164.486 1.00 408.46 458 ASP B O 1
ATOM 6558 N N . ILE B 1 511 ? 180.861 183.056 165.696 1.00 393.69 459 ILE B N 1
ATOM 6559 C CA . ILE B 1 511 ? 181.935 182.657 166.603 1.00 393.69 459 ILE B CA 1
ATOM 6560 C C . ILE B 1 511 ? 183.018 181.898 165.848 1.00 393.69 459 ILE B C 1
ATOM 6561 O O . ILE B 1 511 ? 184.218 182.129 166.050 1.00 393.69 459 ILE B O 1
ATOM 6566 N N . ALA B 1 512 ? 182.613 180.981 164.965 1.00 368.99 460 ALA B N 1
ATOM 6567 C CA . ALA B 1 512 ? 183.581 180.202 164.200 1.00 368.99 460 ALA B CA 1
ATOM 6568 C C . ALA B 1 512 ? 184.420 181.095 163.296 1.00 368.99 460 ALA B C 1
ATOM 6569 O O . ALA B 1 512 ? 185.642 180.928 163.208 1.00 368.99 460 ALA B O 1
ATOM 6571 N N . ILE B 1 513 ? 183.784 182.055 162.622 1.00 399.35 461 ILE B N 1
ATOM 6572 C CA . ILE B 1 513 ? 184.518 182.931 161.717 1.00 399.35 461 ILE B CA 1
ATOM 6573 C C . ILE B 1 513 ? 185.448 183.852 162.498 1.00 399.35 461 ILE B C 1
ATOM 6574 O O . ILE B 1 513 ? 186.570 184.127 162.063 1.00 399.35 461 ILE B O 1
ATOM 6579 N N . LEU B 1 514 ? 185.011 184.332 163.666 1.00 407.79 462 LEU B N 1
ATOM 6580 C CA . LEU B 1 514 ? 185.888 185.162 164.489 1.00 407.79 462 LEU B CA 1
ATOM 6581 C C . LEU B 1 514 ? 187.100 184.377 164.977 1.00 407.79 462 LEU B C 1
ATOM 6582 O O . LEU B 1 514 ? 188.231 184.884 164.955 1.00 407.79 462 LEU B O 1
ATOM 6587 N N . PHE B 1 515 ? 186.885 183.139 165.428 1.00 427.79 463 PHE B N 1
ATOM 6588 C CA . PHE B 1 515 ? 188.005 182.312 165.866 1.00 427.79 463 PHE B CA 1
ATOM 6589 C C . PHE B 1 515 ? 188.955 182.020 164.713 1.00 427.79 463 PHE B C 1
ATOM 6590 O O . PHE B 1 515 ? 190.180 182.059 164.883 1.00 427.79 463 PHE B O 1
ATOM 6598 N N . LYS B 1 516 ? 188.411 181.733 163.529 1.00 401.07 464 LYS B N 1
ATOM 6599 C CA . LYS B 1 516 ? 189.259 181.485 162.370 1.00 401.07 464 LYS B CA 1
ATOM 6600 C C . LYS B 1 516 ? 190.025 182.739 161.966 1.00 401.07 464 LYS B C 1
ATOM 6601 O O . LYS B 1 516 ? 191.169 182.655 161.511 1.00 401.07 464 LYS B O 1
ATOM 6607 N N . THR B 1 517 ? 189.410 183.912 162.124 1.00 405.75 465 THR B N 1
ATOM 6608 C CA . THR B 1 517 ? 190.099 185.161 161.817 1.00 405.75 465 THR B CA 1
ATOM 6609 C C . THR B 1 517 ? 191.248 185.409 162.784 1.00 405.75 465 THR B C 1
ATOM 6610 O O . THR B 1 517 ? 192.333 185.835 162.373 1.00 405.75 465 THR B O 1
ATOM 6614 N N . ALA B 1 518 ? 191.027 185.150 164.074 1.00 411.76 466 ALA B N 1
ATOM 6615 C CA . ALA B 1 518 ? 192.120 185.252 165.037 1.00 411.76 466 ALA B CA 1
ATOM 6616 C C . ALA B 1 518 ? 193.225 184.256 164.709 1.00 411.76 466 ALA B C 1
ATOM 6617 O O . ALA B 1 518 ? 194.416 184.578 164.809 1.00 411.76 466 ALA B O 1
ATOM 6619 N N . LYS B 1 519 ? 192.844 183.040 164.310 1.00 428.71 467 LYS B N 1
ATOM 6620 C CA . LYS B 1 519 ? 193.818 182.031 163.907 1.00 428.71 467 LYS B CA 1
ATOM 6621 C C . LYS B 1 519 ? 194.640 182.499 162.713 1.00 428.71 467 LYS B C 1
ATOM 6622 O O . LYS B 1 519 ? 195.863 182.321 162.681 1.00 428.71 467 LYS B O 1
ATOM 6628 N N . VAL B 1 520 ? 193.981 183.100 161.721 1.00 445.54 468 VAL B N 1
ATOM 6629 C CA . VAL B 1 520 ? 194.679 183.615 160.546 1.00 445.54 468 VAL B CA 1
ATOM 6630 C C . VAL B 1 520 ? 195.622 184.744 160.940 1.00 445.54 468 VAL B C 1
ATOM 6631 O O . VAL B 1 520 ? 196.762 184.818 160.463 1.00 445.54 468 VAL B O 1
ATOM 6635 N N . VAL B 1 521 ? 195.162 185.639 161.817 1.00 416.12 469 VAL B N 1
ATOM 6636 C CA . VAL B 1 521 ? 196.012 186.727 162.292 1.00 416.12 469 VAL B CA 1
ATOM 6637 C C . VAL B 1 521 ? 197.253 186.169 162.975 1.00 416.12 469 VAL B C 1
ATOM 6638 O O . VAL B 1 521 ? 198.366 186.677 162.787 1.00 416.12 469 VAL B O 1
ATOM 6642 N N . LEU B 1 522 ? 197.086 185.109 163.771 1.00 452.46 470 LEU B N 1
ATOM 6643 C CA . LEU B 1 522 ? 198.234 184.482 164.420 1.00 452.46 470 LEU B CA 1
ATOM 6644 C C . LEU B 1 522 ? 199.195 183.867 163.409 1.00 452.46 470 LEU B C 1
ATOM 6645 O O . LEU B 1 522 ? 200.416 183.971 163.578 1.00 452.46 470 LEU B O 1
ATOM 6650 N N . ARG B 1 523 ? 198.678 183.226 162.365 1.00 471.81 471 ARG B N 1
ATOM 6651 C CA . ARG B 1 523 ? 199.535 182.629 161.344 1.00 471.81 471 ARG B CA 1
ATOM 6652 C C . ARG B 1 523 ? 199.764 183.601 160.191 1.00 471.81 471 ARG B C 1
ATOM 6653 O O . ARG B 1 523 ? 200.622 183.376 159.338 1.00 471.81 471 ARG B O 1
#